Protein AF-A0A7J6P967-F1 (afdb_monomer)

Nearest PDB structures (foldseek):
  3e9k-assembly1_A-2  TM=9.176E-01  e=7.791E-40  Homo sapiens
  2hzp-assembly1_A-2  TM=9.157E-01  e=1.120E-39  Homo sapiens
  7s3v-assembly1_A  TM=9.070E-01  e=6.212E-39  Homo sapiens
  1qz9-assembly1_A-2  TM=9.119E-01  e=2.524E-27  Pseudomonas fluorescens
  2dr1-assembly1_B  TM=7.585E-01  e=6.613E-12  Pyrococcus horikoshii OT3

Secondary structure (DSSP, 8-state):
-HHHHHHHHHHHHHHHHHHHHHHHHHTTGGG-----S---PPPPP-----EEEEEE--STHHHHHHHHHHHHHHHSGGGGGEEEEEEEEETT-HHHHHHHHHHHTT---EEEEEEE--S--TT--HHHHHHHHHHHHHHHSSSS-------------------SS-S------------------------------SS-SHHHHHHHHHHHHHHHHHHHHHS--SEEEE-SHHHHHHHHHHHHHHHHTT-SSS--EEEEEPPTT-SSS--HHHHHHHHTT--SEEE-S-HHHHHHSPPGGGSSSTTS--S------------PPPPEEEEETTEEEEEE-TTT--EE-S-HHHHHHHHHHHHT--SHHHHHHHHHHT-TTGGGGGGB-PPPPSSTT--TT---EE-BTTTSPPPBPPPHHHHHHHHHHHHS-TTTSSSSS--HHHHTHHHHHHHHT-SSGGGEEE-S-HHHHHHHHHHHS--------SS----------BEE----SS--HHHHHHHHHHHHTT--HHHH--EE-PPTT-SS--HHHHHHHHHHHTTT--EEEEESB-TTT-BBP-HHHHHHHHHHTT-EEEEE-TTTTTTS---TTTTT-SEEEE-SSSTT---TTPPPEEEE-GGGGGGGSSTT-------TTSB-TTTTTT--S---BPSGGGGG--S---HHHHHHHHHHHHHHTTS-HHHHHHHHHHHHHHHHHHHHHHHS-SSTT---SEEE-S-SSGGGB-S-EEEEE--PPTT-S-SSHHHHHHHHHHHHHHTTEE-EEETTTEEEEB--TTT--SHHHHHHHHHHHHHHHT-

Foldseek 3Di:
DVVVVVVVVVVVLLVVLLLVLLVVLVVLLVPPDDDDPDDDDDDDDDDLAAFEEEEEADADQSLVVSLVVVLVCCPDPCVVSHAEYEYEYEPPRVVSVVVNCVSCPPPPHWYWYAYFHWLDDPPDDPVVVVVVVVVLCVPVVPPDDPDTDTDDDDDDDDDDDDDDDPDDDDDDDDDDDDDDDDDDPDDDDDDDDPDDDDDPPPPVSVVSLVRRLVSLLVVCLVRPGQEYEDEDDINVPSNLNSQSSCVSVVSDPDHHAYEYEFRPVDAAEGDPVLVCCVVSSSHSHYHYPYPNNVVPDDDPVPPPPPPDDDDDDDDDDDPPPDPQDDWAFDDQPNQGQFIQGSQFRATFGPDLVVSLVVLCVVQVHDDLVSSQVVCLVRQPLNCLQVQFDDDDFPQPDPDPPQDFQEQQLLPFNTFGDQDPLLVVLVCCVPPPDCPPPVLPDDQLQLVCLVLLCQLQANPDSLQKDFAAFQLVLLLQVLQLQDDDDPDDDDDDDPPQQQQEAEEDDDDDPPDDSVLVSVQVSCVVVPHHCVRHYDYDYDDPPAGDHDLVSLLVVLVVCLVRHAAHEYECADSAQQWGDPLLVSQVSCVVSVHAAEYEDQSPRLWGGHNCQSSVHAKYKYGCRRNVNLGDSATIMIGGHLVCQCLCDDPNNGDGDAALQQADSVCSVVPPVDGHGDTHPSNNHHDDHDSSSSSSSVSSSVSCVVDHNSSQLSQLLSLLLLLVVLLVVLQDDPDPPDHRQWDFSHDNGSSTGTQKTKTAGDDQGPPDPDPDLQVLLVQLQVQCSSSSYDWDDDPPNIIMGGQGSSNGGSVSSVVSSVSSSVSSVVD

Mean predicted aligned error: 19.26 Å

Sequence (823 aa):
MLLFVFTFLLLLLVAARLLAASWLRTGHQSSLAKVPINQSGTEKGGGDSAREMMVVLGSGGHTSEMLTILEALLNDNRAKRISTLHLVVAETDQGSVARAKKLLEGRQLEVEWHMIPRSREVGQRIRKIAEEYKRFIVDYLSPHSATTVRQSSGLAWIESTQALSDAHEGFGMSVDTALVELPPVIVGFEAADASKKLLEPYFTTIFTTLASIWACLSIVWRSPPSLLLVNGPGTCVPVVAAVILLEALALIPGRCSIVYVESICRVTTLSLTGSLFYYLGLCDLLVVQWEVLARRMPTESTKVDAKSDSAELGPGSGTGSAIPRPDKEVVYQGVKIGTIRASDGCVEVTDIGAALNRLTEHFGVDDLEGLLGCLDDNDPLRELRDEFLFPQSLCGDAGDNNKVIYFLGNSLGLMPAPRERTREQRADQVGRPCHRGTLQRRPAVDADGPAMSAIVGAASIDEVALMNSVTVNLHLLLVSHRVETSARSEVDASPAITTRVGKASRSSPSGNSLVCLVVSQLELHGFTREEALIELCPREGEYTLRTDDILAEIDRNKESLAVVCLSGVQYYSGQYFNIPLITAATRKAGAFSLWDLAHAAGNVDLALHQWGVDGAVWCTYKYINSGAGGIGGLFLHQRHHHRNSGPDQQPYLKGWWGHLESTRFEMTNEWEPEVGAAAMRLSNVSMLAGAAMMGSLEVFSKTSMTQLRTKSILLTGLLERELRRLARPSDDEATEIFKIITPEDPCQRGAQLSLRFQAVPPGAAEENVTAFTLRVHRQLEARGVITDYRNPNLIRVAPAPLYCRFADVGDFICRLQSALFDL

InterPro domains:
  IPR000192 Aminotransferase class V domain [PF00266] (533-639)
  IPR010111 Kynureninase [MF_01970] (308-820)
  IPR010111 Kynureninase [PF22580] (708-814)
  IPR010111 Kynureninase [PTHR14084] (371-820)
  IPR010111 Kynureninase [TIGR01814] (375-819)
  IPR013969 Oligosaccharide biosynthesis protein Alg14-like [PF08660] (53-126)
  IPR013969 Oligosaccharide biosynthesis protein Alg14-like [PF08660] (195-299)
  IPR015421 Pyridoxal phosphate-dependent transferase, major domain [G3DSA:3.40.640.10] (416-703)
  IPR015422 Pyridoxal phosphate-dependent transferase, small domain [G3DSA:3.90.1150.10] (375-813)
  IPR015424 Pyridoxal phosphate-dependent transferase [SSF53383] (375-820)

Radius of gyration: 34.4 Å; Cα contacts (8 Å, |Δi|>4): 1232; chains: 1; bounding box: 79×101×110 Å

Structure (mmCIF, N/CA/C/O backbone):
data_AF-A0A7J6P967-F1
#
_entry.id   AF-A0A7J6P967-F1
#
loop_
_atom_site.group_PDB
_atom_site.id
_atom_site.type_symbol
_atom_site.label_atom_id
_atom_site.label_alt_id
_atom_site.label_comp_id
_atom_site.label_asym_id
_atom_site.label_entity_id
_atom_site.label_seq_id
_atom_site.pdbx_PDB_ins_code
_atom_site.Cartn_x
_atom_site.Cartn_y
_atom_site.Cartn_z
_atom_site.occupancy
_atom_site.B_iso_or_equiv
_atom_site.auth_seq_id
_atom_site.auth_comp_id
_atom_site.auth_asym_id
_atom_site.auth_atom_id
_atom_site.pdbx_PDB_model_num
ATOM 1 N N . MET A 1 1 ? 16.181 -27.155 -70.554 1.00 47.72 1 MET A N 1
ATOM 2 C CA . MET A 1 1 ? 14.913 -26.386 -70.562 1.00 47.72 1 MET A CA 1
ATOM 3 C C . MET A 1 1 ? 13.740 -27.180 -69.996 1.00 47.72 1 MET A C 1
ATOM 5 O O . MET A 1 1 ? 13.204 -26.736 -68.996 1.00 47.72 1 MET A O 1
ATOM 9 N N . LEU A 1 2 ? 13.384 -28.356 -70.537 1.00 51.22 2 LEU A N 1
ATOM 10 C CA . LEU A 1 2 ? 12.277 -29.178 -70.004 1.00 51.22 2 LEU A CA 1
ATOM 11 C C . LEU A 1 2 ? 12.417 -29.529 -68.512 1.00 51.22 2 LEU A C 1
ATOM 13 O O . LEU A 1 2 ? 11.457 -29.383 -67.770 1.00 51.22 2 LEU A O 1
ATOM 17 N N . LEU A 1 3 ? 13.619 -29.903 -68.057 1.00 46.72 3 LEU A N 1
ATOM 18 C CA . LEU A 1 3 ? 13.879 -30.182 -66.639 1.00 46.72 3 LEU A CA 1
ATOM 19 C C . LEU A 1 3 ? 13.679 -28.939 -65.755 1.00 46.72 3 LEU A C 1
ATOM 21 O O . LEU A 1 3 ? 13.130 -29.037 -64.672 1.00 46.72 3 LEU A O 1
ATOM 25 N N . PHE A 1 4 ? 14.061 -27.755 -66.242 1.00 52.25 4 PHE A N 1
ATOM 26 C CA . PHE A 1 4 ? 13.899 -26.496 -65.510 1.00 52.25 4 PHE A CA 1
ATOM 27 C C . PHE A 1 4 ? 12.426 -26.083 -65.412 1.00 52.25 4 PHE A C 1
ATOM 29 O O . PHE A 1 4 ? 11.966 -25.698 -64.344 1.00 52.25 4 PHE A O 1
ATOM 36 N N . VAL A 1 5 ? 11.671 -26.232 -66.505 1.00 56.81 5 VAL A N 1
ATOM 37 C CA . VAL A 1 5 ? 10.222 -25.978 -66.536 1.00 56.81 5 VAL A CA 1
ATOM 38 C C . VAL A 1 5 ? 9.479 -26.970 -65.640 1.00 56.81 5 VAL A C 1
ATOM 40 O O . VAL A 1 5 ? 8.592 -26.567 -64.896 1.00 56.81 5 VAL A O 1
ATOM 43 N N . PHE A 1 6 ? 9.876 -28.244 -65.645 1.00 57.88 6 PHE A N 1
ATOM 44 C CA . PHE A 1 6 ? 9.296 -29.268 -64.778 1.00 57.88 6 PHE A CA 1
ATOM 45 C C . PHE A 1 6 ? 9.587 -28.999 -63.295 1.00 57.88 6 PHE A C 1
ATOM 47 O O . PHE A 1 6 ? 8.664 -29.005 -62.487 1.00 57.88 6 PHE A O 1
ATOM 54 N N . THR A 1 7 ? 10.835 -28.677 -62.936 1.00 55.53 7 THR A N 1
ATOM 55 C CA . THR A 1 7 ? 11.204 -28.311 -61.559 1.00 55.53 7 THR A CA 1
ATOM 56 C C . THR A 1 7 ? 10.492 -27.037 -61.104 1.00 55.53 7 THR A C 1
ATOM 58 O O . THR A 1 7 ? 10.019 -26.974 -59.975 1.00 55.53 7 THR A O 1
ATOM 61 N N . PHE A 1 8 ? 10.353 -26.035 -61.976 1.00 57.28 8 PHE A N 1
ATOM 62 C CA . PHE A 1 8 ? 9.650 -24.790 -61.664 1.00 57.28 8 PHE A CA 1
ATOM 63 C C . PHE A 1 8 ? 8.141 -25.000 -61.464 1.00 57.28 8 PHE A C 1
ATOM 65 O O . PHE A 1 8 ? 7.574 -24.490 -60.500 1.00 57.28 8 PHE A O 1
ATOM 72 N N . LEU A 1 9 ? 7.496 -25.801 -62.319 1.00 55.97 9 LEU A N 1
ATOM 73 C CA . LEU A 1 9 ? 6.085 -26.173 -62.168 1.00 55.97 9 LEU A CA 1
ATOM 74 C C . LEU A 1 9 ? 5.850 -27.028 -60.918 1.00 55.97 9 LEU A C 1
ATOM 76 O O . LEU A 1 9 ? 4.861 -26.818 -60.221 1.00 55.97 9 LEU A O 1
ATOM 80 N N . LEU A 1 10 ? 6.768 -27.945 -60.597 1.00 61.59 10 LEU A N 1
ATOM 81 C CA . LEU A 1 10 ? 6.718 -28.732 -59.367 1.00 61.59 10 LEU A CA 1
ATOM 82 C C . LEU A 1 10 ? 6.848 -27.830 -58.132 1.00 61.59 10 LEU A C 1
ATOM 84 O O . LEU A 1 10 ? 6.045 -27.950 -57.214 1.00 61.59 10 LEU A O 1
ATOM 88 N N . LEU A 1 11 ? 7.792 -26.883 -58.126 1.00 61.84 11 LEU A N 1
ATOM 89 C CA . LEU A 1 11 ? 7.956 -25.914 -57.038 1.00 61.84 11 LEU A CA 1
ATOM 90 C C . LEU A 1 11 ? 6.724 -25.016 -56.870 1.00 61.84 11 LEU A C 1
ATOM 92 O O . LEU A 1 11 ? 6.302 -24.783 -55.740 1.00 61.84 11 LEU A O 1
ATOM 96 N N . LEU A 1 12 ? 6.108 -24.564 -57.967 1.00 63.41 12 LEU A N 1
ATOM 97 C CA . LEU A 1 12 ? 4.849 -23.812 -57.934 1.00 63.41 12 LEU A CA 1
ATOM 98 C C . LEU A 1 12 ? 3.691 -24.646 -57.379 1.00 63.41 12 LEU A C 1
ATOM 100 O O . LEU A 1 12 ? 2.894 -24.135 -56.599 1.00 63.41 12 LEU A O 1
ATOM 104 N N . LEU A 1 13 ? 3.606 -25.926 -57.744 1.00 61.12 13 LEU A N 1
ATOM 105 C CA . LEU A 1 13 ? 2.558 -26.829 -57.272 1.00 61.12 13 LEU A CA 1
ATOM 106 C C . LEU A 1 13 ? 2.736 -27.173 -55.786 1.00 61.12 13 LEU A C 1
ATOM 108 O O . LEU A 1 13 ? 1.757 -27.201 -55.043 1.00 61.12 13 LEU A O 1
ATOM 112 N N . VAL A 1 14 ? 3.980 -27.348 -55.328 1.00 64.81 14 VAL A N 1
ATOM 113 C CA . VAL A 1 14 ? 4.322 -27.505 -53.905 1.00 64.81 14 VAL A CA 1
ATOM 114 C C . VAL A 1 14 ? 4.013 -26.226 -53.126 1.00 64.81 14 VAL A C 1
ATOM 116 O O . VAL A 1 14 ? 3.357 -26.298 -52.092 1.00 64.81 14 VAL A O 1
ATOM 119 N N . ALA A 1 15 ? 4.395 -25.053 -53.636 1.00 67.56 15 ALA A N 1
ATOM 120 C CA . ALA A 1 15 ? 4.082 -23.770 -53.008 1.00 67.56 15 ALA A CA 1
ATOM 121 C C . ALA A 1 15 ? 2.564 -23.522 -52.928 1.00 67.56 15 ALA A C 1
ATOM 123 O O . ALA A 1 15 ? 2.062 -23.125 -51.878 1.00 67.56 15 ALA A O 1
ATOM 124 N N . ALA A 1 16 ? 1.816 -23.827 -53.993 1.00 63.66 16 ALA A N 1
ATOM 125 C CA . ALA A 1 16 ? 0.359 -23.721 -54.016 1.00 63.66 16 ALA A CA 1
ATOM 126 C C . ALA A 1 16 ? -0.306 -24.675 -53.011 1.00 63.66 16 ALA A C 1
ATOM 128 O O . ALA A 1 16 ? -1.249 -24.281 -52.326 1.00 63.66 16 ALA A O 1
ATOM 129 N N . ARG A 1 17 ? 0.200 -25.908 -52.868 1.00 63.72 17 ARG A N 1
ATOM 130 C CA . ARG A 1 17 ? -0.304 -26.863 -51.870 1.00 63.72 17 ARG A CA 1
ATOM 131 C C . ARG A 1 17 ? 0.069 -26.490 -50.436 1.00 63.72 17 ARG A C 1
ATOM 133 O O . ARG A 1 17 ? -0.759 -26.680 -49.555 1.00 63.72 17 ARG A O 1
ATOM 140 N N . LEU A 1 18 ? 1.248 -25.913 -50.195 1.00 64.56 18 LEU A N 1
ATOM 141 C CA . LEU A 1 18 ? 1.639 -25.381 -48.882 1.00 64.56 18 LEU A CA 1
ATOM 142 C C . LEU A 1 18 ? 0.764 -24.187 -48.473 1.00 64.56 18 LEU A C 1
ATOM 144 O O . LEU A 1 18 ? 0.311 -24.120 -47.331 1.00 64.56 18 LEU A O 1
ATOM 148 N N . LEU A 1 19 ? 0.463 -23.285 -49.413 1.00 65.56 19 LEU A N 1
ATOM 149 C CA . LEU A 1 19 ? -0.460 -22.168 -49.192 1.00 65.56 19 LEU A CA 1
ATOM 150 C C . LEU A 1 19 ? -1.894 -22.658 -48.947 1.00 65.56 19 LEU A C 1
ATOM 152 O O . LEU A 1 19 ? -2.550 -22.176 -48.028 1.00 65.56 19 LEU A O 1
ATOM 156 N N . ALA A 1 20 ? -2.366 -23.652 -49.707 1.00 59.81 20 ALA A N 1
ATOM 157 C CA . ALA A 1 20 ? -3.680 -24.259 -49.498 1.00 59.81 20 ALA A CA 1
ATOM 158 C C . ALA A 1 20 ? -3.775 -25.008 -48.155 1.00 59.81 20 ALA A C 1
ATOM 160 O O . ALA A 1 20 ? -4.786 -24.889 -47.467 1.00 59.81 20 ALA A O 1
ATOM 161 N N . ALA A 1 21 ? -2.727 -25.734 -47.751 1.00 60.34 21 ALA A N 1
ATOM 162 C CA . ALA A 1 21 ? -2.659 -26.425 -46.463 1.00 60.34 21 ALA A CA 1
ATOM 163 C C . ALA A 1 21 ? -2.648 -25.439 -45.281 1.00 60.34 21 ALA A C 1
ATOM 165 O O . ALA A 1 21 ? -3.372 -25.647 -44.309 1.00 60.34 21 ALA A O 1
ATOM 166 N N . SER A 1 22 ? -1.896 -24.337 -45.382 1.00 58.62 22 SER A N 1
ATOM 167 C CA . SER A 1 22 ? -1.913 -23.245 -44.395 1.00 58.62 22 SER A CA 1
ATOM 168 C C . SER A 1 22 ? -3.293 -22.570 -44.322 1.00 58.62 22 SER A C 1
ATOM 170 O O . SER A 1 22 ? -3.843 -22.404 -43.234 1.00 58.62 22 SER A O 1
ATOM 172 N N . TRP A 1 23 ? -3.927 -22.288 -45.466 1.00 57.22 23 TRP A N 1
ATOM 173 C CA . TRP A 1 23 ? -5.262 -21.677 -45.520 1.00 57.22 23 TRP A CA 1
ATOM 174 C C . TRP A 1 23 ? -6.364 -22.587 -44.940 1.00 57.22 23 TRP A C 1
ATOM 176 O O . TRP A 1 23 ? -7.176 -22.151 -44.122 1.00 57.22 23 TRP A O 1
ATOM 186 N N . LEU A 1 24 ? -6.351 -23.883 -45.266 1.00 58.06 24 LEU A N 1
ATOM 187 C CA . LEU A 1 24 ? -7.266 -24.880 -44.689 1.00 58.06 24 LEU A CA 1
ATOM 188 C C . LEU A 1 24 ? -7.073 -25.067 -43.173 1.00 58.06 24 LEU A C 1
ATOM 190 O O . LEU A 1 24 ? -8.032 -25.401 -42.474 1.00 58.06 24 LEU A O 1
ATOM 194 N N . ARG A 1 25 ? -5.859 -24.840 -42.649 1.00 62.16 25 ARG A N 1
ATOM 195 C CA . ARG A 1 25 ? -5.585 -24.835 -41.201 1.00 62.16 25 ARG A CA 1
ATOM 196 C C . ARG A 1 25 ? -6.137 -23.583 -40.517 1.00 62.16 25 ARG A C 1
ATOM 198 O O . ARG A 1 25 ? -6.697 -23.701 -39.430 1.00 62.16 25 ARG A O 1
ATOM 205 N N . THR A 1 26 ? -6.097 -22.419 -41.173 1.00 55.31 26 THR A N 1
ATOM 206 C CA . THR A 1 26 ? -6.709 -21.187 -40.635 1.00 55.31 26 THR A CA 1
ATOM 207 C C . THR A 1 26 ? -8.238 -21.245 -40.559 1.00 55.31 26 THR A C 1
ATOM 209 O O . THR A 1 26 ? -8.803 -20.788 -39.573 1.00 55.31 26 THR A O 1
ATOM 212 N N . GLY A 1 27 ? -8.916 -21.901 -41.511 1.00 45.94 27 GLY A N 1
ATOM 213 C CA . GLY A 1 27 ? -10.387 -21.986 -41.554 1.00 45.94 27 GLY A CA 1
ATOM 214 C C . GLY A 1 27 ? -11.063 -22.800 -40.436 1.00 45.94 27 GLY A C 1
ATOM 215 O O . GLY A 1 27 ? -12.285 -22.896 -40.423 1.00 45.94 27 GLY A O 1
ATOM 216 N N . HIS A 1 28 ? -10.301 -23.408 -39.518 1.00 39.97 28 HIS A N 1
ATOM 217 C CA . HIS A 1 28 ? -10.811 -24.141 -38.347 1.00 39.97 28 HIS A CA 1
ATOM 218 C C . HIS A 1 28 ? -10.582 -23.402 -37.012 1.00 39.97 28 HIS A C 1
ATOM 220 O O . HIS A 1 28 ? -10.993 -23.906 -35.969 1.00 39.97 28 HIS A O 1
ATOM 226 N N . GLN A 1 29 ? -9.970 -22.206 -37.014 1.00 41.88 29 GLN A N 1
ATOM 227 C CA . GLN A 1 29 ? -9.834 -21.378 -35.800 1.00 41.88 29 GLN A CA 1
ATOM 228 C C . GLN A 1 29 ? -11.173 -20.772 -35.330 1.00 41.88 29 GLN A C 1
ATOM 230 O O . GLN A 1 29 ? -11.281 -20.319 -34.189 1.00 41.88 29 GLN A O 1
ATOM 235 N N . SER A 1 30 ? -12.220 -20.867 -36.155 1.00 34.81 30 SER A N 1
ATOM 236 C CA . SER A 1 30 ? -13.559 -20.308 -35.938 1.00 34.81 30 SER A CA 1
ATOM 237 C C . SER A 1 30 ? -14.380 -20.959 -34.811 1.00 34.81 30 SER A C 1
ATOM 239 O O . SER A 1 30 ? -15.498 -20.520 -34.548 1.00 34.81 30 SER A O 1
ATOM 241 N N . SER A 1 31 ? -13.870 -21.993 -34.125 1.00 34.12 31 SER A N 1
ATOM 242 C CA . SER A 1 31 ? -14.531 -22.598 -32.952 1.00 34.12 31 SER A CA 1
ATOM 243 C C . SER A 1 31 ? -13.843 -22.303 -31.613 1.00 34.12 31 SER A C 1
ATOM 245 O O . SER A 1 31 ? -14.221 -22.886 -30.597 1.00 34.12 31 SER A O 1
ATOM 247 N N . LEU A 1 32 ? -12.843 -21.414 -31.572 1.00 35.28 32 LEU A N 1
ATOM 248 C CA . LEU A 1 32 ? -12.132 -21.038 -30.343 1.00 35.28 32 LEU A CA 1
ATOM 249 C C . LEU A 1 32 ? -12.948 -20.042 -29.499 1.00 35.28 32 LEU A C 1
ATOM 251 O O . LEU A 1 32 ? -12.554 -18.901 -29.261 1.00 35.28 32 LEU A O 1
ATOM 255 N N . ALA A 1 33 ? -14.102 -20.496 -29.012 1.00 31.31 33 ALA A N 1
ATOM 256 C CA . ALA A 1 33 ? -14.800 -19.877 -27.898 1.00 31.31 33 ALA A CA 1
ATOM 257 C C . ALA A 1 33 ? -14.293 -20.501 -26.589 1.00 31.31 33 ALA A C 1
ATOM 259 O O . ALA A 1 33 ? -14.363 -21.713 -26.410 1.00 31.31 33 ALA A O 1
ATOM 260 N N . LYS A 1 34 ? -13.761 -19.646 -25.704 1.00 31.28 34 LYS A N 1
ATOM 261 C CA . LYS A 1 34 ? -13.549 -19.833 -24.255 1.00 31.28 34 LYS A CA 1
ATOM 262 C C . LYS A 1 34 ? -13.968 -21.216 -23.724 1.00 31.28 34 LYS A C 1
ATOM 264 O O . LYS A 1 34 ? -15.148 -21.432 -23.465 1.00 31.28 34 LYS A O 1
ATOM 269 N N . VAL A 1 35 ? -13.005 -22.100 -23.464 1.00 26.80 35 VAL A N 1
ATOM 270 C CA . VAL A 1 35 ? -13.235 -23.268 -22.600 1.00 26.80 35 VAL A CA 1
ATOM 271 C C . VAL A 1 35 ? -12.704 -22.929 -21.202 1.00 26.80 35 VAL A C 1
ATOM 273 O O . VAL A 1 35 ? -11.496 -23.011 -20.977 1.00 26.80 35 VAL A O 1
ATOM 276 N N . PRO A 1 36 ? -13.558 -22.478 -20.265 1.00 27.06 36 PRO A N 1
ATOM 277 C CA . PRO A 1 36 ? -13.216 -22.456 -18.848 1.00 27.06 36 PRO A CA 1
ATOM 278 C C . PRO A 1 36 ? -13.057 -23.896 -18.335 1.00 27.06 36 PRO A C 1
ATOM 280 O O . PRO A 1 36 ? -13.772 -24.796 -18.765 1.00 27.06 36 PRO A O 1
ATOM 283 N N . ILE A 1 37 ? -12.145 -24.107 -17.384 1.00 28.22 37 ILE A N 1
ATOM 284 C CA . ILE A 1 37 ? -11.763 -25.428 -16.837 1.00 28.22 37 ILE A CA 1
ATOM 285 C C . ILE A 1 37 ? -12.916 -26.161 -16.111 1.00 28.22 37 ILE A C 1
ATOM 287 O O . ILE A 1 37 ? -12.792 -27.336 -15.792 1.00 28.22 37 ILE A O 1
ATOM 291 N N . ASN A 1 38 ? -14.082 -25.541 -15.930 1.00 27.61 38 ASN A N 1
ATOM 292 C CA . ASN A 1 38 ? -15.232 -26.166 -15.280 1.00 27.61 38 ASN A CA 1
ATOM 293 C C . ASN A 1 38 ? -16.466 -26.159 -16.178 1.00 27.61 38 ASN A C 1
ATOM 295 O O . ASN A 1 38 ? -17.303 -25.292 -15.973 1.00 27.61 38 ASN A O 1
ATOM 299 N N . GLN A 1 39 ? -16.609 -27.114 -17.107 1.00 26.19 39 GLN A N 1
ATOM 300 C CA . GLN A 1 39 ? -17.915 -27.671 -17.511 1.00 26.19 39 GLN A CA 1
ATOM 301 C C . GLN A 1 39 ? -17.746 -29.085 -18.089 1.00 26.19 39 GLN A C 1
ATOM 303 O O . GLN A 1 39 ? -17.047 -29.304 -19.076 1.00 26.19 39 GLN A O 1
ATOM 308 N N . SER A 1 40 ? -18.438 -30.048 -17.482 1.00 31.39 40 SER A N 1
ATOM 309 C CA . SER A 1 40 ? -18.691 -31.376 -18.035 1.00 31.39 40 SER A CA 1
ATOM 310 C C . SER A 1 40 ? -19.683 -31.264 -19.199 1.00 31.39 40 SER A C 1
ATOM 312 O O . SER A 1 40 ? -20.878 -31.071 -18.976 1.00 31.39 40 SER A O 1
ATOM 314 N N . GLY A 1 41 ? -19.195 -31.364 -20.435 1.00 26.12 41 GLY A N 1
ATOM 315 C CA . GLY A 1 41 ? -20.019 -31.400 -21.644 1.00 26.12 41 GLY A CA 1
ATOM 316 C C . GLY A 1 41 ? -20.135 -32.818 -22.206 1.00 26.12 41 GLY A C 1
ATOM 317 O O . GLY A 1 41 ? -19.135 -33.482 -22.454 1.00 26.12 41 GLY A O 1
ATOM 318 N N . THR A 1 42 ? -21.367 -33.271 -22.408 1.00 26.45 42 THR A N 1
ATOM 319 C CA . THR A 1 42 ? -21.765 -34.553 -23.007 1.00 26.45 42 THR A CA 1
ATOM 320 C C . THR A 1 42 ? -21.284 -34.703 -24.460 1.00 26.45 42 THR A C 1
ATOM 322 O O . THR A 1 42 ? -21.606 -33.863 -25.302 1.00 26.45 42 THR A O 1
ATOM 325 N N . GLU A 1 43 ? -20.562 -35.789 -24.770 1.00 31.73 43 GLU A N 1
ATOM 326 C CA . GLU A 1 43 ? -20.096 -36.144 -26.123 1.00 31.73 43 GLU A CA 1
ATOM 327 C C . GLU A 1 43 ? -21.236 -36.691 -27.011 1.00 31.73 43 GLU A C 1
ATOM 329 O O . GLU A 1 43 ? -21.964 -37.607 -26.627 1.00 31.73 43 GLU A O 1
ATOM 334 N N . LYS A 1 44 ? -21.338 -36.179 -28.248 1.00 27.16 44 LYS A N 1
ATOM 335 C CA . LYS A 1 44 ? -21.938 -36.902 -29.384 1.00 27.16 44 LYS A CA 1
ATOM 336 C C . LYS A 1 44 ? -20.834 -37.692 -30.090 1.00 27.16 44 LYS A C 1
ATOM 338 O O . LYS A 1 44 ? -19.792 -37.135 -30.424 1.00 27.16 44 LYS A O 1
ATOM 343 N N . GLY A 1 45 ? -21.079 -38.987 -30.278 1.00 36.31 45 GLY A N 1
ATOM 344 C CA . GLY A 1 45 ? -20.092 -39.977 -30.699 1.00 36.31 45 GLY A CA 1
ATOM 345 C C . GLY A 1 45 ? -19.547 -39.825 -32.122 1.00 36.31 45 GLY A C 1
ATOM 346 O O . GLY A 1 45 ? -20.265 -39.468 -33.055 1.00 36.31 45 GLY A O 1
ATOM 347 N N . GLY A 1 46 ? -18.273 -40.198 -32.267 1.00 28.47 46 GLY A N 1
ATOM 348 C CA . GLY A 1 46 ? -17.596 -40.431 -33.538 1.00 28.47 46 GLY A CA 1
ATOM 349 C C . GLY A 1 46 ? -16.350 -41.310 -33.359 1.00 28.47 46 GLY A C 1
ATOM 350 O O . GLY A 1 46 ? -15.391 -40.876 -32.733 1.00 28.47 46 GLY A O 1
ATOM 351 N N . GLY A 1 47 ? -16.404 -42.529 -33.914 1.00 33.56 47 GLY A N 1
ATOM 352 C CA . GLY A 1 47 ? -15.287 -43.347 -34.427 1.00 33.56 47 GLY A CA 1
ATOM 353 C C . GLY A 1 47 ? -14.119 -43.727 -33.503 1.00 33.56 47 GLY A C 1
ATOM 354 O O . GLY A 1 47 ? -13.237 -42.919 -33.231 1.00 33.56 47 GLY A O 1
ATOM 355 N N . ASP A 1 48 ? -14.053 -45.010 -33.144 1.00 41.84 48 ASP A N 1
ATOM 356 C CA . ASP A 1 48 ? -13.012 -45.671 -32.342 1.00 41.84 48 ASP A CA 1
ATOM 357 C C . ASP A 1 48 ? -11.766 -46.042 -33.185 1.00 41.84 48 ASP A C 1
ATOM 359 O O . ASP A 1 48 ? -11.486 -47.210 -33.443 1.00 41.84 48 ASP A O 1
ATOM 363 N N . SER A 1 49 ? -11.045 -45.044 -33.712 1.00 49.62 49 SER A N 1
ATOM 364 C CA . SER A 1 49 ? -9.775 -45.265 -34.426 1.00 49.62 49 SER A CA 1
ATOM 365 C C . SER A 1 49 ? -8.582 -45.079 -33.485 1.00 49.62 49 SER A C 1
ATOM 367 O O . SER A 1 49 ? -8.448 -44.004 -32.895 1.00 49.62 49 SER A O 1
ATOM 369 N N . ALA A 1 50 ? -7.703 -46.081 -33.398 1.00 53.66 50 ALA A N 1
ATOM 370 C CA . ALA A 1 50 ? -6.394 -45.995 -32.748 1.00 53.66 50 ALA A CA 1
ATOM 371 C C . ALA A 1 50 ? -5.588 -44.780 -33.252 1.00 53.66 50 ALA A C 1
ATOM 373 O O . ALA A 1 50 ? -5.563 -44.510 -34.455 1.00 53.66 50 ALA A O 1
ATOM 374 N N . ARG A 1 51 ? -4.982 -44.017 -32.334 1.00 69.44 51 ARG A N 1
ATOM 375 C CA . ARG A 1 51 ? -4.297 -42.750 -32.634 1.00 69.44 51 ARG A CA 1
ATOM 376 C C . ARG A 1 51 ? -2.804 -42.823 -32.333 1.00 69.44 51 ARG A C 1
ATOM 378 O O . ARG A 1 51 ? -2.413 -43.020 -31.187 1.00 69.44 51 ARG A O 1
ATOM 385 N N . GLU A 1 52 ? -2.000 -42.548 -33.354 1.00 82.12 52 GLU A N 1
ATOM 386 C CA . GLU A 1 52 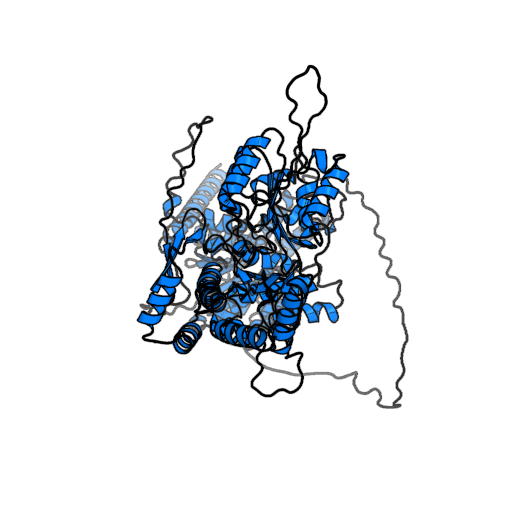? -0.557 -42.318 -33.252 1.00 82.12 52 GLU A CA 1
ATOM 387 C C . GLU A 1 52 ? -0.295 -40.918 -32.683 1.00 82.12 52 GLU A C 1
ATOM 389 O O . GLU A 1 52 ? -0.709 -39.918 -33.290 1.00 82.12 52 GLU A O 1
ATOM 394 N N . MET A 1 53 ? 0.364 -40.826 -31.525 1.00 87.25 53 MET A N 1
ATOM 395 C CA . MET A 1 53 ? 0.710 -39.553 -30.881 1.00 87.25 53 MET A CA 1
ATOM 396 C C . MET A 1 53 ? 2.219 -39.338 -30.918 1.00 87.25 53 MET A C 1
ATOM 398 O O . MET A 1 53 ? 2.977 -40.182 -30.455 1.00 87.25 53 MET A O 1
ATOM 402 N N . MET A 1 54 ? 2.661 -38.182 -31.407 1.00 90.06 54 MET A N 1
ATOM 403 C CA . MET A 1 54 ? 4.066 -37.787 -31.402 1.00 90.06 54 MET A CA 1
ATOM 404 C C . MET A 1 54 ? 4.285 -36.590 -30.482 1.00 90.06 54 MET A C 1
ATOM 406 O O . MET A 1 54 ? 3.588 -35.581 -30.578 1.00 90.06 54 MET A O 1
ATOM 410 N N . VAL A 1 55 ? 5.266 -36.697 -29.589 1.00 90.31 55 VAL A N 1
ATOM 411 C CA . VAL A 1 55 ? 5.619 -35.650 -28.626 1.00 90.31 55 VAL A CA 1
ATOM 412 C C . VAL A 1 55 ? 7.082 -35.287 -28.794 1.00 90.31 55 VAL A C 1
ATOM 414 O O . VAL A 1 55 ? 7.965 -36.142 -28.717 1.00 90.31 55 VAL A O 1
ATOM 417 N N . VAL A 1 56 ? 7.345 -34.000 -29.000 1.00 89.44 56 VAL A N 1
ATOM 418 C CA . VAL A 1 56 ? 8.711 -33.482 -29.089 1.00 89.44 56 VAL A CA 1
ATOM 419 C C . VAL A 1 56 ? 9.154 -33.001 -27.716 1.00 89.44 56 VAL A C 1
ATOM 421 O O . VAL A 1 56 ? 8.584 -32.059 -27.162 1.00 89.44 56 VAL A O 1
ATOM 424 N N . LEU A 1 57 ? 10.198 -33.623 -27.176 1.00 84.06 57 LEU A N 1
ATOM 425 C CA . LEU A 1 57 ? 10.820 -33.187 -25.934 1.00 84.06 57 LEU A CA 1
ATOM 426 C C . LEU A 1 57 ? 11.900 -32.147 -26.256 1.00 84.06 57 LEU A C 1
ATOM 428 O O . LEU A 1 57 ? 12.901 -32.435 -26.915 1.00 84.06 57 LEU A O 1
ATOM 432 N N . GLY A 1 58 ? 11.684 -30.914 -25.792 1.00 75.81 58 GLY A N 1
ATOM 433 C CA . GLY A 1 58 ? 12.751 -29.914 -25.708 1.00 75.81 58 GLY A CA 1
ATOM 434 C C . GLY A 1 58 ? 13.769 -30.280 -24.621 1.00 75.81 58 GLY A C 1
ATOM 435 O O . GLY A 1 58 ? 13.594 -31.279 -23.930 1.00 75.81 58 GLY A O 1
ATOM 436 N N . SER A 1 59 ? 14.798 -29.449 -24.433 1.00 71.81 59 SER A N 1
ATOM 437 C CA . SER A 1 59 ? 15.794 -29.620 -23.365 1.00 71.81 59 SER A CA 1
ATOM 438 C C . SER A 1 59 ? 15.470 -28.796 -22.117 1.00 71.81 59 SER A C 1
ATOM 440 O O . SER A 1 59 ? 15.006 -27.657 -22.221 1.00 71.81 59 SER A O 1
ATOM 442 N N . GLY A 1 60 ? 15.802 -29.317 -20.935 1.00 75.88 60 GLY A N 1
ATOM 443 C CA . GLY A 1 60 ? 15.730 -28.576 -19.673 1.00 75.88 60 GLY A CA 1
ATOM 444 C C . GLY A 1 60 ? 14.297 -28.340 -19.185 1.00 75.88 60 GLY A C 1
ATOM 445 O O . GLY A 1 60 ? 13.607 -29.287 -18.812 1.00 75.88 60 GLY A O 1
ATOM 446 N N . GLY A 1 61 ? 13.875 -27.070 -19.117 1.00 70.25 61 GLY A N 1
ATOM 447 C CA . GLY A 1 61 ? 12.549 -26.673 -18.618 1.00 70.25 61 GLY A CA 1
ATOM 448 C C . GLY A 1 61 ? 11.399 -27.117 -19.528 1.00 70.25 61 GLY A C 1
ATOM 449 O O . GLY A 1 61 ? 10.395 -27.623 -19.035 1.00 70.25 61 GLY A O 1
ATOM 450 N N . HIS A 1 62 ? 11.592 -27.039 -20.849 1.00 78.94 62 HIS A N 1
ATOM 451 C CA . HIS A 1 62 ? 10.603 -27.485 -21.838 1.00 78.94 62 HIS A CA 1
ATOM 452 C C . HIS A 1 62 ? 10.301 -28.983 -21.727 1.00 78.94 62 HIS A C 1
ATOM 454 O O . HIS A 1 62 ? 9.160 -29.397 -21.898 1.00 78.94 62 HIS A O 1
ATOM 460 N N . THR A 1 63 ? 11.302 -29.808 -21.396 1.00 82.31 63 THR A N 1
ATOM 461 C CA . THR A 1 63 ? 11.098 -31.239 -21.141 1.00 82.31 63 THR A CA 1
ATOM 462 C C . THR A 1 63 ? 10.116 -31.453 -20.001 1.00 82.31 63 THR A C 1
ATOM 464 O O . THR A 1 63 ? 9.186 -32.237 -20.132 1.00 82.31 63 THR A O 1
ATOM 467 N N . SER A 1 64 ? 10.323 -30.759 -18.879 1.00 78.38 64 SER A N 1
ATOM 468 C CA . SER A 1 64 ? 9.486 -30.920 -17.695 1.00 78.38 64 SER A CA 1
ATOM 469 C C . SER A 1 64 ? 8.045 -30.495 -17.978 1.00 78.38 64 SER A C 1
ATOM 471 O O . SER A 1 64 ? 7.135 -31.230 -17.625 1.00 78.38 64 SER A O 1
ATOM 473 N N . GLU A 1 65 ? 7.836 -29.375 -18.679 1.00 79.69 65 GLU A N 1
ATOM 474 C CA . GLU A 1 65 ? 6.501 -28.923 -19.107 1.00 79.69 65 GLU A CA 1
ATOM 475 C C . GLU A 1 65 ? 5.785 -29.990 -19.947 1.00 79.69 65 GLU A C 1
ATOM 477 O O . GLU A 1 65 ? 4.642 -30.356 -19.672 1.00 79.69 65 GLU A O 1
ATOM 482 N N . MET A 1 66 ? 6.481 -30.523 -20.954 1.00 82.94 66 MET A N 1
ATOM 483 C CA . MET A 1 66 ? 5.927 -31.521 -21.865 1.00 82.94 66 MET A CA 1
ATOM 484 C C . MET A 1 66 ? 5.643 -32.851 -21.167 1.00 82.94 66 MET A C 1
ATOM 486 O O . MET A 1 66 ? 4.636 -33.484 -21.469 1.00 82.94 66 MET A O 1
ATOM 490 N N . LEU A 1 67 ? 6.485 -33.258 -20.213 1.00 82.25 67 LEU A N 1
ATOM 491 C CA . LEU A 1 67 ? 6.268 -34.468 -19.421 1.00 82.25 67 LEU A CA 1
ATOM 492 C C . LEU A 1 67 ? 5.102 -34.326 -18.444 1.00 82.25 67 LEU A C 1
ATOM 494 O O . LEU A 1 67 ? 4.334 -35.270 -18.320 1.00 82.25 67 LEU A O 1
ATOM 498 N N . THR A 1 68 ? 4.908 -33.161 -17.823 1.00 78.00 68 THR A N 1
ATOM 499 C CA . THR A 1 68 ? 3.735 -32.905 -16.972 1.00 78.00 68 THR A CA 1
ATOM 500 C C . THR A 1 68 ? 2.437 -32.973 -17.778 1.00 78.00 68 THR A C 1
ATOM 502 O O . THR A 1 68 ? 1.462 -33.586 -17.347 1.00 78.00 68 THR A O 1
ATOM 505 N N . ILE A 1 69 ? 2.417 -32.376 -18.975 1.00 78.31 69 ILE A N 1
ATOM 506 C CA . ILE A 1 69 ? 1.247 -32.434 -19.864 1.00 78.31 69 ILE A CA 1
ATOM 507 C C . ILE A 1 69 ? 1.007 -33.869 -20.332 1.00 78.31 69 ILE A C 1
ATOM 509 O O . ILE A 1 69 ? -0.127 -34.341 -20.309 1.00 78.31 69 ILE A O 1
ATOM 513 N N . LEU A 1 70 ? 2.068 -34.579 -20.719 1.00 82.81 70 LEU A N 1
ATOM 514 C CA . LEU A 1 70 ? 1.982 -35.977 -21.119 1.00 82.81 70 LEU A CA 1
ATOM 515 C C . LEU A 1 70 ? 1.462 -36.857 -19.974 1.00 82.81 70 LEU A C 1
ATOM 517 O O . LEU A 1 70 ? 0.584 -37.678 -20.204 1.00 82.81 70 LEU A O 1
ATOM 521 N N . GLU A 1 71 ? 1.936 -36.667 -18.744 1.00 83.00 71 GLU A N 1
ATOM 522 C CA . GLU A 1 71 ? 1.455 -37.391 -17.566 1.00 83.00 71 GLU A CA 1
ATOM 523 C C . GLU A 1 71 ? -0.045 -37.183 -17.340 1.00 83.00 71 GLU A C 1
ATOM 525 O O . GLU A 1 71 ? -0.786 -38.154 -17.176 1.00 83.00 71 GLU A O 1
ATOM 530 N N . ALA A 1 72 ? -0.507 -35.931 -17.394 1.00 76.44 72 ALA A N 1
ATOM 531 C CA . ALA A 1 72 ? -1.922 -35.603 -17.265 1.00 76.44 72 ALA A CA 1
ATOM 532 C C . ALA A 1 72 ? -2.761 -36.257 -18.375 1.00 76.44 72 ALA A C 1
ATOM 534 O O . ALA A 1 72 ? -3.816 -36.824 -18.095 1.00 76.44 72 ALA A O 1
ATOM 535 N N . LEU A 1 73 ? -2.270 -36.235 -19.620 1.00 78.12 73 LEU A N 1
ATOM 536 C CA . LEU A 1 73 ? -2.941 -36.867 -20.756 1.00 78.12 73 LEU A CA 1
ATOM 537 C C . LEU A 1 73 ? -3.000 -38.389 -20.617 1.00 78.12 73 LEU A C 1
ATOM 539 O O . LEU A 1 73 ? -4.045 -38.966 -20.893 1.00 78.12 73 LEU A O 1
ATOM 543 N N . LEU A 1 74 ? -1.922 -39.035 -20.165 1.00 77.56 74 LEU A N 1
ATOM 544 C CA . LEU A 1 74 ? -1.860 -40.490 -19.982 1.00 77.56 74 LEU A CA 1
ATOM 545 C C . LEU A 1 74 ? -2.683 -40.991 -18.786 1.00 77.56 74 LEU A C 1
ATOM 547 O O . LEU A 1 74 ? -3.000 -42.178 -18.724 1.00 77.56 74 LEU A O 1
ATOM 551 N N . ASN A 1 75 ? -3.016 -40.114 -17.837 1.00 75.56 75 ASN A N 1
ATOM 552 C CA . ASN A 1 75 ? -3.878 -40.428 -16.696 1.00 75.56 75 ASN A CA 1
ATOM 553 C C . ASN A 1 75 ? -5.378 -40.229 -17.002 1.00 75.56 75 ASN A C 1
ATOM 555 O O . ASN A 1 75 ? -6.223 -40.646 -16.211 1.00 75.56 75 ASN A O 1
ATOM 559 N N . ASP A 1 76 ? -5.729 -39.622 -18.140 1.00 72.56 76 ASP A N 1
ATOM 560 C CA . ASP A 1 76 ? -7.114 -39.475 -18.597 1.00 72.56 76 ASP A CA 1
ATOM 561 C C . ASP A 1 76 ? -7.629 -40.793 -19.211 1.00 72.56 76 ASP A C 1
ATOM 563 O O . ASP A 1 76 ? -6.931 -41.465 -19.970 1.00 72.56 76 ASP A O 1
ATOM 567 N N . ASN A 1 77 ? -8.888 -41.161 -18.947 1.00 58.78 77 ASN A N 1
ATOM 568 C CA . ASN A 1 77 ? -9.512 -42.369 -19.507 1.00 58.78 77 ASN A CA 1
ATOM 569 C C . ASN A 1 77 ? -9.509 -42.408 -21.049 1.00 58.78 77 ASN A C 1
ATOM 571 O O . ASN A 1 77 ? -9.582 -43.490 -21.638 1.00 58.78 77 ASN A O 1
ATOM 575 N N . ARG A 1 78 ? -9.397 -41.249 -21.709 1.00 59.75 78 ARG A N 1
ATOM 576 C CA . ARG A 1 78 ? -9.275 -41.117 -23.169 1.00 59.75 78 ARG A CA 1
ATOM 577 C C . ARG A 1 78 ? -7.900 -41.533 -23.706 1.00 59.75 78 ARG A C 1
ATOM 579 O O . ARG A 1 78 ? -7.803 -41.809 -24.901 1.00 59.75 78 ARG A O 1
ATOM 586 N N . ALA A 1 79 ? -6.876 -41.663 -22.855 1.00 58.91 79 ALA A N 1
ATOM 587 C CA . ALA A 1 79 ? -5.545 -42.156 -23.226 1.00 58.91 79 ALA A CA 1
ATOM 588 C C . ALA A 1 79 ? -5.566 -43.578 -23.804 1.00 58.91 79 ALA A C 1
ATOM 590 O O . ALA A 1 79 ? -4.700 -43.926 -24.599 1.00 58.91 79 ALA A O 1
ATOM 591 N N . LYS A 1 80 ? -6.600 -44.375 -23.484 1.00 60.19 80 LYS A N 1
ATOM 592 C CA . LYS A 1 80 ? -6.829 -45.719 -24.049 1.00 60.19 80 LYS A CA 1
ATOM 593 C C . LYS A 1 80 ? -6.988 -45.733 -25.577 1.00 60.19 80 LYS A C 1
ATOM 595 O O . LYS A 1 80 ? -6.949 -46.801 -26.173 1.00 60.19 80 LYS A O 1
ATOM 600 N N . ARG A 1 81 ? -7.194 -44.566 -26.203 1.00 68.06 81 ARG A N 1
ATOM 601 C CA . ARG A 1 81 ? -7.290 -44.399 -27.662 1.00 68.06 81 ARG A CA 1
ATOM 602 C C . ARG A 1 81 ? -5.924 -44.208 -28.344 1.00 68.06 81 ARG A C 1
ATOM 604 O O . ARG A 1 81 ? -5.879 -44.184 -29.572 1.00 68.06 81 ARG A O 1
ATOM 611 N N . ILE A 1 82 ? -4.837 -44.039 -27.583 1.00 73.56 82 ILE A N 1
ATOM 612 C CA . ILE A 1 82 ? -3.471 -43.915 -28.114 1.00 73.56 82 ILE A CA 1
ATOM 613 C C . ILE A 1 82 ? -2.910 -45.327 -28.323 1.00 73.56 82 ILE A C 1
ATOM 615 O O . ILE A 1 82 ? -2.777 -46.071 -27.353 1.00 73.56 82 ILE A O 1
ATOM 619 N N . SER A 1 83 ? -2.606 -45.701 -29.570 1.00 73.25 83 SER A N 1
ATOM 620 C CA . SER A 1 83 ? -1.985 -46.998 -29.896 1.00 73.25 83 SER A CA 1
ATOM 621 C C . SER A 1 83 ? -0.502 -46.997 -29.566 1.00 73.25 83 SER A C 1
ATOM 623 O O . SER A 1 83 ? -0.031 -47.839 -28.802 1.00 73.25 83 SER A O 1
ATOM 625 N N . THR A 1 84 ? 0.211 -46.014 -30.110 1.00 82.38 84 THR A N 1
ATOM 626 C CA . THR A 1 84 ? 1.658 -45.892 -29.977 1.00 82.38 84 THR A CA 1
ATOM 627 C C . THR A 1 84 ? 2.033 -44.429 -29.721 1.00 82.38 84 THR A C 1
ATOM 629 O O . THR A 1 84 ? 1.451 -43.486 -30.271 1.00 82.38 84 THR A O 1
ATOM 632 N N . LEU A 1 85 ? 2.990 -44.237 -28.812 1.00 87.12 85 LEU A N 1
ATOM 633 C CA . LEU A 1 85 ? 3.543 -42.943 -28.428 1.00 87.12 85 LEU A CA 1
ATOM 634 C C . LEU A 1 85 ? 4.955 -42.797 -29.004 1.00 87.12 85 LEU A C 1
ATOM 636 O O . LEU A 1 85 ? 5.889 -43.473 -28.576 1.00 87.12 85 LEU A O 1
ATOM 640 N N . HIS A 1 86 ? 5.134 -41.870 -29.936 1.00 88.06 86 HIS A N 1
ATOM 641 C CA . HIS A 1 86 ? 6.431 -41.532 -30.509 1.00 88.06 86 HIS A CA 1
ATOM 642 C C . HIS A 1 86 ? 7.068 -40.360 -29.750 1.00 88.06 86 HIS A C 1
ATOM 644 O O . HIS A 1 86 ? 6.528 -39.252 -29.733 1.00 88.06 86 HIS A O 1
ATOM 650 N N . LEU A 1 87 ? 8.239 -40.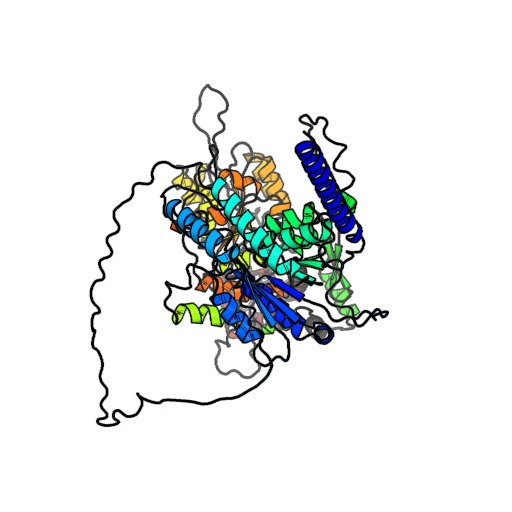570 -29.149 1.00 86.94 87 LEU A N 1
ATOM 651 C CA . LEU A 1 87 ? 9.004 -39.527 -28.462 1.00 86.94 87 LEU A CA 1
ATOM 652 C C . LEU A 1 87 ? 10.174 -39.062 -29.325 1.00 86.94 87 LEU A C 1
ATOM 654 O O . LEU A 1 87 ? 11.085 -39.837 -29.612 1.00 86.94 87 LEU A O 1
ATOM 658 N N . VAL A 1 88 ? 10.164 -37.784 -29.706 1.00 86.19 88 VAL A N 1
ATOM 659 C CA . VAL A 1 88 ? 11.245 -37.156 -30.475 1.00 86.19 88 VAL A CA 1
ATOM 660 C C . VAL A 1 88 ? 12.145 -36.366 -29.533 1.00 86.19 88 VAL A C 1
ATOM 662 O O . VAL A 1 88 ? 11.681 -35.447 -28.853 1.00 86.19 88 VAL A O 1
ATOM 665 N N . VAL A 1 89 ? 13.433 -36.702 -29.501 1.00 83.06 89 VAL A N 1
ATOM 666 C CA . VAL A 1 89 ? 14.428 -36.080 -28.614 1.00 83.06 89 VAL A CA 1
ATOM 667 C C . VAL A 1 89 ? 15.687 -35.742 -29.405 1.00 83.06 89 VAL A C 1
ATOM 669 O O . VAL A 1 89 ? 16.035 -36.416 -30.370 1.00 83.06 89 VAL A O 1
ATOM 672 N N . ALA A 1 90 ? 16.399 -34.688 -29.017 1.00 78.19 90 ALA A N 1
ATOM 673 C CA . ALA A 1 90 ? 17.689 -34.391 -29.629 1.00 78.19 90 ALA A CA 1
ATOM 674 C C . ALA A 1 90 ? 18.762 -35.415 -29.195 1.00 78.19 90 ALA A C 1
ATOM 676 O O . ALA A 1 90 ? 18.829 -35.756 -28.016 1.00 78.19 90 ALA A O 1
ATOM 677 N N . GLU A 1 91 ? 19.645 -35.854 -30.103 1.00 70.38 91 GLU A N 1
ATOM 678 C CA . GLU A 1 91 ? 20.680 -36.891 -29.849 1.00 70.38 91 GLU A CA 1
ATOM 679 C C . GLU A 1 91 ? 21.514 -36.658 -28.577 1.00 70.38 91 GLU A C 1
ATOM 681 O O . GLU A 1 91 ? 21.823 -37.580 -27.819 1.00 70.38 91 GLU A O 1
ATOM 686 N N . THR A 1 92 ? 21.836 -35.399 -28.304 1.00 67.50 92 THR A N 1
ATOM 687 C CA . THR A 1 92 ? 22.663 -34.995 -27.162 1.00 67.50 92 THR A CA 1
ATOM 688 C C . THR A 1 92 ? 21.896 -34.864 -25.836 1.00 67.50 92 THR A C 1
ATOM 690 O O . THR A 1 92 ? 22.504 -34.536 -24.822 1.00 67.50 92 THR A O 1
ATOM 693 N N . ASP A 1 93 ? 20.570 -35.033 -25.823 1.00 73.12 93 ASP A N 1
ATOM 694 C CA . ASP A 1 93 ? 19.714 -34.741 -24.664 1.00 73.12 93 ASP A CA 1
ATOM 695 C C . ASP A 1 93 ? 19.293 -36.006 -23.895 1.00 73.12 93 ASP A C 1
ATOM 697 O O . ASP A 1 93 ? 18.120 -36.368 -23.776 1.00 73.12 93 ASP A O 1
ATOM 701 N N . GLN A 1 94 ? 20.296 -36.689 -23.338 1.00 72.81 94 GLN A N 1
ATOM 702 C CA . GLN A 1 94 ? 20.113 -37.913 -22.545 1.00 72.81 94 GLN A CA 1
ATOM 703 C C . GLN A 1 94 ? 19.332 -37.670 -21.240 1.00 72.81 94 GLN A C 1
ATOM 705 O O . GLN A 1 94 ? 18.676 -38.576 -20.722 1.00 72.81 94 GLN A O 1
ATOM 710 N N . GLY A 1 95 ? 19.357 -36.438 -20.718 1.00 73.31 95 GLY A N 1
ATOM 711 C CA . GLY A 1 95 ? 18.602 -36.054 -19.524 1.00 73.31 95 GLY A CA 1
ATOM 712 C C . GLY A 1 95 ? 17.090 -36.102 -19.751 1.00 73.31 95 GLY A C 1
ATOM 713 O O . GLY A 1 95 ? 16.357 -36.605 -18.895 1.00 73.31 95 GLY A O 1
ATOM 714 N N . SER A 1 96 ? 16.628 -35.641 -20.915 1.00 79.06 96 SER A N 1
ATOM 715 C CA . SER A 1 96 ? 15.217 -35.719 -21.303 1.00 79.06 96 SER A CA 1
ATOM 716 C C . SER A 1 96 ? 14.738 -37.156 -21.482 1.00 79.06 96 SER A C 1
ATOM 718 O O . SER A 1 96 ? 13.661 -37.507 -20.998 1.00 79.06 96 SER A O 1
ATOM 720 N N . VAL A 1 97 ? 15.573 -38.012 -22.083 1.00 77.88 97 VAL A N 1
ATOM 721 C CA . VAL A 1 97 ? 15.292 -39.449 -22.236 1.00 77.88 97 VAL A CA 1
ATOM 722 C C . VAL A 1 97 ? 15.105 -40.123 -20.876 1.00 77.88 97 VAL A C 1
ATOM 724 O O . VAL A 1 97 ? 14.123 -40.835 -20.677 1.00 77.88 97 VAL A O 1
ATOM 727 N N . ALA A 1 98 ? 16.004 -39.880 -19.916 1.00 78.94 98 ALA A N 1
ATOM 728 C CA . ALA A 1 98 ? 15.927 -40.498 -18.591 1.00 78.94 98 ALA A CA 1
ATOM 729 C C . ALA A 1 98 ? 14.640 -40.121 -17.832 1.00 78.94 98 ALA A C 1
ATOM 731 O O . ALA A 1 98 ? 13.992 -40.982 -17.237 1.00 78.94 98 ALA A O 1
ATOM 732 N N . ARG A 1 99 ? 14.232 -38.845 -17.883 1.00 77.94 99 ARG A N 1
ATOM 733 C CA . ARG A 1 99 ? 12.996 -38.374 -17.229 1.00 77.94 99 ARG A CA 1
ATOM 734 C C . ARG A 1 99 ? 11.743 -38.955 -17.877 1.00 77.94 99 ARG A C 1
ATOM 736 O O . ARG A 1 99 ? 10.830 -39.370 -17.171 1.00 77.94 99 ARG A O 1
ATOM 743 N N . ALA A 1 100 ? 11.719 -39.001 -19.205 1.00 83.56 100 ALA A N 1
ATOM 744 C CA . ALA A 1 100 ? 10.607 -39.561 -19.957 1.00 83.56 100 ALA A CA 1
ATOM 745 C C . ALA A 1 100 ? 10.464 -41.075 -19.726 1.00 83.56 100 ALA A C 1
ATOM 747 O O . ALA A 1 100 ? 9.352 -41.549 -19.515 1.00 83.56 100 ALA A O 1
ATOM 748 N N . LYS A 1 101 ? 11.574 -41.827 -19.661 1.00 84.12 101 LYS A N 1
ATOM 749 C CA . LYS A 1 101 ? 11.553 -43.253 -19.289 1.00 84.12 101 LYS A CA 1
ATOM 750 C C . LYS A 1 101 ? 10.937 -43.470 -17.909 1.00 84.12 101 LYS A C 1
ATOM 752 O O . LYS A 1 101 ? 10.020 -44.271 -17.793 1.00 84.12 101 LYS A O 1
ATOM 757 N N . LYS A 1 102 ? 11.355 -42.687 -16.911 1.00 84.81 102 LYS A N 1
ATOM 758 C CA . LYS A 1 102 ? 10.808 -42.764 -15.549 1.00 84.81 102 LYS A CA 1
ATOM 759 C C . LYS A 1 102 ? 9.293 -42.520 -15.491 1.00 84.81 102 LYS A C 1
ATOM 761 O O . LYS A 1 102 ? 8.604 -43.172 -14.720 1.00 84.81 102 LYS A O 1
ATOM 766 N N . LEU A 1 103 ? 8.766 -41.595 -16.297 1.00 82.06 103 LEU A N 1
ATOM 767 C CA . LEU A 1 103 ? 7.320 -41.331 -16.367 1.00 82.06 103 LEU A CA 1
ATOM 768 C C . LEU A 1 103 ? 6.529 -42.510 -16.970 1.00 82.06 103 LEU A C 1
ATOM 770 O O . LEU A 1 103 ? 5.369 -42.743 -16.620 1.00 82.06 103 LEU A O 1
ATOM 774 N N . LEU A 1 104 ? 7.149 -43.213 -17.919 1.00 83.50 104 LEU A N 1
ATOM 775 C CA . LEU A 1 104 ? 6.538 -44.303 -18.676 1.00 83.50 104 LEU A CA 1
ATOM 776 C C . LEU A 1 104 ? 6.715 -45.677 -18.010 1.00 83.50 104 LEU A C 1
ATOM 778 O O . LEU A 1 104 ? 6.033 -46.628 -18.392 1.00 83.50 104 LEU A O 1
ATOM 782 N N . GLU A 1 105 ? 7.593 -45.789 -17.011 1.00 81.81 105 GLU A N 1
ATOM 783 C CA . GLU A 1 105 ? 7.793 -47.011 -16.231 1.00 81.81 105 GLU A CA 1
ATOM 784 C C . GLU A 1 105 ? 6.469 -47.519 -15.638 1.00 81.81 105 GLU A C 1
ATOM 786 O O . GLU A 1 105 ? 5.711 -46.787 -15.003 1.00 81.81 105 GLU A O 1
ATOM 791 N N . GLY A 1 106 ? 6.175 -48.801 -15.868 1.00 72.25 106 GLY A N 1
ATOM 792 C CA . GLY A 1 106 ? 4.968 -49.459 -15.360 1.00 72.25 106 GLY A CA 1
ATOM 793 C C . GLY A 1 106 ? 3.685 -49.213 -16.165 1.00 72.25 106 GLY A C 1
ATOM 794 O O . GLY A 1 106 ? 2.647 -49.769 -15.806 1.00 72.25 106 GLY A O 1
ATOM 795 N N . ARG A 1 107 ? 3.721 -48.438 -17.260 1.00 77.88 107 ARG A N 1
ATOM 796 C CA . ARG A 1 107 ? 2.548 -48.207 -18.124 1.00 77.88 107 ARG A CA 1
ATOM 797 C C . ARG A 1 107 ? 2.488 -49.213 -19.282 1.00 77.88 107 ARG A C 1
ATOM 799 O O . ARG A 1 107 ? 3.494 -49.489 -19.927 1.00 77.88 107 ARG A O 1
ATOM 806 N N . GLN A 1 108 ? 1.297 -49.741 -19.581 1.00 70.94 108 GLN A N 1
ATOM 807 C CA . GLN A 1 108 ? 1.052 -50.613 -20.742 1.00 70.94 108 GLN A CA 1
ATOM 808 C C . GLN A 1 108 ? 0.797 -49.773 -22.009 1.00 70.94 108 GLN A C 1
ATOM 810 O O . GLN A 1 108 ? -0.341 -49.641 -22.448 1.00 70.94 108 GLN A O 1
ATOM 815 N N . LEU A 1 109 ? 1.851 -49.162 -22.558 1.00 76.31 109 LEU A N 1
ATOM 816 C CA . LEU A 1 109 ? 1.818 -48.331 -23.771 1.00 76.31 109 LEU A CA 1
ATOM 817 C C . LEU A 1 109 ? 2.974 -48.723 -24.698 1.00 76.31 109 LEU A C 1
ATOM 819 O O . LEU A 1 109 ? 4.096 -48.909 -24.226 1.00 76.31 109 LEU A O 1
ATOM 823 N N . GLU A 1 110 ? 2.726 -48.820 -26.006 1.00 80.81 110 GLU A N 1
ATOM 824 C CA . GLU A 1 110 ? 3.805 -48.976 -26.986 1.00 80.81 110 GLU A CA 1
ATOM 825 C C . GLU A 1 110 ? 4.496 -47.619 -27.183 1.00 80.81 110 GLU A C 1
ATOM 827 O O . GLU A 1 110 ? 3.842 -46.622 -27.491 1.00 80.81 110 GLU A O 1
ATOM 832 N N . VAL A 1 111 ? 5.814 -47.560 -26.969 1.00 85.19 111 VAL A N 1
ATOM 833 C CA . VAL A 1 111 ? 6.596 -46.318 -27.061 1.00 85.19 111 VAL A CA 1
ATOM 834 C C . VAL A 1 111 ? 7.745 -46.501 -28.044 1.00 85.19 111 VAL A C 1
ATOM 836 O O . VAL A 1 111 ? 8.572 -47.398 -27.875 1.00 85.19 111 VAL A O 1
ATOM 839 N N . GLU A 1 112 ? 7.837 -45.614 -29.032 1.00 81.75 112 GLU A N 1
ATOM 840 C CA . GLU A 1 112 ? 8.946 -45.565 -29.988 1.00 81.75 112 GLU A CA 1
ATOM 841 C C . GLU A 1 112 ? 9.771 -44.287 -29.804 1.00 81.75 112 GLU A C 1
ATOM 843 O O . GLU A 1 112 ? 9.233 -43.188 -29.662 1.00 81.75 112 GLU A O 1
ATOM 848 N N . TRP A 1 113 ? 11.096 -44.423 -29.832 1.00 81.88 113 TRP A N 1
ATOM 849 C CA . TRP A 1 113 ? 12.030 -43.317 -29.622 1.00 81.88 113 TRP A CA 1
ATOM 850 C C . TRP A 1 113 ? 12.686 -42.896 -30.930 1.00 81.88 113 TRP A C 1
ATOM 852 O O . TRP A 1 113 ? 13.262 -43.724 -31.634 1.00 81.88 113 TRP A O 1
ATOM 862 N N . HIS A 1 114 ? 12.662 -41.595 -31.205 1.00 82.75 114 HIS A N 1
ATOM 863 C CA . HIS A 1 114 ? 13.253 -40.997 -32.395 1.00 82.75 114 HIS A CA 1
ATOM 864 C C . HIS A 1 114 ? 14.269 -39.934 -31.989 1.00 82.75 114 HIS A C 1
ATOM 866 O O . HIS A 1 114 ? 13.921 -38.927 -31.370 1.00 82.75 114 HIS A O 1
ATOM 872 N N . MET A 1 115 ? 15.533 -40.149 -32.344 1.00 78.25 115 MET A N 1
ATOM 873 C CA . MET A 1 115 ? 16.600 -39.191 -32.065 1.00 78.25 115 MET A CA 1
ATOM 874 C C . MET A 1 115 ? 16.834 -38.305 -33.291 1.00 78.25 115 MET A C 1
ATOM 876 O O . MET A 1 115 ? 16.942 -38.824 -34.402 1.00 78.25 115 MET A O 1
ATOM 880 N N . ILE A 1 116 ? 16.905 -36.983 -33.099 1.00 77.00 116 ILE A N 1
ATOM 881 C CA . ILE A 1 116 ? 17.202 -36.032 -34.182 1.00 77.00 116 ILE A CA 1
ATOM 882 C C . ILE A 1 116 ? 18.460 -35.192 -33.904 1.00 77.00 116 ILE A C 1
ATOM 884 O O . ILE A 1 116 ? 18.736 -34.864 -32.742 1.00 77.00 116 ILE A O 1
ATOM 888 N N . PRO A 1 117 ? 19.204 -34.776 -34.948 1.00 66.56 117 PRO A N 1
ATOM 889 C CA . PRO A 1 117 ? 20.326 -33.854 -34.798 1.00 66.56 117 PRO A CA 1
ATOM 890 C C . PRO A 1 117 ? 19.864 -32.507 -34.231 1.00 66.56 117 PRO A C 1
ATOM 892 O O . PRO A 1 117 ? 18.805 -31.993 -34.614 1.00 66.56 117 PRO A O 1
ATOM 895 N N . ARG A 1 118 ? 20.665 -31.899 -33.345 1.00 63.78 118 ARG A N 1
ATOM 896 C CA . ARG A 1 118 ? 20.361 -30.563 -32.810 1.00 63.78 118 ARG A CA 1
ATOM 897 C C . ARG A 1 118 ? 20.463 -29.505 -33.908 1.00 63.78 118 ARG A C 1
ATOM 899 O O . ARG A 1 118 ? 21.471 -29.405 -34.597 1.00 63.78 118 ARG A O 1
ATOM 906 N N . SER A 1 119 ? 19.465 -28.628 -33.971 1.00 56.09 119 SER A N 1
ATOM 907 C CA . SER A 1 119 ? 19.458 -27.477 -34.881 1.00 56.09 119 SER A CA 1
ATOM 908 C C . SER A 1 119 ? 20.479 -26.390 -34.491 1.00 56.09 119 SER A C 1
ATOM 910 O O . SER A 1 119 ? 20.857 -25.588 -35.347 1.00 56.09 119 SER A O 1
ATOM 912 N N . ARG A 1 120 ? 20.972 -26.369 -33.233 1.00 53.34 120 ARG A N 1
ATOM 913 C CA . ARG A 1 120 ? 21.993 -25.421 -32.735 1.00 53.34 120 ARG A CA 1
ATOM 914 C C . ARG A 1 120 ? 22.785 -25.940 -31.519 1.00 53.34 120 ARG A C 1
ATOM 916 O O . ARG A 1 120 ? 22.189 -26.374 -30.534 1.00 53.34 120 ARG A O 1
ATOM 923 N N . GLU A 1 121 ? 24.111 -25.769 -31.536 1.00 45.47 121 GLU A N 1
ATOM 924 C CA . GLU A 1 121 ? 24.983 -25.782 -30.346 1.00 45.47 121 GLU A CA 1
ATOM 925 C C . GLU A 1 121 ? 25.562 -24.380 -30.089 1.00 45.47 121 GLU A C 1
ATOM 927 O O . GLU A 1 121 ? 25.905 -23.652 -31.022 1.00 45.47 121 GLU A O 1
ATOM 932 N N . VAL A 1 122 ? 25.667 -23.973 -28.823 1.00 37.78 122 VAL A N 1
ATOM 933 C CA . VAL A 1 122 ? 26.290 -22.695 -28.444 1.00 37.78 122 VAL A CA 1
ATOM 934 C C . VAL A 1 122 ? 27.812 -22.897 -28.406 1.00 37.78 122 VAL A C 1
ATOM 936 O O . VAL A 1 122 ? 28.304 -23.614 -27.542 1.00 37.78 122 VAL A O 1
ATOM 939 N N . GLY A 1 123 ? 28.547 -22.288 -29.350 1.00 40.78 123 GLY A N 1
ATOM 940 C CA . GLY A 1 123 ? 30.018 -22.177 -29.311 1.00 40.78 123 GLY A CA 1
ATOM 941 C C . GLY A 1 123 ? 30.859 -23.067 -30.251 1.00 40.78 123 GLY A C 1
ATOM 942 O O . GLY A 1 123 ? 32.072 -23.143 -30.062 1.00 40.78 123 GLY A O 1
ATOM 943 N N . GLN A 1 124 ? 30.302 -23.737 -31.267 1.00 39.41 124 GLN A N 1
ATOM 944 C CA . GLN A 1 124 ? 31.102 -24.623 -32.140 1.00 39.41 124 GLN A CA 1
ATOM 945 C C . GLN A 1 124 ? 31.898 -23.902 -33.255 1.00 39.41 124 GLN A C 1
ATOM 947 O O . GLN A 1 124 ? 31.398 -23.008 -33.935 1.00 39.41 124 GLN A O 1
ATOM 952 N N . ARG A 1 125 ? 33.140 -24.358 -33.507 1.00 38.97 125 ARG A N 1
ATOM 953 C CA . ARG A 1 125 ? 33.997 -23.930 -34.637 1.00 38.97 125 ARG A CA 1
ATOM 954 C C . ARG A 1 125 ? 33.678 -24.711 -35.927 1.00 38.97 125 ARG A C 1
ATOM 956 O O . ARG A 1 125 ? 33.535 -25.930 -35.901 1.00 38.97 125 ARG A O 1
ATOM 963 N N . ILE A 1 126 ? 33.714 -24.015 -37.071 1.00 38.22 126 ILE A N 1
ATOM 964 C CA . ILE A 1 126 ? 33.375 -24.482 -38.441 1.00 38.22 126 ILE A CA 1
ATOM 965 C C . ILE A 1 126 ? 34.029 -25.819 -38.857 1.00 38.22 126 ILE A C 1
ATOM 967 O O . ILE A 1 126 ? 33.426 -26.592 -39.597 1.00 38.22 126 ILE A O 1
ATOM 971 N N . ARG A 1 127 ? 35.240 -26.139 -38.374 1.00 39.97 127 ARG A N 1
ATOM 972 C CA . ARG A 1 127 ? 35.933 -27.400 -38.716 1.00 39.97 127 ARG A CA 1
ATOM 973 C C . ARG A 1 127 ? 35.230 -28.656 -38.186 1.00 39.97 127 ARG A C 1
ATOM 975 O O . ARG A 1 127 ? 35.279 -29.678 -38.858 1.00 39.97 127 ARG A O 1
ATOM 982 N N . LYS A 1 128 ? 34.535 -28.565 -37.047 1.00 43.34 128 LYS A N 1
ATOM 983 C CA . LYS A 1 128 ? 33.816 -29.698 -36.442 1.00 43.34 128 LYS A CA 1
ATOM 984 C C . LYS A 1 128 ? 32.526 -30.033 -37.206 1.00 43.34 128 LYS A C 1
ATOM 986 O O . LYS A 1 128 ? 32.221 -31.199 -37.419 1.00 43.34 128 LYS A O 1
ATOM 991 N N . ILE A 1 129 ? 31.859 -29.007 -37.745 1.00 44.12 129 ILE A N 1
ATOM 992 C CA . ILE A 1 129 ? 30.663 -29.139 -38.595 1.00 44.12 129 ILE A CA 1
ATOM 993 C C . ILE A 1 129 ? 30.996 -29.870 -39.903 1.00 44.12 129 ILE A C 1
ATOM 995 O O . ILE A 1 129 ? 30.220 -30.704 -40.344 1.00 44.12 129 ILE A O 1
ATOM 999 N N . ALA A 1 130 ? 32.155 -29.614 -40.520 1.00 42.03 130 ALA A N 1
ATOM 1000 C CA . ALA A 1 130 ? 32.560 -30.305 -41.749 1.00 42.03 130 ALA A CA 1
ATOM 1001 C C . ALA A 1 130 ? 32.857 -31.806 -41.533 1.00 42.03 130 ALA A C 1
ATOM 1003 O O . ALA A 1 130 ? 32.624 -32.618 -42.430 1.00 42.03 130 ALA A O 1
ATOM 1004 N N . GLU A 1 131 ? 33.345 -32.183 -40.348 1.00 42.94 131 GLU A N 1
ATOM 1005 C CA . GLU A 1 131 ? 33.556 -33.582 -39.953 1.00 42.94 131 GLU A CA 1
ATOM 1006 C C . GLU A 1 131 ? 32.236 -34.281 -39.588 1.00 42.94 131 GLU A C 1
ATOM 1008 O O . GLU A 1 131 ? 32.017 -35.421 -40.000 1.00 42.94 131 GLU A O 1
ATOM 1013 N N . GLU A 1 132 ? 31.319 -33.583 -38.912 1.00 45.22 132 GLU A N 1
ATOM 1014 C CA . GLU A 1 132 ? 29.963 -34.068 -38.619 1.00 45.22 132 GLU A CA 1
ATOM 1015 C C . GLU A 1 132 ? 29.110 -34.202 -39.893 1.00 45.22 132 GLU A C 1
ATOM 1017 O O . GLU A 1 132 ? 28.414 -35.199 -40.052 1.00 45.22 132 GLU A O 1
ATOM 1022 N N . TYR A 1 133 ? 29.238 -33.290 -40.866 1.00 39.34 133 TYR A N 1
ATOM 1023 C CA . TYR A 1 133 ? 28.572 -33.380 -42.176 1.00 39.34 133 TYR A CA 1
ATOM 1024 C C . TYR A 1 133 ? 29.097 -34.561 -43.009 1.00 39.34 133 TYR A C 1
ATOM 1026 O O . TYR A 1 133 ? 28.338 -35.216 -43.724 1.00 39.34 133 TYR A O 1
ATOM 1034 N N . LYS A 1 134 ? 30.396 -34.880 -42.889 1.00 40.53 134 LYS A N 1
ATOM 1035 C CA . LYS A 1 134 ? 30.989 -36.087 -43.485 1.00 40.53 134 LYS A CA 1
ATOM 1036 C C . LYS A 1 134 ? 30.460 -37.367 -42.835 1.00 40.53 134 LYS A C 1
ATOM 1038 O O . LYS A 1 134 ? 30.184 -38.312 -43.566 1.00 40.53 134 LYS A O 1
ATOM 1043 N N . ARG A 1 135 ? 30.285 -37.399 -41.507 1.00 39.56 135 ARG A N 1
ATOM 1044 C CA . ARG A 1 135 ? 29.630 -38.524 -40.808 1.00 39.56 135 ARG A CA 1
ATOM 1045 C C . ARG A 1 135 ? 28.157 -38.658 -41.190 1.00 39.56 135 ARG A C 1
ATOM 1047 O O . ARG A 1 135 ? 27.728 -39.747 -41.535 1.00 39.56 135 ARG A O 1
ATOM 1054 N N . PHE A 1 136 ? 27.420 -37.550 -41.247 1.00 42.22 136 PHE A N 1
ATOM 1055 C CA . PHE A 1 136 ? 26.001 -37.518 -41.613 1.00 42.22 136 PHE A CA 1
ATOM 1056 C C . PHE A 1 136 ? 25.731 -38.077 -43.021 1.00 42.22 136 PHE A C 1
ATOM 1058 O O . PHE A 1 136 ? 24.812 -38.869 -43.211 1.00 42.22 136 PHE A O 1
ATOM 1065 N N . ILE A 1 137 ? 26.562 -37.723 -44.010 1.00 40.84 137 ILE A N 1
ATOM 1066 C CA . ILE A 1 137 ? 26.465 -38.268 -45.376 1.00 40.84 137 ILE A CA 1
ATOM 1067 C C . ILE A 1 137 ? 26.761 -39.777 -45.402 1.00 40.84 137 ILE A C 1
ATOM 1069 O O . ILE A 1 137 ? 26.143 -40.496 -46.181 1.00 40.84 137 ILE A O 1
ATOM 1073 N N . VAL A 1 138 ? 27.676 -40.269 -44.564 1.00 43.78 138 VAL A N 1
ATOM 1074 C CA . VAL A 1 138 ? 28.072 -41.688 -44.533 1.00 43.78 138 VAL A CA 1
ATOM 1075 C C . VAL A 1 138 ? 27.047 -42.556 -43.788 1.00 43.78 138 VAL A C 1
ATOM 1077 O O . VAL A 1 138 ? 26.718 -43.641 -44.271 1.00 43.78 138 VAL A O 1
ATOM 1080 N N . ASP A 1 139 ? 26.483 -42.063 -42.684 1.00 41.00 139 ASP A N 1
ATOM 1081 C CA . ASP A 1 139 ? 25.592 -42.844 -41.816 1.00 41.00 139 ASP A CA 1
ATOM 1082 C C . ASP A 1 139 ? 24.128 -42.848 -42.297 1.00 41.00 139 ASP A C 1
ATOM 1084 O O . ASP A 1 139 ? 23.430 -43.843 -42.115 1.00 41.00 139 ASP A O 1
ATOM 1088 N N . TYR A 1 140 ? 23.651 -41.781 -42.958 1.00 39.78 140 TYR A N 1
ATOM 1089 C CA . TYR A 1 140 ? 22.234 -41.652 -43.349 1.00 39.78 140 TYR A CA 1
ATOM 1090 C C . TYR A 1 140 ? 21.929 -41.947 -44.829 1.00 39.78 140 TYR A C 1
ATOM 1092 O O . TYR A 1 140 ? 20.770 -42.184 -45.173 1.00 39.78 140 TYR A O 1
ATOM 1100 N N . LEU A 1 141 ? 22.934 -41.951 -45.718 1.00 35.81 141 LEU A N 1
ATOM 1101 C CA . LEU A 1 141 ? 22.768 -42.351 -47.130 1.00 35.81 141 LEU A CA 1
ATOM 1102 C C . LEU A 1 141 ? 23.157 -43.816 -47.393 1.00 35.81 141 LEU A C 1
ATOM 1104 O O . LEU A 1 141 ? 22.968 -44.309 -48.506 1.00 35.81 141 LEU A O 1
ATOM 1108 N N . SER A 1 142 ? 23.649 -44.528 -46.377 1.00 32.81 142 SER A N 1
ATOM 1109 C CA . SER A 1 142 ? 23.853 -45.977 -46.434 1.00 32.81 142 SER A CA 1
ATOM 1110 C C . SER A 1 142 ? 22.529 -46.693 -46.114 1.00 32.81 142 SER A C 1
ATOM 1112 O O . SER A 1 142 ? 21.904 -46.366 -45.106 1.00 32.81 142 SER A O 1
ATOM 1114 N N . PRO A 1 143 ? 22.056 -47.677 -46.908 1.00 30.88 143 PRO A N 1
ATOM 1115 C CA . PRO A 1 143 ? 20.692 -48.204 -46.774 1.00 30.88 143 PRO A CA 1
ATOM 1116 C C . PRO A 1 143 ? 20.351 -48.939 -45.465 1.00 30.88 143 PRO A C 1
ATOM 1118 O O . PRO A 1 143 ? 19.231 -49.434 -45.354 1.00 30.88 143 PRO A O 1
ATOM 1121 N N . HIS A 1 144 ? 21.258 -49.096 -44.497 1.00 32.62 144 HIS A N 1
ATOM 1122 C CA . HIS A 1 144 ? 21.092 -50.010 -43.359 1.00 32.62 144 HIS A CA 1
ATOM 1123 C C . HIS A 1 144 ? 21.620 -49.419 -42.038 1.00 32.62 144 HIS A C 1
ATOM 1125 O O . HIS A 1 144 ? 22.703 -49.800 -41.617 1.00 32.62 144 HIS A O 1
ATOM 1131 N N . SER A 1 145 ? 20.854 -48.547 -41.365 1.00 28.72 145 SER A N 1
ATOM 1132 C CA . SER A 1 145 ? 20.841 -48.428 -39.886 1.00 28.72 145 SER A CA 1
ATOM 1133 C C . SER A 1 145 ? 19.972 -47.256 -39.406 1.00 28.72 145 SER A C 1
ATOM 1135 O O . SER A 1 145 ? 20.470 -46.195 -39.045 1.00 28.72 145 SER A O 1
ATOM 1137 N N . ALA A 1 146 ? 18.656 -47.453 -39.352 1.00 27.95 146 ALA A N 1
ATOM 1138 C CA . ALA A 1 146 ? 17.821 -46.753 -38.379 1.00 27.95 146 ALA A CA 1
ATOM 1139 C C . ALA A 1 146 ? 17.354 -47.820 -37.391 1.00 27.95 146 ALA A C 1
ATOM 1141 O O . ALA A 1 146 ? 16.511 -48.651 -37.724 1.00 27.95 146 ALA A O 1
ATOM 1142 N N . THR A 1 147 ? 17.982 -47.878 -36.220 1.00 27.02 147 THR A N 1
ATOM 1143 C CA . THR A 1 147 ? 17.671 -48.893 -35.212 1.00 27.02 147 THR A CA 1
ATOM 1144 C C . THR A 1 147 ? 16.394 -48.487 -34.480 1.00 27.02 147 THR A C 1
ATOM 1146 O O . THR A 1 147 ? 16.439 -47.767 -33.487 1.00 27.02 147 THR A O 1
ATOM 1149 N N . THR A 1 148 ? 15.241 -48.931 -34.978 1.00 28.41 148 THR A N 1
ATOM 1150 C CA . THR A 1 148 ? 13.970 -48.861 -34.248 1.00 28.41 148 THR A CA 1
ATOM 1151 C C . THR A 1 148 ? 14.028 -49.860 -33.093 1.00 28.41 148 THR A C 1
ATOM 1153 O O . THR A 1 148 ? 13.946 -51.069 -33.303 1.00 28.41 148 THR A O 1
ATOM 1156 N N . VAL A 1 149 ? 14.203 -49.380 -31.862 1.00 26.48 149 VAL A N 1
ATOM 1157 C CA . VAL A 1 149 ? 14.096 -50.230 -30.668 1.00 26.48 149 VAL A CA 1
ATOM 1158 C C . VAL A 1 149 ? 12.617 -50.345 -30.303 1.00 26.48 149 VAL A C 1
ATOM 1160 O O . VAL A 1 149 ? 12.068 -49.462 -29.651 1.00 26.48 149 VAL A O 1
ATOM 1163 N N . ARG A 1 150 ? 11.966 -51.432 -30.735 1.00 25.11 150 ARG A N 1
ATOM 1164 C CA . ARG A 1 150 ? 10.643 -51.838 -30.237 1.00 25.11 150 ARG A CA 1
ATOM 1165 C C . ARG A 1 150 ? 10.809 -52.614 -28.936 1.00 25.11 150 ARG A C 1
ATOM 1167 O O . ARG A 1 150 ? 11.466 -53.652 -28.919 1.00 25.11 150 ARG A O 1
ATOM 1174 N N . GLN A 1 151 ? 10.203 -52.134 -27.854 1.00 28.80 151 GLN A N 1
ATOM 1175 C CA . GLN A 1 151 ? 10.133 -52.870 -26.594 1.00 28.80 151 GLN A CA 1
ATOM 1176 C C . GLN A 1 151 ? 8.826 -53.677 -26.564 1.00 28.80 151 GLN A C 1
ATOM 1178 O O . GLN A 1 151 ? 7.757 -53.132 -26.310 1.00 28.80 151 GLN A O 1
ATOM 1183 N N . SER A 1 152 ? 8.899 -54.979 -26.848 1.00 24.52 152 SER A N 1
ATOM 1184 C CA . SER A 1 152 ? 7.795 -55.912 -26.595 1.00 24.52 152 SER A CA 1
ATOM 1185 C C . SER A 1 152 ? 7.819 -56.355 -25.132 1.00 24.52 152 SER A C 1
ATOM 1187 O O . SER A 1 152 ? 8.860 -56.766 -24.620 1.00 24.52 152 SER A O 1
ATOM 1189 N N . SER A 1 153 ? 6.667 -56.281 -24.470 1.00 29.09 153 SER A N 1
ATOM 1190 C CA . SER A 1 153 ? 6.426 -56.684 -23.083 1.00 29.09 153 SER A CA 1
ATOM 1191 C C . SER A 1 153 ? 6.940 -58.095 -22.764 1.00 29.09 153 SER A C 1
ATOM 1193 O O . SER A 1 153 ? 6.422 -59.080 -23.289 1.00 29.09 153 SER A O 1
ATOM 1195 N N . GLY A 1 154 ? 7.911 -58.190 -21.855 1.00 23.03 154 GLY A N 1
ATOM 1196 C CA . GLY A 1 154 ? 8.393 -59.447 -21.286 1.00 23.03 154 GLY A CA 1
ATOM 1197 C C . GLY A 1 154 ? 9.396 -59.189 -20.163 1.00 23.03 154 GLY A C 1
ATOM 1198 O O . GLY A 1 154 ? 10.534 -58.812 -20.418 1.00 23.03 154 GLY A O 1
ATOM 1199 N N . LEU A 1 155 ? 8.962 -59.359 -18.914 1.00 26.89 155 LEU A N 1
ATOM 1200 C CA . LEU A 1 155 ? 9.836 -59.401 -17.741 1.00 26.89 155 LEU A CA 1
ATOM 1201 C C . LEU A 1 155 ? 10.690 -60.678 -17.779 1.00 26.89 155 LEU A C 1
ATOM 1203 O O . LEU A 1 155 ? 10.134 -61.771 -17.849 1.00 26.89 155 LEU A O 1
ATOM 1207 N N . ALA A 1 156 ? 12.010 -60.537 -17.637 1.00 21.28 156 ALA A N 1
ATOM 1208 C CA . ALA A 1 156 ? 12.885 -61.554 -17.055 1.00 21.28 156 ALA A CA 1
ATOM 1209 C C . ALA A 1 156 ? 14.134 -60.887 -16.445 1.00 21.28 156 ALA A C 1
ATOM 1211 O O . ALA A 1 156 ? 14.880 -60.188 -17.128 1.00 21.28 156 ALA A O 1
ATOM 1212 N N . TRP A 1 157 ? 14.311 -61.092 -15.140 1.00 23.05 157 TRP A N 1
ATOM 1213 C CA . TRP A 1 157 ? 15.506 -60.795 -14.342 1.00 23.05 157 TRP A CA 1
ATOM 1214 C C . TRP A 1 157 ? 16.527 -61.946 -14.441 1.00 23.05 157 TRP A C 1
ATOM 1216 O O . TRP A 1 157 ? 16.094 -63.079 -14.633 1.00 23.05 157 TRP A O 1
ATOM 1226 N N . ILE A 1 158 ? 17.827 -61.640 -14.266 1.00 21.59 158 ILE A N 1
ATOM 1227 C CA . ILE A 1 158 ? 18.963 -62.426 -13.688 1.00 21.59 158 ILE A CA 1
ATOM 1228 C C . ILE A 1 158 ? 20.228 -61.547 -13.899 1.00 21.59 158 ILE A C 1
ATOM 1230 O O . ILE A 1 158 ? 20.546 -61.219 -15.039 1.00 21.59 158 ILE A O 1
ATOM 1234 N N . GLU A 1 159 ? 20.738 -60.844 -12.869 1.00 26.30 159 GLU A N 1
ATOM 1235 C CA . GLU A 1 159 ? 21.794 -61.235 -11.885 1.00 26.30 159 GLU A CA 1
ATOM 1236 C C . GLU A 1 159 ? 23.208 -61.320 -12.502 1.00 26.30 159 GLU A C 1
ATOM 1238 O O . GLU A 1 159 ? 23.365 -61.845 -13.593 1.00 26.30 159 GLU A O 1
ATOM 1243 N N . SER A 1 160 ? 24.324 -60.859 -11.921 1.00 28.09 160 SER A N 1
ATOM 1244 C CA . SER A 1 160 ? 24.817 -60.643 -10.536 1.00 28.09 160 SER A CA 1
ATOM 1245 C C . SER A 1 160 ? 26.183 -59.893 -10.664 1.00 28.09 160 SER A C 1
ATOM 1247 O O . SER A 1 160 ? 26.657 -59.737 -11.786 1.00 28.09 160 SER A O 1
ATOM 1249 N N . THR A 1 161 ? 26.865 -59.270 -9.691 1.00 25.09 161 THR A N 1
ATOM 1250 C CA . THR A 1 161 ? 27.398 -59.656 -8.357 1.00 25.09 161 THR A CA 1
ATOM 1251 C C . THR A 1 161 ? 27.972 -58.365 -7.721 1.00 25.09 161 THR A C 1
ATOM 1253 O O . THR A 1 161 ? 28.617 -57.590 -8.421 1.00 25.09 161 THR A O 1
ATOM 1256 N N . GLN A 1 162 ? 27.720 -57.980 -6.468 1.00 24.97 162 GLN A N 1
ATOM 1257 C CA . GLN A 1 162 ? 28.266 -58.543 -5.223 1.00 24.97 162 GLN A CA 1
ATOM 1258 C C . GLN A 1 162 ? 29.806 -58.522 -5.123 1.00 24.97 162 GLN A C 1
ATOM 1260 O O . GLN A 1 162 ? 30.454 -59.544 -5.307 1.00 24.97 162 GLN A O 1
ATOM 1265 N N . ALA A 1 163 ? 30.374 -57.350 -4.804 1.00 24.53 163 ALA A N 1
ATOM 1266 C CA . ALA A 1 163 ? 31.682 -57.185 -4.154 1.00 24.53 163 ALA A CA 1
ATOM 1267 C C . ALA A 1 163 ? 31.852 -55.722 -3.696 1.00 24.53 163 ALA A C 1
ATOM 1269 O O . ALA A 1 163 ? 32.173 -54.878 -4.524 1.00 24.53 163 ALA A O 1
ATOM 1270 N N . LEU A 1 164 ? 31.574 -55.436 -2.414 1.00 24.97 164 LEU A N 1
ATOM 1271 C CA . LEU A 1 164 ? 32.121 -54.339 -1.570 1.00 24.97 164 LEU A CA 1
ATOM 1272 C C . LEU A 1 164 ? 31.216 -54.075 -0.342 1.00 24.97 164 LEU A C 1
ATOM 1274 O O . LEU A 1 164 ? 30.875 -52.938 -0.037 1.00 24.97 164 LEU A O 1
ATOM 1278 N N . SER A 1 165 ? 30.798 -55.132 0.363 1.00 25.08 165 SER A N 1
ATOM 1279 C CA . SER A 1 165 ? 30.129 -54.996 1.672 1.00 25.08 165 SER A CA 1
ATOM 1280 C C . SER A 1 165 ? 30.654 -55.960 2.743 1.00 25.08 165 SER A C 1
ATOM 1282 O O . SER A 1 165 ? 30.121 -55.954 3.843 1.00 25.08 165 SER A O 1
ATOM 1284 N N . ASP A 1 166 ? 31.727 -56.712 2.478 1.00 26.41 166 ASP A N 1
ATOM 1285 C CA . ASP A 1 166 ? 32.333 -57.625 3.461 1.00 26.41 166 ASP A CA 1
ATOM 1286 C C . ASP A 1 166 ? 33.828 -57.331 3.643 1.00 26.41 166 ASP A C 1
ATOM 1288 O O . ASP A 1 166 ? 34.696 -58.172 3.416 1.00 26.41 166 ASP A O 1
ATOM 1292 N N . ALA A 1 167 ? 34.134 -56.100 4.053 1.00 24.22 167 ALA A N 1
ATOM 1293 C CA . ALA A 1 167 ? 35.428 -55.757 4.632 1.00 24.22 167 ALA A CA 1
ATOM 1294 C C . ALA A 1 167 ? 35.222 -54.925 5.907 1.00 24.22 167 ALA A C 1
ATOM 1296 O O . ALA A 1 167 ? 35.314 -53.702 5.904 1.00 24.22 167 ALA A O 1
ATOM 1297 N N . HIS A 1 168 ? 34.985 -55.673 6.986 1.00 27.86 168 HIS A N 1
ATOM 1298 C CA . HIS A 1 168 ? 35.334 -55.374 8.376 1.00 27.86 168 HIS A CA 1
ATOM 1299 C C . HIS A 1 168 ? 34.517 -54.348 9.179 1.00 27.86 168 HIS A C 1
ATOM 1301 O O . HIS A 1 168 ? 34.888 -53.189 9.333 1.00 27.86 168 HIS A O 1
ATOM 1307 N N . GLU A 1 169 ? 33.532 -54.888 9.910 1.00 27.14 169 GLU A N 1
ATOM 1308 C CA . GLU A 1 169 ? 33.435 -54.642 11.352 1.00 27.14 169 GLU A CA 1
ATOM 1309 C C . GLU A 1 169 ? 34.720 -55.132 12.046 1.00 27.14 169 GLU A C 1
ATOM 1311 O O . GLU A 1 169 ? 35.126 -56.292 11.927 1.00 27.14 169 GLU A O 1
ATOM 1316 N N . GLY A 1 170 ? 35.374 -54.230 12.766 1.00 27.70 170 GLY A N 1
ATOM 1317 C CA . GLY A 1 170 ? 36.553 -54.508 13.573 1.00 27.70 170 GLY A CA 1
ATOM 1318 C C . GLY A 1 170 ? 37.185 -53.192 13.996 1.00 27.70 170 GLY A C 1
ATOM 1319 O O . GLY A 1 170 ? 37.796 -52.529 13.171 1.00 27.70 170 GLY A O 1
ATOM 1320 N N . PHE A 1 171 ? 37.044 -52.852 15.278 1.00 22.91 171 PHE A N 1
ATOM 1321 C CA . PHE A 1 171 ? 37.503 -51.623 15.947 1.00 22.91 171 PHE A CA 1
ATOM 1322 C C . PHE A 1 171 ? 36.562 -50.417 15.856 1.00 22.91 171 PHE A C 1
ATOM 1324 O O . PHE A 1 171 ? 36.740 -49.494 15.070 1.00 22.91 171 PHE A O 1
ATOM 1331 N N . GLY A 1 172 ? 35.592 -50.385 16.774 1.00 32.47 172 GLY A N 1
ATOM 1332 C CA . GLY A 1 172 ? 34.922 -49.144 17.138 1.00 32.47 172 GLY A CA 1
ATOM 1333 C C . GLY A 1 172 ? 35.907 -48.140 17.743 1.00 32.47 172 GLY A C 1
ATOM 1334 O O . GLY A 1 172 ? 36.455 -48.393 18.812 1.00 32.47 172 GLY A O 1
ATOM 1335 N N . MET A 1 173 ? 36.085 -47.002 17.068 1.00 23.52 173 MET A N 1
ATOM 1336 C CA . MET A 1 173 ? 36.548 -45.720 17.610 1.00 23.52 173 MET A CA 1
ATOM 1337 C C . MET A 1 173 ? 36.009 -44.579 16.729 1.00 23.52 173 MET A C 1
ATOM 1339 O O . MET A 1 173 ? 36.071 -44.651 15.505 1.00 23.52 173 MET A O 1
ATOM 1343 N N . SER A 1 174 ? 35.494 -43.517 17.351 1.00 34.66 174 SER A N 1
ATOM 1344 C CA . SER A 1 174 ? 35.346 -42.193 16.729 1.00 34.66 174 SER A CA 1
ATOM 1345 C C . SER A 1 174 ? 36.708 -41.498 16.644 1.00 34.66 174 SER A C 1
ATOM 1347 O O . SER A 1 174 ? 37.494 -41.698 17.567 1.00 34.66 174 SER A O 1
ATOM 1349 N N . VAL A 1 175 ? 36.939 -40.646 15.635 1.00 22.89 175 VAL A N 1
ATOM 1350 C CA . VAL A 1 175 ? 37.576 -39.301 15.702 1.00 22.89 175 VAL A CA 1
ATOM 1351 C C . VAL A 1 175 ? 37.813 -38.759 14.275 1.00 22.89 175 VAL A C 1
ATOM 1353 O O . VAL A 1 175 ? 38.024 -39.509 13.327 1.00 22.89 175 VAL A O 1
ATOM 1356 N N . ASP A 1 176 ? 37.722 -37.433 14.184 1.00 28.41 176 ASP A N 1
ATOM 1357 C CA . ASP A 1 176 ? 37.853 -36.484 13.076 1.00 28.41 176 ASP A CA 1
ATOM 1358 C C . ASP A 1 176 ? 39.030 -36.601 12.080 1.00 28.41 176 ASP A C 1
ATOM 1360 O O . ASP A 1 176 ? 40.109 -37.105 12.378 1.00 28.41 176 ASP A O 1
ATOM 1364 N N . THR A 1 177 ? 38.839 -35.877 10.962 1.00 29.83 177 THR A N 1
ATOM 1365 C CA . THR A 1 177 ? 39.834 -35.209 10.085 1.00 29.83 177 THR A CA 1
ATOM 1366 C C . THR A 1 177 ? 40.891 -36.050 9.362 1.00 29.83 177 THR A C 1
ATOM 1368 O O . THR A 1 177 ? 41.860 -36.490 9.963 1.00 29.83 177 THR A O 1
ATOM 1371 N N . ALA A 1 178 ? 40.828 -36.051 8.022 1.00 23.00 178 ALA A N 1
ATOM 1372 C CA . ALA A 1 178 ? 42.011 -35.889 7.168 1.00 23.00 178 ALA A CA 1
ATOM 1373 C C . ALA A 1 178 ? 41.628 -35.486 5.730 1.00 23.00 178 ALA A C 1
ATOM 1375 O O . ALA A 1 178 ? 40.868 -36.170 5.048 1.00 23.00 178 ALA A O 1
ATOM 1376 N N . LEU A 1 179 ? 42.201 -34.365 5.285 1.00 26.89 179 LEU A N 1
ATOM 1377 C CA . LEU A 1 179 ? 42.421 -34.004 3.887 1.00 26.89 179 LEU A CA 1
ATOM 1378 C C . LEU A 1 179 ? 43.165 -35.132 3.156 1.00 26.89 179 LEU A C 1
ATOM 1380 O O . LEU A 1 179 ? 44.195 -35.585 3.650 1.00 26.89 179 LEU A O 1
ATOM 1384 N N . VAL A 1 180 ? 42.717 -35.497 1.952 1.00 24.61 180 VAL A N 1
ATOM 1385 C CA . VAL A 1 180 ? 43.586 -36.086 0.923 1.00 24.61 180 VAL A CA 1
ATOM 1386 C C . VAL A 1 180 ? 43.274 -35.427 -0.417 1.00 24.61 180 VAL A C 1
ATOM 1388 O O . VAL A 1 180 ? 42.140 -35.412 -0.892 1.00 24.61 180 VAL A O 1
ATOM 1391 N N . GLU A 1 181 ? 44.327 -34.837 -0.966 1.00 25.78 181 GLU A N 1
ATOM 1392 C CA . GLU A 1 181 ? 44.440 -34.164 -2.251 1.00 25.78 181 GLU A CA 1
ATOM 1393 C C . GLU A 1 181 ? 44.203 -35.127 -3.428 1.00 25.78 181 GLU A C 1
ATOM 1395 O O . GLU A 1 181 ? 44.609 -36.288 -3.399 1.00 25.78 181 GLU A O 1
ATOM 1400 N N . LEU A 1 182 ? 43.613 -34.613 -4.510 1.00 24.55 182 LEU A N 1
ATOM 1401 C CA . LEU A 1 182 ? 43.707 -35.198 -5.850 1.00 24.55 182 LEU A CA 1
ATOM 1402 C C . LEU A 1 182 ? 44.492 -34.223 -6.754 1.00 24.55 182 LEU A C 1
ATOM 1404 O O . LEU A 1 182 ? 44.408 -33.010 -6.551 1.00 24.55 182 LEU A O 1
ATOM 1408 N N . PRO A 1 183 ? 45.286 -34.733 -7.715 1.00 22.72 183 PRO A N 1
ATOM 1409 C CA . PRO A 1 183 ? 46.395 -34.016 -8.350 1.00 22.72 183 PRO A CA 1
ATOM 1410 C C . PRO A 1 183 ? 45.942 -32.863 -9.265 1.00 22.72 183 PRO A C 1
ATOM 1412 O O . PRO A 1 183 ? 44.804 -32.860 -9.743 1.00 22.72 183 PRO A O 1
ATOM 1415 N N . PRO A 1 184 ? 46.835 -31.899 -9.574 1.00 23.30 184 PRO A N 1
ATOM 1416 C CA . PRO A 1 184 ? 46.503 -30.773 -10.429 1.00 23.30 184 PRO A CA 1
ATOM 1417 C C . PRO A 1 184 ? 46.344 -31.254 -11.872 1.00 23.30 184 PRO A C 1
ATOM 1419 O O . PRO A 1 184 ? 47.305 -31.668 -12.518 1.00 23.30 184 PRO A O 1
ATOM 1422 N N . VAL A 1 185 ? 45.132 -31.152 -12.411 1.00 22.33 185 VAL A N 1
ATOM 1423 C CA . VAL A 1 185 ? 44.932 -31.186 -13.859 1.00 22.33 185 VAL A CA 1
ATOM 1424 C C . VAL A 1 185 ? 45.117 -29.760 -14.369 1.00 22.33 185 VAL A C 1
ATOM 1426 O O . VAL A 1 185 ? 44.200 -28.942 -14.348 1.00 22.33 185 VAL A O 1
ATOM 1429 N N . ILE A 1 186 ? 46.340 -29.455 -14.799 1.00 24.03 186 ILE A N 1
ATOM 1430 C CA . ILE A 1 186 ? 46.629 -28.273 -15.609 1.00 24.03 186 ILE A CA 1
ATOM 1431 C C . ILE A 1 186 ? 46.032 -28.531 -16.996 1.00 24.03 186 ILE A C 1
ATOM 1433 O O . ILE A 1 186 ? 46.583 -29.297 -17.781 1.00 24.03 186 ILE A O 1
ATOM 1437 N N . VAL A 1 187 ? 44.914 -27.879 -17.311 1.00 23.19 187 VAL A N 1
ATOM 1438 C CA . VAL A 1 187 ? 44.534 -27.601 -18.702 1.00 23.19 187 VAL A CA 1
ATOM 1439 C C . VAL A 1 187 ? 44.781 -26.117 -18.912 1.00 23.19 187 VAL A C 1
ATOM 1441 O O . VAL A 1 187 ? 44.035 -25.273 -18.420 1.00 23.19 187 VAL A O 1
ATOM 1444 N N . GLY A 1 188 ? 45.885 -25.806 -19.588 1.00 21.50 188 GLY A N 1
ATOM 1445 C CA . GLY A 1 188 ? 46.185 -24.449 -20.017 1.00 21.50 188 GLY A CA 1
ATOM 1446 C C . GLY A 1 188 ? 45.113 -23.964 -20.987 1.00 21.50 188 GLY A C 1
ATOM 1447 O O . GLY A 1 188 ? 44.855 -24.604 -22.004 1.00 21.50 188 GLY A O 1
ATOM 1448 N N . PHE A 1 189 ? 44.496 -22.827 -20.679 1.00 22.80 189 PHE A N 1
ATOM 1449 C CA . PHE A 1 189 ? 43.812 -22.035 -21.688 1.00 22.80 189 PHE A CA 1
ATOM 1450 C C . PHE A 1 189 ? 44.854 -21.110 -22.312 1.00 22.80 189 PHE A C 1
ATOM 1452 O O . PHE A 1 189 ? 45.253 -20.114 -21.711 1.00 22.80 189 PHE A O 1
ATOM 1459 N N . GLU A 1 190 ? 45.320 -21.460 -23.511 1.00 22.95 190 GLU A N 1
ATOM 1460 C CA . GLU A 1 190 ? 45.911 -20.465 -24.400 1.00 22.95 190 GLU A CA 1
ATOM 1461 C C . GLU A 1 190 ? 44.850 -19.403 -24.696 1.00 22.95 190 GLU A C 1
ATOM 1463 O O . GLU A 1 190 ? 43.738 -19.705 -25.143 1.00 22.95 190 GLU A O 1
ATOM 1468 N N . ALA A 1 191 ? 45.210 -18.154 -24.412 1.00 27.45 191 ALA A N 1
ATOM 1469 C CA . ALA A 1 191 ? 44.443 -16.983 -24.776 1.00 27.45 191 ALA A CA 1
ATOM 1470 C C . ALA A 1 191 ? 44.260 -16.949 -26.300 1.00 27.45 191 ALA A C 1
ATOM 1472 O O . ALA A 1 191 ? 45.224 -16.827 -27.053 1.00 27.45 191 ALA A O 1
ATOM 1473 N N . ALA A 1 192 ? 43.012 -17.045 -26.752 1.00 23.94 192 ALA A N 1
ATOM 1474 C CA . ALA A 1 192 ? 42.637 -16.638 -28.094 1.00 23.94 192 ALA A CA 1
ATOM 1475 C C . ALA A 1 192 ? 41.896 -15.307 -27.983 1.00 23.94 192 ALA A C 1
ATOM 1477 O O . ALA A 1 192 ? 40.749 -15.259 -27.539 1.00 23.94 192 ALA A O 1
ATOM 1478 N N . ASP A 1 193 ? 42.592 -14.245 -28.381 1.00 26.64 193 ASP A N 1
ATOM 1479 C CA . ASP A 1 193 ? 42.032 -12.946 -28.733 1.00 26.64 193 ASP A CA 1
ATOM 1480 C C . ASP A 1 193 ? 40.750 -13.114 -29.562 1.00 26.64 193 ASP A C 1
ATOM 1482 O O . ASP A 1 193 ? 40.743 -13.786 -30.598 1.00 26.64 193 ASP A O 1
ATOM 1486 N N . ALA A 1 194 ? 39.668 -12.473 -29.128 1.00 28.83 194 ALA A N 1
ATOM 1487 C CA . ALA A 1 194 ? 38.437 -12.361 -29.902 1.00 28.83 194 ALA A CA 1
ATOM 1488 C C . ALA A 1 194 ? 37.926 -10.917 -29.891 1.00 28.83 194 ALA A C 1
ATOM 1490 O O . ALA A 1 194 ? 36.776 -10.640 -29.566 1.00 28.83 194 ALA A O 1
ATOM 1491 N N . SER A 1 195 ? 38.782 -9.984 -30.306 1.00 32.59 195 SER A N 1
ATOM 1492 C CA . SER A 1 195 ? 38.316 -8.765 -30.963 1.00 32.59 195 SER A CA 1
ATOM 1493 C C . SER A 1 195 ? 38.196 -9.049 -32.471 1.00 32.59 195 SER A C 1
ATOM 1495 O O . SER A 1 195 ? 39.137 -9.527 -33.099 1.00 32.59 195 SER A O 1
ATOM 1497 N N . LYS A 1 196 ? 37.013 -8.759 -33.040 1.00 34.34 196 LYS A N 1
ATOM 1498 C CA . LYS A 1 196 ? 36.516 -9.036 -34.416 1.00 34.34 196 LYS A CA 1
ATOM 1499 C C . LYS A 1 196 ? 35.881 -10.416 -34.650 1.00 34.34 196 LYS A C 1
ATOM 1501 O O . LYS A 1 196 ? 36.574 -11.365 -34.999 1.00 34.34 196 LYS A O 1
ATOM 1506 N N . LYS A 1 197 ? 34.536 -10.463 -34.615 1.00 30.09 197 LYS A N 1
ATOM 1507 C CA . LYS A 1 197 ? 33.657 -11.121 -35.621 1.00 30.09 197 LYS A CA 1
ATOM 1508 C C . LYS A 1 197 ? 32.159 -10.953 -35.282 1.00 30.09 197 LYS A C 1
ATOM 1510 O O . LYS A 1 197 ? 31.462 -11.907 -34.955 1.00 30.09 197 LYS A O 1
ATOM 1515 N N . LEU A 1 198 ? 31.633 -9.734 -35.421 1.00 39.31 198 LEU A N 1
ATOM 1516 C CA . LEU A 1 198 ? 30.207 -9.549 -35.720 1.00 39.31 198 LEU A CA 1
ATOM 1517 C C . LEU A 1 198 ? 30.019 -9.784 -37.228 1.00 39.31 198 LEU A C 1
ATOM 1519 O O . LEU A 1 198 ? 30.526 -8.978 -38.002 1.00 39.31 198 LEU A O 1
ATOM 1523 N N . LEU A 1 199 ? 29.364 -10.900 -37.607 1.00 33.25 199 LEU A N 1
ATOM 1524 C CA . LEU A 1 199 ? 28.529 -11.134 -38.820 1.00 33.25 199 LEU A CA 1
ATOM 1525 C C . LEU A 1 199 ? 28.478 -12.601 -39.327 1.00 33.25 199 LEU A C 1
ATOM 1527 O O . LEU A 1 199 ? 27.680 -12.899 -40.209 1.00 33.25 199 LEU A O 1
ATOM 1531 N N . GLU A 1 200 ? 29.229 -13.555 -38.766 1.00 33.47 200 GLU A N 1
ATOM 1532 C CA . GLU A 1 200 ? 29.305 -14.940 -39.296 1.00 33.47 200 GLU A CA 1
ATOM 1533 C C . GLU A 1 200 ? 28.399 -16.069 -38.690 1.00 33.47 200 GLU A C 1
ATOM 1535 O O . GLU A 1 200 ? 28.378 -17.140 -39.298 1.00 33.47 200 GLU A O 1
ATOM 1540 N N . PRO A 1 201 ? 27.594 -15.947 -37.599 1.00 45.59 201 PRO A N 1
ATOM 1541 C CA . PRO A 1 201 ? 26.878 -17.120 -37.039 1.00 45.59 201 PRO A CA 1
ATOM 1542 C C . PRO A 1 201 ? 25.528 -17.496 -37.688 1.00 45.59 201 PRO A C 1
ATOM 1544 O O . PRO A 1 201 ? 24.993 -18.571 -37.410 1.00 45.59 201 PRO A O 1
ATOM 1547 N N . TYR A 1 202 ? 24.924 -16.641 -38.519 1.00 43.06 202 TYR A N 1
ATOM 1548 C CA . TYR A 1 202 ? 23.560 -16.887 -39.022 1.00 43.06 202 TYR A CA 1
ATOM 1549 C C . TYR A 1 202 ? 23.497 -17.903 -40.175 1.00 43.06 202 TYR A C 1
ATOM 1551 O O . TYR A 1 202 ? 22.498 -18.604 -40.321 1.00 43.06 202 TYR A O 1
ATOM 1559 N N . PHE A 1 203 ? 24.566 -18.039 -40.966 1.00 44.38 203 PHE A N 1
ATOM 1560 C CA . PHE A 1 203 ? 24.554 -18.870 -42.177 1.00 44.38 203 PHE A CA 1
ATOM 1561 C C . PHE A 1 203 ? 24.627 -20.379 -41.876 1.00 44.38 203 PHE A C 1
ATOM 1563 O O . PHE A 1 203 ? 23.987 -21.180 -42.552 1.00 44.38 203 PHE A O 1
ATOM 1570 N N . THR A 1 204 ? 25.347 -20.788 -40.826 1.00 51.19 204 THR A N 1
ATOM 1571 C CA . THR A 1 204 ? 25.493 -22.205 -40.429 1.00 51.19 204 THR A CA 1
ATOM 1572 C C . THR A 1 204 ? 24.213 -22.792 -39.831 1.00 51.19 204 THR A C 1
ATOM 1574 O O . THR A 1 204 ? 23.933 -23.972 -40.033 1.00 51.19 204 THR A O 1
ATOM 1577 N N . THR A 1 205 ? 23.398 -21.957 -39.178 1.00 56.56 205 THR A N 1
ATOM 1578 C CA . THR A 1 205 ? 22.101 -22.344 -38.594 1.00 56.56 205 THR A CA 1
ATOM 1579 C C . THR A 1 205 ? 21.102 -22.811 -39.664 1.00 56.56 205 THR A C 1
ATOM 1581 O O . THR A 1 205 ? 20.250 -23.657 -39.397 1.00 56.56 205 THR A O 1
ATOM 1584 N N . ILE A 1 206 ? 21.217 -22.306 -40.898 1.00 60.28 206 ILE A N 1
ATOM 1585 C CA . ILE A 1 206 ? 20.363 -22.713 -42.024 1.00 60.28 206 ILE A CA 1
ATOM 1586 C C . ILE A 1 206 ? 20.628 -24.181 -42.388 1.00 60.28 206 ILE A C 1
ATOM 1588 O O . ILE A 1 206 ? 19.687 -24.959 -42.532 1.00 60.28 206 ILE A O 1
ATOM 1592 N N . PHE A 1 207 ? 21.897 -24.589 -42.479 1.00 61.84 207 PHE A N 1
ATOM 1593 C CA . PHE A 1 207 ? 22.264 -25.956 -42.864 1.00 61.84 207 PHE A CA 1
ATOM 1594 C C . PHE A 1 207 ? 21.938 -26.986 -41.783 1.00 61.84 207 PHE A C 1
ATOM 1596 O O . PHE A 1 207 ? 21.418 -28.051 -42.107 1.00 61.84 207 PHE A O 1
ATOM 1603 N N . THR A 1 208 ? 22.182 -26.672 -40.507 1.00 63.91 208 THR A N 1
ATOM 1604 C CA . THR A 1 208 ? 21.824 -27.571 -39.396 1.00 63.91 208 THR A CA 1
ATOM 1605 C C . THR A 1 208 ? 20.310 -27.732 -39.278 1.00 63.91 208 THR A C 1
ATOM 1607 O O . THR A 1 208 ? 19.826 -28.843 -39.086 1.00 63.91 208 THR A O 1
ATOM 1610 N N . THR A 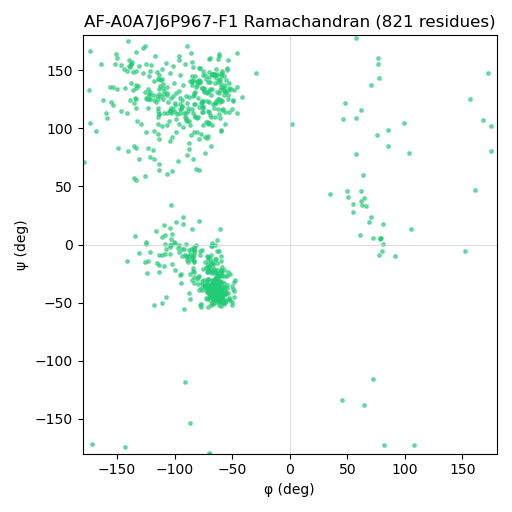1 209 ? 19.543 -26.659 -39.492 1.00 66.94 209 THR A N 1
ATOM 1611 C CA . THR A 1 209 ? 18.073 -26.720 -39.518 1.00 66.94 209 THR A CA 1
ATOM 1612 C C . THR A 1 209 ? 17.559 -27.555 -40.694 1.00 66.94 209 THR A C 1
ATOM 1614 O O . THR A 1 209 ? 16.664 -28.376 -40.504 1.00 66.94 209 THR A O 1
ATOM 1617 N N . LEU A 1 210 ? 18.136 -27.414 -41.895 1.00 69.94 210 LEU A N 1
ATOM 1618 C CA . LEU A 1 210 ? 17.776 -28.234 -43.061 1.00 69.94 210 LEU A CA 1
ATOM 1619 C C . LEU A 1 210 ? 18.104 -29.721 -42.854 1.00 69.94 210 LEU A C 1
ATOM 1621 O O . LEU A 1 210 ? 17.295 -30.575 -43.217 1.00 69.94 210 LEU A O 1
ATOM 1625 N N . ALA A 1 211 ? 19.241 -30.038 -42.230 1.00 69.44 211 ALA A N 1
ATOM 1626 C CA . ALA A 1 211 ? 19.599 -31.411 -41.873 1.00 69.44 211 ALA A CA 1
ATOM 1627 C C . ALA A 1 211 ? 18.615 -32.010 -40.850 1.00 69.44 211 ALA A C 1
ATOM 1629 O O . ALA A 1 211 ? 18.142 -33.132 -41.040 1.00 69.44 211 ALA A O 1
ATOM 1630 N N . SER A 1 212 ? 18.230 -31.247 -39.818 1.00 75.69 212 SER A N 1
ATOM 1631 C CA . SER A 1 212 ? 17.192 -31.667 -38.868 1.00 75.69 212 SER A CA 1
ATOM 1632 C C . SER A 1 212 ? 15.834 -31.865 -39.552 1.00 75.69 212 SER A C 1
ATOM 1634 O O . SER A 1 212 ? 15.150 -32.837 -39.244 1.00 75.69 212 SER A O 1
ATOM 1636 N N . ILE A 1 213 ? 15.446 -31.001 -40.503 1.00 76.44 213 ILE A N 1
ATOM 1637 C CA . ILE A 1 213 ? 14.205 -31.166 -41.285 1.00 76.44 213 ILE A CA 1
ATOM 1638 C C . ILE A 1 213 ? 14.255 -32.470 -42.087 1.00 76.44 213 ILE A C 1
ATOM 1640 O O . ILE A 1 213 ? 13.288 -33.225 -42.066 1.00 76.44 213 ILE A O 1
ATOM 1644 N N . TRP A 1 214 ? 15.375 -32.778 -42.746 1.00 77.25 214 TRP A N 1
ATOM 1645 C CA . TRP A 1 214 ? 15.528 -34.020 -43.511 1.00 77.25 214 TRP A CA 1
ATOM 1646 C C . TRP A 1 214 ? 15.402 -35.274 -42.637 1.00 77.25 214 TRP A C 1
ATOM 1648 O O . TRP A 1 214 ? 14.675 -36.205 -42.988 1.00 77.25 214 TRP A O 1
ATOM 1658 N N . ALA A 1 215 ? 16.044 -35.281 -41.465 1.00 75.00 215 ALA A N 1
ATOM 1659 C CA . ALA A 1 215 ? 15.884 -36.362 -40.494 1.00 75.00 215 ALA A CA 1
ATOM 1660 C C . ALA A 1 215 ? 14.413 -36.505 -40.057 1.00 75.00 215 ALA A C 1
ATOM 1662 O O . ALA A 1 215 ? 13.860 -37.607 -40.084 1.00 75.00 215 ALA A O 1
ATOM 1663 N N . CYS A 1 216 ? 13.743 -35.386 -39.760 1.00 83.44 216 CYS A N 1
ATOM 1664 C CA . CYS A 1 216 ? 12.328 -35.369 -39.387 1.00 83.44 216 CYS A CA 1
ATOM 1665 C C . CYS A 1 216 ? 11.409 -35.872 -40.511 1.00 83.44 216 CYS A C 1
ATOM 1667 O O . CYS A 1 216 ? 10.449 -36.578 -40.217 1.00 83.44 216 CYS A O 1
ATOM 1669 N N . LEU A 1 217 ? 11.703 -35.583 -41.786 1.00 82.25 217 LEU A N 1
ATOM 1670 C CA . LEU A 1 217 ? 10.930 -36.102 -42.925 1.00 82.25 217 LEU A CA 1
ATOM 1671 C C . LEU A 1 217 ? 10.933 -37.631 -42.958 1.00 82.25 217 LEU A C 1
ATOM 1673 O O . LEU A 1 217 ? 9.894 -38.241 -43.192 1.00 82.25 217 LEU A O 1
ATOM 1677 N N . SER A 1 218 ? 12.077 -38.258 -42.680 1.00 79.31 218 SER A N 1
ATOM 1678 C CA . SER A 1 218 ? 12.166 -39.721 -42.640 1.00 79.31 218 SER A CA 1
ATOM 1679 C C . SER A 1 218 ? 11.367 -40.334 -41.482 1.00 79.31 218 SER A C 1
ATOM 1681 O O . SER A 1 218 ? 10.713 -41.360 -41.667 1.00 79.31 218 SER A O 1
ATOM 1683 N N . ILE A 1 219 ? 11.377 -39.683 -40.314 1.00 81.62 219 ILE A N 1
ATOM 1684 C CA . ILE A 1 219 ? 10.654 -40.122 -39.113 1.00 81.62 219 ILE A CA 1
ATOM 1685 C C . ILE A 1 219 ? 9.146 -39.989 -39.327 1.00 81.62 219 ILE A C 1
ATOM 1687 O O . ILE A 1 219 ? 8.416 -40.962 -39.173 1.00 81.62 219 ILE A O 1
ATOM 1691 N N . VAL A 1 220 ? 8.684 -38.809 -39.747 1.00 85.94 220 VAL A N 1
ATOM 1692 C CA . VAL A 1 220 ? 7.257 -38.526 -39.956 1.00 85.94 220 VAL A CA 1
ATOM 1693 C C . VAL A 1 220 ? 6.676 -39.375 -41.090 1.00 85.94 220 VAL A C 1
ATOM 1695 O O . VAL A 1 220 ? 5.528 -39.793 -41.005 1.00 85.94 220 VAL A O 1
ATOM 1698 N N . TRP A 1 221 ? 7.448 -39.677 -42.139 1.00 83.38 221 TRP A N 1
ATOM 1699 C CA . TRP A 1 221 ? 6.978 -40.564 -43.208 1.00 83.38 221 TRP A CA 1
ATOM 1700 C C . TRP A 1 221 ? 6.811 -42.013 -42.720 1.00 83.38 221 TRP A C 1
ATOM 1702 O O . TRP A 1 221 ? 5.832 -42.671 -43.066 1.00 83.38 221 TRP A O 1
ATOM 1712 N N . ARG A 1 222 ? 7.732 -42.522 -41.893 1.00 81.31 222 ARG A N 1
ATOM 1713 C CA . ARG A 1 222 ? 7.647 -43.891 -41.351 1.00 81.31 222 ARG A CA 1
ATOM 1714 C C . ARG A 1 222 ? 6.581 -44.039 -40.267 1.00 81.31 222 ARG A C 1
ATOM 1716 O O . ARG A 1 222 ? 5.936 -45.081 -40.202 1.00 81.31 222 ARG A O 1
ATOM 1723 N N . SER A 1 223 ? 6.401 -42.997 -39.463 1.00 82.44 223 SER A N 1
ATOM 1724 C CA . SER A 1 223 ? 5.522 -42.973 -38.295 1.00 82.44 223 SER A CA 1
ATOM 1725 C C . SER A 1 223 ? 4.635 -41.720 -38.344 1.00 82.44 223 SER A C 1
ATOM 1727 O O . SER A 1 223 ? 4.903 -40.754 -37.623 1.00 82.44 223 SER A O 1
ATOM 1729 N N . PRO A 1 224 ? 3.625 -41.676 -39.235 1.00 83.81 224 PRO A N 1
ATOM 1730 C CA . PRO A 1 224 ? 2.801 -40.487 -39.443 1.00 83.81 224 PRO A CA 1
ATOM 1731 C C . PRO A 1 224 ? 1.895 -40.221 -38.229 1.00 83.81 224 PRO A C 1
ATOM 1733 O O . PRO A 1 224 ? 0.989 -41.014 -37.961 1.00 83.81 224 PRO A O 1
ATOM 1736 N N . PRO A 1 225 ? 2.087 -39.110 -37.492 1.00 85.31 225 PRO A N 1
ATOM 1737 C CA . PRO A 1 225 ? 1.310 -38.855 -36.289 1.00 85.31 225 PRO A CA 1
ATOM 1738 C C . PRO A 1 225 ? -0.084 -38.320 -36.614 1.00 85.31 225 PRO A C 1
ATOM 1740 O O . PRO A 1 225 ? -0.248 -37.416 -37.432 1.00 85.31 225 PRO A O 1
ATOM 1743 N N . SER A 1 226 ? -1.088 -38.797 -35.884 1.00 83.44 226 SER A N 1
ATOM 1744 C CA . SER A 1 226 ? -2.431 -38.200 -35.882 1.00 83.44 226 SER A CA 1
ATOM 1745 C C . SER A 1 226 ? -2.512 -36.957 -34.983 1.00 83.44 226 SER A C 1
ATOM 1747 O O . SER A 1 226 ? -3.285 -36.039 -35.257 1.00 83.44 226 SER A O 1
ATOM 1749 N N . LEU A 1 227 ? -1.670 -36.897 -33.944 1.00 86.06 227 LEU A N 1
ATOM 1750 C CA . LEU A 1 227 ? -1.515 -35.768 -33.026 1.00 86.06 227 LEU A CA 1
ATOM 1751 C C . LEU A 1 227 ? -0.025 -35.487 -32.801 1.00 86.06 227 LEU A C 1
ATOM 1753 O O . LEU A 1 227 ? 0.711 -36.378 -32.384 1.00 86.06 227 LEU A O 1
ATOM 1757 N N . LEU A 1 228 ? 0.400 -34.248 -33.027 1.00 89.31 228 LEU A N 1
ATOM 1758 C CA . LEU A 1 228 ? 1.750 -33.761 -32.767 1.00 89.31 228 LEU A CA 1
ATOM 1759 C C . LEU A 1 228 ? 1.713 -32.703 -31.656 1.00 89.31 228 LEU A C 1
ATOM 1761 O O . LEU A 1 228 ? 1.155 -31.624 -31.844 1.00 89.31 228 LEU A O 1
ATOM 1765 N N . LEU A 1 229 ? 2.332 -32.999 -30.512 1.00 87.31 229 LEU A N 1
ATOM 1766 C CA . LEU A 1 229 ? 2.457 -32.086 -29.373 1.00 87.31 229 LEU A CA 1
ATOM 1767 C C . LEU A 1 229 ? 3.887 -31.540 -29.288 1.00 87.31 229 LEU A C 1
ATOM 1769 O O . LEU A 1 229 ? 4.852 -32.303 -29.187 1.00 87.31 229 LEU A O 1
ATOM 1773 N N . VAL A 1 230 ? 4.030 -30.216 -29.316 1.00 90.31 230 VAL A N 1
ATOM 1774 C CA . VAL A 1 230 ? 5.335 -29.553 -29.436 1.00 90.31 230 VAL A CA 1
ATOM 1775 C C . VAL A 1 230 ? 5.483 -28.316 -28.551 1.00 90.31 230 VAL A C 1
ATOM 1777 O O . VAL A 1 230 ? 4.503 -27.643 -28.255 1.00 90.31 230 VAL A O 1
ATOM 1780 N N . ASN A 1 231 ? 6.723 -27.992 -28.173 1.00 86.88 231 ASN A N 1
ATOM 1781 C CA . ASN A 1 231 ? 7.104 -26.785 -27.425 1.00 86.88 231 ASN A CA 1
ATOM 1782 C C . ASN A 1 231 ? 8.557 -26.389 -27.778 1.00 86.88 231 ASN A C 1
ATOM 1784 O O . ASN A 1 231 ? 9.358 -27.242 -28.172 1.00 86.88 231 ASN A O 1
ATOM 1788 N N . GLY A 1 232 ? 8.899 -25.106 -27.619 1.00 78.88 232 GLY A N 1
ATOM 1789 C CA . GLY A 1 232 ? 10.271 -24.585 -27.623 1.00 78.88 232 GLY A CA 1
ATOM 1790 C C . GLY A 1 232 ? 10.907 -24.473 -29.019 1.00 78.88 232 GLY A C 1
ATOM 1791 O O . GLY A 1 232 ? 10.529 -25.183 -29.936 1.00 78.88 232 GLY A O 1
ATOM 1792 N N . PRO A 1 233 ? 11.901 -23.597 -29.250 1.00 70.31 233 PRO A N 1
ATOM 1793 C CA . PRO A 1 233 ? 12.327 -23.230 -30.610 1.00 70.31 233 PRO A CA 1
ATOM 1794 C C . PRO A 1 233 ? 13.186 -24.267 -31.356 1.00 70.31 233 PRO A C 1
ATOM 1796 O O . PRO A 1 233 ? 13.133 -24.324 -32.580 1.00 70.31 233 PRO A O 1
ATOM 1799 N N . GLY A 1 234 ? 14.002 -25.062 -30.655 1.00 68.06 234 GLY A N 1
ATOM 1800 C CA . GLY A 1 234 ? 15.083 -25.835 -31.287 1.00 68.06 234 GLY A CA 1
ATOM 1801 C C . GLY A 1 234 ? 14.628 -27.104 -32.017 1.00 68.06 234 GLY A C 1
ATOM 1802 O O . GLY A 1 234 ? 14.972 -27.305 -33.180 1.00 68.06 234 GLY A O 1
ATOM 1803 N N . THR A 1 235 ? 13.865 -27.956 -31.332 1.00 74.75 235 THR A N 1
ATOM 1804 C CA . THR A 1 235 ? 13.502 -29.306 -31.802 1.00 74.75 235 THR A CA 1
ATOM 1805 C C . THR A 1 235 ? 12.138 -29.323 -32.500 1.00 74.75 235 THR A C 1
ATOM 1807 O O . THR A 1 235 ? 11.908 -30.161 -33.366 1.00 74.75 235 THR A O 1
ATOM 1810 N N . CYS A 1 236 ? 11.227 -28.392 -32.176 1.00 85.00 236 CYS A N 1
ATOM 1811 C CA . CYS A 1 236 ? 9.866 -28.444 -32.720 1.00 85.00 236 CYS A CA 1
ATOM 1812 C C . CYS A 1 236 ? 9.741 -27.977 -34.173 1.00 85.00 236 CYS A C 1
ATOM 1814 O O . CYS A 1 236 ? 8.959 -28.553 -34.925 1.00 85.00 236 CYS A O 1
ATOM 1816 N N . VAL A 1 237 ? 10.493 -26.945 -34.575 1.00 84.44 237 VAL A N 1
ATOM 1817 C CA . VAL A 1 237 ? 10.334 -26.313 -35.893 1.00 84.44 237 VAL A CA 1
ATOM 1818 C C . VAL A 1 237 ? 10.623 -27.305 -37.026 1.00 84.44 237 VAL A C 1
ATOM 1820 O O . VAL A 1 237 ? 9.795 -27.398 -37.933 1.00 84.44 237 VAL A O 1
ATOM 1823 N N . PRO A 1 238 ? 11.705 -28.112 -36.975 1.00 83.56 238 PRO A N 1
ATOM 1824 C CA . PRO A 1 238 ? 11.958 -29.127 -37.995 1.00 83.56 238 PRO A CA 1
ATOM 1825 C C . PRO A 1 238 ? 10.869 -30.204 -38.101 1.00 83.56 238 PRO A C 1
ATOM 1827 O O . PRO A 1 238 ? 10.518 -30.608 -39.208 1.00 83.56 238 PRO A O 1
ATOM 1830 N N . VAL A 1 239 ? 10.309 -30.639 -36.967 1.00 86.81 239 VAL A N 1
ATOM 1831 C CA . VAL A 1 239 ? 9.275 -31.688 -36.917 1.00 86.81 239 VAL A CA 1
ATOM 1832 C C . VAL A 1 239 ? 7.956 -31.176 -37.497 1.00 86.81 239 VAL A C 1
ATOM 1834 O O . VAL A 1 239 ? 7.355 -31.836 -38.343 1.00 86.81 239 VAL A O 1
ATOM 1837 N N . VAL A 1 240 ? 7.538 -29.965 -37.114 1.00 87.62 240 VAL A N 1
ATOM 1838 C CA . VAL A 1 240 ? 6.329 -29.319 -37.655 1.00 87.62 240 VAL A CA 1
ATOM 1839 C C . VAL A 1 240 ? 6.471 -29.053 -39.154 1.00 87.62 240 VAL A C 1
ATOM 1841 O O . VAL A 1 240 ? 5.549 -29.334 -39.917 1.00 87.62 240 VAL A O 1
ATOM 1844 N N . ALA A 1 241 ? 7.639 -28.582 -39.602 1.00 85.31 241 ALA A N 1
ATOM 1845 C CA . ALA A 1 241 ? 7.908 -28.376 -41.023 1.00 85.31 241 ALA A CA 1
ATOM 1846 C C . ALA A 1 241 ? 7.832 -29.687 -41.826 1.00 85.31 241 ALA A C 1
ATOM 1848 O O . ALA A 1 241 ? 7.266 -29.698 -42.919 1.00 85.31 241 ALA A O 1
ATOM 1849 N N . ALA A 1 242 ? 8.355 -30.793 -41.283 1.00 85.81 242 ALA A N 1
ATOM 1850 C CA . ALA A 1 242 ? 8.292 -32.104 -41.923 1.00 85.81 242 ALA A CA 1
ATOM 1851 C C . ALA A 1 242 ? 6.850 -32.622 -42.070 1.00 85.81 242 ALA A C 1
ATOM 1853 O O . ALA A 1 242 ? 6.486 -33.089 -43.149 1.00 85.81 242 ALA A O 1
ATOM 1854 N N . VAL A 1 243 ? 6.019 -32.483 -41.029 1.00 86.69 243 VAL A N 1
ATOM 1855 C CA . VAL A 1 243 ? 4.588 -32.839 -41.083 1.00 86.69 243 VAL A CA 1
ATOM 1856 C C . VAL A 1 243 ? 3.865 -32.032 -42.155 1.00 86.69 243 VAL A C 1
ATOM 1858 O O . VAL A 1 243 ? 3.261 -32.615 -43.052 1.00 86.69 243 VAL A O 1
ATOM 1861 N N . ILE A 1 244 ? 3.981 -30.702 -42.122 1.00 84.81 244 ILE A N 1
ATOM 1862 C CA . ILE A 1 244 ? 3.288 -29.824 -43.077 1.00 84.81 244 ILE A CA 1
ATOM 1863 C C . ILE A 1 244 ? 3.732 -30.113 -44.518 1.00 84.81 244 ILE A C 1
ATOM 1865 O O . ILE A 1 244 ? 2.902 -30.124 -45.429 1.00 84.81 244 ILE A O 1
ATOM 1869 N N . LEU A 1 245 ? 5.024 -30.382 -44.742 1.00 83.00 245 LEU A N 1
ATOM 1870 C CA . LEU A 1 245 ? 5.538 -30.702 -46.072 1.00 83.00 245 LEU A CA 1
ATOM 1871 C C . LEU A 1 245 ? 4.991 -32.038 -46.595 1.00 83.00 245 LEU A C 1
ATOM 1873 O O . LEU A 1 245 ? 4.537 -32.101 -47.736 1.00 83.00 245 LEU A O 1
ATOM 1877 N N . LEU A 1 246 ? 5.012 -33.098 -45.783 1.00 83.81 246 LEU A N 1
ATOM 1878 C CA . LEU A 1 246 ? 4.531 -34.419 -46.201 1.00 83.81 246 LEU A CA 1
ATOM 1879 C C . LEU A 1 246 ? 3.013 -34.446 -46.406 1.00 83.81 246 LEU A C 1
ATOM 1881 O O . LEU A 1 246 ? 2.544 -35.091 -47.345 1.00 83.81 246 LEU A O 1
ATOM 1885 N N . GLU A 1 247 ? 2.252 -33.703 -45.601 1.00 82.81 247 GLU A N 1
ATOM 1886 C CA . GLU A 1 247 ? 0.816 -33.505 -45.819 1.00 82.81 247 GLU A CA 1
ATOM 1887 C C . GLU A 1 247 ? 0.532 -32.759 -47.123 1.00 82.81 247 GLU A C 1
ATOM 1889 O O . GLU A 1 247 ? -0.299 -33.198 -47.918 1.00 82.81 247 GLU A O 1
ATOM 1894 N N . ALA A 1 248 ? 1.241 -31.655 -47.385 1.00 77.69 248 ALA A N 1
ATOM 1895 C CA . ALA A 1 248 ? 1.074 -30.889 -48.619 1.00 77.69 248 ALA A CA 1
ATOM 1896 C C . ALA A 1 248 ? 1.405 -31.734 -49.862 1.00 77.69 248 ALA A C 1
ATOM 1898 O O . ALA A 1 248 ? 0.791 -31.578 -50.920 1.00 77.69 248 ALA A O 1
ATOM 1899 N N . LEU A 1 249 ? 2.345 -32.672 -49.740 1.00 81.06 249 LEU A N 1
ATOM 1900 C CA . LEU A 1 249 ? 2.692 -33.619 -50.798 1.00 81.06 249 LEU A CA 1
ATOM 1901 C C . LEU A 1 249 ? 1.760 -34.844 -50.864 1.00 81.06 249 LEU A C 1
ATOM 1903 O O . LEU A 1 249 ? 1.877 -35.620 -51.809 1.00 81.06 249 LEU A O 1
ATOM 1907 N N . ALA A 1 250 ? 0.810 -34.989 -49.931 1.00 79.31 250 ALA A N 1
ATOM 1908 C CA . ALA A 1 250 ? -0.054 -36.163 -49.769 1.00 79.31 250 ALA A CA 1
ATOM 1909 C C . ALA A 1 250 ? 0.731 -37.483 -49.606 1.00 79.31 250 ALA A C 1
ATOM 1911 O O . ALA A 1 250 ? 0.315 -38.530 -50.099 1.00 79.31 250 ALA A O 1
ATOM 1912 N N . LEU A 1 251 ? 1.886 -37.420 -48.933 1.00 80.12 251 LEU A N 1
ATOM 1913 C CA . LEU A 1 251 ? 2.787 -38.557 -48.703 1.00 80.12 251 LEU A CA 1
ATOM 1914 C C . LEU A 1 251 ? 2.534 -39.283 -47.374 1.00 80.12 251 LEU A C 1
ATOM 1916 O O . LEU A 1 251 ? 3.080 -40.364 -47.167 1.00 80.12 251 LEU A O 1
ATOM 1920 N N . ILE A 1 252 ? 1.705 -38.717 -46.492 1.00 80.06 252 ILE A N 1
ATOM 1921 C CA . ILE A 1 252 ? 1.252 -39.358 -45.253 1.00 80.06 252 ILE A CA 1
ATOM 1922 C C . ILE A 1 252 ? -0.282 -39.448 -45.213 1.00 80.06 252 ILE A C 1
ATOM 1924 O O . ILE A 1 252 ? -0.960 -38.568 -45.751 1.00 80.06 252 ILE A O 1
ATOM 1928 N N . PRO A 1 253 ? -0.846 -40.525 -44.634 1.00 68.88 253 PRO A N 1
ATOM 1929 C CA . PRO A 1 253 ? -2.286 -40.738 -44.595 1.00 68.88 253 PRO A CA 1
ATOM 1930 C C . PRO A 1 253 ? -2.956 -39.823 -43.562 1.00 68.88 253 PRO A C 1
ATOM 1932 O O . PRO A 1 253 ? -2.651 -39.875 -42.374 1.00 68.88 253 PRO A O 1
ATOM 1935 N N . GLY A 1 254 ? -3.930 -39.031 -44.012 1.00 71.38 254 GLY A N 1
ATOM 1936 C CA . GLY A 1 254 ? -4.737 -38.178 -43.137 1.00 71.38 254 GLY A CA 1
ATOM 1937 C C . GLY A 1 254 ? -4.071 -36.850 -42.760 1.00 71.38 254 GLY A C 1
ATOM 1938 O O . GLY A 1 254 ? -3.048 -36.464 -43.317 1.00 71.38 254 GLY A O 1
ATOM 1939 N N . ARG A 1 255 ? -4.710 -36.117 -41.841 1.00 79.56 255 ARG A N 1
ATOM 1940 C CA . ARG A 1 255 ? -4.245 -34.819 -41.327 1.00 79.56 255 ARG A CA 1
ATOM 1941 C C . ARG A 1 255 ? -3.775 -34.985 -39.886 1.00 79.56 255 ARG A C 1
ATOM 1943 O O . ARG A 1 255 ? -4.511 -35.526 -39.064 1.00 79.56 255 ARG A O 1
ATOM 1950 N N . CYS A 1 256 ? -2.597 -34.461 -39.582 1.00 83.88 256 CYS A N 1
ATOM 1951 C CA . CYS A 1 256 ? -2.049 -34.369 -38.242 1.00 83.88 256 CYS A CA 1
ATOM 1952 C C . CYS A 1 256 ? -2.581 -33.117 -37.531 1.00 83.88 256 CYS A C 1
ATOM 1954 O O . CYS A 1 256 ? -2.473 -31.997 -38.051 1.00 83.88 256 CYS A O 1
ATOM 1956 N N . SER A 1 257 ? -3.135 -33.302 -36.329 1.00 83.44 257 SER A N 1
ATOM 1957 C CA . SER A 1 257 ? -3.447 -32.205 -35.410 1.00 83.44 257 SER A CA 1
ATOM 1958 C C . SER A 1 257 ? -2.179 -31.736 -34.699 1.00 83.44 257 SER A C 1
ATOM 1960 O O . SER A 1 257 ? -1.563 -32.501 -33.968 1.00 83.44 257 SER A O 1
ATOM 1962 N N . ILE A 1 258 ? -1.792 -30.478 -34.882 1.00 83.25 258 ILE A N 1
ATOM 1963 C CA . ILE A 1 258 ? -0.579 -29.883 -34.321 1.00 83.25 258 ILE A CA 1
ATOM 1964 C C . ILE A 1 258 ? -0.965 -28.984 -33.148 1.00 83.25 258 ILE A C 1
ATOM 1966 O O . ILE A 1 258 ? -1.621 -27.955 -33.325 1.00 83.25 258 ILE A O 1
ATOM 1970 N N . VAL A 1 259 ? -0.522 -29.358 -31.950 1.00 83.94 259 VAL A N 1
ATOM 1971 C CA . VAL A 1 259 ? -0.711 -28.597 -30.716 1.00 83.94 259 VAL A CA 1
ATOM 1972 C C . VAL A 1 259 ? 0.630 -28.014 -30.292 1.00 83.94 259 VAL A C 1
ATOM 1974 O O . VAL A 1 259 ? 1.543 -28.748 -29.909 1.00 83.94 259 VAL A O 1
ATOM 1977 N N . TYR A 1 260 ? 0.750 -26.690 -30.347 1.00 85.19 260 TYR A N 1
ATOM 1978 C CA . TYR A 1 260 ? 1.905 -25.989 -29.800 1.00 85.19 260 TYR A CA 1
ATOM 1979 C C . TYR A 1 260 ? 1.597 -25.509 -28.389 1.00 85.19 260 TYR A C 1
ATOM 1981 O O . TYR A 1 260 ? 0.664 -24.738 -28.170 1.00 85.19 260 TYR A O 1
ATOM 1989 N N . VAL A 1 261 ? 2.399 -25.959 -27.435 1.00 82.25 261 VAL A N 1
ATOM 1990 C CA . VAL A 1 261 ? 2.362 -25.502 -26.054 1.00 82.25 261 VAL A CA 1
ATOM 1991 C C . VAL A 1 261 ? 3.409 -24.417 -25.902 1.00 82.25 261 VAL A C 1
ATOM 1993 O O . VAL A 1 261 ? 4.605 -24.657 -26.057 1.00 82.25 261 VAL A O 1
ATOM 1996 N N . GLU A 1 262 ? 2.951 -23.211 -25.595 1.00 85.19 262 GLU A N 1
ATOM 1997 C CA . GLU A 1 262 ? 3.842 -22.125 -25.239 1.00 85.19 262 GLU A CA 1
ATOM 1998 C C . GLU A 1 262 ? 4.421 -22.356 -23.836 1.00 85.19 262 GLU A C 1
ATOM 2000 O O . GLU A 1 262 ? 3.743 -22.851 -22.927 1.00 85.19 262 GLU A O 1
ATOM 2005 N N . SER A 1 263 ? 5.694 -22.004 -23.661 1.00 78.44 263 SER A N 1
ATOM 2006 C CA . SER A 1 263 ? 6.398 -22.241 -22.402 1.00 78.44 263 SER A CA 1
ATOM 2007 C C . SER A 1 263 ? 5.783 -21.450 -21.249 1.00 78.44 263 SER A C 1
ATOM 2009 O O . SER A 1 263 ? 5.369 -20.301 -21.413 1.00 78.44 263 SER A O 1
ATOM 2011 N N . ILE A 1 264 ? 5.807 -22.026 -20.045 1.00 66.06 264 ILE A N 1
ATOM 2012 C CA . ILE A 1 264 ? 5.349 -21.383 -18.810 1.00 66.06 264 ILE A CA 1
ATOM 2013 C C . ILE A 1 264 ? 6.136 -20.100 -18.521 1.00 66.06 264 ILE A C 1
ATOM 2015 O O . ILE A 1 264 ? 5.646 -19.201 -17.847 1.00 66.06 264 ILE A O 1
ATOM 2019 N N . CYS A 1 265 ? 7.341 -19.960 -19.077 1.00 66.25 265 CYS A N 1
ATOM 2020 C CA . CYS A 1 265 ? 8.141 -18.747 -18.961 1.00 66.25 265 CYS A CA 1
ATOM 2021 C C . CYS A 1 265 ? 7.592 -17.566 -19.793 1.00 66.25 265 CYS A C 1
ATOM 2023 O O . CYS A 1 265 ? 8.079 -16.444 -19.649 1.00 66.25 265 CYS A O 1
ATOM 2025 N N . ARG A 1 266 ? 6.600 -17.781 -20.670 1.00 66.44 266 ARG A N 1
ATOM 2026 C CA . ARG A 1 266 ? 6.005 -16.759 -21.547 1.00 66.44 266 ARG A CA 1
ATOM 2027 C C . ARG A 1 266 ? 4.664 -16.280 -20.999 1.00 66.44 266 ARG A C 1
ATOM 2029 O O . ARG A 1 266 ? 3.617 -16.849 -21.279 1.00 66.44 266 ARG A O 1
ATOM 2036 N N . VAL A 1 267 ? 4.721 -15.206 -20.213 1.00 53.09 267 VAL A N 1
ATOM 2037 C CA . VAL A 1 267 ? 3.573 -14.679 -19.449 1.00 53.09 267 VAL A CA 1
ATOM 2038 C C . VAL A 1 267 ? 2.809 -13.572 -20.187 1.00 53.09 267 VAL A C 1
ATOM 2040 O O . VAL A 1 267 ? 1.598 -13.445 -20.029 1.00 53.09 267 VAL A O 1
ATOM 2043 N N . THR A 1 268 ? 3.506 -12.752 -20.980 1.00 50.91 268 THR A N 1
ATOM 2044 C CA . THR A 1 268 ? 2.955 -11.508 -21.560 1.00 50.91 268 THR A CA 1
ATOM 2045 C C . THR A 1 268 ? 3.049 -11.426 -23.079 1.00 50.91 268 THR A C 1
ATOM 2047 O O . THR A 1 268 ? 2.254 -10.711 -23.689 1.00 50.91 268 THR A O 1
ATOM 2050 N N . THR A 1 269 ? 3.995 -12.146 -23.686 1.00 67.81 269 THR A N 1
ATOM 2051 C CA . THR A 1 269 ? 4.213 -12.225 -25.135 1.00 67.81 269 THR A CA 1
ATOM 2052 C 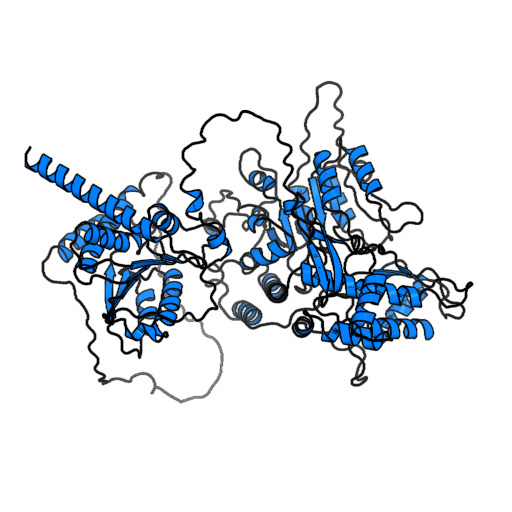C . THR A 1 269 ? 4.471 -13.670 -25.552 1.00 67.81 269 THR A C 1
ATOM 2054 O O . THR A 1 269 ? 5.044 -14.448 -24.784 1.00 67.81 269 THR A O 1
ATOM 2057 N N . LEU A 1 270 ? 4.058 -14.028 -26.771 1.00 71.00 270 LEU A N 1
ATOM 2058 C CA . LEU A 1 270 ? 4.434 -15.304 -27.376 1.00 71.00 270 LEU A CA 1
ATOM 2059 C C . LEU A 1 270 ? 5.945 -15.355 -27.607 1.00 71.00 270 LEU A C 1
ATOM 2061 O O . LEU A 1 270 ? 6.592 -14.344 -27.887 1.00 71.00 270 LEU A O 1
ATOM 2065 N N . SER A 1 271 ? 6.509 -16.557 -27.566 1.00 77.50 271 SER A N 1
ATOM 2066 C CA . SER A 1 271 ? 7.840 -16.796 -28.117 1.00 77.50 271 SER A CA 1
ATOM 2067 C C . SER A 1 271 ? 7.861 -16.497 -29.622 1.00 77.50 271 SER A C 1
ATOM 2069 O O . SER A 1 271 ? 6.818 -16.454 -30.278 1.00 77.50 271 SER A O 1
ATOM 2071 N N . LEU A 1 272 ? 9.050 -16.314 -30.205 1.00 76.19 272 LEU A N 1
ATOM 2072 C CA . LEU A 1 272 ? 9.182 -16.157 -31.659 1.00 76.19 272 LEU A CA 1
ATOM 2073 C C . LEU A 1 272 ? 8.549 -17.346 -32.406 1.00 76.19 272 LEU A C 1
ATOM 2075 O O . LEU A 1 272 ? 7.836 -17.147 -33.382 1.00 76.19 272 LEU A O 1
ATOM 2079 N N . THR A 1 273 ? 8.752 -18.565 -31.903 1.00 80.31 273 THR A N 1
ATOM 2080 C CA . THR A 1 273 ? 8.161 -19.797 -32.446 1.00 80.31 273 THR A CA 1
ATOM 2081 C C . THR A 1 273 ? 6.646 -19.828 -32.296 1.00 80.31 273 THR A C 1
ATOM 2083 O O . THR A 1 273 ? 5.951 -20.100 -33.269 1.00 80.31 273 THR A O 1
ATOM 2086 N N . GLY A 1 274 ? 6.127 -19.494 -31.110 1.00 78.62 274 GLY A N 1
ATOM 2087 C CA . GLY A 1 274 ? 4.688 -19.398 -30.867 1.00 78.62 274 GLY A CA 1
ATOM 2088 C C . GLY A 1 274 ? 4.034 -18.338 -31.753 1.00 78.62 274 GLY A C 1
ATOM 2089 O O . GLY A 1 274 ? 2.990 -18.591 -32.344 1.00 78.62 274 GLY A O 1
ATOM 2090 N N . SER A 1 275 ? 4.692 -17.189 -31.935 1.00 75.06 275 SER A N 1
ATOM 2091 C CA . SER A 1 275 ? 4.256 -16.130 -32.853 1.00 75.06 275 SER A CA 1
ATOM 2092 C C . SER A 1 275 ? 4.236 -16.627 -34.295 1.00 75.06 275 SER A C 1
ATOM 2094 O O . SER A 1 275 ? 3.236 -16.460 -34.986 1.00 75.06 275 SER A O 1
ATOM 2096 N N . LEU A 1 276 ? 5.312 -17.279 -34.744 1.00 78.06 276 LEU A N 1
ATOM 2097 C CA . LEU A 1 276 ? 5.416 -17.846 -36.086 1.00 78.06 276 LEU A CA 1
ATOM 2098 C C . LEU A 1 276 ? 4.288 -18.851 -36.344 1.00 78.06 276 LEU A C 1
ATOM 2100 O O . LEU A 1 276 ? 3.590 -18.750 -37.348 1.00 78.06 276 LEU A O 1
ATOM 2104 N N . PHE A 1 277 ? 4.079 -19.793 -35.424 1.00 81.50 277 PHE A N 1
ATOM 2105 C CA . PHE A 1 277 ? 3.069 -20.836 -35.580 1.00 81.50 277 PHE A CA 1
ATOM 2106 C C . PHE A 1 277 ? 1.646 -20.288 -35.520 1.00 81.50 277 PHE A C 1
ATOM 2108 O O . PHE A 1 277 ? 0.776 -20.775 -36.240 1.00 81.50 277 PHE A O 1
ATOM 2115 N N . TYR A 1 278 ? 1.420 -19.256 -34.712 1.00 76.88 278 TYR A N 1
ATOM 2116 C CA . TYR A 1 278 ? 0.134 -18.587 -34.603 1.00 76.88 278 TYR A CA 1
ATOM 2117 C C . TYR A 1 278 ? -0.212 -17.761 -35.848 1.00 76.88 278 TYR A C 1
ATOM 2119 O O . TYR A 1 278 ? -1.276 -17.942 -36.438 1.00 76.88 278 TYR A O 1
ATOM 2127 N N . TYR A 1 279 ? 0.678 -16.855 -36.264 1.00 70.94 279 TYR A N 1
ATOM 2128 C CA . TYR A 1 279 ? 0.398 -15.918 -37.356 1.00 70.94 279 TYR A CA 1
ATOM 2129 C C . TYR A 1 279 ? 0.438 -16.579 -38.734 1.00 70.94 279 TYR A C 1
ATOM 2131 O O . TYR A 1 279 ? -0.314 -16.168 -39.614 1.00 70.94 279 TYR A O 1
ATOM 2139 N N . LEU A 1 280 ? 1.264 -17.614 -38.920 1.00 72.31 280 LEU A N 1
ATOM 2140 C CA . LEU A 1 280 ? 1.326 -18.379 -40.171 1.00 72.31 280 LEU A CA 1
ATOM 2141 C C . LEU A 1 280 ? 0.366 -19.585 -40.202 1.00 72.31 280 LEU A C 1
ATOM 2143 O O . LEU A 1 280 ? 0.351 -20.323 -41.187 1.00 72.31 280 LEU A O 1
ATOM 2147 N N . GLY A 1 281 ? -0.416 -19.812 -39.137 1.00 72.19 281 GLY A N 1
ATOM 2148 C CA . GLY A 1 281 ? -1.370 -20.925 -39.063 1.00 72.19 281 GLY A CA 1
ATOM 2149 C C . GLY A 1 281 ? -0.713 -22.310 -39.129 1.00 72.19 281 GLY A C 1
ATOM 2150 O O . GLY A 1 281 ? -1.271 -23.230 -39.722 1.00 72.19 281 GLY A O 1
ATOM 2151 N N . LEU A 1 282 ? 0.491 -22.460 -38.563 1.00 78.75 282 LEU A N 1
ATOM 2152 C CA . LEU A 1 282 ? 1.272 -23.710 -38.601 1.00 78.75 282 LEU A CA 1
ATOM 2153 C C . LEU A 1 282 ? 0.925 -24.675 -37.456 1.00 78.75 282 LEU A C 1
ATOM 2155 O O . LEU A 1 282 ? 1.436 -25.791 -37.424 1.00 78.75 282 LEU A O 1
ATOM 2159 N N . CYS A 1 283 ? 0.066 -24.264 -36.521 1.00 77.69 283 CYS A N 1
ATOM 2160 C CA . CYS A 1 283 ? -0.510 -25.128 -35.491 1.00 77.69 283 CYS A CA 1
ATOM 2161 C C . CYS A 1 283 ? -2.041 -25.015 -35.495 1.00 77.69 283 CYS A C 1
ATOM 2163 O O . CYS A 1 283 ? -2.586 -23.955 -35.805 1.00 77.69 283 CYS A O 1
ATOM 2165 N N . ASP A 1 284 ? -2.729 -26.107 -35.157 1.00 72.19 284 ASP A N 1
ATOM 2166 C CA . ASP A 1 284 ? -4.192 -26.135 -35.047 1.00 72.19 284 ASP A CA 1
ATOM 2167 C C . ASP A 1 284 ? -4.658 -25.616 -33.682 1.00 72.19 284 ASP A C 1
ATOM 2169 O O . ASP A 1 284 ? -5.705 -24.979 -33.580 1.00 72.19 284 ASP A O 1
ATOM 2173 N N . LEU A 1 285 ? -3.866 -25.861 -32.633 1.00 75.06 285 LEU A N 1
ATOM 2174 C CA . LEU A 1 285 ? -4.122 -25.370 -31.284 1.00 75.06 285 LEU A CA 1
ATOM 2175 C C . LEU A 1 285 ? -2.846 -24.781 -30.683 1.00 75.06 285 LEU A C 1
ATOM 2177 O O . LEU A 1 285 ? -1.824 -25.456 -30.572 1.00 75.06 285 LEU A O 1
ATOM 2181 N N . LEU A 1 286 ? -2.942 -23.531 -30.244 1.00 77.62 286 LEU A N 1
ATOM 2182 C CA . LEU A 1 286 ? -1.922 -22.865 -29.450 1.00 77.62 286 LEU A CA 1
ATOM 2183 C C . LEU A 1 286 ? -2.374 -22.830 -27.990 1.00 77.62 286 LEU A C 1
ATOM 2185 O O . LEU A 1 286 ? -3.339 -22.148 -27.649 1.00 77.62 286 LEU A O 1
ATOM 2189 N N . VAL A 1 287 ? -1.668 -23.554 -27.128 1.00 74.19 287 VAL A N 1
ATOM 2190 C CA . VAL A 1 287 ? -1.918 -23.570 -25.688 1.00 74.19 287 VAL A CA 1
ATOM 2191 C C . VAL A 1 287 ? -1.006 -22.549 -25.027 1.00 74.19 287 VAL A C 1
ATOM 2193 O O . VAL A 1 287 ? 0.215 -22.686 -25.053 1.00 74.19 287 VAL A O 1
ATOM 2196 N N . VAL A 1 288 ? -1.601 -21.533 -24.410 1.00 73.12 288 VAL A N 1
ATOM 2197 C CA . VAL A 1 288 ? -0.897 -20.584 -23.542 1.00 73.12 288 VAL A CA 1
ATOM 2198 C C . VAL A 1 288 ? -1.270 -20.872 -22.095 1.00 73.12 288 VAL A C 1
ATOM 2200 O O . VAL A 1 288 ? -2.436 -21.086 -21.777 1.00 73.12 288 VAL A O 1
ATOM 2203 N N . GLN A 1 289 ? -0.275 -20.887 -21.212 1.00 71.12 289 GLN A N 1
ATOM 2204 C CA . GLN A 1 289 ? -0.475 -21.255 -19.805 1.00 71.12 289 GLN A CA 1
ATOM 2205 C C . GLN A 1 289 ? -0.962 -20.077 -18.944 1.00 71.12 289 GLN A C 1
ATOM 2207 O O . GLN A 1 289 ? -1.374 -20.270 -17.805 1.00 71.12 289 GLN A O 1
ATOM 2212 N N . TRP A 1 290 ? -0.945 -18.857 -19.495 1.00 64.38 290 TRP A N 1
ATOM 2213 C CA . TRP A 1 290 ? -1.282 -17.626 -18.782 1.00 64.38 290 TRP A CA 1
ATOM 2214 C C . TRP A 1 290 ? -2.482 -16.921 -19.399 1.00 64.38 290 TRP A C 1
ATOM 2216 O O . TRP A 1 290 ? -2.495 -16.597 -20.588 1.00 64.38 290 TRP A O 1
ATOM 2226 N N . GLU A 1 291 ? -3.459 -16.588 -18.557 1.00 52.94 291 GLU A N 1
ATOM 2227 C CA . GLU A 1 291 ? -4.667 -15.877 -18.978 1.00 52.94 291 GLU A CA 1
ATOM 2228 C C . GLU A 1 291 ? -4.357 -14.470 -19.519 1.00 52.94 291 GLU A C 1
ATOM 2230 O O . GLU A 1 291 ? -4.989 -14.007 -20.467 1.00 52.94 291 GLU A O 1
ATOM 2235 N N . VAL A 1 292 ? -3.340 -13.800 -18.966 1.00 49.41 292 VAL A N 1
ATOM 2236 C CA . VAL A 1 292 ? -2.894 -12.473 -19.422 1.00 49.41 292 VAL A CA 1
ATOM 2237 C C . VAL A 1 292 ? -2.409 -12.519 -20.871 1.00 49.41 292 VAL A C 1
ATOM 2239 O O . VAL A 1 292 ? -2.806 -11.672 -21.673 1.00 49.41 292 VAL A O 1
ATOM 2242 N N . LEU A 1 293 ? -1.595 -13.518 -21.221 1.00 51.84 293 LEU A N 1
ATOM 2243 C CA . LEU A 1 293 ? -1.163 -13.749 -22.598 1.00 51.84 293 LEU A CA 1
ATOM 2244 C C . LEU A 1 293 ? -2.360 -14.097 -23.486 1.00 51.84 293 LEU A C 1
ATOM 2246 O O . LEU A 1 293 ? -2.521 -13.488 -24.538 1.00 51.84 293 LEU A O 1
ATOM 2250 N N . ALA A 1 294 ? -3.242 -14.996 -23.038 1.00 59.06 294 ALA A N 1
ATOM 2251 C CA . ALA A 1 294 ? -4.434 -15.395 -23.788 1.00 59.06 294 ALA A CA 1
ATOM 2252 C C . ALA A 1 294 ? -5.336 -14.204 -24.156 1.00 59.06 294 ALA A C 1
ATOM 2254 O O . ALA A 1 294 ? -5.808 -14.113 -25.285 1.00 59.06 294 ALA A O 1
ATOM 2255 N N . ARG A 1 295 ? -5.544 -13.258 -23.230 1.00 57.06 295 ARG A N 1
ATOM 2256 C CA . ARG A 1 295 ? -6.385 -12.066 -23.447 1.00 57.06 295 ARG A CA 1
ATOM 2257 C C . ARG A 1 295 ? -5.773 -11.042 -24.409 1.00 57.06 295 ARG A C 1
ATOM 2259 O O . ARG A 1 295 ? -6.511 -10.243 -24.974 1.00 57.06 295 ARG A O 1
ATOM 2266 N N . ARG A 1 296 ? -4.446 -11.035 -24.574 1.00 60.16 296 ARG A N 1
ATOM 2267 C CA . ARG A 1 296 ? -3.726 -10.128 -25.490 1.00 60.16 296 ARG A CA 1
ATOM 2268 C C . ARG A 1 296 ? -3.648 -10.657 -26.920 1.00 60.16 296 ARG A C 1
ATOM 2270 O O . ARG A 1 296 ? -3.261 -9.918 -27.820 1.00 60.16 296 ARG A O 1
ATOM 2277 N N . MET A 1 297 ? -3.982 -11.927 -27.125 1.00 53.84 297 MET A N 1
ATOM 2278 C CA . MET A 1 297 ? -3.946 -12.551 -28.439 1.00 53.84 297 MET A CA 1
ATOM 2279 C C . MET A 1 297 ? -5.099 -12.018 -29.302 1.00 53.84 297 MET A C 1
ATOM 2281 O O . MET A 1 297 ? -6.240 -12.004 -28.833 1.00 53.84 297 MET A O 1
ATOM 2285 N N . PRO A 1 298 ? -4.834 -11.576 -30.547 1.00 48.97 298 PRO A N 1
ATOM 2286 C CA . PRO A 1 298 ? -5.889 -11.113 -31.438 1.00 48.97 298 PRO A CA 1
ATOM 2287 C C . PRO A 1 298 ? -6.940 -12.215 -31.637 1.00 48.97 298 PRO A C 1
ATOM 2289 O O . PRO A 1 298 ? -6.608 -13.378 -31.851 1.00 48.97 298 PRO A O 1
ATOM 2292 N N . THR A 1 299 ? -8.221 -11.868 -31.563 1.00 51.56 299 THR A N 1
ATOM 2293 C CA . THR A 1 299 ? -9.314 -12.767 -31.972 1.00 51.56 299 THR A CA 1
ATOM 2294 C C . THR A 1 299 ? -9.626 -12.524 -33.450 1.00 51.56 299 THR A C 1
ATOM 2296 O O . THR A 1 299 ? -9.308 -11.461 -33.975 1.00 51.56 299 THR A O 1
ATOM 2299 N N . GLU A 1 300 ? -10.196 -13.500 -34.167 1.00 40.78 300 GLU A N 1
ATOM 2300 C CA . GLU A 1 300 ? -10.408 -13.408 -35.629 1.00 40.78 300 GLU A CA 1
ATOM 2301 C C . GLU A 1 300 ? -11.124 -12.121 -36.087 1.00 40.78 300 GLU A C 1
ATOM 2303 O O . GLU A 1 300 ? -10.869 -11.651 -37.194 1.00 40.78 300 GLU A O 1
ATOM 2308 N N . SER A 1 301 ? -11.927 -11.488 -35.222 1.00 34.09 301 SER A N 1
ATOM 2309 C CA . SER A 1 301 ? -12.616 -10.224 -35.505 1.00 34.09 301 SER A CA 1
ATOM 2310 C C . SER A 1 301 ? -11.696 -9.024 -35.759 1.00 34.09 301 SER A C 1
ATOM 2312 O O . SER A 1 301 ? -12.171 -8.034 -36.295 1.00 34.09 301 SER A O 1
ATOM 2314 N N . THR A 1 302 ? -10.406 -9.075 -35.404 1.00 34.53 302 THR A N 1
ATOM 2315 C CA . THR A 1 302 ? -9.446 -7.976 -35.645 1.00 34.53 302 THR A CA 1
ATOM 2316 C C . THR A 1 302 ? -8.479 -8.221 -36.807 1.00 34.53 302 THR A C 1
ATOM 2318 O O . THR A 1 302 ? -7.690 -7.337 -37.133 1.00 34.53 302 THR A O 1
ATOM 2321 N N . LYS A 1 303 ? -8.521 -9.386 -37.476 1.00 33.38 303 LYS A N 1
ATOM 2322 C CA . LYS A 1 303 ? -7.614 -9.693 -38.605 1.00 33.38 303 LYS A CA 1
ATOM 2323 C C . LYS A 1 303 ? -8.084 -9.134 -39.958 1.00 33.38 303 LYS A C 1
ATOM 2325 O O . LYS A 1 303 ? -7.284 -9.099 -40.890 1.00 33.38 303 LYS A O 1
ATOM 2330 N N . VAL A 1 304 ? -9.340 -8.696 -40.077 1.00 33.19 304 VAL A N 1
ATOM 2331 C CA . VAL A 1 304 ? -9.922 -8.232 -41.354 1.00 33.19 304 VAL A CA 1
ATOM 2332 C C . VAL A 1 304 ? -9.654 -6.742 -41.628 1.00 33.19 304 VAL A C 1
ATOM 2334 O O . VAL A 1 304 ? -9.524 -6.365 -42.789 1.00 33.19 304 VAL A O 1
ATOM 2337 N N . ASP A 1 305 ? -9.429 -5.920 -40.599 1.00 29.44 305 ASP A N 1
ATOM 2338 C CA . ASP A 1 305 ? -9.376 -4.453 -40.757 1.00 29.44 305 ASP A CA 1
ATOM 2339 C C . ASP A 1 305 ? -7.960 -3.861 -40.910 1.00 29.44 305 ASP A C 1
ATOM 2341 O O . ASP A 1 305 ? -7.788 -2.663 -41.114 1.00 29.44 305 ASP A O 1
ATOM 2345 N N . ALA A 1 306 ? -6.905 -4.680 -40.884 1.00 28.00 306 ALA A N 1
ATOM 2346 C CA . ALA A 1 306 ? -5.515 -4.201 -40.879 1.00 28.00 306 ALA A CA 1
ATOM 2347 C C . ALA A 1 306 ? -4.966 -3.750 -42.255 1.00 28.00 306 ALA A C 1
ATOM 2349 O O . ALA A 1 306 ? -3.750 -3.722 -42.451 1.00 28.00 306 ALA A O 1
ATOM 2350 N N . LYS A 1 307 ? -5.826 -3.429 -43.233 1.00 27.73 307 LYS A N 1
ATOM 2351 C CA . LYS A 1 307 ? -5.398 -3.066 -44.599 1.00 27.73 307 LYS A CA 1
ATOM 2352 C C . LYS A 1 307 ? -5.889 -1.721 -45.142 1.00 27.73 307 LYS A C 1
ATOM 2354 O O . LYS A 1 307 ? -5.533 -1.425 -46.279 1.00 27.73 307 LYS A O 1
ATOM 2359 N N . SER A 1 308 ? -6.635 -0.904 -44.392 1.00 28.30 308 SER A N 1
ATOM 2360 C CA . SER A 1 308 ? -7.135 0.375 -44.936 1.00 28.30 308 SER A CA 1
ATOM 2361 C C . SER A 1 308 ? -6.504 1.656 -44.397 1.00 28.30 308 SER A C 1
ATOM 2363 O O . SER A 1 308 ? -6.592 2.656 -45.097 1.00 28.30 308 SER A O 1
ATOM 2365 N N . ASP A 1 309 ? -5.820 1.672 -43.251 1.00 28.27 309 ASP A N 1
ATOM 2366 C CA . ASP A 1 309 ? -5.485 2.963 -42.626 1.00 28.27 309 ASP A CA 1
ATOM 2367 C C . ASP A 1 309 ? -3.970 3.185 -42.526 1.00 28.27 309 ASP A C 1
ATOM 2369 O O . ASP A 1 309 ? -3.354 3.124 -41.464 1.00 28.27 309 ASP A O 1
ATOM 2373 N N . SER A 1 310 ? -3.358 3.468 -43.677 1.00 28.56 310 SER A N 1
ATOM 2374 C CA . SER A 1 310 ? -2.059 4.140 -43.762 1.00 28.56 310 SER A CA 1
ATOM 2375 C C . SER A 1 310 ? -2.208 5.423 -44.578 1.00 28.56 310 SER A C 1
ATOM 2377 O O . SER A 1 310 ? -1.819 5.481 -45.744 1.00 28.56 310 SER A O 1
ATOM 2379 N N . ALA A 1 311 ? -2.801 6.448 -43.969 1.00 26.70 311 ALA A N 1
ATOM 2380 C CA . ALA A 1 311 ? -2.741 7.815 -44.466 1.00 26.70 311 ALA A CA 1
ATOM 2381 C C . ALA A 1 311 ? -2.743 8.799 -43.286 1.00 26.70 311 ALA A C 1
ATOM 2383 O O . ALA A 1 311 ? -3.699 8.869 -42.525 1.00 26.70 311 ALA A O 1
ATOM 2384 N N . GLU A 1 312 ? -1.615 9.502 -43.162 1.00 30.47 312 GLU A N 1
ATOM 2385 C CA . GLU A 1 312 ? -1.436 10.847 -42.601 1.00 30.47 312 GLU A CA 1
ATOM 2386 C C . GLU A 1 312 ? -2.115 11.201 -41.267 1.00 30.47 312 GLU A C 1
ATOM 2388 O O . GLU A 1 312 ? -3.288 11.551 -41.213 1.00 30.47 312 GLU A O 1
ATOM 2393 N N . LEU A 1 313 ? -1.309 11.312 -40.204 1.00 27.31 313 LEU A N 1
ATOM 2394 C CA . LEU A 1 313 ? -1.641 12.150 -39.050 1.00 27.31 313 LEU A CA 1
ATOM 2395 C C . LEU A 1 313 ? -0.436 13.019 -38.665 1.00 27.31 313 LEU A C 1
ATOM 2397 O O . LEU A 1 313 ? 0.557 12.543 -38.116 1.00 27.31 313 LEU A O 1
ATOM 2401 N N . GLY A 1 314 ? -0.546 14.312 -38.984 1.00 26.03 314 GLY A N 1
ATOM 2402 C CA . GLY A 1 314 ? 0.250 15.387 -38.392 1.00 26.03 314 GLY A CA 1
ATOM 2403 C C . GLY A 1 314 ? -0.121 15.642 -36.919 1.00 26.03 314 GLY A C 1
ATOM 2404 O O . GLY A 1 314 ? -0.993 14.964 -36.368 1.00 26.03 314 GLY A O 1
ATOM 2405 N N . PRO A 1 315 ? 0.530 16.610 -36.248 1.00 31.94 315 PRO A N 1
ATOM 2406 C CA . PRO A 1 315 ? 0.443 16.770 -34.801 1.00 31.94 315 PRO A CA 1
ATOM 2407 C C . PRO A 1 315 ? -0.886 17.431 -34.411 1.00 31.94 315 PRO A C 1
ATOM 2409 O O . PRO A 1 315 ? -1.028 18.651 -34.435 1.00 31.94 315 PRO A O 1
ATOM 2412 N N . GLY A 1 316 ? -1.874 16.607 -34.066 1.00 26.42 316 GLY A N 1
ATOM 2413 C CA . GLY A 1 316 ? -3.172 17.032 -33.553 1.00 26.42 316 GLY A CA 1
ATOM 2414 C C . GLY A 1 316 ? -3.259 16.872 -32.038 1.00 26.42 316 GLY A C 1
ATOM 2415 O O . GLY A 1 316 ? -3.217 15.764 -31.511 1.00 26.42 316 GLY A O 1
ATOM 2416 N N . SER A 1 317 ? -3.419 17.997 -31.347 1.00 35.41 317 SER A N 1
ATOM 2417 C CA . SER A 1 317 ? -3.890 18.107 -29.968 1.00 35.41 317 SER A CA 1
ATOM 2418 C C . SER A 1 317 ? -5.124 17.226 -29.725 1.00 35.41 317 SER A C 1
ATOM 2420 O O . SER A 1 317 ? -6.196 17.499 -30.262 1.00 35.41 317 SER A O 1
ATOM 2422 N N . GLY A 1 318 ? -4.976 16.188 -28.905 1.00 27.12 318 GLY A N 1
ATOM 2423 C CA . GLY A 1 318 ? -6.056 15.286 -28.516 1.00 27.12 318 GLY A CA 1
ATOM 2424 C C . GLY A 1 318 ? -6.177 15.221 -27.002 1.00 27.12 318 GLY A C 1
ATOM 2425 O O . GLY A 1 318 ? -5.465 14.465 -26.347 1.00 27.12 318 GLY A O 1
ATOM 2426 N N . THR A 1 319 ? -7.086 16.011 -26.440 1.00 35.59 319 THR A N 1
ATOM 2427 C CA . THR A 1 319 ? -7.649 15.788 -25.108 1.00 35.59 319 THR A CA 1
ATOM 2428 C C . THR A 1 319 ? -8.331 14.421 -25.102 1.00 35.59 319 THR A C 1
ATOM 2430 O O . THR A 1 319 ? -9.458 14.261 -25.564 1.00 35.59 319 THR A O 1
ATOM 2433 N N . GLY A 1 320 ? -7.626 13.404 -24.608 1.00 30.28 320 GLY A N 1
ATOM 2434 C CA . GLY A 1 320 ? -8.174 12.067 -24.413 1.00 30.28 320 GLY A CA 1
ATOM 2435 C C . GLY A 1 320 ? -9.223 12.072 -23.306 1.00 30.28 320 GLY A C 1
ATOM 2436 O O . GLY A 1 320 ? -8.913 11.779 -22.155 1.00 30.28 320 GLY A O 1
ATOM 2437 N N . SER A 1 321 ? -10.469 12.401 -23.642 1.00 34.75 321 SER A N 1
ATOM 2438 C CA . SER A 1 321 ? -11.614 12.005 -22.828 1.00 34.75 321 SER A CA 1
ATOM 2439 C C . SER A 1 321 ? -11.777 10.497 -23.001 1.00 34.75 321 SER A C 1
ATOM 2441 O O . SER A 1 321 ? -12.366 10.016 -23.967 1.00 34.75 321 SER A O 1
ATOM 2443 N N . ALA A 1 322 ? -11.165 9.737 -22.092 1.00 36.56 322 ALA A N 1
ATOM 2444 C CA . ALA A 1 322 ? -11.511 8.339 -21.906 1.00 36.56 322 ALA A CA 1
ATOM 2445 C C . ALA A 1 322 ? -13.010 8.277 -21.591 1.00 36.56 322 ALA A C 1
ATOM 2447 O O . ALA A 1 322 ? -13.469 8.987 -20.697 1.00 36.56 322 ALA A O 1
ATOM 2448 N N . ILE A 1 323 ? -13.765 7.448 -22.318 1.00 32.97 323 ILE A N 1
ATOM 2449 C CA . ILE A 1 323 ? -15.151 7.129 -21.960 1.00 32.97 323 ILE A CA 1
ATOM 2450 C C . ILE A 1 323 ? -15.116 6.650 -20.498 1.00 32.97 323 ILE A C 1
ATOM 2452 O O . ILE A 1 323 ? -14.468 5.630 -20.230 1.00 32.97 323 ILE A O 1
ATOM 2456 N N . PRO A 1 324 ? -15.715 7.383 -19.539 1.00 44.25 324 PRO A N 1
ATOM 2457 C CA . PRO A 1 324 ? -15.633 7.002 -18.140 1.00 44.25 324 PRO A CA 1
ATOM 2458 C C . PRO A 1 324 ? -16.313 5.645 -17.976 1.00 44.25 324 PRO A C 1
ATOM 2460 O O . PRO A 1 324 ? -17.418 5.421 -18.476 1.00 44.25 324 PRO A O 1
ATOM 2463 N N . ARG A 1 325 ? -15.638 4.710 -17.297 1.00 48.56 325 ARG A N 1
ATOM 2464 C CA . ARG A 1 325 ? -16.318 3.496 -16.834 1.00 48.56 325 ARG A CA 1
ATOM 2465 C C . ARG A 1 325 ? -17.462 3.943 -15.907 1.00 48.56 325 ARG A C 1
ATOM 2467 O O . ARG A 1 325 ? -17.323 4.970 -15.250 1.00 48.56 325 ARG A O 1
ATOM 2474 N N . PRO A 1 326 ? -18.599 3.243 -15.868 1.00 63.91 326 PRO A N 1
ATOM 2475 C CA . PRO A 1 326 ? -19.631 3.567 -14.897 1.00 63.91 326 PRO A CA 1
ATOM 2476 C C . PRO A 1 326 ? -19.120 3.274 -13.484 1.00 63.91 326 PRO A C 1
ATOM 2478 O O . PRO A 1 326 ? -18.355 2.325 -13.276 1.00 63.91 326 PRO A O 1
ATOM 2481 N N . ASP A 1 327 ? -19.560 4.083 -12.527 1.00 80.62 327 ASP A N 1
ATOM 2482 C CA . ASP A 1 327 ? -19.337 3.828 -11.110 1.00 80.62 327 ASP A CA 1
ATOM 2483 C C . ASP A 1 327 ? -19.907 2.457 -10.719 1.00 80.62 327 ASP A C 1
ATOM 2485 O O . ASP A 1 327 ? -20.923 2.001 -11.253 1.00 80.62 327 ASP A O 1
ATOM 2489 N N . LYS A 1 328 ? -19.234 1.773 -9.792 1.00 79.62 328 LYS A N 1
ATOM 2490 C CA . LYS A 1 328 ? -19.602 0.421 -9.362 1.00 79.62 328 LYS A CA 1
ATOM 2491 C C . LYS A 1 328 ? -20.051 0.439 -7.912 1.00 79.62 328 LYS A C 1
ATOM 2493 O O . LYS A 1 328 ? -19.296 0.842 -7.041 1.00 79.62 328 LYS A O 1
ATOM 2498 N N . GLU A 1 329 ? -21.243 -0.063 -7.619 1.00 86.00 329 GLU A N 1
ATOM 2499 C CA . GLU A 1 329 ? -21.705 -0.158 -6.232 1.00 86.00 329 GLU A CA 1
ATOM 2500 C C . GLU A 1 329 ? -20.846 -1.126 -5.407 1.00 86.00 329 GLU A C 1
ATOM 2502 O O . GLU A 1 329 ? -20.462 -2.207 -5.865 1.00 86.00 329 GLU A O 1
ATOM 2507 N N . VAL A 1 330 ? -20.562 -0.728 -4.168 1.00 82.62 330 VAL A N 1
ATOM 2508 C CA . VAL A 1 330 ? -19.931 -1.574 -3.158 1.00 82.62 330 VAL A CA 1
ATOM 2509 C C . VAL A 1 330 ? -21.008 -2.094 -2.238 1.00 82.62 330 VAL A C 1
ATOM 2511 O O . VAL A 1 330 ? -21.718 -1.333 -1.574 1.00 82.62 330 VAL A O 1
ATOM 2514 N N . VAL A 1 331 ? -21.103 -3.414 -2.207 1.00 84.50 331 VAL A N 1
ATOM 2515 C CA . VAL A 1 331 ? -22.126 -4.146 -1.483 1.00 84.50 331 VAL A CA 1
ATOM 2516 C C . VAL A 1 331 ? -21.439 -5.071 -0.488 1.00 84.50 331 VAL A C 1
ATOM 2518 O O . VAL A 1 331 ? -20.516 -5.798 -0.853 1.00 84.50 331 VAL A O 1
ATOM 2521 N N . TYR A 1 332 ? -21.899 -5.048 0.759 1.00 86.38 332 TYR A N 1
ATOM 2522 C CA . TYR A 1 332 ? -21.536 -6.010 1.792 1.00 86.38 332 TYR A CA 1
ATOM 2523 C C . TYR A 1 332 ? -22.782 -6.808 2.153 1.00 86.38 332 TYR A C 1
ATOM 2525 O O . TYR A 1 332 ? -23.771 -6.223 2.583 1.00 86.38 332 TYR A O 1
ATOM 2533 N N . GLN A 1 333 ? -22.751 -8.123 1.929 1.00 85.06 333 GLN A N 1
ATOM 2534 C CA . GLN A 1 333 ? -23.877 -9.020 2.224 1.00 85.06 333 GLN A CA 1
ATOM 2535 C C . GLN A 1 333 ? -25.223 -8.527 1.658 1.00 85.06 333 GLN A C 1
ATOM 2537 O O . GLN A 1 333 ? -26.235 -8.469 2.339 1.00 85.06 333 GLN A O 1
ATOM 2542 N N . GLY A 1 334 ? -25.233 -8.094 0.394 1.00 82.69 334 GLY A N 1
ATOM 2543 C CA . GLY A 1 334 ? -26.441 -7.567 -0.258 1.00 82.69 334 GLY A CA 1
ATOM 2544 C C . GLY A 1 334 ? -26.821 -6.130 0.129 1.00 82.69 334 GLY A C 1
ATOM 2545 O O . GLY A 1 334 ? -27.653 -5.527 -0.545 1.00 82.69 334 GLY A O 1
ATOM 2546 N N . VAL A 1 335 ? -26.174 -5.531 1.133 1.00 84.81 335 VAL A N 1
ATOM 2547 C CA . VAL A 1 335 ? -26.399 -4.141 1.547 1.00 84.81 335 VAL A CA 1
ATOM 2548 C C . VAL A 1 335 ? -25.409 -3.212 0.853 1.00 84.81 335 VAL A C 1
ATOM 2550 O O . VAL A 1 335 ? -24.194 -3.377 0.962 1.00 84.81 335 VAL A O 1
ATOM 2553 N N . LYS A 1 336 ? -25.909 -2.191 0.151 1.00 88.19 336 LYS A N 1
ATOM 2554 C CA . LYS A 1 336 ? -25.060 -1.137 -0.417 1.00 88.19 336 LYS A CA 1
ATOM 2555 C C . LYS A 1 336 ? -24.420 -0.320 0.705 1.00 88.19 336 LYS A C 1
ATOM 2557 O O . LYS A 1 336 ? -25.118 0.318 1.500 1.00 88.19 336 LYS A O 1
ATOM 2562 N N . ILE A 1 337 ? -23.094 -0.301 0.729 1.00 86.75 337 ILE A N 1
ATOM 2563 C CA . ILE A 1 337 ? -22.295 0.428 1.722 1.00 86.75 337 ILE A CA 1
ATOM 2564 C C . ILE A 1 337 ? -21.467 1.553 1.101 1.00 86.75 337 ILE A C 1
ATOM 2566 O O . ILE A 1 337 ? -21.039 2.444 1.822 1.00 86.75 337 ILE A O 1
ATOM 2570 N N . GLY A 1 338 ? -21.283 1.558 -0.221 1.00 83.88 338 GLY A N 1
ATOM 2571 C CA . GLY A 1 338 ? -20.560 2.614 -0.922 1.00 83.88 338 GLY A CA 1
ATOM 2572 C C . GLY A 1 338 ? -20.651 2.493 -2.438 1.00 83.88 338 GLY A C 1
ATOM 2573 O O . GLY A 1 338 ? -21.394 1.664 -2.966 1.00 83.88 338 GLY A O 1
ATOM 2574 N N . THR A 1 339 ? -19.880 3.316 -3.136 1.00 83.25 339 THR A N 1
ATOM 2575 C CA . THR A 1 339 ? -19.753 3.318 -4.595 1.00 83.25 339 THR A CA 1
ATOM 2576 C C . THR A 1 339 ? -18.284 3.515 -4.965 1.00 83.25 339 THR A C 1
ATOM 2578 O O . THR A 1 339 ? -17.665 4.474 -4.531 1.00 83.25 339 THR A O 1
ATOM 2581 N N . ILE A 1 340 ? -17.707 2.613 -5.754 1.00 74.19 340 ILE A N 1
ATOM 2582 C CA . ILE A 1 340 ? -16.391 2.792 -6.368 1.00 74.19 340 ILE A CA 1
ATOM 2583 C C . ILE A 1 340 ? -16.537 3.759 -7.529 1.00 74.19 340 ILE A C 1
ATOM 2585 O O . ILE A 1 340 ? -17.231 3.448 -8.504 1.00 74.19 340 ILE A O 1
ATOM 2589 N N . ARG A 1 341 ? -15.836 4.887 -7.450 1.00 70.81 341 ARG A N 1
ATOM 2590 C CA . ARG A 1 341 ? -15.750 5.811 -8.575 1.00 70.81 341 ARG A CA 1
ATOM 2591 C C . ARG A 1 341 ? -14.826 5.269 -9.649 1.00 70.81 341 ARG A C 1
ATOM 2593 O O . ARG A 1 341 ? -13.716 4.810 -9.382 1.00 70.81 341 ARG A O 1
ATOM 2600 N N . ALA A 1 342 ? -15.260 5.354 -10.897 1.00 56.41 342 ALA A N 1
ATOM 2601 C CA . ALA A 1 342 ? -14.467 4.876 -12.024 1.00 56.41 342 ALA A CA 1
ATOM 2602 C C . ALA A 1 342 ? -13.181 5.678 -12.285 1.00 56.41 342 ALA A C 1
ATOM 2604 O O . ALA A 1 342 ? -12.247 5.161 -12.905 1.00 56.41 342 ALA A O 1
ATOM 2605 N N . SER A 1 343 ? -13.139 6.940 -11.853 1.00 53.91 343 SER A N 1
ATOM 2606 C CA . SER A 1 343 ? -12.021 7.858 -12.089 1.00 53.91 343 SER A CA 1
ATOM 2607 C C . SER A 1 343 ? -10.779 7.524 -11.268 1.00 53.91 343 SER A C 1
ATOM 2609 O O . SER A 1 343 ? -9.663 7.689 -11.759 1.00 53.91 343 SER A O 1
ATOM 2611 N N . ASP A 1 344 ? -10.967 7.065 -10.032 1.00 57.38 344 ASP A N 1
ATOM 2612 C CA . ASP A 1 344 ? -9.887 6.852 -9.068 1.00 57.38 344 ASP A CA 1
ATOM 2613 C C . ASP A 1 344 ? -9.927 5.480 -8.384 1.00 57.38 344 ASP A C 1
ATOM 2615 O O . ASP A 1 344 ? -8.957 5.119 -7.728 1.00 57.38 344 ASP A O 1
ATOM 2619 N N . GLY A 1 345 ? -10.978 4.679 -8.581 1.00 60.12 345 GLY A N 1
ATOM 2620 C CA . GLY A 1 345 ? -11.108 3.365 -7.957 1.00 60.12 345 GLY A CA 1
ATOM 2621 C C . GLY A 1 345 ? -11.397 3.425 -6.456 1.00 60.12 345 GLY A C 1
ATOM 2622 O O . GLY A 1 345 ? -11.440 2.374 -5.822 1.00 60.12 345 GLY A O 1
ATOM 2623 N N . CYS A 1 346 ? -11.619 4.617 -5.894 1.00 65.81 346 CYS A N 1
ATOM 2624 C CA . CYS A 1 346 ? -11.881 4.807 -4.475 1.00 65.81 346 CYS A CA 1
ATOM 2625 C C . CYS A 1 346 ? -13.315 4.405 -4.129 1.00 65.81 346 CYS A C 1
ATOM 2627 O O . CYS A 1 346 ? -14.266 4.811 -4.800 1.00 65.81 346 CYS A O 1
ATOM 2629 N N . VAL A 1 347 ? -13.474 3.652 -3.038 1.00 75.06 347 VAL A N 1
ATOM 2630 C CA . VAL A 1 347 ? -14.785 3.401 -2.429 1.00 75.06 347 VAL A CA 1
ATOM 2631 C C . VAL A 1 347 ? -15.272 4.667 -1.724 1.00 75.06 347 VAL A C 1
ATOM 2633 O O . VAL A 1 347 ? -14.810 4.994 -0.630 1.00 75.06 347 VAL A O 1
ATOM 2636 N N . GLU A 1 348 ? -16.233 5.348 -2.337 1.00 79.69 348 GLU A N 1
ATOM 2637 C CA . GLU A 1 348 ? -16.960 6.454 -1.733 1.00 79.69 348 GLU A CA 1
ATOM 2638 C C . GLU A 1 348 ? -18.091 5.938 -0.849 1.00 79.69 348 GLU A C 1
ATOM 2640 O O . GLU A 1 348 ? -19.002 5.244 -1.308 1.00 79.69 348 GLU A O 1
ATOM 2645 N N . VAL A 1 349 ? -18.047 6.296 0.432 1.00 76.94 349 VAL A N 1
ATOM 2646 C CA . VAL A 1 349 ? -19.120 6.016 1.386 1.00 76.94 349 VAL A CA 1
ATOM 2647 C C . VAL A 1 349 ? -19.732 7.336 1.810 1.00 76.94 349 VAL A C 1
ATOM 2649 O O . VAL A 1 349 ? -19.090 8.127 2.491 1.00 76.94 349 VAL A O 1
ATOM 2652 N N . THR A 1 350 ? -20.982 7.563 1.413 1.00 69.69 350 THR A N 1
ATOM 2653 C CA . THR A 1 350 ? -21.698 8.811 1.707 1.00 69.69 350 THR A CA 1
ATOM 2654 C C . THR A 1 350 ? -22.037 8.956 3.187 1.00 69.69 350 THR A C 1
ATOM 2656 O O . THR A 1 350 ? -22.028 10.064 3.705 1.00 69.69 350 THR A O 1
ATOM 2659 N N . ASP A 1 351 ? -22.349 7.847 3.864 1.00 82.75 351 ASP A N 1
ATOM 2660 C CA . ASP A 1 351 ? -22.639 7.825 5.299 1.00 82.75 351 ASP A CA 1
ATOM 2661 C C . ASP A 1 351 ? -22.430 6.411 5.860 1.00 82.75 351 ASP A C 1
ATOM 2663 O O . ASP A 1 351 ? -23.197 5.480 5.583 1.00 82.75 351 ASP A O 1
ATOM 2667 N N . ILE A 1 352 ? -21.365 6.251 6.649 1.00 85.31 352 ILE A N 1
ATOM 2668 C CA . ILE A 1 352 ? -21.014 4.979 7.282 1.00 85.31 352 ILE A CA 1
ATOM 2669 C C . ILE A 1 352 ? -21.972 4.614 8.421 1.00 85.31 352 ILE A C 1
ATOM 2671 O O . ILE A 1 352 ? -22.251 3.436 8.625 1.00 85.31 352 ILE A O 1
ATOM 2675 N N . GLY A 1 353 ? -22.530 5.602 9.126 1.00 85.75 353 GLY A N 1
ATOM 2676 C CA . GLY A 1 353 ? -23.523 5.385 10.174 1.00 85.75 353 GLY A CA 1
ATOM 2677 C C . GLY A 1 353 ? -24.817 4.832 9.590 1.00 85.75 353 GLY A C 1
ATOM 2678 O O . GLY A 1 353 ? -25.316 3.809 10.055 1.00 85.75 353 GLY A O 1
ATOM 2679 N N . ALA A 1 354 ? -25.304 5.427 8.500 1.00 87.44 354 ALA A N 1
ATOM 2680 C CA . ALA A 1 354 ? -26.461 4.911 7.776 1.00 87.44 354 ALA A CA 1
ATOM 2681 C C . ALA A 1 354 ? -26.203 3.516 7.182 1.00 87.44 354 ALA A C 1
ATOM 2683 O O . ALA A 1 354 ? -27.106 2.681 7.167 1.00 87.44 354 ALA A O 1
ATOM 2684 N N . ALA A 1 355 ? -24.986 3.243 6.695 1.00 88.56 355 ALA A N 1
ATOM 2685 C CA . ALA A 1 355 ? -24.611 1.909 6.224 1.00 88.56 355 ALA A CA 1
ATOM 2686 C C . ALA A 1 355 ? -24.658 0.865 7.350 1.00 88.56 355 ALA A C 1
ATOM 2688 O O . ALA A 1 355 ? -25.224 -0.209 7.152 1.00 88.56 355 ALA A O 1
ATOM 2689 N N . LEU A 1 356 ? -24.131 1.195 8.533 1.00 89.62 356 LEU A N 1
ATOM 2690 C CA . LEU A 1 356 ? -24.204 0.327 9.709 1.00 89.62 356 LEU A CA 1
ATOM 2691 C C . LEU A 1 356 ? -25.650 0.116 10.174 1.00 89.62 356 LEU A C 1
ATOM 2693 O O . LEU A 1 356 ? -26.007 -1.016 10.463 1.00 89.62 356 LEU A O 1
ATOM 2697 N N . ASN A 1 357 ? -26.497 1.150 10.171 1.00 89.81 357 ASN A N 1
ATOM 2698 C CA . ASN A 1 357 ? -27.914 1.012 10.535 1.00 89.81 357 ASN A CA 1
ATOM 2699 C C . ASN A 1 357 ? -28.666 0.081 9.573 1.00 89.81 357 ASN A C 1
ATOM 2701 O O . ASN A 1 357 ? -29.406 -0.790 10.016 1.00 89.81 357 ASN A O 1
ATOM 2705 N N . ARG A 1 358 ? -28.421 0.194 8.260 1.00 91.31 358 ARG A N 1
ATOM 2706 C CA . ARG A 1 358 ? -28.991 -0.744 7.278 1.00 91.31 358 ARG A CA 1
ATOM 2707 C C . ARG A 1 358 ? -28.512 -2.177 7.497 1.00 91.31 358 ARG A C 1
ATOM 2709 O O . ARG A 1 358 ? -29.275 -3.102 7.259 1.00 91.31 358 ARG A O 1
ATOM 2716 N N . LEU A 1 359 ? -27.262 -2.373 7.922 1.00 91.56 359 LEU A N 1
ATOM 2717 C CA . LEU A 1 359 ? -26.740 -3.700 8.264 1.00 91.56 359 LEU A CA 1
ATOM 2718 C C . LEU A 1 359 ? -27.404 -4.247 9.535 1.00 91.56 359 LEU A C 1
ATOM 2720 O O . LEU A 1 359 ? -27.792 -5.409 9.553 1.00 91.56 359 LEU A O 1
ATOM 2724 N N . THR A 1 360 ? -27.597 -3.411 10.556 1.00 92.19 360 THR A N 1
ATOM 2725 C CA . THR A 1 360 ? -28.359 -3.743 11.771 1.00 92.19 360 THR A CA 1
ATOM 2726 C C . THR A 1 360 ? -29.780 -4.204 11.430 1.00 92.19 360 THR A C 1
ATOM 2728 O O . THR A 1 360 ? -30.183 -5.291 11.835 1.00 92.19 360 THR A O 1
ATOM 2731 N N . GLU A 1 361 ? -30.499 -3.443 10.598 1.00 92.44 361 GLU A N 1
ATOM 2732 C CA . GLU A 1 361 ? -31.835 -3.810 10.107 1.00 92.44 361 GLU A CA 1
ATOM 2733 C C . GLU A 1 361 ? -31.816 -5.095 9.265 1.00 92.44 361 GLU A C 1
ATOM 2735 O O . GLU A 1 361 ? -32.675 -5.957 9.430 1.00 92.44 361 GLU A O 1
ATOM 2740 N N . HIS A 1 362 ? -30.828 -5.244 8.376 1.00 93.12 362 HIS A N 1
ATOM 2741 C CA . HIS A 1 362 ? -30.685 -6.413 7.505 1.00 93.12 362 HIS A CA 1
ATOM 2742 C C . HIS A 1 362 ? -30.479 -7.712 8.292 1.00 93.12 362 HIS A C 1
ATOM 2744 O O . HIS A 1 362 ? -31.056 -8.737 7.934 1.00 93.12 362 HIS A O 1
ATOM 2750 N N . PHE A 1 363 ? -29.674 -7.673 9.356 1.00 94.38 363 PHE A N 1
ATOM 2751 C CA . PHE A 1 363 ? -29.425 -8.833 10.211 1.00 94.38 363 PHE A CA 1
ATOM 2752 C C . PHE A 1 363 ? -30.493 -9.036 11.295 1.00 94.38 363 PHE A C 1
ATOM 2754 O O . PHE A 1 363 ? -30.507 -10.091 11.924 1.00 94.38 363 PHE A O 1
ATOM 2761 N N . GLY A 1 364 ? -31.398 -8.071 11.502 1.00 93.81 364 GLY A N 1
ATOM 2762 C CA . GLY A 1 364 ? -32.452 -8.162 12.515 1.00 93.81 364 GLY A CA 1
ATOM 2763 C C . GLY A 1 364 ? -31.904 -8.215 13.943 1.00 93.81 364 GLY A C 1
ATOM 2764 O O . GLY A 1 364 ? -32.391 -8.999 14.755 1.00 93.81 364 GLY A O 1
ATOM 2765 N N . VAL A 1 365 ? -30.863 -7.428 14.223 1.00 93.44 365 VAL A N 1
ATOM 2766 C CA . VAL A 1 365 ? -30.198 -7.347 15.533 1.00 93.44 365 VAL A CA 1
ATOM 2767 C C . VAL A 1 365 ? -30.417 -5.974 16.155 1.00 93.44 365 VAL A C 1
ATOM 2769 O O . VAL A 1 365 ? -30.383 -4.974 15.447 1.00 93.44 365 VAL A O 1
ATOM 2772 N N . ASP A 1 366 ? -30.595 -5.916 17.474 1.00 88.44 366 ASP A N 1
ATOM 2773 C CA . ASP A 1 366 ? -30.958 -4.672 18.175 1.00 88.44 366 ASP A CA 1
ATOM 2774 C C . ASP A 1 366 ? -29.814 -4.087 19.023 1.00 88.44 366 ASP A C 1
ATOM 2776 O O . ASP A 1 366 ? -29.915 -2.968 19.532 1.00 88.44 366 ASP A O 1
ATOM 2780 N N . ASP A 1 367 ? -28.708 -4.818 19.172 1.00 88.62 367 ASP A N 1
ATOM 2781 C CA . ASP A 1 367 ? -27.558 -4.421 19.979 1.00 88.62 367 ASP A CA 1
ATOM 2782 C C . ASP A 1 367 ? -26.233 -4.478 19.201 1.00 88.62 367 ASP A C 1
ATOM 2784 O O . ASP A 1 367 ? -26.135 -4.942 18.059 1.00 88.62 367 ASP A O 1
ATOM 2788 N N . LEU A 1 368 ? -25.188 -3.916 19.817 1.00 88.94 368 LEU A N 1
ATOM 2789 C CA . LEU A 1 368 ? -23.855 -3.903 19.228 1.00 88.94 368 LEU A CA 1
ATOM 2790 C C . LEU A 1 368 ? -23.291 -5.323 19.132 1.00 88.94 368 LEU A C 1
ATOM 2792 O O . LEU A 1 368 ? -22.750 -5.670 18.092 1.00 88.94 368 LEU A O 1
ATOM 2796 N N . GLU A 1 369 ? -23.420 -6.137 20.178 1.00 92.25 369 GLU A N 1
ATOM 2797 C CA . GLU A 1 369 ? -22.834 -7.481 20.237 1.00 92.25 369 GLU A CA 1
ATOM 2798 C C . GLU A 1 369 ? -23.365 -8.393 19.119 1.00 92.25 369 GLU A C 1
ATOM 2800 O O . GLU A 1 369 ? -22.575 -8.987 18.381 1.00 92.25 369 GLU A O 1
ATOM 2805 N N . GLY A 1 370 ? -24.683 -8.416 18.915 1.00 93.00 370 GLY A N 1
ATOM 2806 C CA . GLY A 1 370 ? -25.343 -9.131 17.830 1.00 93.00 370 GLY A CA 1
ATOM 2807 C C . GLY A 1 370 ? -24.916 -8.630 16.453 1.00 93.00 370 GLY A C 1
ATOM 2808 O O . GLY A 1 370 ? -24.647 -9.441 15.564 1.00 93.00 370 GLY A O 1
ATOM 2809 N N . LEU A 1 371 ? -24.763 -7.310 16.272 1.00 94.06 371 LEU A N 1
ATOM 2810 C CA . LEU A 1 371 ? -24.225 -6.746 15.029 1.00 94.06 371 LEU A CA 1
ATOM 2811 C C . LEU A 1 371 ? -22.786 -7.203 14.769 1.00 94.06 371 LEU A C 1
ATOM 2813 O O . LEU A 1 371 ? -22.478 -7.607 13.649 1.00 94.06 371 LEU A O 1
ATOM 2817 N N . LEU A 1 372 ? -21.905 -7.148 15.772 1.00 95.31 372 LEU A N 1
ATOM 2818 C CA . LEU A 1 372 ? -20.508 -7.577 15.635 1.00 95.31 372 LEU A CA 1
ATOM 2819 C C . LEU A 1 372 ? -20.416 -9.061 15.266 1.00 95.31 372 LEU A C 1
ATOM 2821 O O . LEU A 1 372 ? -19.687 -9.403 14.335 1.00 95.31 372 LEU A O 1
ATOM 2825 N N . GLY A 1 373 ? -21.189 -9.912 15.949 1.00 93.94 373 GLY A N 1
ATOM 2826 C CA . GLY A 1 373 ? -21.270 -11.343 15.662 1.00 93.94 373 GLY A CA 1
ATOM 2827 C C . GLY A 1 373 ? -21.736 -11.616 14.233 1.00 93.94 373 GLY A C 1
ATOM 2828 O O . GLY A 1 373 ? -21.053 -12.313 13.489 1.00 93.94 373 GLY A O 1
ATOM 2829 N N . CYS A 1 374 ? -22.828 -10.978 13.798 1.00 95.44 374 CYS A N 1
ATOM 2830 C CA . CYS A 1 374 ? -23.333 -11.135 12.431 1.00 95.44 374 CYS A CA 1
ATOM 2831 C C . CYS A 1 374 ? -22.331 -10.651 11.374 1.00 95.44 374 CYS A C 1
ATOM 2833 O O . CYS A 1 374 ? -22.188 -11.287 10.327 1.00 95.44 374 CYS A O 1
ATOM 2835 N N . LEU A 1 375 ? -21.629 -9.541 11.626 1.00 95.44 375 LEU A N 1
ATOM 2836 C CA . LEU A 1 375 ? -20.614 -9.028 10.707 1.00 95.44 375 LEU A CA 1
ATOM 2837 C C . LEU A 1 375 ? -19.421 -9.980 10.579 1.00 95.44 375 LEU A C 1
ATOM 2839 O O . LEU A 1 375 ? -18.954 -10.172 9.458 1.00 95.44 375 LEU A O 1
ATOM 2843 N N . ASP A 1 376 ? -18.957 -10.579 11.679 1.00 96.06 376 ASP A N 1
ATOM 2844 C CA . ASP A 1 376 ? -17.875 -11.571 11.672 1.00 96.06 376 ASP A CA 1
ATOM 2845 C C . ASP A 1 376 ? -18.301 -12.902 11.041 1.00 96.06 376 ASP A C 1
ATOM 2847 O O . ASP A 1 376 ? -17.557 -13.470 10.241 1.00 96.06 376 ASP A O 1
ATOM 2851 N N . ASP A 1 377 ? -19.501 -13.396 11.351 1.00 95.12 377 ASP A N 1
ATOM 2852 C CA . ASP A 1 377 ? -20.024 -14.652 10.800 1.00 95.12 377 ASP A CA 1
ATOM 2853 C C . ASP A 1 377 ? -20.206 -14.590 9.285 1.00 95.12 377 ASP A C 1
ATOM 2855 O O . ASP A 1 377 ? -20.029 -15.594 8.592 1.00 95.12 377 ASP A O 1
ATOM 2859 N N . ASN A 1 378 ? -20.502 -13.395 8.775 1.00 93.81 378 ASN A N 1
ATOM 2860 C CA . ASN A 1 378 ? -20.684 -13.126 7.358 1.00 93.81 378 ASN A CA 1
ATOM 2861 C C . ASN A 1 378 ? -19.482 -12.401 6.724 1.00 93.81 378 ASN A C 1
ATOM 2863 O O . ASN A 1 378 ? -19.605 -11.873 5.617 1.00 93.81 378 ASN A O 1
ATOM 2867 N N . ASP A 1 379 ? -18.320 -12.349 7.379 1.00 94.94 379 ASP A N 1
ATOM 2868 C CA . ASP A 1 379 ? -17.116 -11.766 6.784 1.00 94.94 379 ASP A CA 1
ATOM 2869 C C . ASP A 1 379 ? -16.506 -12.725 5.744 1.00 94.94 379 ASP A C 1
ATOM 2871 O O . ASP A 1 379 ? -15.973 -13.776 6.113 1.00 94.94 379 ASP A O 1
ATOM 2875 N N . PRO A 1 380 ? -16.491 -12.375 4.439 1.00 93.06 380 PRO A N 1
ATOM 2876 C CA . PRO A 1 380 ? -15.894 -13.229 3.411 1.00 93.06 380 PRO A CA 1
ATOM 2877 C C . PRO A 1 380 ? -14.375 -13.394 3.567 1.00 93.06 380 PRO A C 1
ATOM 2879 O O . PRO A 1 380 ? -13.782 -14.234 2.897 1.00 93.06 380 PRO A O 1
ATOM 2882 N N . LEU A 1 381 ? -13.729 -12.580 4.407 1.00 95.88 381 LEU A N 1
ATOM 2883 C CA . LEU A 1 381 ? -12.293 -12.620 4.672 1.00 95.88 381 LEU A CA 1
ATOM 2884 C C . LEU A 1 381 ? -11.948 -13.282 6.012 1.00 95.88 381 LEU A C 1
ATOM 2886 O O . LEU A 1 381 ? -10.773 -13.301 6.379 1.00 95.88 381 LEU A O 1
ATOM 2890 N N . ARG A 1 382 ? -12.935 -13.832 6.735 1.00 94.94 382 ARG A N 1
ATOM 2891 C CA . ARG A 1 382 ? -12.768 -14.365 8.097 1.00 94.94 382 ARG A CA 1
ATOM 2892 C C . ARG A 1 382 ? -11.630 -15.379 8.207 1.00 94.94 382 ARG A C 1
ATOM 2894 O O . ARG A 1 382 ? -10.807 -15.279 9.112 1.00 94.94 382 ARG A O 1
ATOM 2901 N N . GLU A 1 383 ? -11.566 -16.321 7.267 1.00 94.69 383 GLU A N 1
ATOM 2902 C CA . GLU A 1 383 ? -10.583 -17.416 7.260 1.00 94.69 383 GLU A CA 1
ATOM 2903 C C . GLU A 1 383 ? -9.140 -16.926 7.077 1.00 94.69 383 GLU A C 1
ATOM 2905 O O . GLU A 1 383 ? -8.198 -17.607 7.473 1.00 94.69 383 GLU A O 1
ATOM 2910 N N . LEU A 1 384 ? -8.934 -15.722 6.525 1.00 95.31 384 LEU A N 1
ATOM 2911 C CA . LEU A 1 384 ? -7.586 -15.178 6.345 1.00 95.31 384 LEU A CA 1
ATOM 2912 C C . LEU A 1 384 ? -6.900 -14.885 7.675 1.00 95.31 384 LEU A C 1
ATOM 2914 O O . LEU A 1 384 ? -5.674 -14.867 7.718 1.00 95.31 384 LEU A O 1
ATOM 2918 N N . ARG A 1 385 ? -7.656 -14.697 8.762 1.00 94.56 385 ARG A N 1
ATOM 2919 C CA . ARG A 1 385 ? -7.085 -14.508 10.097 1.00 94.56 385 ARG A CA 1
ATOM 2920 C C . ARG A 1 385 ? -6.223 -15.697 10.523 1.00 94.56 385 ARG A C 1
ATOM 2922 O O . ARG A 1 385 ? -5.178 -15.479 11.135 1.00 94.56 385 ARG A O 1
ATOM 2929 N N . ASP A 1 386 ? -6.627 -16.915 10.170 1.00 91.38 386 ASP A N 1
ATOM 2930 C CA . ASP A 1 386 ? -5.940 -18.153 10.563 1.00 91.38 386 ASP A CA 1
ATOM 2931 C C . ASP A 1 386 ? -4.593 -18.327 9.842 1.00 91.38 386 ASP A C 1
ATOM 2933 O O . ASP A 1 386 ? -3.761 -19.148 10.227 1.00 91.38 386 ASP A O 1
ATOM 2937 N N . GLU A 1 387 ? -4.333 -17.500 8.828 1.00 92.31 387 GLU A N 1
ATOM 2938 C CA . GLU A 1 387 ? -3.045 -17.426 8.147 1.00 92.31 387 GLU A CA 1
ATOM 2939 C C . GLU A 1 387 ? -1.996 -16.644 8.942 1.00 92.31 387 GLU A C 1
ATOM 2941 O O . GLU A 1 387 ? -0.837 -16.644 8.537 1.00 92.31 387 GLU A O 1
ATOM 2946 N N . PHE A 1 388 ? -2.355 -15.965 10.038 1.00 93.12 388 PHE A N 1
ATOM 2947 C CA . PHE A 1 388 ? -1.456 -15.073 10.772 1.00 93.12 388 PHE A CA 1
ATOM 2948 C C . PHE A 1 388 ? -1.061 -15.606 12.145 1.00 93.12 388 PHE A C 1
ATOM 2950 O O . PHE A 1 388 ? -1.860 -16.156 12.900 1.00 93.12 388 PHE A O 1
ATOM 2957 N N . LEU A 1 389 ? 0.198 -15.364 12.503 1.00 90.06 389 LEU A N 1
ATOM 2958 C CA . LEU A 1 389 ? 0.719 -15.649 13.831 1.00 90.06 389 LEU A CA 1
ATOM 2959 C C . LEU A 1 389 ? 0.401 -14.481 14.765 1.00 90.06 389 LEU A C 1
ATOM 2961 O O . LEU A 1 389 ? 0.950 -13.388 14.615 1.00 90.06 389 LEU A O 1
ATOM 2965 N N . PHE A 1 390 ? -0.459 -14.723 15.750 1.00 88.88 390 PHE A N 1
ATOM 2966 C CA . PHE A 1 390 ? -0.737 -13.759 16.810 1.00 88.88 390 PHE A CA 1
ATOM 2967 C C . PHE A 1 390 ? 0.302 -13.876 17.933 1.00 88.88 390 PHE A C 1
ATOM 2969 O O . PHE A 1 390 ? 0.702 -14.989 18.286 1.00 88.88 390 PHE A O 1
ATOM 2976 N N . PRO A 1 391 ? 0.749 -12.749 18.516 1.00 84.44 391 PRO A N 1
ATOM 2977 C CA . PRO A 1 391 ? 1.617 -12.790 19.683 1.00 84.44 391 PRO A CA 1
ATOM 2978 C C . PRO A 1 391 ? 0.877 -13.420 20.868 1.00 84.44 391 PRO A C 1
ATOM 2980 O O . PRO A 1 391 ? -0.319 -13.196 21.064 1.00 84.44 391 PRO A O 1
ATOM 2983 N N . GLN A 1 392 ? 1.605 -14.192 21.674 1.00 72.81 392 GLN A N 1
ATOM 2984 C CA . GLN A 1 392 ? 1.113 -14.628 22.978 1.00 72.81 392 GLN A CA 1
ATOM 2985 C C . GLN A 1 392 ? 1.007 -13.409 23.906 1.00 72.81 392 GLN A C 1
ATOM 2987 O O . GLN A 1 392 ? 1.799 -12.470 23.790 1.00 72.81 392 GLN A O 1
ATOM 2992 N N . SER A 1 393 ? 0.019 -13.407 24.805 1.00 61.97 393 SER A N 1
ATOM 2993 C CA . SER A 1 393 ? -0.129 -12.351 25.812 1.00 61.97 393 SER A CA 1
ATOM 2994 C C . SER A 1 393 ? 1.182 -12.192 26.592 1.00 61.97 393 SER A C 1
ATOM 2996 O O . SER A 1 393 ? 1.686 -13.157 27.159 1.00 61.97 393 SER A O 1
ATOM 2998 N N . LEU A 1 394 ? 1.732 -10.973 26.632 1.00 52.53 394 LEU A N 1
ATOM 2999 C CA . LEU A 1 394 ? 2.905 -10.637 27.455 1.00 52.53 394 LEU A CA 1
ATOM 3000 C C . LEU A 1 394 ? 2.584 -10.684 28.960 1.00 52.53 394 LEU A C 1
ATOM 3002 O O . LEU A 1 394 ? 3.486 -10.708 29.795 1.00 52.53 394 LEU A O 1
ATOM 3006 N N . CYS A 1 395 ? 1.297 -10.694 29.305 1.00 46.75 395 CYS A N 1
ATOM 3007 C CA . CYS A 1 395 ? 0.793 -10.836 30.660 1.00 46.75 395 CYS A CA 1
ATOM 3008 C C . CYS A 1 395 ? 0.591 -12.333 30.924 1.00 46.75 395 CYS A C 1
ATOM 3010 O O . CYS A 1 395 ? -0.305 -12.937 30.329 1.00 46.75 395 CYS A O 1
ATOM 3012 N N . GLY A 1 396 ? 1.465 -12.922 31.747 1.00 44.16 396 GLY A N 1
ATOM 3013 C CA . GLY A 1 396 ? 1.479 -14.354 32.054 1.00 44.16 396 GLY A CA 1
ATOM 3014 C C . GLY A 1 396 ? 0.145 -14.903 32.573 1.00 44.16 396 GLY A C 1
ATOM 3015 O O . GLY A 1 396 ? -0.628 -14.182 33.197 1.00 44.16 396 GLY A O 1
ATOM 3016 N N . ASP A 1 397 ? -0.094 -16.184 32.280 1.00 42.16 397 ASP A N 1
ATOM 3017 C CA . ASP A 1 397 ? -1.027 -17.132 32.912 1.00 42.16 397 ASP A CA 1
ATOM 3018 C C . ASP A 1 397 ? -2.370 -16.593 33.447 1.00 42.16 397 ASP A C 1
ATOM 3020 O O . ASP A 1 397 ? -2.842 -16.999 34.507 1.00 42.16 397 ASP A O 1
ATOM 3024 N N . ALA A 1 398 ? -3.044 -15.723 32.694 1.00 42.25 398 ALA A N 1
ATOM 3025 C CA . ALA A 1 398 ? -4.382 -15.234 33.027 1.00 42.25 398 ALA A CA 1
ATOM 3026 C C . ALA A 1 398 ? -5.468 -15.852 32.128 1.00 42.25 398 ALA A C 1
ATOM 3028 O O . ALA A 1 398 ? -6.175 -15.130 31.434 1.00 42.25 398 ALA A O 1
ATOM 3029 N N . GLY A 1 399 ? -5.607 -17.184 32.161 1.00 43.59 399 GLY A N 1
ATOM 3030 C CA . GLY A 1 399 ? -6.776 -17.928 31.660 1.00 43.59 399 GLY A CA 1
ATOM 3031 C C . GLY A 1 399 ? -7.164 -17.739 30.181 1.00 43.59 399 GLY A C 1
ATOM 3032 O O . GLY A 1 399 ? -6.592 -16.954 29.433 1.00 43.59 399 GLY A O 1
ATOM 3033 N N . ASP A 1 400 ? -8.199 -18.465 29.759 1.00 43.28 400 ASP A N 1
ATOM 3034 C CA . ASP A 1 400 ? -8.745 -18.494 28.386 1.00 43.28 400 ASP A CA 1
ATOM 3035 C C . ASP A 1 400 ? -9.283 -17.129 27.877 1.00 43.28 400 ASP A C 1
ATOM 3037 O O . ASP A 1 400 ? -9.669 -16.982 26.716 1.00 43.28 400 ASP A O 1
ATOM 3041 N N . ASN A 1 401 ? -9.313 -16.107 28.742 1.00 41.38 401 ASN A N 1
ATOM 3042 C CA . ASN A 1 401 ? -10.058 -14.863 28.543 1.00 41.38 401 ASN A CA 1
ATOM 3043 C C . ASN A 1 401 ? -9.231 -13.660 28.062 1.00 41.38 401 ASN A C 1
ATOM 3045 O O . ASN A 1 401 ? -9.801 -12.586 27.878 1.00 41.38 401 ASN A O 1
ATOM 3049 N N . ASN A 1 402 ? -7.923 -13.798 27.809 1.00 51.12 402 ASN A N 1
ATOM 3050 C CA . ASN A 1 402 ? -7.099 -12.675 27.338 1.00 51.12 402 ASN A CA 1
ATOM 3051 C C . ASN A 1 402 ? -6.586 -12.872 25.899 1.00 51.12 402 ASN A C 1
ATOM 3053 O O . ASN A 1 402 ? -5.386 -12.955 25.633 1.00 51.12 402 ASN A O 1
ATOM 3057 N N . LYS A 1 403 ? -7.519 -12.929 24.935 1.00 74.31 403 LYS A N 1
ATOM 3058 C CA . LYS A 1 403 ? -7.198 -12.831 23.498 1.00 74.31 403 LYS A CA 1
ATOM 3059 C C . LYS A 1 403 ? -6.546 -11.473 23.212 1.00 74.31 403 LYS A C 1
ATOM 3061 O O . LYS A 1 403 ? -7.076 -10.433 23.618 1.00 74.31 403 LYS A O 1
ATOM 3066 N N . VAL A 1 404 ? -5.407 -11.482 22.517 1.00 88.12 404 VAL A N 1
ATOM 3067 C CA . VAL A 1 404 ? -4.684 -10.261 22.131 1.00 88.12 404 VAL A CA 1
ATOM 3068 C C . VAL A 1 404 ? -5.436 -9.519 21.026 1.00 88.12 404 VAL A C 1
ATOM 3070 O O . VAL A 1 404 ? -5.785 -10.108 20.001 1.00 88.12 404 VAL A O 1
ATOM 3073 N N . ILE A 1 405 ? -5.625 -8.211 21.209 1.00 94.25 405 ILE A N 1
ATOM 3074 C CA . ILE A 1 405 ? -6.144 -7.301 20.184 1.00 94.25 405 ILE A CA 1
ATOM 3075 C C . ILE A 1 405 ? -4.960 -6.591 19.535 1.00 94.25 405 ILE A C 1
ATOM 3077 O O . ILE A 1 405 ? -4.274 -5.795 20.175 1.00 94.25 405 ILE A O 1
ATOM 3081 N N . TYR A 1 406 ? -4.706 -6.881 18.258 1.00 96.12 406 TYR A N 1
ATOM 3082 C CA . TYR A 1 406 ? -3.549 -6.352 17.536 1.00 96.12 406 TYR A CA 1
ATOM 3083 C C . TYR A 1 406 ? -3.940 -5.226 16.573 1.00 96.12 406 TYR A C 1
ATOM 3085 O O . TYR A 1 406 ? -4.203 -5.460 15.394 1.00 96.12 406 TYR A O 1
ATOM 3093 N N . PHE A 1 407 ? -3.944 -3.984 17.058 1.00 97.75 407 PHE A N 1
ATOM 3094 C CA . PHE A 1 407 ? -4.261 -2.776 16.279 1.00 97.75 407 PHE A CA 1
ATOM 3095 C C . PHE A 1 407 ? -2.998 -1.985 15.896 1.00 97.75 407 PHE A C 1
ATOM 3097 O O . PHE A 1 407 ? -3.023 -0.756 15.804 1.00 97.75 407 PHE A O 1
ATOM 3104 N N . LEU A 1 408 ? -1.894 -2.702 15.649 1.00 96.94 408 LEU A N 1
ATOM 3105 C CA . LEU A 1 408 ? -0.569 -2.155 15.325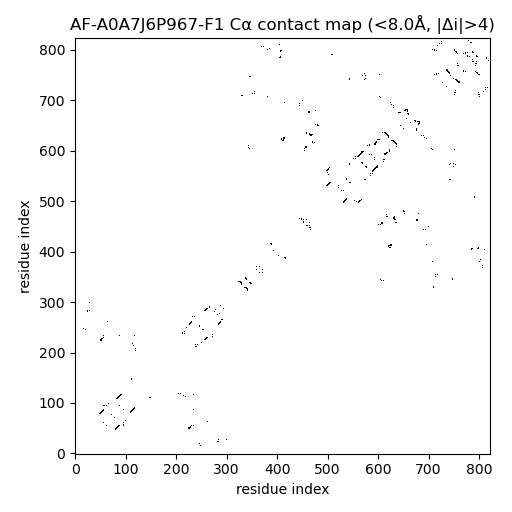 1.00 96.94 408 LEU A CA 1
ATOM 3106 C C . LEU A 1 408 ? -0.071 -2.530 13.909 1.00 96.94 408 LEU A C 1
ATOM 3108 O O . LEU A 1 408 ? 1.082 -2.280 13.556 1.00 96.94 408 LEU A O 1
ATOM 3112 N N . GLY A 1 409 ? -0.943 -3.079 13.053 1.00 96.38 409 GLY A N 1
ATOM 3113 C CA . GLY A 1 409 ? -0.584 -3.513 11.688 1.00 96.38 409 GLY A CA 1
ATOM 3114 C C . GLY A 1 409 ? -0.035 -2.411 10.776 1.00 96.38 409 GLY A C 1
ATOM 3115 O O . GLY A 1 409 ? 0.724 -2.661 9.843 1.00 96.38 409 GLY A O 1
ATOM 3116 N N . ASN A 1 410 ? -0.373 -1.159 11.082 1.00 96.06 410 ASN A N 1
ATOM 3117 C CA . ASN A 1 410 ? 0.150 0.034 10.422 1.00 96.06 410 ASN A CA 1
ATOM 3118 C C . ASN A 1 410 ? 1.625 0.331 10.750 1.00 96.06 410 ASN A C 1
ATOM 3120 O O . ASN A 1 410 ? 2.226 1.189 10.105 1.00 96.06 410 ASN A O 1
ATOM 3124 N N . SER A 1 411 ? 2.202 -0.311 11.764 1.00 94.75 411 SER A N 1
ATOM 3125 C CA . SER A 1 411 ? 3.597 -0.136 12.178 1.00 94.75 411 SER A CA 1
ATOM 3126 C C . SER A 1 411 ? 4.411 -1.392 11.885 1.00 94.75 411 SER A C 1
ATOM 3128 O O . SER A 1 411 ? 5.443 -1.315 11.215 1.00 94.75 411 SER A O 1
ATOM 3130 N N . LEU A 1 412 ? 3.898 -2.544 12.317 1.00 96.12 412 LEU A N 1
ATOM 3131 C CA . LEU A 1 412 ? 4.441 -3.860 12.022 1.00 96.12 412 LEU A CA 1
ATOM 3132 C C . LEU A 1 412 ? 3.267 -4.813 11.796 1.00 96.12 412 LEU A C 1
ATOM 3134 O O . LEU A 1 412 ? 2.485 -5.063 12.704 1.00 96.12 412 LEU A O 1
ATOM 3138 N N . GLY A 1 413 ? 3.114 -5.303 10.573 1.00 96.62 413 GLY A N 1
ATOM 3139 C CA . GLY A 1 413 ? 2.088 -6.279 10.235 1.00 96.62 413 GLY A CA 1
ATOM 3140 C C . GLY A 1 413 ? 2.324 -7.616 10.928 1.00 96.62 413 GLY A C 1
ATOM 3141 O O . GLY A 1 413 ? 3.478 -8.023 11.105 1.00 96.62 413 GLY A O 1
ATOM 3142 N N . LEU A 1 414 ? 1.246 -8.318 11.295 1.00 94.69 414 LEU A N 1
ATOM 3143 C CA . LEU A 1 414 ? 1.375 -9.696 11.773 1.00 94.69 414 LEU A CA 1
ATOM 3144 C C . LEU A 1 414 ? 2.009 -10.552 10.681 1.00 94.69 414 LEU A C 1
ATOM 3146 O O . LEU A 1 414 ? 1.661 -10.431 9.510 1.00 94.69 414 LEU A O 1
ATOM 3150 N N . MET A 1 415 ? 2.937 -11.426 11.059 1.00 90.31 415 MET A N 1
ATOM 3151 C CA . MET A 1 415 ? 3.560 -12.317 10.089 1.00 90.31 415 MET A CA 1
ATOM 3152 C C . MET A 1 415 ? 2.607 -13.457 9.716 1.00 90.31 415 MET A C 1
ATOM 3154 O O . MET A 1 415 ? 2.052 -14.097 10.616 1.00 90.31 415 MET A O 1
ATOM 3158 N N . PRO A 1 416 ? 2.468 -13.771 8.419 1.00 90.00 416 PRO A N 1
ATOM 3159 C CA . PRO A 1 416 ? 1.831 -14.999 7.984 1.00 90.00 416 PRO A CA 1
ATOM 3160 C C . PRO A 1 416 ? 2.559 -16.231 8.535 1.00 90.00 416 PRO A C 1
ATOM 3162 O O . PRO A 1 416 ? 3.789 -16.241 8.677 1.00 90.00 416 PRO A O 1
ATOM 3165 N N . ALA A 1 417 ? 1.812 -17.295 8.808 1.00 83.00 417 ALA A N 1
ATOM 3166 C CA . ALA A 1 417 ? 2.357 -18.581 9.192 1.00 83.00 417 ALA A CA 1
ATOM 3167 C C . ALA A 1 417 ? 3.267 -19.122 8.069 1.00 83.00 417 ALA A C 1
ATOM 3169 O O . ALA A 1 417 ? 2.896 -19.100 6.893 1.00 83.00 417 ALA A O 1
ATOM 3170 N N . PRO A 1 418 ? 4.479 -19.616 8.388 1.00 67.75 418 PRO A N 1
ATOM 3171 C CA . PRO A 1 418 ? 5.404 -20.098 7.371 1.00 67.75 418 PRO A CA 1
ATOM 3172 C C . PRO A 1 418 ? 4.846 -21.350 6.681 1.00 67.75 418 PRO A C 1
ATOM 3174 O O . PRO A 1 418 ? 4.689 -22.394 7.324 1.00 67.75 418 PRO A O 1
ATOM 3177 N N . ARG A 1 419 ? 4.610 -21.252 5.369 1.00 68.19 419 ARG A N 1
ATOM 3178 C CA . ARG A 1 419 ? 4.123 -22.334 4.494 1.00 68.19 419 ARG A CA 1
ATOM 3179 C C . ARG A 1 419 ? 5.254 -23.166 3.895 1.00 68.19 419 ARG A C 1
ATOM 3181 O O . ARG A 1 419 ? 6.418 -22.785 4.002 1.00 68.19 419 ARG A O 1
ATOM 3188 N N . GLU A 1 420 ? 4.913 -24.278 3.241 1.00 56.34 420 GLU A N 1
ATOM 3189 C CA . GLU A 1 420 ? 5.871 -25.177 2.574 1.00 56.34 420 GLU A CA 1
ATOM 3190 C C . GLU A 1 420 ? 6.836 -24.422 1.658 1.00 56.34 420 GLU A C 1
ATOM 3192 O O . GLU A 1 420 ? 8.039 -24.519 1.859 1.00 56.34 420 GLU A O 1
ATOM 3197 N N . ARG A 1 421 ? 6.348 -23.549 0.768 1.00 57.19 421 ARG A N 1
ATOM 3198 C CA . ARG A 1 421 ? 7.204 -22.766 -0.143 1.00 57.19 421 ARG A CA 1
ATOM 3199 C C . ARG A 1 421 ? 8.192 -21.844 0.586 1.00 57.19 421 ARG A C 1
ATOM 3201 O O . ARG A 1 421 ? 9.357 -21.734 0.201 1.00 57.19 421 ARG A O 1
ATOM 3208 N N . THR A 1 422 ? 7.752 -21.194 1.665 1.00 59.91 422 THR A N 1
ATOM 3209 C CA . THR A 1 422 ? 8.619 -20.371 2.528 1.00 59.91 422 THR A CA 1
ATOM 3210 C C . THR A 1 422 ? 9.625 -21.236 3.296 1.00 59.91 422 THR A C 1
ATOM 3212 O O . THR A 1 422 ? 10.771 -20.828 3.480 1.00 59.91 422 THR A O 1
ATOM 3215 N N . ARG A 1 423 ? 9.222 -22.434 3.741 1.00 60.03 423 ARG A N 1
ATOM 3216 C CA . ARG A 1 423 ? 10.081 -23.400 4.448 1.00 60.03 423 ARG A CA 1
ATOM 3217 C C . ARG A 1 423 ? 11.134 -23.998 3.518 1.00 60.03 423 ARG A C 1
ATOM 3219 O O . ARG A 1 423 ? 12.298 -24.030 3.898 1.00 60.03 423 ARG A O 1
ATOM 3226 N N . GLU A 1 424 ? 10.757 -24.387 2.305 1.00 59.84 424 GLU A N 1
ATOM 3227 C CA . GLU A 1 424 ? 11.650 -24.909 1.268 1.00 59.84 424 GLU A CA 1
ATOM 3228 C C . GLU A 1 424 ? 12.703 -23.877 0.866 1.00 59.84 424 GLU A C 1
ATOM 3230 O O . GLU A 1 424 ? 13.889 -24.191 0.866 1.00 59.84 424 GLU A O 1
ATOM 3235 N N . GLN A 1 425 ? 12.314 -22.620 0.617 1.00 60.69 425 GLN A N 1
ATOM 3236 C CA . GLN A 1 425 ? 13.292 -21.569 0.309 1.00 60.69 425 GLN A CA 1
ATOM 3237 C C . GLN A 1 425 ? 14.243 -21.263 1.467 1.00 60.69 425 GLN A C 1
ATOM 3239 O O . GLN A 1 425 ? 15.417 -20.975 1.230 1.00 60.69 425 GLN A O 1
ATOM 3244 N N . ARG A 1 426 ? 13.756 -21.303 2.715 1.00 59.12 426 ARG A N 1
ATOM 3245 C CA . ARG A 1 426 ? 14.616 -21.160 3.899 1.00 59.12 426 ARG A CA 1
ATOM 3246 C C . ARG A 1 426 ? 15.567 -22.353 4.035 1.00 59.12 426 ARG A C 1
ATOM 3248 O O . ARG A 1 426 ? 16.743 -22.150 4.313 1.00 59.12 426 ARG A O 1
ATOM 3255 N N . ALA A 1 427 ? 15.091 -23.574 3.801 1.00 55.25 427 ALA A N 1
ATOM 3256 C CA . ALA A 1 427 ? 15.895 -24.792 3.880 1.00 55.25 427 ALA A CA 1
ATOM 3257 C C . ALA A 1 427 ? 16.972 -24.860 2.782 1.00 55.25 427 ALA A C 1
ATOM 3259 O O . ALA A 1 427 ? 18.127 -25.174 3.072 1.00 55.25 427 ALA A O 1
ATOM 3260 N N . ASP A 1 428 ? 16.633 -24.490 1.544 1.00 55.56 428 ASP A N 1
ATOM 3261 C CA . ASP A 1 428 ? 17.577 -24.437 0.421 1.00 55.56 428 ASP A CA 1
ATOM 3262 C C . ASP A 1 428 ? 18.712 -23.417 0.649 1.00 55.56 428 ASP A C 1
ATOM 3264 O O . ASP A 1 428 ? 19.810 -23.613 0.131 1.00 55.56 428 ASP A O 1
ATOM 3268 N N . GLN A 1 429 ? 18.485 -22.367 1.451 1.00 54.66 429 GLN A N 1
ATOM 3269 C CA . GLN A 1 429 ? 19.508 -21.373 1.816 1.00 54.66 429 GLN A CA 1
ATOM 3270 C C . GLN A 1 429 ? 20.444 -21.819 2.946 1.00 54.66 429 GLN A C 1
ATOM 3272 O O . GLN A 1 429 ? 21.585 -21.369 2.997 1.00 54.66 429 GLN A O 1
ATOM 3277 N N . VAL A 1 430 ? 19.970 -22.664 3.866 1.00 51.47 430 VAL A N 1
ATOM 3278 C CA . VAL A 1 430 ? 20.742 -23.083 5.050 1.00 51.47 430 VAL A CA 1
ATOM 3279 C C . VAL A 1 430 ? 21.491 -24.402 4.806 1.00 51.47 430 VAL A C 1
ATOM 3281 O O . VAL A 1 430 ? 22.515 -24.639 5.439 1.00 51.47 430 VAL A O 1
ATOM 3284 N N . GLY A 1 431 ? 21.017 -25.256 3.886 1.00 44.78 431 GLY A N 1
ATOM 3285 C CA . GLY A 1 431 ? 21.484 -26.647 3.772 1.00 44.78 431 GLY A CA 1
ATOM 3286 C C . GLY A 1 431 ? 22.102 -27.093 2.441 1.00 44.78 431 GLY A C 1
ATOM 3287 O O . GLY A 1 431 ? 22.598 -28.217 2.373 1.00 44.78 431 GLY A O 1
ATOM 3288 N N . ARG A 1 432 ? 22.091 -26.285 1.370 1.00 44.53 432 ARG A N 1
ATOM 3289 C CA . ARG A 1 432 ? 22.693 -26.662 0.070 1.00 44.53 432 ARG A CA 1
ATOM 3290 C C . ARG A 1 432 ? 23.874 -25.749 -0.268 1.00 44.53 432 ARG A C 1
ATOM 3292 O O . ARG A 1 432 ? 23.829 -24.577 0.086 1.00 44.53 432 ARG A O 1
ATOM 3299 N N . PRO A 1 433 ? 24.918 -26.224 -0.981 1.00 39.00 433 PRO A N 1
ATOM 3300 C CA . PRO A 1 433 ? 26.022 -25.368 -1.409 1.00 39.00 433 PRO A CA 1
ATOM 3301 C C . PRO A 1 433 ? 25.489 -24.184 -2.232 1.00 39.00 433 PRO A C 1
ATOM 3303 O O . PRO A 1 433 ? 25.135 -24.339 -3.405 1.00 39.00 433 PRO A O 1
ATOM 3306 N N . CYS A 1 434 ? 25.444 -23.004 -1.606 1.00 41.81 434 CYS A N 1
ATOM 3307 C CA . CYS A 1 434 ? 24.860 -21.741 -2.081 1.00 41.81 434 CYS A CA 1
ATOM 3308 C C . CYS A 1 434 ? 25.474 -21.163 -3.372 1.00 41.81 434 CYS A C 1
ATOM 3310 O O . CYS A 1 434 ? 25.231 -20.004 -3.703 1.00 41.81 434 CYS A O 1
ATOM 3312 N N . HIS A 1 435 ? 26.277 -21.933 -4.106 1.00 44.56 435 HIS A N 1
ATOM 3313 C CA . HIS A 1 435 ? 26.963 -21.501 -5.322 1.00 44.56 435 HIS A CA 1
ATOM 3314 C C . HIS A 1 435 ? 26.497 -22.199 -6.601 1.00 44.56 435 HIS A C 1
ATOM 3316 O O . HIS A 1 435 ? 26.651 -21.626 -7.672 1.00 44.56 435 HIS A O 1
ATOM 3322 N N . ARG A 1 436 ? 25.908 -23.404 -6.541 1.00 35.16 436 ARG A N 1
ATOM 3323 C CA . ARG A 1 436 ? 25.570 -24.158 -7.770 1.00 35.16 436 ARG A CA 1
ATOM 3324 C C . ARG A 1 436 ? 24.105 -24.069 -8.212 1.00 35.16 436 ARG A C 1
ATOM 3326 O O . ARG A 1 436 ? 23.839 -24.289 -9.386 1.00 35.16 436 ARG A O 1
ATOM 3333 N N . GLY A 1 437 ? 23.169 -23.749 -7.311 1.00 36.84 437 GLY A N 1
ATOM 3334 C CA . GLY A 1 437 ? 21.719 -23.744 -7.602 1.00 36.84 437 GLY A CA 1
ATOM 3335 C C . GLY A 1 437 ? 21.032 -22.371 -7.571 1.00 36.84 437 GLY A C 1
ATOM 3336 O O . GLY A 1 437 ? 19.948 -22.210 -8.123 1.00 36.84 437 GLY A O 1
ATOM 3337 N N . THR A 1 438 ? 21.664 -21.377 -6.954 1.00 39.00 438 THR A N 1
ATOM 3338 C CA . THR A 1 438 ? 21.163 -20.003 -6.753 1.00 39.00 438 THR A CA 1
ATOM 3339 C C . THR A 1 438 ? 21.406 -19.083 -7.949 1.00 39.00 438 THR A C 1
ATOM 3341 O O . THR A 1 438 ? 20.704 -18.092 -8.092 1.00 39.00 438 THR A O 1
ATOM 3344 N N . LEU A 1 439 ? 22.354 -19.420 -8.830 1.00 37.91 439 LEU A N 1
ATOM 3345 C CA . LEU A 1 439 ? 22.675 -18.643 -10.038 1.00 37.91 439 LEU A CA 1
ATOM 3346 C C . LEU A 1 439 ? 21.748 -18.939 -11.234 1.00 37.91 439 LEU A C 1
ATOM 3348 O O . LEU A 1 439 ? 21.741 -18.176 -12.190 1.00 37.91 439 LEU A O 1
ATOM 3352 N N . GLN A 1 440 ? 20.977 -20.034 -11.203 1.00 33.78 440 GLN A N 1
ATOM 3353 C CA . GLN A 1 440 ? 20.107 -20.461 -12.318 1.00 33.78 440 GLN A CA 1
ATOM 3354 C C . GLN A 1 440 ? 18.605 -20.251 -12.072 1.00 33.78 440 GLN A C 1
ATOM 3356 O O . GLN A 1 440 ? 17.796 -20.529 -12.957 1.00 33.78 440 GLN A O 1
ATOM 3361 N N . ARG A 1 441 ? 18.201 -19.792 -10.883 1.00 40.31 441 ARG A N 1
ATOM 3362 C CA . ARG A 1 441 ? 16.795 -19.509 -10.566 1.00 40.31 441 ARG A CA 1
ATOM 3363 C C . ARG A 1 441 ? 16.607 -18.002 -10.471 1.00 40.31 441 ARG A C 1
ATOM 3365 O O . ARG A 1 441 ? 17.349 -17.360 -9.731 1.00 40.31 441 ARG A O 1
ATOM 3372 N N . ARG A 1 442 ? 15.601 -17.465 -11.180 1.00 45.00 442 ARG A N 1
ATOM 3373 C CA . ARG A 1 442 ? 15.158 -16.073 -11.005 1.00 45.00 442 ARG A CA 1
ATOM 3374 C C . ARG A 1 442 ? 15.044 -15.776 -9.506 1.00 45.00 442 ARG A C 1
ATOM 3376 O O . ARG A 1 442 ? 14.493 -16.617 -8.782 1.00 45.00 442 ARG A O 1
ATOM 3383 N N . PRO A 1 443 ? 15.537 -14.624 -9.033 1.00 48.69 443 PRO A N 1
ATOM 3384 C CA . PRO A 1 443 ? 15.336 -14.199 -7.657 1.00 48.69 443 PRO A CA 1
ATOM 3385 C C . PRO A 1 443 ? 13.852 -14.337 -7.306 1.00 48.69 443 PRO A C 1
ATOM 3387 O O . PRO A 1 443 ? 12.997 -13.903 -8.074 1.00 48.69 443 PRO A O 1
ATOM 3390 N N . ALA A 1 444 ? 13.532 -14.935 -6.155 1.00 47.75 444 ALA A N 1
ATOM 3391 C CA . ALA A 1 444 ? 12.150 -15.119 -5.685 1.00 47.75 444 ALA A CA 1
ATOM 3392 C C . ALA A 1 444 ? 11.303 -13.831 -5.785 1.00 47.75 444 ALA A C 1
ATOM 3394 O O . ALA A 1 444 ? 10.116 -13.861 -6.076 1.00 47.75 444 ALA A O 1
ATOM 3395 N N . VAL A 1 445 ? 11.987 -12.701 -5.640 1.00 53.91 445 VAL A N 1
ATOM 3396 C CA . VAL A 1 445 ? 11.505 -11.323 -5.683 1.00 53.91 445 VAL A CA 1
ATOM 3397 C C . VAL A 1 445 ? 10.937 -10.915 -7.055 1.00 53.91 445 VAL A C 1
ATOM 3399 O O . VAL A 1 445 ? 10.039 -10.083 -7.114 1.00 53.91 445 VAL A O 1
ATOM 3402 N N . ASP A 1 446 ? 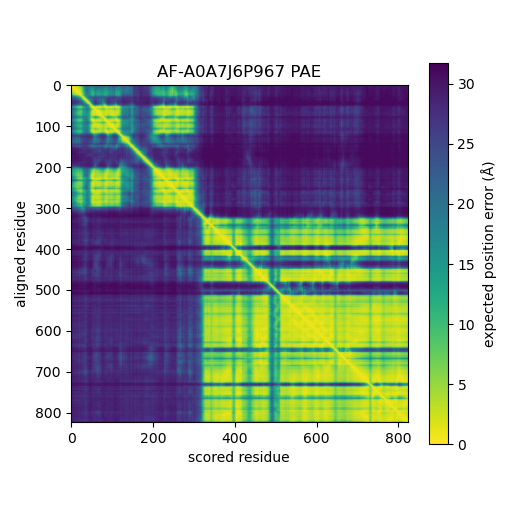11.396 -11.519 -8.155 1.00 59.03 446 ASP A N 1
ATOM 3403 C CA . ASP A 1 446 ? 10.872 -11.251 -9.504 1.00 59.03 446 ASP A CA 1
ATOM 3404 C C . ASP A 1 446 ? 9.603 -12.054 -9.815 1.00 59.03 446 ASP A C 1
ATOM 3406 O O . ASP A 1 446 ? 8.785 -11.638 -10.635 1.00 59.03 446 ASP A O 1
ATOM 3410 N N . ALA A 1 447 ? 9.395 -13.185 -9.130 1.00 56.56 447 ALA A N 1
ATOM 3411 C CA . ALA A 1 447 ? 8.161 -13.965 -9.240 1.00 56.56 447 ALA A CA 1
ATOM 3412 C C . ALA A 1 447 ? 6.961 -13.263 -8.576 1.00 56.56 447 ALA A C 1
ATOM 3414 O O . ALA A 1 447 ? 5.817 -13.518 -8.946 1.00 56.56 447 ALA A O 1
ATOM 3415 N N . ASP A 1 448 ? 7.234 -12.357 -7.637 1.00 63.34 448 ASP A N 1
ATOM 3416 C CA . ASP A 1 448 ? 6.246 -11.614 -6.851 1.00 63.34 448 ASP A CA 1
ATOM 3417 C C . ASP A 1 448 ? 5.820 -10.282 -7.492 1.00 63.34 448 ASP A C 1
ATOM 3419 O O . ASP A 1 448 ? 4.846 -9.652 -7.062 1.00 63.34 448 ASP A O 1
ATOM 3423 N N . GLY A 1 449 ? 6.519 -9.867 -8.554 1.00 71.62 449 GLY A N 1
ATOM 3424 C CA . GLY A 1 449 ? 6.234 -8.654 -9.320 1.00 71.62 449 GLY A CA 1
ATOM 3425 C C . GLY A 1 449 ? 4.760 -8.502 -9.725 1.00 71.62 449 GLY A C 1
ATOM 3426 O O . GLY A 1 449 ? 4.217 -7.417 -9.519 1.00 71.62 449 GLY A O 1
ATOM 3427 N N . PRO A 1 450 ? 4.063 -9.544 -10.231 1.00 82.38 450 PRO A N 1
ATOM 3428 C CA . PRO A 1 450 ? 2.652 -9.442 -10.608 1.00 82.38 450 PRO A CA 1
ATOM 3429 C C . PRO A 1 450 ? 1.715 -9.114 -9.438 1.00 82.38 450 PRO A C 1
ATOM 3431 O O . PRO A 1 450 ? 0.869 -8.230 -9.568 1.00 82.38 450 PRO A O 1
ATOM 3434 N N . ALA A 1 451 ? 1.876 -9.788 -8.294 1.00 87.38 451 ALA A N 1
ATOM 3435 C CA . ALA A 1 451 ? 1.036 -9.560 -7.117 1.00 87.38 451 ALA A CA 1
ATOM 3436 C C . ALA A 1 451 ? 1.262 -8.152 -6.558 1.00 87.38 451 ALA A C 1
ATOM 3438 O O . ALA A 1 451 ? 0.308 -7.421 -6.290 1.00 87.38 451 ALA A O 1
ATOM 3439 N N . MET A 1 452 ? 2.529 -7.738 -6.459 1.00 91.88 452 MET A N 1
ATOM 3440 C CA . MET A 1 452 ? 2.854 -6.398 -5.991 1.00 91.88 452 MET A CA 1
ATOM 3441 C C . MET A 1 452 ? 2.343 -5.316 -6.951 1.00 91.88 452 MET A C 1
ATOM 3443 O O . MET A 1 452 ? 1.756 -4.335 -6.503 1.00 91.88 452 MET A O 1
ATOM 3447 N N . SER A 1 453 ? 2.490 -5.524 -8.263 1.00 91.88 453 SER A N 1
ATOM 3448 C CA . SER A 1 453 ? 1.979 -4.614 -9.299 1.00 91.88 453 SER A CA 1
ATOM 3449 C C . SER A 1 453 ? 0.466 -4.447 -9.224 1.00 91.88 453 SER A C 1
ATOM 3451 O O . SER A 1 453 ? -0.024 -3.330 -9.368 1.00 91.88 453 SER A O 1
ATOM 3453 N N . ALA A 1 454 ? -0.274 -5.524 -8.944 1.00 90.88 454 ALA A N 1
ATOM 3454 C CA . ALA A 1 454 ? -1.720 -5.463 -8.754 1.00 90.88 454 ALA A CA 1
ATOM 3455 C C . ALA A 1 454 ? -2.111 -4.664 -7.500 1.00 90.88 454 ALA A C 1
ATOM 3457 O O . ALA A 1 454 ? -3.038 -3.863 -7.558 1.00 90.88 454 ALA A O 1
ATOM 3458 N N . ILE A 1 455 ? -1.389 -4.840 -6.387 1.00 94.62 455 ILE A N 1
ATOM 3459 C CA . ILE A 1 455 ? -1.657 -4.127 -5.125 1.00 94.62 455 ILE A CA 1
ATOM 3460 C C . ILE A 1 455 ? -1.437 -2.615 -5.264 1.00 94.62 455 ILE A C 1
ATOM 3462 O O . ILE A 1 455 ? -2.188 -1.841 -4.676 1.00 94.62 455 ILE A O 1
ATOM 3466 N N . VAL A 1 456 ? -0.420 -2.183 -6.019 1.00 96.25 456 VAL A N 1
ATOM 3467 C CA . VAL A 1 456 ? -0.142 -0.748 -6.230 1.00 96.25 456 VAL A CA 1
ATOM 3468 C C . VAL A 1 456 ? -0.791 -0.176 -7.498 1.00 96.25 456 VAL A C 1
ATOM 3470 O O . VAL A 1 456 ? -0.683 1.019 -7.763 1.00 96.25 456 VAL A O 1
ATOM 3473 N N . GLY A 1 457 ? -1.450 -1.006 -8.305 1.00 94.62 457 GLY A N 1
ATOM 3474 C CA . GLY A 1 457 ? -2.070 -0.592 -9.564 1.00 94.62 457 GLY A CA 1
ATOM 3475 C C . GLY A 1 457 ? -1.072 -0.055 -10.599 1.00 94.62 457 GLY A C 1
ATOM 3476 O O . GLY A 1 457 ? -1.294 0.995 -11.211 1.00 94.62 457 GLY A O 1
ATOM 3477 N N . ALA A 1 458 ? 0.036 -0.774 -10.781 1.00 94.19 458 ALA A N 1
ATOM 3478 C CA . ALA A 1 458 ? 0.949 -0.600 -11.909 1.00 94.19 458 ALA A CA 1
ATOM 3479 C C . ALA A 1 458 ? 0.384 -1.266 -13.181 1.00 94.19 458 ALA A C 1
ATOM 3481 O O . ALA A 1 458 ? -0.353 -2.250 -13.095 1.00 94.19 458 ALA A O 1
ATOM 3482 N N . ALA A 1 459 ? 0.727 -0.764 -14.372 1.00 90.69 459 ALA A N 1
ATOM 3483 C CA . ALA A 1 459 ? 0.269 -1.359 -15.635 1.00 90.69 459 ALA A CA 1
ATOM 3484 C C . ALA A 1 459 ? 1.122 -2.550 -16.089 1.00 90.69 459 ALA A C 1
ATOM 3486 O O . ALA A 1 459 ? 0.630 -3.438 -16.791 1.00 90.69 459 ALA A O 1
ATOM 3487 N N . SER A 1 460 ? 2.398 -2.565 -15.701 1.00 88.69 460 SER A N 1
ATOM 3488 C CA . SER A 1 460 ? 3.332 -3.662 -15.956 1.00 88.69 460 SER A CA 1
ATOM 3489 C C . SER A 1 460 ? 4.176 -3.939 -14.719 1.00 88.69 460 SER A C 1
ATOM 3491 O O . SER A 1 460 ? 4.438 -3.044 -13.917 1.00 88.69 460 SER A O 1
ATOM 3493 N N . ILE A 1 461 ? 4.675 -5.171 -14.629 1.00 89.25 461 ILE A N 1
ATOM 3494 C CA . ILE A 1 461 ? 5.700 -5.553 -13.654 1.00 89.25 461 ILE A CA 1
ATOM 3495 C C . ILE A 1 461 ? 6.982 -4.732 -13.813 1.00 89.25 461 ILE A C 1
ATOM 3497 O O . ILE A 1 461 ? 7.682 -4.512 -12.834 1.00 89.25 461 ILE A O 1
ATOM 3501 N N . ASP A 1 462 ? 7.251 -4.220 -15.017 1.00 90.19 462 ASP A N 1
ATOM 3502 C CA . ASP A 1 462 ? 8.436 -3.405 -15.302 1.00 90.19 462 ASP A CA 1
ATOM 3503 C C . ASP A 1 462 ? 8.380 -2.038 -14.607 1.00 90.19 462 ASP A C 1
ATOM 3505 O O . ASP A 1 462 ? 9.393 -1.358 -14.480 1.00 90.19 462 ASP A O 1
ATOM 3509 N N . GLU A 1 463 ? 7.205 -1.601 -14.148 1.00 94.19 463 GLU A N 1
ATOM 3510 C CA . GLU A 1 463 ? 7.079 -0.378 -13.356 1.00 94.19 463 GLU A CA 1
ATOM 3511 C C . GLU A 1 463 ? 7.386 -0.602 -11.875 1.00 94.19 463 GLU A C 1
ATOM 3513 O O . GLU A 1 463 ? 7.449 0.376 -11.139 1.00 94.19 463 GLU A O 1
ATOM 3518 N N . VAL A 1 464 ? 7.586 -1.846 -11.422 1.00 94.62 464 VAL A N 1
ATOM 3519 C CA . VAL A 1 464 ? 7.789 -2.182 -10.009 1.00 94.62 464 VAL A CA 1
ATOM 3520 C C . VAL A 1 464 ? 9.118 -2.898 -9.792 1.00 94.62 464 VAL A C 1
ATOM 3522 O O . VAL A 1 464 ? 9.414 -3.923 -10.399 1.00 94.62 464 VAL A O 1
ATOM 3525 N N . ALA A 1 465 ? 9.903 -2.406 -8.839 1.00 92.00 465 ALA A N 1
ATOM 3526 C CA . ALA A 1 465 ? 11.094 -3.075 -8.342 1.00 92.00 465 ALA A CA 1
ATOM 3527 C C . ALA A 1 465 ? 10.994 -3.298 -6.836 1.00 92.00 465 ALA A C 1
ATOM 3529 O O . ALA A 1 465 ? 10.821 -2.374 -6.046 1.00 92.00 465 ALA A O 1
ATOM 3530 N N . LEU A 1 466 ? 11.153 -4.549 -6.428 1.00 92.12 466 LEU A N 1
ATOM 3531 C CA . LEU A 1 466 ? 11.277 -4.936 -5.033 1.00 92.12 466 LEU A CA 1
ATOM 3532 C C . LEU A 1 466 ? 12.768 -4.956 -4.677 1.00 92.12 466 LEU A C 1
ATOM 3534 O O . LEU A 1 466 ? 13.542 -5.727 -5.246 1.00 92.12 466 LEU A O 1
ATOM 3538 N N . MET A 1 467 ? 13.189 -4.037 -3.810 1.00 91.56 467 MET A N 1
ATOM 3539 C CA . MET A 1 467 ? 14.597 -3.771 -3.518 1.00 91.56 467 MET A CA 1
ATOM 3540 C C . MET A 1 467 ? 14.787 -2.961 -2.233 1.00 91.56 467 MET A C 1
ATOM 3542 O O . MET A 1 467 ? 13.918 -2.187 -1.832 1.00 91.56 467 MET A O 1
ATOM 3546 N N . ASN A 1 468 ? 15.967 -3.112 -1.627 1.00 92.75 468 ASN A N 1
ATOM 3547 C CA . ASN A 1 468 ? 16.452 -2.329 -0.487 1.00 92.75 468 ASN A CA 1
ATOM 3548 C C . ASN A 1 468 ? 15.390 -2.141 0.620 1.00 92.75 468 ASN A C 1
ATOM 3550 O O . ASN A 1 468 ? 14.727 -3.095 1.020 1.00 92.75 468 ASN A O 1
ATOM 3554 N N . SER A 1 469 ? 15.238 -0.911 1.114 1.00 92.50 469 SER A N 1
ATOM 3555 C CA . SER A 1 469 ? 14.208 -0.463 2.049 1.00 92.50 469 SER A CA 1
ATOM 3556 C C . SER A 1 469 ? 13.601 0.859 1.561 1.00 92.50 469 SER A C 1
ATOM 3558 O O . SER A 1 469 ? 14.169 1.531 0.698 1.00 92.50 469 SER A O 1
ATOM 3560 N N . VAL A 1 470 ? 12.452 1.251 2.124 1.00 92.19 470 VAL A N 1
ATOM 3561 C CA . VAL A 1 470 ? 11.672 2.424 1.674 1.00 92.19 470 VAL A CA 1
ATOM 3562 C C . VAL A 1 470 ? 12.497 3.716 1.585 1.00 92.19 470 VAL A C 1
ATOM 3564 O O . VAL A 1 470 ? 12.464 4.394 0.564 1.00 92.19 470 VAL A O 1
ATOM 3567 N N . THR A 1 471 ? 13.299 4.026 2.607 1.00 90.81 471 THR A N 1
ATOM 3568 C CA . THR A 1 471 ? 14.112 5.252 2.663 1.00 90.81 471 THR A CA 1
ATOM 3569 C C . THR A 1 471 ? 15.237 5.237 1.629 1.00 90.81 471 THR A C 1
ATOM 3571 O O . THR A 1 471 ? 15.492 6.249 0.984 1.00 90.81 471 THR A O 1
ATOM 3574 N N . VAL A 1 472 ? 15.883 4.082 1.426 1.00 93.00 472 VAL A N 1
ATOM 3575 C CA . VAL A 1 472 ? 16.922 3.922 0.394 1.00 93.00 472 VAL A CA 1
ATOM 3576 C C . VAL A 1 472 ? 16.317 4.131 -0.991 1.00 93.00 472 VAL A C 1
ATOM 3578 O O . VAL A 1 472 ? 16.862 4.878 -1.794 1.00 93.00 472 VAL A O 1
ATOM 3581 N N . ASN A 1 473 ? 15.158 3.532 -1.258 1.00 93.62 473 ASN A N 1
ATOM 3582 C CA . ASN A 1 473 ? 14.479 3.684 -2.543 1.00 93.62 473 ASN A CA 1
ATOM 3583 C C . ASN A 1 473 ? 14.048 5.135 -2.796 1.00 93.62 473 ASN A C 1
ATOM 3585 O O . ASN A 1 473 ? 14.129 5.599 -3.932 1.00 93.62 473 ASN A O 1
ATOM 3589 N N . LEU A 1 474 ? 13.649 5.867 -1.749 1.00 90.44 474 LEU A N 1
ATOM 3590 C CA . LEU A 1 474 ? 13.285 7.278 -1.868 1.00 90.44 474 LEU A CA 1
ATOM 3591 C C . LEU A 1 474 ? 14.494 8.137 -2.265 1.00 90.44 474 LEU A C 1
ATOM 3593 O O . LEU A 1 474 ? 14.382 8.959 -3.171 1.00 90.44 474 LEU A O 1
ATOM 3597 N N . HIS A 1 475 ? 15.666 7.892 -1.666 1.00 90.38 475 HIS A N 1
ATOM 3598 C CA . HIS A 1 475 ? 16.918 8.516 -2.108 1.00 90.38 475 HIS A CA 1
ATOM 3599 C C . HIS A 1 475 ? 17.226 8.215 -3.576 1.00 90.38 475 HIS A C 1
ATOM 3601 O O . HIS A 1 475 ? 17.618 9.112 -4.311 1.00 90.38 475 HIS A O 1
ATOM 3607 N N . LEU A 1 476 ? 17.031 6.972 -4.023 1.00 89.81 476 LEU A N 1
ATOM 3608 C CA . LEU A 1 476 ? 17.333 6.592 -5.404 1.00 89.81 476 LEU A CA 1
ATOM 3609 C C . LEU A 1 476 ? 16.435 7.305 -6.422 1.00 89.81 476 LEU A C 1
ATOM 3611 O O . LEU A 1 476 ? 16.926 7.718 -7.473 1.00 89.81 476 LEU A O 1
ATOM 3615 N N . LEU A 1 477 ? 15.150 7.503 -6.115 1.00 88.12 477 LEU A N 1
ATOM 3616 C CA . LEU A 1 477 ? 14.252 8.285 -6.973 1.00 88.12 477 LEU A CA 1
ATOM 3617 C C . LEU A 1 477 ? 14.605 9.777 -6.983 1.00 88.12 477 LEU A C 1
ATOM 3619 O O . LEU A 1 477 ? 14.561 10.391 -8.045 1.00 88.12 477 LEU A O 1
ATOM 3623 N N . LEU A 1 478 ? 14.998 10.341 -5.839 1.00 84.56 478 LEU A N 1
ATOM 3624 C CA . LEU A 1 478 ? 15.381 11.754 -5.742 1.00 84.56 478 LEU A CA 1
ATOM 3625 C C . LEU A 1 478 ? 16.716 12.058 -6.435 1.00 84.56 478 LEU A C 1
ATOM 3627 O O . LEU A 1 478 ? 16.806 13.052 -7.145 1.00 84.56 478 LEU A O 1
ATOM 3631 N N . VAL A 1 479 ? 17.721 11.185 -6.305 1.00 80.06 479 VAL A N 1
ATOM 3632 C CA . VAL A 1 479 ? 19.017 11.350 -6.990 1.00 80.06 479 VAL A CA 1
ATOM 3633 C C . VAL A 1 479 ? 18.871 11.201 -8.506 1.00 80.06 479 VAL A C 1
ATOM 3635 O O . VAL A 1 479 ? 19.511 11.935 -9.259 1.00 80.06 479 VAL A O 1
ATOM 3638 N N . SER A 1 480 ? 18.051 10.241 -8.954 1.00 66.75 480 SER A N 1
ATOM 3639 C CA . SER A 1 480 ? 17.858 9.965 -10.385 1.00 66.75 480 SER A CA 1
ATOM 3640 C C . SER A 1 480 ? 17.132 11.090 -11.106 1.00 66.75 480 SER A C 1
ATOM 3642 O O . SER A 1 480 ? 17.491 11.418 -12.232 1.00 66.75 480 SER A O 1
ATOM 3644 N N . HIS A 1 481 ? 16.182 11.743 -10.446 1.00 66.56 481 HIS A N 1
ATOM 3645 C CA . HIS A 1 481 ? 15.455 12.861 -11.024 1.00 66.56 481 HIS A CA 1
ATOM 3646 C C . HIS A 1 481 ? 16.190 14.164 -10.732 1.00 66.56 481 HIS A C 1
ATOM 3648 O O . HIS A 1 481 ? 15.812 14.945 -9.860 1.00 66.56 481 HIS A O 1
ATOM 3654 N N . ARG A 1 482 ? 17.267 14.395 -11.496 1.00 54.28 482 ARG A N 1
ATOM 3655 C CA . ARG A 1 482 ? 17.932 15.699 -11.517 1.00 54.28 482 ARG A CA 1
ATOM 3656 C C . ARG A 1 482 ? 16.954 16.779 -11.965 1.00 54.28 482 ARG A C 1
ATOM 3658 O O . ARG A 1 482 ? 16.249 16.639 -12.963 1.00 54.28 482 ARG A O 1
ATOM 3665 N N . VAL A 1 483 ? 17.004 17.880 -11.228 1.00 45.44 483 VAL A N 1
ATOM 3666 C CA . VAL A 1 483 ? 16.482 19.188 -11.608 1.00 45.44 483 VAL A CA 1
ATOM 3667 C C . VAL A 1 483 ? 17.208 19.625 -12.885 1.00 45.44 483 VAL A C 1
ATOM 3669 O O . VAL A 1 483 ? 18.354 20.066 -12.827 1.00 45.44 483 VAL A O 1
ATOM 3672 N N . GLU A 1 484 ? 16.592 19.439 -14.051 1.00 37.38 484 GLU A N 1
ATOM 3673 C CA . GLU A 1 484 ? 17.097 20.028 -15.291 1.00 37.38 484 GLU A CA 1
ATOM 3674 C C . GLU A 1 484 ? 16.770 21.523 -15.300 1.00 37.38 484 GLU A C 1
ATOM 3676 O O . GLU A 1 484 ? 15.612 21.939 -15.275 1.00 37.38 484 GLU A O 1
ATOM 3681 N N . THR A 1 485 ? 17.817 22.343 -15.322 1.00 35.75 485 THR A N 1
ATOM 3682 C CA . THR A 1 485 ? 17.744 23.787 -15.517 1.00 35.75 485 THR A CA 1
ATOM 3683 C C . THR A 1 485 ? 17.425 24.079 -16.977 1.00 35.75 485 THR A C 1
ATOM 3685 O O . THR A 1 485 ? 18.322 24.211 -17.810 1.00 35.75 485 THR A O 1
ATOM 3688 N N . SER A 1 486 ? 16.146 24.218 -17.326 1.00 31.47 486 SER A N 1
ATOM 3689 C CA . SER A 1 486 ? 15.816 24.849 -18.602 1.00 31.47 486 SER A CA 1
ATOM 3690 C C . SER A 1 486 ? 16.210 26.324 -18.520 1.00 31.47 486 SER A C 1
ATOM 3692 O O . SER A 1 486 ? 15.524 27.131 -17.890 1.00 31.47 486 SER A O 1
ATOM 3694 N N . ALA A 1 487 ? 17.341 26.659 -19.138 1.00 31.62 487 ALA A N 1
ATOM 3695 C CA . ALA A 1 487 ? 17.762 28.023 -19.391 1.00 31.62 487 ALA A CA 1
ATOM 3696 C C . ALA A 1 487 ? 16.611 28.816 -20.030 1.00 31.62 487 ALA A C 1
ATOM 3698 O O . ALA A 1 487 ? 16.103 28.447 -21.091 1.00 31.62 487 ALA A O 1
ATOM 3699 N N . ARG A 1 488 ? 16.221 29.931 -19.410 1.00 34.84 488 ARG A N 1
ATOM 3700 C CA . ARG A 1 488 ? 15.531 31.011 -20.113 1.00 34.84 488 ARG A CA 1
ATOM 3701 C C . ARG A 1 488 ? 16.427 32.237 -20.103 1.00 34.84 488 ARG A C 1
ATOM 3703 O O . ARG A 1 488 ? 16.641 32.824 -19.055 1.00 34.84 488 ARG A O 1
ATOM 3710 N N . SER A 1 489 ? 16.925 32.522 -21.308 1.00 29.95 489 SER A N 1
ATOM 3711 C CA . SER A 1 489 ? 17.447 33.784 -21.845 1.00 29.95 489 SER A CA 1
ATOM 3712 C C . SER A 1 489 ? 18.453 34.576 -21.008 1.00 29.95 489 SER A C 1
ATOM 3714 O O . SER A 1 489 ? 18.170 35.039 -19.912 1.00 29.95 489 SER A O 1
ATOM 3716 N N . GLU A 1 490 ? 19.604 34.779 -21.646 1.00 36.47 490 GLU A N 1
ATOM 3717 C CA . GLU A 1 490 ? 20.643 35.772 -21.392 1.00 36.47 490 GLU A CA 1
ATOM 3718 C C . GLU A 1 490 ? 20.153 37.092 -20.766 1.00 36.47 490 GLU A C 1
ATOM 3720 O O . GLU A 1 490 ? 19.099 37.612 -21.129 1.00 36.47 490 GLU A O 1
ATOM 3725 N N . VAL A 1 491 ? 21.043 37.661 -19.939 1.00 33.12 491 VAL A N 1
ATOM 3726 C CA . VAL A 1 491 ? 20.996 38.943 -19.206 1.00 33.12 491 VAL A CA 1
ATOM 3727 C C . VAL A 1 491 ? 20.580 38.783 -17.729 1.00 33.12 491 VAL A C 1
ATOM 3729 O O . VAL A 1 491 ? 19.423 38.563 -17.402 1.00 33.12 491 VAL A O 1
ATOM 3732 N N . ASP A 1 492 ? 21.585 38.897 -16.847 1.00 26.03 492 ASP A N 1
ATOM 3733 C CA . ASP A 1 492 ? 21.542 38.824 -15.371 1.00 26.03 492 ASP A CA 1
ATOM 3734 C C . ASP A 1 492 ? 21.111 37.485 -14.740 1.00 26.03 492 ASP A C 1
ATOM 3736 O O . ASP A 1 492 ? 20.177 37.388 -13.946 1.00 26.03 492 ASP A O 1
ATOM 3740 N N . ALA A 1 493 ? 21.859 36.418 -15.035 1.00 24.30 493 ALA A N 1
ATOM 3741 C CA . ALA A 1 493 ? 21.631 35.094 -14.458 1.00 24.30 493 ALA A CA 1
ATOM 3742 C C . ALA A 1 493 ? 22.371 34.890 -13.120 1.00 24.30 493 ALA A C 1
ATOM 3744 O O . ALA A 1 493 ? 23.420 34.246 -13.063 1.00 24.30 493 ALA A O 1
ATOM 3745 N N . SER A 1 494 ? 21.780 35.368 -12.023 1.00 23.91 494 SER A N 1
ATOM 3746 C CA . SER A 1 494 ? 21.887 34.633 -10.754 1.00 23.91 494 SER A CA 1
ATOM 3747 C C . SER A 1 494 ? 21.047 33.354 -10.890 1.00 23.91 494 SER A C 1
ATOM 3749 O O . SER A 1 494 ? 19.856 33.459 -11.191 1.00 23.91 494 SER A O 1
ATOM 3751 N N . PRO A 1 495 ? 21.613 32.145 -10.714 1.00 26.09 495 PRO A N 1
ATOM 3752 C CA . PRO A 1 495 ? 20.876 30.895 -10.881 1.00 26.09 495 PRO A CA 1
ATOM 3753 C C . PRO A 1 495 ? 19.883 30.705 -9.725 1.00 26.09 495 PRO A C 1
ATOM 3755 O O . PRO A 1 495 ? 20.215 30.149 -8.684 1.00 26.09 495 PRO A O 1
ATOM 3758 N N . ALA A 1 496 ? 18.651 31.179 -9.897 1.00 25.89 496 ALA A N 1
ATOM 3759 C CA . ALA A 1 496 ? 17.561 30.946 -8.957 1.00 25.89 496 ALA A CA 1
ATOM 3760 C C . ALA A 1 496 ? 16.844 29.630 -9.303 1.00 25.89 496 ALA A C 1
ATOM 3762 O O . ALA A 1 496 ? 15.861 29.610 -10.037 1.00 25.89 496 ALA A O 1
ATOM 3763 N N . ILE A 1 497 ? 17.342 28.517 -8.767 1.00 33.50 497 ILE A N 1
ATOM 3764 C CA . ILE A 1 497 ? 16.568 27.279 -8.628 1.00 33.50 497 ILE A CA 1
ATOM 3765 C C . ILE A 1 497 ? 15.898 27.355 -7.255 1.00 33.50 497 ILE A C 1
ATOM 3767 O O . ILE A 1 497 ? 16.580 27.317 -6.237 1.00 33.50 497 ILE A O 1
ATOM 3771 N N . THR A 1 498 ? 14.573 27.460 -7.198 1.00 30.70 498 THR A N 1
ATOM 3772 C CA . THR A 1 498 ? 13.823 27.249 -5.948 1.00 30.70 498 THR A CA 1
ATOM 3773 C C . THR A 1 498 ? 13.314 25.812 -5.939 1.00 30.70 498 THR A C 1
ATOM 3775 O O . THR A 1 498 ? 12.130 25.568 -6.121 1.00 30.70 498 THR A O 1
ATOM 3778 N N . THR A 1 499 ? 14.201 24.829 -5.746 1.00 38.03 499 THR A N 1
ATOM 3779 C CA . THR A 1 499 ? 13.747 23.469 -5.394 1.00 38.03 499 THR A CA 1
ATOM 3780 C C . THR A 1 499 ? 12.838 23.626 -4.183 1.00 38.03 499 THR A C 1
ATOM 3782 O O . THR A 1 499 ? 13.159 24.420 -3.328 1.00 38.03 499 THR A O 1
ATOM 3785 N N . ARG A 1 500 ? 11.657 23.024 -4.117 1.00 34.72 500 ARG A N 1
ATOM 3786 C CA . ARG A 1 500 ? 10.682 23.388 -3.081 1.00 34.72 500 ARG A CA 1
ATOM 3787 C C . ARG A 1 500 ? 9.852 22.156 -2.736 1.00 34.72 500 ARG A C 1
ATOM 3789 O O . ARG A 1 500 ? 8.802 21.923 -3.309 1.00 34.72 500 ARG A O 1
ATOM 3796 N N . VAL A 1 501 ? 10.358 21.283 -1.866 1.00 37.25 501 VAL A N 1
ATOM 3797 C CA . VAL A 1 501 ? 9.716 19.970 -1.644 1.00 37.25 501 VAL A CA 1
ATOM 3798 C C . VAL A 1 501 ? 8.519 20.095 -0.701 1.00 37.25 501 VAL A C 1
ATOM 3800 O O . VAL A 1 501 ? 8.697 20.073 0.505 1.00 37.25 501 VAL A O 1
ATOM 3803 N N . GLY A 1 502 ? 7.299 20.195 -1.235 1.00 35.25 502 GLY A N 1
ATOM 3804 C CA . GLY A 1 502 ? 6.059 20.226 -0.445 1.00 35.25 502 GLY A CA 1
ATOM 3805 C C . GLY A 1 502 ? 5.905 19.002 0.466 1.00 35.25 502 GLY A C 1
ATOM 3806 O O . GLY A 1 502 ? 5.728 17.899 -0.045 1.00 35.25 502 GLY A O 1
ATOM 3807 N N . LYS A 1 503 ? 5.931 19.179 1.796 1.00 36.91 503 LYS A N 1
ATOM 3808 C CA . LYS A 1 503 ? 5.704 18.101 2.782 1.00 36.91 503 LYS A CA 1
ATOM 3809 C C . LYS A 1 503 ? 4.564 18.399 3.749 1.00 36.91 503 LYS A C 1
ATOM 3811 O O . LYS A 1 503 ? 4.607 19.413 4.421 1.00 36.91 503 LYS A O 1
ATOM 3816 N N . ALA A 1 504 ? 3.671 17.438 3.983 1.00 37.62 504 ALA A N 1
ATOM 3817 C CA . ALA A 1 504 ? 2.723 17.463 5.099 1.00 37.62 504 ALA A CA 1
ATOM 3818 C C . ALA A 1 504 ? 3.336 17.005 6.443 1.00 37.62 504 ALA A C 1
ATOM 3820 O O . ALA A 1 504 ? 3.588 15.809 6.609 1.00 37.62 504 ALA A O 1
ATOM 3821 N N . SER A 1 505 ? 3.561 17.914 7.406 1.00 40.66 505 SER A N 1
ATOM 3822 C CA . SER A 1 505 ? 3.410 17.684 8.869 1.00 40.66 505 SER A CA 1
ATOM 3823 C C . SER A 1 505 ? 4.244 18.643 9.724 1.00 40.66 505 SER A C 1
ATOM 3825 O O . SER A 1 505 ? 5.477 18.617 9.676 1.00 40.66 505 SER A O 1
ATOM 3827 N N . ARG A 1 506 ? 3.561 19.327 10.651 1.00 38.41 506 ARG A N 1
ATOM 3828 C CA . ARG A 1 506 ? 4.135 19.805 11.912 1.00 38.41 506 ARG A CA 1
ATOM 3829 C C . ARG A 1 506 ? 3.389 19.162 13.086 1.00 38.41 506 ARG A C 1
ATOM 3831 O O . ARG A 1 506 ? 2.523 19.773 13.698 1.00 38.41 506 ARG A O 1
ATOM 3838 N N . SER A 1 507 ? 3.742 17.924 13.424 1.00 34.03 507 SER A N 1
ATOM 3839 C CA . SER A 1 507 ? 3.374 17.315 14.707 1.00 34.03 507 SER A CA 1
ATOM 3840 C C . SER A 1 507 ? 4.611 16.729 15.398 1.00 34.03 507 SER A C 1
ATOM 3842 O O . SER A 1 507 ? 5.066 15.645 15.045 1.00 34.03 507 SER A O 1
ATOM 3844 N N . SER A 1 508 ? 5.093 17.448 16.420 1.00 34.09 508 SER A N 1
ATOM 3845 C CA . SER A 1 508 ? 6.112 17.062 17.418 1.00 34.09 508 SER A CA 1
ATOM 3846 C C . SER A 1 508 ? 7.602 17.081 17.001 1.00 34.09 508 SER A C 1
ATOM 3848 O O . SER A 1 508 ? 7.930 16.678 15.888 1.00 34.09 508 SER A O 1
ATOM 3850 N N . PRO A 1 509 ? 8.544 17.469 17.897 1.00 31.95 509 PRO A N 1
ATOM 3851 C CA . PRO A 1 509 ? 9.995 17.536 17.629 1.00 31.95 509 PRO A CA 1
ATOM 3852 C C . PRO A 1 509 ? 10.699 16.184 17.408 1.00 31.95 509 PRO A C 1
ATOM 3854 O O . PRO A 1 509 ? 11.913 16.148 17.233 1.00 31.95 509 PRO A O 1
ATOM 3857 N N . SER A 1 510 ? 9.976 15.060 17.440 1.00 32.47 510 SER A N 1
ATOM 3858 C CA . SER A 1 510 ? 10.553 13.713 17.358 1.00 32.47 510 SER A CA 1
ATOM 3859 C C . SER A 1 510 ? 10.119 12.999 16.076 1.00 32.47 510 SER A C 1
ATOM 3861 O O . SER A 1 510 ? 9.079 12.351 16.017 1.00 32.47 510 SER A O 1
ATOM 3863 N N . GLY A 1 511 ? 10.960 13.091 15.044 1.00 44.09 511 GLY A N 1
ATOM 3864 C CA . GLY A 1 511 ? 10.970 12.130 13.940 1.00 44.09 511 GLY A CA 1
ATOM 3865 C C . GLY A 1 511 ? 10.319 12.608 12.648 1.00 44.09 511 GLY A C 1
ATOM 3866 O O . GLY A 1 511 ? 9.236 12.166 12.288 1.00 44.09 511 GLY A O 1
ATOM 3867 N N . ASN A 1 512 ? 11.036 13.417 11.873 1.00 55.00 512 ASN A N 1
ATOM 3868 C CA . ASN A 1 512 ? 10.706 13.625 10.469 1.00 55.00 512 ASN A CA 1
ATOM 3869 C C . ASN A 1 512 ? 11.826 13.041 9.596 1.00 55.00 512 ASN A C 1
ATOM 3871 O O . ASN A 1 512 ? 12.545 13.777 8.929 1.00 55.00 512 ASN A O 1
ATOM 3875 N N . SER A 1 513 ? 11.950 11.708 9.575 1.00 57.72 513 SER A N 1
ATOM 3876 C CA . SER A 1 513 ? 12.900 10.988 8.706 1.00 57.72 513 SER A CA 1
ATOM 3877 C C . SER A 1 513 ? 12.805 11.435 7.243 1.00 57.72 513 SER A C 1
ATOM 3879 O O . SER A 1 513 ? 13.827 11.578 6.586 1.00 57.72 513 SER A O 1
ATOM 3881 N N . LEU A 1 514 ? 11.596 11.754 6.761 1.00 67.06 514 LEU A N 1
ATOM 3882 C CA . LEU A 1 514 ? 11.378 12.283 5.413 1.00 67.06 514 LEU A CA 1
ATOM 3883 C C . LEU A 1 514 ? 11.876 13.734 5.234 1.00 67.06 514 LEU A C 1
ATOM 3885 O O . LEU A 1 514 ? 12.315 14.072 4.146 1.00 67.06 514 LEU A O 1
ATOM 3889 N N . VAL A 1 515 ? 11.874 14.582 6.282 1.00 70.75 515 VAL A N 1
ATOM 3890 C CA . VAL A 1 515 ? 12.539 15.910 6.198 1.00 70.75 515 VAL A CA 1
ATOM 3891 C C . VAL A 1 515 ? 14.041 15.727 6.189 1.00 70.75 515 VAL A C 1
ATOM 3893 O O . VAL A 1 515 ? 14.688 16.310 5.340 1.00 70.75 515 VAL A O 1
ATOM 3896 N N . CYS A 1 516 ? 14.594 14.908 7.087 1.00 78.00 516 CYS A N 1
ATOM 3897 C CA . CYS A 1 516 ? 16.033 14.644 7.108 1.00 78.00 516 CYS A CA 1
ATOM 3898 C C . CYS A 1 516 ? 16.517 14.103 5.757 1.00 78.00 516 CYS A C 1
ATOM 3900 O O . CYS A 1 516 ? 17.534 14.555 5.244 1.00 78.00 516 CYS A O 1
ATOM 3902 N N . LEU A 1 517 ? 15.750 13.193 5.151 1.00 85.06 517 LEU A N 1
ATOM 3903 C CA . LEU A 1 517 ? 16.029 12.667 3.822 1.00 85.06 517 LEU A CA 1
ATOM 3904 C C . LEU A 1 517 ? 16.014 13.767 2.759 1.00 85.06 517 LEU A C 1
ATOM 3906 O O . LEU A 1 517 ? 16.986 13.903 2.023 1.00 85.06 517 LEU A O 1
ATOM 3910 N N . VAL A 1 518 ? 14.952 14.570 2.691 1.00 80.31 518 VAL A N 1
ATOM 3911 C CA . VAL A 1 518 ? 14.852 15.643 1.694 1.00 80.31 518 VAL A CA 1
ATOM 3912 C C . VAL A 1 518 ? 15.942 16.692 1.902 1.00 80.31 518 VAL A C 1
ATOM 3914 O O . VAL A 1 518 ? 16.606 17.055 0.943 1.00 80.31 518 VAL A O 1
ATOM 3917 N N . VAL A 1 519 ? 16.187 17.121 3.139 1.00 83.94 519 VAL A N 1
ATOM 3918 C CA . VAL A 1 519 ? 17.256 18.070 3.476 1.00 83.94 519 VAL A CA 1
ATOM 3919 C C . VAL A 1 519 ? 18.617 17.519 3.059 1.00 83.94 519 VAL A C 1
ATOM 3921 O O . VAL A 1 519 ? 19.353 18.223 2.388 1.00 83.94 519 VAL A O 1
ATOM 3924 N N . SER A 1 520 ? 18.916 16.244 3.321 1.00 86.75 520 SER A N 1
ATOM 3925 C CA . SER A 1 520 ? 20.184 15.651 2.870 1.00 86.75 520 SER A CA 1
ATOM 3926 C C . SER A 1 520 ? 20.319 15.596 1.341 1.00 86.75 520 SER A C 1
ATOM 3928 O O . SER A 1 520 ? 21.424 15.676 0.814 1.00 86.75 520 SER A O 1
ATOM 3930 N N . GLN A 1 521 ? 19.205 15.474 0.608 1.00 85.25 521 GLN A N 1
ATOM 3931 C CA . GLN A 1 521 ? 19.202 15.586 -0.853 1.00 85.25 521 GLN A CA 1
ATOM 3932 C C . GLN A 1 521 ? 19.423 17.035 -1.295 1.00 85.25 521 GLN A C 1
ATOM 3934 O O . GLN A 1 521 ? 20.201 17.271 -2.207 1.00 85.25 521 GLN A O 1
ATOM 3939 N N . LEU A 1 522 ? 18.808 18.013 -0.631 1.00 83.12 522 LEU A N 1
ATOM 3940 C CA . LEU A 1 522 ? 19.061 19.430 -0.897 1.00 83.12 522 LEU A CA 1
ATOM 3941 C C . LEU A 1 522 ? 20.538 19.785 -0.666 1.00 83.12 522 LEU A C 1
ATOM 3943 O O . LEU A 1 522 ? 21.174 20.347 -1.555 1.00 83.12 522 LEU A O 1
ATOM 3947 N N . GLU A 1 523 ? 21.103 19.360 0.465 1.00 85.81 523 GLU A N 1
ATOM 3948 C CA . GLU A 1 523 ? 22.509 19.571 0.827 1.00 85.81 523 GLU A CA 1
ATOM 3949 C C . GLU A 1 523 ? 23.464 18.907 -0.175 1.00 85.81 523 GLU A C 1
ATOM 3951 O O . GLU A 1 523 ? 24.442 19.525 -0.595 1.00 85.81 523 GLU A O 1
ATOM 3956 N N . LEU A 1 524 ? 23.156 17.683 -0.631 1.00 84.44 524 LEU A N 1
ATOM 3957 C CA . LEU A 1 524 ? 23.922 16.986 -1.676 1.00 84.44 524 LEU A CA 1
ATOM 3958 C C . LEU A 1 524 ? 23.974 17.780 -2.993 1.00 84.44 524 LEU A C 1
ATOM 3960 O O . LEU A 1 524 ? 24.925 17.645 -3.762 1.00 84.44 524 LEU A O 1
ATOM 3964 N N . HIS A 1 525 ? 22.961 18.609 -3.240 1.00 80.31 525 HIS A N 1
ATOM 3965 C CA . HIS A 1 525 ? 22.836 19.461 -4.418 1.00 80.31 525 HIS A CA 1
ATOM 3966 C C . HIS A 1 525 ? 23.198 20.935 -4.152 1.00 80.31 525 HIS A C 1
ATOM 3968 O O . HIS A 1 525 ? 23.017 21.767 -5.039 1.00 80.31 525 HIS A O 1
ATOM 3974 N N . GLY A 1 526 ? 23.752 21.256 -2.976 1.00 82.94 526 GLY A N 1
ATOM 3975 C CA . GLY A 1 526 ? 24.244 22.594 -2.638 1.00 82.94 526 GLY A CA 1
ATOM 3976 C C . GLY A 1 526 ? 23.173 23.598 -2.200 1.00 82.94 526 GLY A C 1
ATOM 3977 O O . GLY A 1 526 ? 23.450 24.793 -2.213 1.00 82.94 526 GLY A O 1
ATOM 3978 N N . PHE A 1 527 ? 21.980 23.139 -1.814 1.00 80.75 527 PHE A N 1
ATOM 3979 C CA . PHE A 1 527 ? 20.901 23.980 -1.286 1.00 80.75 527 PHE A CA 1
ATOM 3980 C C . PHE A 1 527 ? 20.760 23.841 0.230 1.00 80.75 527 PHE A C 1
ATOM 3982 O O . PHE A 1 527 ? 20.933 22.753 0.785 1.00 80.75 527 PHE A O 1
ATOM 3989 N N . THR A 1 528 ? 20.355 24.921 0.895 1.00 82.12 528 THR A N 1
ATOM 3990 C CA . THR A 1 528 ? 19.904 24.881 2.293 1.00 82.12 528 THR A CA 1
ATOM 3991 C C . THR A 1 528 ? 18.415 24.539 2.396 1.00 82.12 528 THR A C 1
ATOM 3993 O O . THR A 1 528 ? 17.651 24.621 1.428 1.00 82.12 528 THR A O 1
ATOM 3996 N N . ARG A 1 529 ? 17.970 24.163 3.601 1.00 81.56 529 ARG A N 1
ATOM 3997 C CA . ARG A 1 529 ? 16.552 23.907 3.887 1.00 81.56 529 ARG A CA 1
ATOM 3998 C C . ARG A 1 529 ? 15.697 25.149 3.646 1.00 81.56 529 ARG A C 1
ATOM 4000 O O . ARG A 1 529 ? 14.592 25.025 3.139 1.00 81.56 529 ARG A O 1
ATOM 4007 N N . GLU A 1 530 ? 16.170 26.323 4.032 1.00 81.25 530 GLU A N 1
ATOM 4008 C CA . GLU A 1 530 ? 15.402 27.569 3.995 1.00 81.25 530 GLU A CA 1
ATOM 4009 C C . GLU A 1 530 ? 15.208 28.071 2.562 1.00 81.25 530 GLU A C 1
ATOM 4011 O O . GLU A 1 530 ? 14.162 28.628 2.230 1.00 81.25 530 GLU A O 1
ATOM 4016 N N . GLU A 1 531 ? 16.196 27.834 1.701 1.00 78.62 531 GLU A N 1
ATOM 4017 C CA . GLU A 1 531 ? 16.132 28.186 0.283 1.00 78.62 531 GLU A CA 1
ATOM 4018 C C . GLU A 1 531 ? 15.180 27.269 -0.481 1.00 78.62 531 GLU A C 1
ATOM 4020 O O . GLU A 1 531 ? 14.459 27.736 -1.369 1.00 78.62 531 GLU A O 1
ATOM 4025 N N . ALA A 1 532 ? 15.188 25.972 -0.136 1.00 78.81 532 ALA A N 1
ATOM 4026 C CA . ALA A 1 532 ? 14.624 24.938 -0.990 1.00 78.81 532 ALA A CA 1
ATOM 4027 C C . ALA A 1 532 ? 13.540 24.013 -0.369 1.00 78.81 532 ALA A C 1
ATOM 4029 O O . ALA A 1 532 ? 13.038 23.061 -0.978 1.00 78.81 532 ALA A O 1
ATOM 4030 N N . LEU A 1 533 ? 13.203 24.254 0.893 1.00 80.69 533 LEU A N 1
ATOM 4031 C CA . LEU A 1 533 ? 12.160 23.631 1.712 1.00 80.69 533 LEU A CA 1
ATOM 4032 C C . LEU A 1 533 ? 10.736 24.201 1.509 1.00 80.69 533 LEU A C 1
ATOM 4034 O O . LEU A 1 533 ? 10.524 25.294 2.023 1.00 80.69 533 LEU A O 1
ATOM 4038 N N . ILE A 1 534 ? 9.729 23.533 0.908 1.00 81.62 534 ILE A N 1
ATOM 4039 C CA . ILE A 1 534 ? 8.311 23.910 1.196 1.00 81.62 534 ILE A CA 1
ATOM 4040 C C . ILE A 1 534 ? 7.727 22.966 2.233 1.00 81.62 534 ILE A C 1
ATOM 4042 O O . ILE A 1 534 ? 7.333 21.842 1.937 1.00 81.62 534 ILE A O 1
ATOM 4046 N N . GLU A 1 535 ? 7.519 23.445 3.447 1.00 80.38 535 GLU A N 1
ATOM 4047 C CA . GLU A 1 535 ? 6.796 22.663 4.446 1.00 80.38 535 GLU A CA 1
ATOM 4048 C C . GLU A 1 535 ? 5.317 23.051 4.473 1.00 80.38 535 GLU A C 1
ATOM 4050 O O . GLU A 1 535 ? 4.948 24.154 4.869 1.00 80.38 535 GLU A O 1
ATOM 4055 N N . LEU A 1 536 ? 4.454 22.115 4.075 1.00 82.12 536 LEU A N 1
ATOM 4056 C CA . LEU A 1 536 ? 3.008 22.235 4.200 1.00 82.12 536 LEU A CA 1
ATOM 4057 C C . LEU A 1 536 ? 2.612 21.982 5.656 1.00 82.12 536 LEU A C 1
ATOM 4059 O O . LEU A 1 536 ? 2.857 20.915 6.237 1.00 82.12 536 LEU A O 1
ATOM 4063 N N . CYS A 1 537 ? 1.946 22.971 6.235 1.00 79.75 537 CYS A N 1
ATOM 4064 C CA . CYS A 1 537 ? 1.427 22.902 7.589 1.00 79.75 537 CYS A CA 1
ATOM 4065 C C . CYS A 1 537 ? -0.101 22.942 7.563 1.00 79.75 537 CYS A C 1
ATOM 4067 O O . CYS A 1 537 ? -0.671 23.673 6.750 1.00 79.75 537 CYS A O 1
ATOM 4069 N N . PRO A 1 538 ? -0.773 22.183 8.448 1.00 83.50 538 PRO A N 1
ATOM 4070 C CA . PRO A 1 538 ? -2.187 22.398 8.709 1.00 83.50 538 PRO A CA 1
ATOM 4071 C C . PRO A 1 538 ? -2.444 23.853 9.098 1.00 83.50 538 PRO A C 1
ATOM 4073 O O . PRO A 1 538 ? -1.574 24.515 9.675 1.00 83.50 538 PRO A O 1
ATOM 4076 N N . ARG A 1 539 ? -3.653 24.334 8.810 1.00 87.62 539 ARG A N 1
ATOM 4077 C CA . ARG A 1 539 ? -4.117 25.631 9.309 1.00 87.62 539 ARG A CA 1
ATOM 4078 C C . ARG A 1 539 ? -4.161 25.612 10.839 1.00 87.62 539 ARG A C 1
ATOM 4080 O O . ARG A 1 539 ? -4.194 24.552 11.465 1.00 87.62 539 ARG A O 1
ATOM 4087 N N . GLU A 1 540 ? -4.157 26.791 11.450 1.00 88.88 540 GLU A N 1
ATOM 4088 C CA . GLU A 1 540 ? -4.265 26.908 12.903 1.00 88.88 540 GLU A CA 1
ATOM 4089 C C . GLU A 1 540 ? -5.525 26.190 13.422 1.00 88.88 540 GLU A C 1
ATOM 4091 O O . GLU A 1 540 ? -6.611 26.338 12.866 1.00 88.88 540 GLU A O 1
ATOM 4096 N N . GLY A 1 541 ? -5.361 25.365 14.461 1.00 86.12 541 GLY A N 1
ATOM 4097 C CA . GLY A 1 541 ? -6.433 24.535 15.025 1.00 86.12 541 GLY A CA 1
ATOM 4098 C C . GLY A 1 541 ? -6.740 23.237 14.262 1.00 86.12 541 GLY A C 1
ATOM 4099 O O . GLY A 1 541 ? -7.522 22.420 14.752 1.00 86.12 541 GLY A O 1
ATOM 4100 N N . GLU A 1 542 ? -6.116 23.000 13.106 1.00 88.81 542 GLU A N 1
ATOM 4101 C CA . GLU A 1 542 ? -6.283 21.776 12.318 1.00 88.81 542 GLU A CA 1
ATOM 4102 C C . GLU A 1 542 ? -5.107 20.804 12.505 1.00 88.81 542 GLU A C 1
ATOM 4104 O O . GLU A 1 542 ? -3.977 21.189 12.803 1.00 88.81 542 GLU A O 1
ATOM 4109 N N . TYR A 1 543 ? -5.372 19.510 12.306 1.00 87.50 543 TYR A N 1
ATOM 4110 C CA . TYR A 1 543 ? -4.364 18.440 12.397 1.00 87.50 543 TYR A CA 1
ATOM 4111 C C . TYR A 1 543 ? -4.038 17.797 11.043 1.00 87.50 543 TYR A C 1
ATOM 4113 O O . TYR A 1 543 ? -3.111 16.993 10.933 1.00 87.50 543 TYR A O 1
ATOM 4121 N N . THR A 1 544 ? -4.809 18.138 10.015 1.00 89.75 544 THR A N 1
ATOM 4122 C CA . THR A 1 544 ? -4.766 17.573 8.664 1.00 89.75 544 THR A CA 1
ATOM 4123 C C . THR A 1 544 ? -4.581 18.696 7.655 1.00 89.75 544 THR A C 1
ATOM 4125 O O . THR A 1 544 ? -4.939 19.838 7.930 1.00 89.75 544 THR A O 1
ATOM 4128 N N . LEU A 1 545 ? -4.023 18.396 6.483 1.00 86.50 545 LEU A N 1
ATOM 4129 C CA . LEU A 1 545 ? -3.954 19.390 5.411 1.00 86.50 545 LEU A CA 1
ATOM 4130 C C . LEU A 1 545 ? -5.245 19.394 4.609 1.00 86.50 545 LEU A C 1
ATOM 4132 O O . LEU A 1 545 ? -5.806 18.337 4.330 1.00 86.50 545 LEU A O 1
ATOM 4136 N N . ARG A 1 546 ? -5.669 20.558 4.136 1.00 90.06 546 ARG A N 1
ATOM 4137 C CA . ARG A 1 546 ? -6.730 20.631 3.135 1.00 90.06 546 ARG A CA 1
ATOM 4138 C C . ARG A 1 546 ? -6.124 20.453 1.751 1.00 90.06 546 ARG A C 1
ATOM 4140 O O . ARG A 1 546 ? -5.094 21.053 1.453 1.00 90.06 546 ARG A O 1
ATOM 4147 N N . THR A 1 547 ? -6.768 19.664 0.894 1.00 89.88 547 THR A N 1
ATOM 4148 C CA . THR A 1 547 ? -6.290 19.440 -0.481 1.00 89.88 547 THR A CA 1
ATOM 4149 C C . THR A 1 547 ? -6.129 20.756 -1.241 1.00 89.88 547 THR A C 1
ATOM 4151 O O . THR A 1 547 ? -5.116 20.942 -1.905 1.00 89.88 547 THR A O 1
ATOM 4154 N N . ASP A 1 548 ? -7.050 21.705 -1.065 1.00 93.69 548 ASP A N 1
ATOM 4155 C CA . ASP A 1 548 ? -6.983 23.025 -1.706 1.00 93.69 548 ASP A CA 1
ATOM 4156 C C . ASP A 1 548 ? -5.718 23.810 -1.335 1.00 93.69 548 ASP A C 1
ATOM 4158 O O . ASP A 1 548 ? -5.143 24.476 -2.193 1.00 93.69 548 ASP A O 1
ATOM 4162 N N . ASP A 1 549 ? -5.235 23.688 -0.094 1.00 90.56 549 ASP A N 1
ATOM 4163 C CA . ASP A 1 549 ? -4.002 24.354 0.343 1.00 90.56 549 ASP A CA 1
ATOM 4164 C C . ASP A 1 549 ? -2.772 23.737 -0.336 1.00 90.56 549 ASP A C 1
ATOM 4166 O O . ASP A 1 549 ? -1.858 24.452 -0.742 1.00 90.56 549 ASP A O 1
ATOM 4170 N N . ILE A 1 550 ? -2.775 22.413 -0.529 1.00 88.75 550 ILE A N 1
ATOM 4171 C CA . ILE A 1 550 ? -1.722 21.702 -1.268 1.00 88.75 550 ILE A CA 1
ATOM 4172 C C . ILE A 1 550 ? -1.704 22.169 -2.729 1.00 88.75 550 ILE A C 1
ATOM 4174 O O . ILE A 1 550 ? -0.645 22.481 -3.270 1.00 88.75 550 ILE A O 1
ATOM 4178 N N . LEU A 1 551 ? -2.876 22.239 -3.367 1.00 94.56 551 LEU A N 1
ATOM 4179 C CA . LEU A 1 551 ? -3.010 22.672 -4.759 1.00 94.56 551 LEU A CA 1
ATOM 4180 C C . LEU A 1 551 ? -2.592 24.135 -4.945 1.00 94.56 551 LEU A C 1
ATOM 4182 O O . LEU A 1 551 ? -1.886 24.450 -5.904 1.00 94.56 551 LEU A O 1
ATOM 4186 N N . ALA A 1 552 ? -2.987 25.013 -4.021 1.00 93.81 552 ALA A N 1
ATOM 4187 C CA . ALA A 1 552 ? -2.601 26.418 -4.031 1.00 93.81 552 ALA A CA 1
ATOM 4188 C C . ALA A 1 552 ? -1.084 26.596 -3.879 1.00 93.81 552 ALA A C 1
ATOM 4190 O O . ALA A 1 552 ? -0.501 27.458 -4.536 1.00 93.81 552 ALA A O 1
ATOM 4191 N N . GLU A 1 553 ? -0.432 25.781 -3.047 1.00 89.56 553 GLU A N 1
ATOM 4192 C CA . GLU A 1 553 ? 1.020 25.839 -2.881 1.00 89.56 553 GLU A CA 1
ATOM 4193 C C . GLU A 1 553 ? 1.759 25.315 -4.120 1.00 89.56 553 GLU A C 1
ATOM 4195 O O . GLU A 1 553 ? 2.756 25.905 -4.532 1.00 89.56 553 GLU A O 1
ATOM 4200 N N . ILE A 1 554 ? 1.249 24.268 -4.777 1.00 88.25 554 ILE A N 1
ATOM 4201 C CA . ILE A 1 554 ? 1.797 23.804 -6.060 1.00 88.25 554 ILE A CA 1
ATOM 4202 C C . ILE A 1 554 ? 1.694 24.907 -7.121 1.00 88.25 554 ILE A C 1
ATOM 4204 O O . ILE A 1 554 ? 2.687 25.211 -7.777 1.00 88.25 554 ILE A O 1
ATOM 4208 N N . ASP A 1 555 ? 0.525 25.535 -7.281 1.00 92.69 555 ASP A N 1
ATOM 4209 C CA . ASP A 1 555 ? 0.334 26.577 -8.299 1.00 92.69 555 ASP A CA 1
ATOM 4210 C C . ASP A 1 555 ? 1.192 27.822 -8.030 1.00 92.69 555 ASP A C 1
ATOM 4212 O O . ASP A 1 555 ? 1.793 28.365 -8.958 1.00 92.69 555 ASP A O 1
ATOM 4216 N N . ARG A 1 556 ? 1.320 28.230 -6.760 1.00 90.69 556 ARG A N 1
ATOM 4217 C CA . ARG A 1 556 ? 2.149 29.372 -6.342 1.00 90.69 556 ARG A CA 1
ATOM 4218 C C . ARG A 1 556 ? 3.629 29.189 -6.677 1.00 90.69 556 ARG A C 1
ATOM 4220 O O . ARG A 1 556 ? 4.316 30.173 -6.928 1.00 90.69 556 ARG A O 1
ATOM 4227 N N . ASN A 1 557 ? 4.113 27.948 -6.674 1.00 84.62 557 ASN A N 1
ATOM 4228 C CA . ASN A 1 557 ? 5.531 27.619 -6.840 1.00 84.62 557 ASN A CA 1
ATOM 4229 C C . ASN A 1 557 ? 5.853 26.927 -8.164 1.00 84.62 557 ASN A C 1
ATOM 4231 O O . ASN A 1 557 ? 6.984 26.498 -8.364 1.00 84.62 557 ASN A O 1
ATOM 4235 N N . LYS A 1 558 ? 4.886 26.804 -9.074 1.00 85.62 558 LYS A N 1
ATOM 4236 C CA . LYS A 1 558 ? 5.013 25.995 -10.295 1.00 85.62 558 LYS A CA 1
ATOM 4237 C C . LYS A 1 558 ? 6.219 26.325 -11.177 1.00 85.62 558 LYS A C 1
ATOM 4239 O O . LYS A 1 558 ? 6.683 25.454 -11.893 1.00 85.62 558 LYS A O 1
ATOM 4244 N N . GLU A 1 559 ? 6.719 27.560 -11.144 1.00 83.75 559 GLU A N 1
ATOM 4245 C CA . GLU A 1 559 ? 7.866 27.975 -11.964 1.00 83.75 559 GLU A CA 1
ATOM 4246 C C . GLU A 1 559 ? 9.206 27.440 -11.443 1.00 83.75 559 GLU A C 1
ATOM 4248 O O . GLU A 1 559 ? 10.165 27.352 -12.205 1.00 83.75 559 GLU A O 1
ATOM 4253 N N . SER A 1 560 ? 9.277 27.070 -10.164 1.00 80.25 560 SER A N 1
ATOM 4254 C CA . SER A 1 560 ? 10.502 26.597 -9.516 1.00 80.25 560 SER A CA 1
ATOM 4255 C C . SER A 1 560 ? 10.392 25.207 -8.888 1.00 80.25 560 SER A C 1
ATOM 4257 O O . SER A 1 560 ? 11.403 24.571 -8.588 1.00 80.25 560 SER A O 1
ATOM 4259 N N . LEU A 1 561 ? 9.173 24.693 -8.733 1.00 80.44 561 LEU A N 1
ATOM 4260 C CA . LEU A 1 561 ? 8.881 23.406 -8.121 1.00 80.44 561 LEU A CA 1
ATOM 4261 C C . LEU A 1 561 ? 9.442 22.236 -8.946 1.00 80.44 561 LEU A C 1
ATOM 4263 O O . LEU A 1 561 ? 8.917 21.897 -10.000 1.00 80.44 561 LEU A O 1
ATOM 4267 N N . ALA A 1 562 ? 10.473 21.567 -8.426 1.00 83.62 562 ALA A N 1
ATOM 4268 C CA . ALA A 1 562 ? 11.069 20.403 -9.089 1.00 83.62 562 ALA A CA 1
ATOM 4269 C C . ALA A 1 562 ? 10.385 19.071 -8.737 1.00 83.62 562 ALA A C 1
ATOM 4271 O O . ALA A 1 562 ? 10.180 18.221 -9.603 1.00 83.62 562 ALA A O 1
ATOM 4272 N N . VAL A 1 563 ? 10.039 18.867 -7.461 1.00 85.88 563 VAL A N 1
ATOM 4273 C CA . VAL A 1 563 ? 9.490 17.604 -6.942 1.00 85.88 563 VAL A CA 1
ATOM 4274 C C . VAL A 1 563 ? 8.430 17.899 -5.886 1.00 85.88 563 VAL A C 1
ATOM 4276 O O . VAL A 1 563 ? 8.666 18.683 -4.968 1.00 85.88 563 VAL A O 1
ATOM 4279 N N . VAL A 1 564 ? 7.291 17.212 -5.965 1.00 88.12 564 VAL A N 1
ATOM 4280 C CA . VAL A 1 564 ? 6.334 17.109 -4.854 1.00 88.12 564 VAL A CA 1
ATOM 4281 C C . VAL A 1 564 ? 6.491 15.727 -4.239 1.00 88.12 564 VAL A C 1
ATOM 4283 O O . VAL A 1 564 ? 6.227 14.730 -4.907 1.00 88.12 564 VAL A O 1
ATOM 4286 N N . CYS A 1 565 ? 6.943 15.675 -2.983 1.00 88.19 565 CYS A N 1
ATOM 4287 C CA . CYS A 1 565 ? 7.198 14.432 -2.256 1.00 88.19 565 CYS A CA 1
ATOM 4288 C C . CYS A 1 565 ? 6.289 14.327 -1.027 1.00 88.19 565 CYS A C 1
ATOM 4290 O O . CYS A 1 565 ? 6.599 14.867 0.038 1.00 88.19 565 CYS A O 1
ATOM 4292 N N . LEU A 1 566 ? 5.181 13.596 -1.156 1.00 88.19 566 LEU A N 1
ATOM 4293 C CA . LEU A 1 566 ? 4.183 13.438 -0.094 1.00 88.19 566 LEU A CA 1
ATOM 4294 C C . LEU A 1 566 ? 3.999 11.974 0.301 1.00 88.19 566 LEU A C 1
ATOM 4296 O O . LEU A 1 566 ? 4.218 11.059 -0.484 1.00 88.19 566 LEU A O 1
ATOM 4300 N N . SER A 1 567 ? 3.561 11.735 1.536 1.00 90.12 567 SER A N 1
ATOM 4301 C CA . SER A 1 567 ? 3.046 10.418 1.913 1.00 90.12 567 SER A CA 1
ATOM 4302 C C . SER A 1 567 ? 1.700 10.172 1.234 1.00 90.12 567 SER A C 1
ATOM 4304 O O . SER A 1 567 ? 0.909 11.103 1.165 1.00 90.12 567 SER A O 1
ATOM 4306 N N . GLY A 1 568 ? 1.381 8.944 0.825 1.00 90.25 568 GLY A N 1
ATOM 4307 C CA . GLY A 1 568 ? 0.027 8.590 0.384 1.00 90.25 568 GLY A CA 1
ATOM 4308 C C . GLY A 1 568 ? -0.967 8.642 1.546 1.00 90.25 568 GLY A C 1
ATOM 4309 O O . GLY A 1 568 ? -1.978 9.331 1.475 1.00 90.25 568 GLY A O 1
ATOM 4310 N N . VAL A 1 569 ? -0.629 7.981 2.658 1.00 95.50 569 VAL A N 1
ATOM 4311 C CA . VAL A 1 569 ? -1.346 8.088 3.939 1.00 95.50 569 VAL A CA 1
ATOM 4312 C C . VAL A 1 569 ? -0.391 8.649 4.990 1.00 95.50 569 VAL A C 1
ATOM 4314 O O . VAL A 1 569 ? 0.689 8.101 5.215 1.00 95.50 569 VAL A O 1
ATOM 4317 N N . GLN A 1 570 ? -0.776 9.743 5.637 1.00 92.00 570 GLN A N 1
ATOM 4318 C CA . GLN A 1 570 ? 0.028 10.415 6.650 1.00 92.00 570 GLN A CA 1
ATOM 4319 C C . GLN A 1 570 ? 0.068 9.566 7.929 1.00 92.00 570 GLN A C 1
ATOM 4321 O O . GLN A 1 570 ? -0.968 9.231 8.499 1.00 92.00 570 GLN A O 1
ATOM 4326 N N . TYR A 1 571 ? 1.268 9.205 8.394 1.00 88.12 571 TYR A N 1
ATOM 4327 C CA . TYR A 1 571 ? 1.418 8.237 9.487 1.00 88.12 571 TYR A CA 1
ATOM 4328 C C . TYR A 1 571 ? 0.772 8.692 10.809 1.00 88.12 571 TYR A C 1
ATOM 4330 O O . TYR A 1 571 ? 0.144 7.897 11.499 1.00 88.12 571 TYR A O 1
ATOM 4338 N N . TYR A 1 572 ? 0.921 9.955 11.188 1.00 89.00 572 TYR A N 1
ATOM 4339 C CA . TYR A 1 572 ? 0.464 10.503 12.460 1.00 89.00 572 TYR A CA 1
ATOM 4340 C C . TYR A 1 572 ? -1.046 10.758 12.478 1.00 89.00 572 TYR A C 1
ATOM 4342 O O . TYR A 1 572 ? -1.713 10.274 13.384 1.00 89.00 572 TYR A O 1
ATOM 4350 N N . SER A 1 573 ? -1.601 11.467 11.491 1.00 92.50 573 SER A N 1
ATOM 4351 C CA . SER A 1 573 ? -3.031 11.792 11.433 1.00 92.50 573 SER A CA 1
ATOM 4352 C C . SER A 1 573 ? -3.878 10.673 10.830 1.00 92.50 573 SER A C 1
ATOM 4354 O O . SER A 1 573 ? -5.067 10.609 11.110 1.00 92.50 573 SER A O 1
ATOM 4356 N N . GLY A 1 574 ? -3.303 9.780 10.022 1.00 94.94 574 GLY A N 1
ATOM 4357 C CA . GLY A 1 574 ? -4.052 8.769 9.267 1.00 94.94 574 GLY A CA 1
ATOM 4358 C C . GLY A 1 574 ? -4.728 9.313 8.002 1.00 94.94 574 GLY A C 1
ATOM 4359 O O . GLY A 1 574 ? -5.460 8.573 7.346 1.00 94.94 574 GLY A O 1
ATOM 4360 N N . GLN A 1 575 ? -4.480 10.581 7.649 1.00 95.38 575 GLN A N 1
ATOM 4361 C CA . GLN A 1 575 ? -5.046 11.221 6.463 1.00 95.38 575 GLN A CA 1
ATOM 4362 C C . GLN A 1 575 ? -4.552 10.546 5.181 1.00 95.38 575 GLN A C 1
ATOM 4364 O O . GLN A 1 575 ? -3.351 10.515 4.919 1.00 95.38 575 GLN A O 1
ATOM 4369 N N . TYR A 1 576 ? -5.479 10.053 4.369 1.00 95.31 576 TYR A N 1
ATOM 4370 C CA . TYR A 1 576 ? -5.236 9.599 3.006 1.00 95.31 576 TYR A CA 1
ATOM 4371 C C . TYR A 1 576 ? -5.399 10.783 2.049 1.00 95.31 576 TYR A C 1
ATOM 4373 O O . TYR A 1 576 ? -6.464 11.394 1.975 1.00 95.31 576 TYR A O 1
ATOM 4381 N N . PHE A 1 577 ? -4.321 11.148 1.359 1.00 91.94 577 PHE A N 1
ATOM 4382 C CA . PHE A 1 577 ? -4.333 12.267 0.423 1.00 91.94 577 PHE A CA 1
ATOM 4383 C C . PHE A 1 577 ? -4.975 11.878 -0.907 1.00 91.94 577 PHE A C 1
ATOM 4385 O O . PHE A 1 577 ? -4.868 10.736 -1.351 1.00 91.94 577 PHE A O 1
ATOM 4392 N N . ASN A 1 578 ? -5.565 12.858 -1.594 1.00 93.00 578 ASN A N 1
ATOM 4393 C CA . ASN A 1 578 ? -6.059 12.679 -2.956 1.00 93.00 578 ASN A CA 1
ATOM 4394 C C . ASN A 1 578 ? -4.878 12.625 -3.948 1.00 93.00 578 ASN A C 1
ATOM 4396 O O . ASN A 1 578 ? -4.542 13.613 -4.604 1.00 93.00 578 ASN A O 1
ATOM 4400 N N . ILE A 1 579 ? -4.224 11.460 -4.007 1.00 93.75 579 ILE A N 1
ATOM 4401 C CA . ILE A 1 579 ? -3.073 11.172 -4.870 1.00 93.75 579 ILE A CA 1
ATOM 4402 C C . ILE A 1 579 ? -3.332 11.576 -6.329 1.00 93.75 579 ILE A C 1
ATOM 4404 O O . ILE A 1 579 ? -2.494 12.311 -6.859 1.00 93.75 579 ILE A O 1
ATOM 4408 N N . PRO A 1 580 ? -4.435 11.170 -6.998 1.00 94.62 580 PRO A N 1
ATOM 4409 C CA . PRO A 1 580 ? -4.645 11.527 -8.401 1.00 94.62 580 PRO A CA 1
ATOM 4410 C C . PRO A 1 580 ? -4.763 13.036 -8.624 1.00 94.62 580 PRO A C 1
ATOM 4412 O O . PRO A 1 580 ? -4.134 13.564 -9.542 1.00 94.62 580 PRO A O 1
ATOM 4415 N N . LEU A 1 581 ? -5.514 13.748 -7.778 1.00 93.62 581 LEU A N 1
ATOM 4416 C CA . LEU A 1 581 ? -5.705 15.192 -7.925 1.00 93.62 581 LEU A CA 1
ATOM 4417 C C . LEU A 1 581 ? -4.399 15.966 -7.709 1.00 93.62 581 LEU A C 1
ATOM 4419 O O . LEU A 1 581 ? -4.052 16.837 -8.508 1.00 93.62 581 LEU A O 1
ATOM 4423 N N . ILE A 1 582 ? -3.651 15.619 -6.659 1.00 91.69 582 ILE A N 1
ATOM 4424 C CA . ILE A 1 582 ? -2.368 16.260 -6.354 1.00 91.69 582 ILE A CA 1
ATOM 4425 C C . ILE A 1 582 ? -1.345 15.934 -7.447 1.00 91.69 582 ILE A C 1
ATOM 4427 O O . ILE A 1 582 ? -0.688 16.841 -7.945 1.00 91.69 582 ILE A O 1
ATOM 4431 N N . THR A 1 583 ? -1.269 14.678 -7.899 1.00 95.31 583 THR A N 1
ATOM 4432 C CA . THR A 1 583 ? -0.385 14.253 -9.000 1.00 95.31 583 THR A CA 1
ATOM 4433 C C . THR A 1 583 ? -0.679 15.016 -10.291 1.00 95.31 583 THR A C 1
ATOM 4435 O O . THR A 1 583 ? 0.246 15.484 -10.956 1.00 95.31 583 THR A O 1
ATOM 4438 N N . ALA A 1 584 ? -1.956 15.194 -10.643 1.00 94.81 584 ALA A N 1
ATOM 4439 C CA . ALA A 1 584 ? -2.348 15.964 -11.819 1.00 94.81 584 ALA A CA 1
ATOM 4440 C C . ALA A 1 584 ? -1.893 17.432 -11.722 1.00 94.81 584 ALA A C 1
ATOM 4442 O O . ALA A 1 584 ? -1.369 17.976 -12.696 1.00 94.81 584 ALA A O 1
ATOM 4443 N N . ALA A 1 585 ? -2.034 18.058 -10.550 1.00 93.06 585 ALA A N 1
ATOM 4444 C CA . ALA A 1 585 ? -1.563 19.421 -10.312 1.00 93.06 585 ALA A CA 1
ATOM 4445 C C . ALA A 1 585 ? -0.030 19.527 -10.350 1.00 93.06 585 ALA A C 1
ATOM 4447 O O . ALA A 1 585 ? 0.500 20.409 -11.023 1.00 93.06 585 ALA A O 1
ATOM 4448 N N . THR A 1 586 ? 0.681 18.596 -9.705 1.00 89.06 586 THR A N 1
ATOM 4449 C CA . THR A 1 586 ? 2.148 18.495 -9.737 1.00 89.06 586 THR A CA 1
ATOM 4450 C C . THR A 1 586 ? 2.663 18.410 -11.171 1.00 89.06 586 THR A C 1
ATOM 4452 O O . THR A 1 586 ? 3.534 19.179 -11.570 1.00 89.06 586 THR A O 1
ATOM 4455 N N . ARG A 1 587 ? 2.073 17.533 -11.986 1.00 90.50 587 ARG A N 1
ATOM 4456 C CA . ARG A 1 587 ? 2.479 17.359 -13.384 1.00 90.50 587 ARG A CA 1
ATOM 4457 C C . ARG A 1 587 ? 2.129 18.554 -14.257 1.00 90.50 587 ARG A C 1
ATOM 4459 O O . ARG A 1 587 ? 2.910 18.904 -15.135 1.00 90.50 587 ARG A O 1
ATOM 4466 N N . LYS A 1 588 ? 0.988 19.207 -14.014 1.00 92.31 588 LYS A N 1
ATOM 4467 C CA . LYS A 1 588 ? 0.629 20.465 -14.688 1.00 92.31 588 LYS A CA 1
ATOM 4468 C C . LYS A 1 588 ? 1.644 21.576 -14.391 1.00 92.31 588 LYS A C 1
ATOM 4470 O O . LYS A 1 588 ? 1.873 22.417 -15.254 1.00 92.31 588 LYS A O 1
ATOM 4475 N N . ALA A 1 589 ? 2.259 21.558 -13.208 1.00 87.19 589 ALA A N 1
ATOM 4476 C CA . ALA A 1 589 ? 3.354 22.450 -12.836 1.00 87.19 589 ALA A CA 1
ATOM 4477 C C . ALA A 1 589 ? 4.720 22.043 -13.428 1.00 87.19 589 ALA A C 1
ATOM 4479 O O . ALA A 1 589 ? 5.680 22.781 -13.271 1.00 87.19 589 ALA A O 1
ATOM 4480 N N . GLY A 1 590 ? 4.830 20.897 -14.112 1.00 86.25 590 GLY A N 1
ATOM 4481 C CA . GLY A 1 590 ? 6.102 20.391 -14.647 1.00 86.25 590 GLY A CA 1
ATOM 4482 C C . GLY A 1 590 ? 6.999 19.697 -13.614 1.00 86.25 590 GLY A C 1
ATOM 4483 O O . GLY A 1 590 ? 8.108 19.294 -13.952 1.00 86.25 590 GLY A O 1
ATOM 4484 N N . ALA A 1 591 ? 6.517 19.518 -12.382 1.00 86.50 591 ALA A N 1
ATOM 4485 C CA . ALA A 1 591 ? 7.247 18.879 -11.294 1.00 86.50 591 ALA A CA 1
ATOM 4486 C C . ALA A 1 591 ? 7.105 17.345 -11.319 1.00 86.50 591 ALA A C 1
ATOM 4488 O O . ALA A 1 591 ? 6.119 16.801 -11.823 1.00 86.50 591 ALA A O 1
ATOM 4489 N N . PHE A 1 592 ? 8.064 16.644 -10.710 1.00 89.44 592 PHE A N 1
ATOM 4490 C CA . PHE A 1 592 ? 8.022 15.194 -10.520 1.00 89.44 592 PHE A CA 1
ATOM 4491 C C . PHE A 1 592 ? 7.121 14.817 -9.335 1.00 89.44 592 PHE A C 1
ATOM 4493 O O . PHE A 1 592 ? 7.311 15.303 -8.215 1.00 89.44 592 PHE A O 1
ATOM 4500 N N . SER A 1 593 ? 6.144 13.939 -9.562 1.00 92.50 593 SER A N 1
ATOM 4501 C CA . SER A 1 593 ? 5.242 13.449 -8.516 1.00 92.50 593 SER A CA 1
ATOM 4502 C C . SER A 1 593 ? 5.798 12.198 -7.833 1.00 92.50 593 SER A C 1
ATOM 4504 O O . SER A 1 593 ? 5.781 11.107 -8.410 1.00 92.50 593 SER A O 1
ATOM 4506 N N . LEU A 1 594 ? 6.273 12.363 -6.593 1.00 93.25 594 LEU A N 1
ATOM 4507 C CA . LEU A 1 594 ? 6.889 11.316 -5.780 1.00 93.25 594 LEU A CA 1
ATOM 4508 C C . LEU A 1 594 ? 6.052 11.002 -4.534 1.00 93.25 594 LEU A C 1
ATOM 4510 O O . LEU A 1 594 ? 5.738 11.893 -3.745 1.00 93.25 594 LEU A O 1
ATOM 4514 N N . TRP A 1 595 ? 5.735 9.724 -4.317 1.00 95.19 595 TRP A N 1
ATOM 4515 C CA . TRP A 1 595 ? 4.896 9.306 -3.188 1.00 95.19 595 TRP A CA 1
ATOM 4516 C C . TRP A 1 595 ? 5.559 8.284 -2.258 1.00 95.19 595 TRP A C 1
ATOM 4518 O O . TRP A 1 595 ? 6.014 7.227 -2.694 1.00 95.19 595 TRP A O 1
ATOM 4528 N N . ASP A 1 596 ? 5.535 8.556 -0.951 1.00 94.38 596 ASP A N 1
ATOM 4529 C CA . ASP A 1 596 ? 5.812 7.563 0.096 1.00 94.38 596 ASP A CA 1
ATOM 4530 C C . ASP A 1 596 ? 4.515 6.833 0.474 1.00 94.38 596 ASP A C 1
ATOM 4532 O O . ASP A 1 596 ? 3.628 7.357 1.151 1.00 94.38 596 ASP A O 1
ATOM 4536 N N . LEU A 1 597 ? 4.400 5.587 0.038 1.00 97.75 597 LEU A N 1
ATOM 4537 C CA . LEU A 1 597 ? 3.236 4.729 0.214 1.00 97.75 597 LEU A CA 1
ATOM 4538 C C . LEU A 1 597 ? 3.395 3.752 1.386 1.00 97.75 597 LEU A C 1
ATOM 4540 O O . LEU A 1 597 ? 2.646 2.780 1.463 1.00 97.75 597 LEU A O 1
ATOM 4544 N N . ALA A 1 598 ? 4.309 3.995 2.335 1.00 95.44 598 ALA A N 1
ATOM 4545 C CA . ALA A 1 598 ? 4.538 3.101 3.474 1.00 95.44 598 ALA A CA 1
ATOM 4546 C C . ALA A 1 598 ? 3.268 2.790 4.291 1.00 95.44 598 ALA A C 1
ATOM 4548 O O . ALA A 1 598 ? 3.125 1.687 4.808 1.00 95.44 598 ALA A O 1
ATOM 4549 N N . HIS A 1 599 ? 2.346 3.748 4.424 1.00 96.88 599 HIS A N 1
ATOM 4550 C CA . HIS A 1 599 ? 1.048 3.544 5.085 1.00 96.88 599 HIS A CA 1
ATOM 4551 C C . HIS A 1 599 ? -0.117 3.318 4.106 1.00 96.88 599 HIS A C 1
ATOM 4553 O O . HIS A 1 599 ? -1.251 3.178 4.557 1.00 96.88 599 HIS A O 1
ATOM 4559 N N . ALA A 1 600 ? 0.137 3.294 2.795 1.00 97.12 600 ALA A N 1
ATOM 4560 C CA . ALA A 1 600 ? -0.894 3.190 1.763 1.00 97.12 600 ALA A CA 1
ATOM 4561 C C . ALA A 1 600 ? -0.914 1.812 1.080 1.00 97.12 600 ALA A C 1
ATOM 4563 O O . ALA A 1 600 ? -1.985 1.227 0.928 1.00 97.12 600 ALA A O 1
ATOM 4564 N N . ALA A 1 601 ? 0.253 1.270 0.713 1.00 97.69 601 ALA A N 1
ATOM 4565 C CA . ALA A 1 601 ? 0.357 -0.029 0.050 1.00 97.69 601 ALA A CA 1
ATOM 4566 C C . ALA A 1 601 ? -0.211 -1.148 0.942 1.00 97.69 601 ALA A C 1
ATOM 4568 O O . ALA A 1 601 ? 0.222 -1.321 2.082 1.00 97.69 601 ALA A O 1
ATOM 4569 N N . GLY A 1 602 ? -1.198 -1.889 0.427 1.00 96.88 602 GLY A N 1
ATOM 4570 C CA . GLY A 1 602 ? -1.915 -2.930 1.176 1.00 96.88 602 GLY A CA 1
ATOM 4571 C C . GLY A 1 602 ? -2.984 -2.418 2.152 1.00 96.88 602 GLY A C 1
ATOM 4572 O O . GLY A 1 602 ? -3.564 -3.222 2.875 1.00 96.88 602 GLY A O 1
ATOM 4573 N N . ASN A 1 603 ? -3.254 -1.108 2.188 1.00 98.25 603 ASN A N 1
ATOM 4574 C CA . ASN A 1 603 ? -4.221 -0.472 3.096 1.00 98.25 603 ASN A CA 1
ATOM 4575 C C . ASN A 1 603 ? -5.375 0.209 2.346 1.00 98.25 603 ASN A C 1
ATOM 4577 O O . ASN A 1 603 ? -6.544 -0.027 2.645 1.00 98.25 603 ASN A O 1
ATOM 4581 N N . VAL A 1 604 ? -5.041 1.059 1.375 1.00 95.31 604 VAL A N 1
ATOM 4582 C CA . VAL A 1 604 ? -6.001 1.815 0.555 1.00 95.31 604 VAL A CA 1
ATOM 4583 C C . VAL A 1 604 ? -5.874 1.406 -0.907 1.00 95.31 604 VAL A C 1
ATOM 4585 O O . VAL A 1 604 ? -4.866 0.814 -1.297 1.00 95.31 604 VAL A O 1
ATOM 4588 N N . ASP A 1 605 ? -6.894 1.711 -1.706 1.00 90.94 605 ASP A N 1
ATOM 4589 C CA . ASP A 1 605 ? -6.835 1.489 -3.149 1.00 90.94 605 ASP A CA 1
ATOM 4590 C C . ASP A 1 605 ? -5.713 2.337 -3.765 1.00 90.94 605 ASP A C 1
ATOM 4592 O O . ASP A 1 605 ? -5.477 3.477 -3.360 1.00 90.94 605 ASP A O 1
ATOM 4596 N N . LEU A 1 606 ? -4.992 1.759 -4.725 1.00 94.25 606 LEU A N 1
ATOM 4597 C CA . LEU A 1 606 ? -3.905 2.411 -5.449 1.00 94.25 606 LEU A CA 1
ATOM 4598 C C . LEU A 1 606 ? -4.018 2.097 -6.941 1.00 94.25 606 LEU A C 1
ATOM 4600 O O . LEU A 1 606 ? -4.178 0.941 -7.328 1.00 94.25 606 LEU A O 1
ATOM 4604 N N . ALA A 1 607 ? -3.894 3.127 -7.776 1.00 94.50 607 ALA A N 1
ATOM 4605 C CA . ALA A 1 607 ? -3.843 2.999 -9.231 1.00 94.50 607 ALA A CA 1
ATOM 4606 C C . ALA A 1 607 ? -2.723 3.876 -9.807 1.00 94.50 607 ALA A C 1
ATOM 4608 O O . ALA A 1 607 ? -2.968 4.766 -10.622 1.00 94.50 607 ALA A O 1
ATOM 4609 N N . LEU A 1 608 ? -1.483 3.652 -9.349 1.00 97.00 608 LEU A N 1
ATOM 4610 C CA . LEU A 1 608 ? -0.345 4.550 -9.594 1.00 97.00 608 LEU A CA 1
ATOM 4611 C C . LEU A 1 608 ? -0.119 4.861 -11.075 1.00 97.00 608 LEU A C 1
ATOM 4613 O O . LEU A 1 608 ? 0.117 6.019 -11.428 1.00 97.00 608 LEU A O 1
ATOM 4617 N N . HIS A 1 609 ? -0.243 3.856 -11.944 1.00 96.56 609 HIS A N 1
ATOM 4618 C CA . HIS A 1 609 ? -0.108 4.063 -13.381 1.00 96.56 609 HIS A CA 1
ATOM 4619 C C . HIS A 1 609 ? -1.228 4.950 -13.938 1.00 96.56 609 HIS A C 1
ATOM 4621 O O . HIS A 1 609 ? -0.963 5.936 -14.623 1.00 96.56 609 HIS A O 1
ATOM 4627 N N . GLN A 1 610 ? -2.487 4.631 -13.622 1.00 93.50 610 GLN A N 1
ATOM 4628 C CA . GLN A 1 610 ? -3.653 5.360 -14.130 1.00 93.50 610 GLN A CA 1
ATOM 4629 C C . GLN A 1 610 ? -3.683 6.808 -13.630 1.00 93.50 610 GLN A C 1
ATOM 4631 O O . GLN A 1 610 ? -3.986 7.722 -14.393 1.00 93.50 610 GLN A O 1
ATOM 4636 N N . TRP A 1 611 ? -3.329 7.029 -12.365 1.00 95.19 611 TRP A N 1
ATOM 4637 C CA . TRP A 1 611 ? -3.196 8.364 -11.777 1.00 95.19 611 TRP A CA 1
ATOM 4638 C C . TRP A 1 611 ? -2.001 9.134 -12.333 1.00 95.19 611 TRP A C 1
ATOM 4640 O O . TRP A 1 611 ? -1.872 10.342 -12.137 1.00 95.19 611 TRP A O 1
ATOM 4650 N N . GLY A 1 612 ? -1.122 8.437 -13.046 1.00 95.12 612 GLY A N 1
ATOM 4651 C CA . GLY A 1 612 ? 0.038 9.007 -13.677 1.00 95.12 612 GLY A CA 1
ATOM 4652 C C . GLY A 1 612 ? 1.060 9.523 -12.678 1.00 95.12 612 GLY A C 1
ATOM 4653 O O . GLY A 1 612 ? 1.724 10.503 -13.006 1.00 95.12 612 GLY A O 1
ATOM 4654 N N . VAL A 1 613 ? 1.180 8.874 -11.517 1.00 96.62 613 VAL A N 1
ATOM 4655 C CA . VAL A 1 613 ? 2.272 9.083 -10.555 1.00 96.62 613 VAL A CA 1
ATOM 4656 C C . VAL A 1 613 ? 3.599 8.861 -11.268 1.00 96.62 613 VAL A C 1
ATOM 4658 O O . VAL A 1 613 ? 3.683 7.978 -12.115 1.00 96.62 613 VAL A O 1
ATOM 4661 N N . ASP A 1 614 ? 4.626 9.654 -10.976 1.00 94.94 614 ASP A N 1
ATOM 4662 C CA . ASP A 1 614 ? 5.913 9.504 -11.654 1.00 94.94 614 ASP A CA 1
ATOM 4663 C C . ASP A 1 614 ? 6.808 8.472 -10.958 1.00 94.94 614 ASP A C 1
ATOM 4665 O O . ASP A 1 614 ? 7.332 7.566 -11.611 1.00 94.94 614 ASP A O 1
ATOM 4669 N N . GLY A 1 615 ? 6.911 8.557 -9.630 1.00 95.56 615 GLY A N 1
ATOM 4670 C CA . GLY A 1 615 ? 7.610 7.582 -8.801 1.00 95.56 615 GLY A CA 1
ATOM 4671 C C . GLY A 1 615 ? 6.926 7.369 -7.454 1.00 95.56 615 GLY A C 1
ATOM 4672 O O . GLY A 1 615 ? 6.273 8.262 -6.914 1.00 95.56 615 GLY A O 1
ATOM 4673 N N . ALA A 1 616 ? 7.072 6.179 -6.882 1.00 97.38 616 ALA A N 1
ATOM 4674 C CA . ALA A 1 616 ? 6.611 5.909 -5.525 1.00 97.38 616 ALA A CA 1
ATOM 4675 C C . ALA A 1 616 ? 7.468 4.853 -4.831 1.00 97.38 616 ALA A C 1
ATOM 4677 O O . ALA A 1 616 ? 8.155 4.069 -5.478 1.00 97.38 616 ALA A O 1
ATOM 4678 N N . VAL A 1 617 ? 7.418 4.811 -3.505 1.00 97.25 617 VAL A N 1
ATOM 4679 C CA . VAL A 1 617 ? 8.118 3.807 -2.693 1.00 97.25 617 VAL A CA 1
ATOM 4680 C C . VAL A 1 617 ? 7.231 3.322 -1.565 1.00 97.25 617 VAL A C 1
ATOM 4682 O O . VAL A 1 617 ? 6.337 4.034 -1.126 1.00 97.25 617 VAL A O 1
ATOM 4685 N N . TRP A 1 618 ? 7.476 2.119 -1.062 1.00 97.56 618 TRP A N 1
ATOM 4686 C CA . TRP A 1 618 ? 6.803 1.615 0.133 1.00 97.56 618 TRP A CA 1
ATOM 4687 C C . TRP A 1 618 ? 7.691 0.639 0.889 1.00 97.56 618 TRP A C 1
ATOM 4689 O O . TRP A 1 618 ? 8.683 0.119 0.374 1.00 97.56 618 TRP A O 1
ATOM 4699 N N . CYS A 1 619 ? 7.327 0.383 2.140 1.00 96.19 619 CYS A N 1
ATOM 4700 C CA . CYS A 1 619 ? 7.824 -0.769 2.870 1.00 96.19 619 CYS A CA 1
ATOM 4701 C C . CYS A 1 619 ? 6.822 -1.922 2.790 1.00 96.19 619 CYS A C 1
ATOM 4703 O O . CYS A 1 619 ? 5.630 -1.714 2.571 1.00 96.19 619 CYS A O 1
ATOM 4705 N N . THR A 1 620 ? 7.306 -3.140 3.012 1.00 95.62 620 THR A N 1
ATOM 4706 C CA . THR A 1 620 ? 6.468 -4.346 3.003 1.00 95.62 620 THR A CA 1
ATOM 4707 C C . THR A 1 620 ? 6.160 -4.880 4.409 1.00 95.62 620 THR A C 1
ATOM 4709 O O . THR A 1 620 ? 5.290 -5.725 4.581 1.00 95.62 620 THR A O 1
ATOM 4712 N N . TYR A 1 621 ? 6.796 -4.335 5.449 1.00 95.94 621 TYR A N 1
ATOM 4713 C CA . TYR A 1 621 ? 6.658 -4.815 6.830 1.00 95.94 621 TYR A CA 1
ATOM 4714 C C . TYR A 1 621 ? 5.428 -4.282 7.587 1.00 95.94 621 TYR A C 1
ATOM 4716 O O . TYR A 1 621 ? 5.210 -4.677 8.728 1.00 95.94 621 TYR A O 1
ATOM 4724 N N . LYS A 1 622 ? 4.655 -3.360 6.996 1.00 97.50 622 LYS A N 1
ATOM 4725 C CA . LYS A 1 622 ? 3.409 -2.811 7.571 1.00 97.50 622 LYS A CA 1
ATOM 4726 C C . LYS A 1 622 ? 2.215 -3.643 7.108 1.00 97.50 622 LYS A C 1
ATOM 4728 O O . LYS A 1 622 ? 2.211 -4.844 7.324 1.00 97.50 622 LYS A O 1
ATOM 4733 N N . TYR A 1 623 ? 1.265 -3.053 6.385 1.00 98.00 623 TYR A N 1
ATOM 4734 C CA . TYR A 1 623 ? 0.066 -3.742 5.898 1.00 98.00 623 TYR A CA 1
ATOM 4735 C C . TYR A 1 623 ? 0.351 -4.899 4.929 1.00 98.00 623 TYR A C 1
ATOM 4737 O O . TYR A 1 623 ? -0.466 -5.804 4.812 1.00 98.00 623 TYR A O 1
ATOM 4745 N N . ILE A 1 624 ? 1.515 -4.903 4.269 1.00 96.38 624 ILE A N 1
ATOM 4746 C CA . ILE A 1 624 ? 1.981 -6.015 3.424 1.00 96.38 624 ILE A CA 1
ATOM 4747 C C . ILE A 1 624 ? 2.612 -7.146 4.259 1.00 96.38 624 ILE A C 1
ATOM 4749 O O . ILE A 1 624 ? 2.986 -8.159 3.696 1.00 96.38 624 ILE A O 1
ATOM 4753 N N . ASN A 1 625 ? 2.704 -7.049 5.588 1.00 96.12 625 ASN A N 1
ATOM 4754 C CA . ASN A 1 625 ? 2.954 -8.178 6.495 1.00 96.12 625 ASN A CA 1
ATOM 4755 C C . ASN A 1 625 ? 4.218 -9.031 6.222 1.00 96.12 625 ASN A C 1
ATOM 4757 O O . ASN A 1 625 ? 4.264 -10.211 6.559 1.00 96.12 625 ASN A O 1
ATOM 4761 N N . SER A 1 626 ? 5.276 -8.471 5.632 1.00 91.44 626 SER A N 1
ATOM 4762 C CA . SER A 1 626 ? 6.478 -9.238 5.254 1.00 91.44 626 SER A CA 1
ATOM 4763 C C . SER A 1 626 ? 7.510 -9.419 6.382 1.00 91.44 626 SER A C 1
ATOM 4765 O O . SER A 1 626 ? 8.669 -9.735 6.107 1.00 91.44 626 SER A O 1
ATOM 4767 N N . GLY A 1 627 ? 7.147 -9.127 7.632 1.00 90.19 627 GLY A N 1
ATOM 4768 C CA . GLY A 1 627 ? 8.068 -9.137 8.771 1.00 90.19 627 GLY A CA 1
ATOM 4769 C C . GLY A 1 627 ? 9.000 -7.923 8.859 1.00 90.19 627 GLY A C 1
ATOM 4770 O O . GLY A 1 627 ? 9.208 -7.189 7.893 1.00 90.19 627 GLY A O 1
ATOM 4771 N N . ALA A 1 628 ? 9.552 -7.698 10.054 1.00 90.06 628 ALA A N 1
ATOM 4772 C CA . ALA A 1 628 ? 10.351 -6.517 10.382 1.00 90.06 628 ALA A CA 1
ATOM 4773 C C . ALA A 1 628 ? 11.560 -6.345 9.446 1.00 90.06 628 ALA A C 1
ATOM 4775 O O . ALA A 1 628 ? 12.313 -7.285 9.206 1.00 90.06 628 ALA A O 1
ATOM 4776 N N . GLY A 1 629 ? 11.751 -5.126 8.929 1.00 84.12 629 GLY A N 1
ATOM 4777 C CA . GLY A 1 629 ? 12.853 -4.829 8.005 1.00 84.12 629 GLY A CA 1
ATOM 4778 C C . GLY A 1 629 ? 12.713 -5.489 6.629 1.00 84.12 629 GLY A C 1
ATOM 4779 O O . GLY A 1 629 ? 13.709 -5.621 5.922 1.00 84.12 629 GLY A O 1
ATOM 4780 N N . GLY A 1 630 ? 11.498 -5.906 6.256 1.00 87.75 630 GLY A N 1
ATOM 4781 C CA . GLY A 1 630 ? 11.202 -6.484 4.949 1.00 87.75 630 GLY A CA 1
ATOM 4782 C C . GLY A 1 630 ? 11.635 -5.612 3.767 1.00 87.75 630 GLY A C 1
ATOM 4783 O O . GLY A 1 630 ? 11.815 -4.395 3.885 1.00 87.75 630 GLY A O 1
ATOM 4784 N N . ILE A 1 631 ? 11.788 -6.262 2.614 1.00 91.88 631 ILE A N 1
ATOM 4785 C CA . ILE A 1 631 ? 12.254 -5.644 1.371 1.00 91.88 631 ILE A CA 1
ATOM 4786 C C . ILE A 1 631 ? 11.361 -4.472 0.936 1.00 91.88 631 ILE A C 1
ATOM 4788 O O . ILE A 1 631 ? 10.139 -4.561 0.955 1.00 91.88 631 ILE A O 1
ATOM 4792 N N . GLY A 1 632 ? 11.951 -3.349 0.544 1.00 94.44 632 GLY A N 1
ATOM 4793 C CA . GLY A 1 632 ? 11.207 -2.201 0.032 1.00 94.44 632 GLY A CA 1
ATOM 4794 C C . GLY A 1 632 ? 10.604 -2.455 -1.349 1.00 94.44 632 GLY A C 1
ATOM 4795 O O . GLY A 1 632 ? 11.062 -3.311 -2.102 1.00 94.44 632 GLY A O 1
ATOM 4796 N N . GLY A 1 633 ? 9.599 -1.663 -1.702 1.00 95.25 633 GLY A N 1
ATOM 4797 C CA . GLY A 1 633 ? 9.122 -1.535 -3.072 1.00 95.25 633 GLY A CA 1
ATOM 4798 C C . GLY A 1 633 ? 9.443 -0.160 -3.644 1.00 95.25 633 GLY A C 1
ATOM 4799 O O . GLY A 1 633 ? 9.565 0.824 -2.907 1.00 95.25 633 GLY A O 1
ATOM 4800 N N . LEU A 1 634 ? 9.612 -0.118 -4.956 1.00 95.88 634 LEU A N 1
ATOM 4801 C CA . LEU A 1 634 ? 9.792 1.071 -5.769 1.00 95.88 634 LEU A CA 1
ATOM 4802 C C . LEU A 1 634 ? 8.879 0.944 -6.985 1.00 95.88 634 LEU A C 1
ATOM 4804 O O . LEU A 1 634 ? 8.834 -0.105 -7.621 1.00 95.88 634 LEU A O 1
ATOM 4808 N N . PHE A 1 635 ? 8.174 2.019 -7.303 1.00 97.19 635 PHE A N 1
ATOM 4809 C CA . PHE A 1 635 ? 7.435 2.200 -8.538 1.00 97.19 635 PHE A CA 1
ATOM 4810 C C . PHE A 1 635 ? 8.089 3.314 -9.352 1.00 97.19 635 PHE A C 1
ATOM 4812 O O . PHE A 1 635 ? 8.381 4.384 -8.813 1.00 97.19 635 PHE A O 1
ATOM 4819 N N . LEU A 1 636 ? 8.280 3.069 -10.644 1.00 94.12 636 LEU A N 1
ATOM 4820 C CA . LEU A 1 636 ? 8.692 4.062 -11.626 1.00 94.12 636 LEU A CA 1
ATOM 4821 C C . LEU A 1 636 ? 7.802 3.915 -12.854 1.00 94.12 636 LEU A C 1
ATOM 4823 O O . LEU A 1 636 ? 7.818 2.878 -13.524 1.00 94.12 636 LEU A O 1
ATOM 4827 N N . HIS A 1 637 ? 7.046 4.963 -13.165 1.00 94.88 637 HIS A N 1
ATOM 4828 C CA . HIS A 1 637 ? 6.120 4.930 -14.288 1.00 94.88 637 HIS A CA 1
ATOM 4829 C C . HIS A 1 637 ? 6.864 4.676 -15.604 1.00 94.88 637 HIS A C 1
ATOM 4831 O O . HIS A 1 637 ? 7.916 5.261 -15.856 1.00 94.88 637 HIS A O 1
ATOM 4837 N N . GLN A 1 638 ? 6.268 3.891 -16.505 1.00 92.06 638 GLN A N 1
ATOM 4838 C CA . GLN A 1 638 ? 6.848 3.510 -17.798 1.00 92.06 638 GLN A CA 1
ATOM 4839 C C . GLN A 1 638 ? 7.307 4.675 -18.680 1.00 92.06 638 GLN A C 1
ATOM 4841 O O . GLN A 1 638 ? 8.206 4.527 -19.504 1.00 92.06 638 GLN A O 1
ATOM 4846 N N . ARG A 1 639 ? 6.741 5.871 -18.477 1.00 89.62 639 ARG A N 1
ATOM 4847 C CA . ARG A 1 639 ? 7.166 7.082 -19.180 1.00 89.62 639 ARG A CA 1
ATOM 4848 C C . ARG A 1 639 ? 8.579 7.519 -18.801 1.00 89.62 639 ARG A C 1
ATOM 4850 O O . ARG A 1 639 ? 9.130 8.343 -19.499 1.00 89.62 639 ARG A O 1
ATOM 4857 N N . HIS A 1 640 ? 9.141 7.008 -17.711 1.00 86.88 640 HIS A N 1
ATOM 4858 C CA . HIS A 1 640 ? 10.494 7.324 -17.256 1.00 86.88 640 HIS A CA 1
ATOM 4859 C C . HIS A 1 640 ? 11.482 6.193 -17.566 1.00 86.88 640 HIS A C 1
ATOM 4861 O O . HIS A 1 640 ? 12.667 6.330 -17.294 1.00 86.88 640 HIS A O 1
ATOM 4867 N N . HIS A 1 641 ? 11.041 5.085 -18.181 1.00 84.81 641 HIS A N 1
ATOM 4868 C CA . HIS A 1 641 ? 11.911 3.932 -18.463 1.00 84.81 641 HIS A CA 1
ATOM 4869 C C . HIS A 1 641 ? 12.988 4.237 -19.508 1.00 84.81 641 HIS A C 1
ATOM 4871 O O . HIS A 1 641 ? 14.103 3.743 -19.390 1.00 84.81 641 HIS A O 1
ATOM 4877 N N . HIS A 1 642 ? 12.700 5.086 -20.499 1.00 67.25 642 HIS A N 1
ATOM 4878 C CA . HIS A 1 642 ? 13.683 5.472 -21.520 1.00 67.25 642 HIS A CA 1
ATOM 4879 C C . HIS A 1 642 ? 14.803 6.359 -20.962 1.00 67.25 642 HIS A C 1
ATOM 4881 O O . HIS A 1 642 ? 15.899 6.357 -21.504 1.00 67.25 642 HIS A O 1
ATOM 4887 N N . ARG A 1 643 ? 14.587 7.044 -19.830 1.00 61.53 643 ARG A N 1
ATOM 4888 C CA . ARG A 1 643 ? 15.654 7.777 -19.126 1.00 61.53 643 ARG A CA 1
ATOM 4889 C C . ARG A 1 643 ? 16.698 6.846 -18.511 1.00 61.53 643 ARG A C 1
ATOM 4891 O O . ARG A 1 643 ? 17.741 7.318 -18.065 1.00 61.53 643 ARG A O 1
ATOM 4898 N N . ASN A 1 644 ? 16.455 5.533 -18.508 1.00 56.72 644 ASN A N 1
ATOM 4899 C CA . ASN A 1 644 ? 17.420 4.555 -18.025 1.00 56.72 644 ASN A CA 1
ATOM 4900 C C . ASN A 1 644 ? 18.454 4.145 -19.089 1.00 56.72 644 ASN A C 1
ATOM 4902 O O . ASN A 1 644 ? 19.457 3.529 -18.719 1.00 56.72 644 ASN A O 1
ATOM 4906 N N . SER A 1 645 ? 18.262 4.517 -20.363 1.00 54.31 645 SER A N 1
ATOM 4907 C CA . SER A 1 645 ? 19.083 4.091 -21.507 1.00 54.31 645 SER A CA 1
ATOM 4908 C C . SER A 1 645 ? 19.147 5.146 -22.625 1.00 54.31 645 SER A C 1
ATOM 4910 O O . SER A 1 645 ? 18.108 5.618 -23.071 1.00 54.31 645 SER A O 1
ATOM 4912 N N . GLY A 1 646 ? 20.333 5.441 -23.168 1.00 57.00 646 GLY A N 1
ATOM 4913 C CA . GLY A 1 646 ? 20.501 6.339 -24.326 1.00 57.00 646 GLY A CA 1
ATOM 4914 C C . GLY A 1 646 ? 21.110 7.713 -23.988 1.00 57.00 646 GLY A C 1
ATOM 4915 O O . GLY A 1 646 ? 21.585 7.907 -22.872 1.00 57.00 646 GLY A O 1
ATOM 4916 N N . PRO A 1 647 ? 21.159 8.658 -24.949 1.00 44.50 647 PRO A N 1
ATOM 4917 C CA . PRO A 1 647 ? 21.827 9.957 -24.781 1.00 44.50 647 PRO A CA 1
ATOM 4918 C C . PRO A 1 647 ? 21.135 10.890 -23.771 1.00 44.50 647 PRO A C 1
ATOM 4920 O O . PRO A 1 647 ? 21.812 11.713 -23.163 1.00 44.50 647 PRO A O 1
ATOM 4923 N N . ASP A 1 648 ? 19.835 10.699 -23.529 1.00 53.09 648 ASP A N 1
ATOM 4924 C CA . ASP A 1 648 ? 19.033 11.439 -22.539 1.00 53.09 648 ASP A CA 1
ATOM 4925 C C . ASP A 1 648 ? 18.987 10.723 -21.166 1.00 53.09 648 ASP A C 1
ATOM 4927 O O . ASP A 1 648 ? 18.035 10.871 -20.394 1.00 53.09 648 ASP A O 1
ATOM 4931 N N . GLN A 1 649 ? 19.982 9.873 -20.869 1.00 60.69 649 GLN A N 1
ATOM 4932 C CA . GLN A 1 649 ? 20.028 9.088 -19.633 1.00 60.69 649 GLN A CA 1
ATOM 4933 C C . GLN A 1 649 ? 20.163 9.998 -18.405 1.00 60.69 649 GLN A C 1
ATOM 4935 O O . GLN A 1 649 ? 21.157 10.712 -18.247 1.00 60.69 649 GLN A O 1
ATOM 4940 N N . GLN A 1 650 ? 19.208 9.907 -17.477 1.00 59.34 650 GLN A N 1
ATOM 4941 C CA . GLN A 1 650 ? 19.330 10.585 -16.191 1.00 59.34 650 GLN A CA 1
ATOM 4942 C C . GLN A 1 650 ? 20.355 9.870 -15.291 1.00 59.34 650 GLN A C 1
ATOM 4944 O O . GLN A 1 650 ? 20.495 8.644 -15.347 1.00 59.34 650 GLN A O 1
ATOM 4949 N N . PRO A 1 651 ? 21.107 10.599 -14.452 1.00 59.19 651 PRO A N 1
ATOM 4950 C CA . PRO A 1 651 ? 22.122 9.994 -13.603 1.00 59.19 651 PRO A CA 1
ATOM 4951 C C . PRO A 1 651 ? 21.472 9.266 -12.426 1.00 59.19 651 PRO A C 1
ATOM 4953 O O . PRO A 1 651 ? 21.086 9.885 -11.445 1.00 59.19 651 PRO A O 1
ATOM 4956 N N . TYR A 1 652 ? 21.399 7.939 -12.488 1.00 72.56 652 TYR A N 1
ATOM 4957 C CA . TYR A 1 652 ? 21.051 7.090 -11.347 1.00 72.56 652 TYR A CA 1
ATOM 4958 C C . TYR A 1 652 ? 22.276 6.326 -10.836 1.00 72.56 652 TYR A C 1
ATOM 4960 O O . TYR A 1 652 ? 23.248 6.096 -11.562 1.00 72.56 652 TYR A O 1
ATOM 4968 N N . LEU A 1 653 ? 22.235 5.930 -9.562 1.00 85.75 653 LEU A N 1
ATOM 4969 C CA . LEU A 1 653 ? 23.271 5.094 -8.964 1.00 85.75 653 LEU A CA 1
ATOM 4970 C C . LEU A 1 653 ? 23.186 3.692 -9.577 1.00 85.75 653 LEU A C 1
ATOM 4972 O O . LEU A 1 653 ? 22.205 2.979 -9.376 1.00 85.75 653 LEU A O 1
ATOM 4976 N N . LYS A 1 654 ? 24.200 3.320 -10.361 1.00 87.38 654 LYS A N 1
ATOM 4977 C CA . LYS A 1 654 ? 24.269 2.027 -11.048 1.00 87.38 654 LYS A CA 1
ATOM 4978 C C . LYS A 1 654 ? 24.775 0.960 -10.088 1.00 87.38 654 LYS A C 1
ATOM 4980 O O . LYS A 1 654 ? 25.769 1.166 -9.394 1.00 87.38 654 LYS A O 1
ATOM 4985 N N . GLY A 1 655 ? 24.135 -0.200 -10.100 1.00 88.31 655 GLY A N 1
ATOM 4986 C CA . GLY A 1 655 ? 24.653 -1.391 -9.444 1.00 88.31 655 GLY A CA 1
ATOM 4987 C C . GLY A 1 655 ? 24.473 -2.620 -10.321 1.00 88.31 655 GLY A C 1
ATOM 4988 O O . GLY A 1 655 ? 23.634 -2.643 -11.219 1.00 88.31 655 GLY A O 1
ATOM 4989 N N . TRP A 1 656 ? 25.289 -3.645 -10.077 1.00 88.56 656 TRP A N 1
ATOM 4990 C CA . TRP A 1 656 ? 25.356 -4.843 -10.919 1.00 88.56 656 TRP A CA 1
ATOM 4991 C C . TRP A 1 656 ? 24.025 -5.602 -11.040 1.00 88.56 656 TRP A C 1
ATOM 4993 O O . TRP A 1 656 ? 23.843 -6.347 -11.993 1.00 88.56 656 TRP A O 1
ATOM 5003 N N . TRP A 1 657 ? 23.070 -5.403 -10.125 1.00 88.81 657 TRP A N 1
ATOM 5004 C CA . TRP A 1 657 ? 21.732 -6.008 -10.213 1.00 88.81 657 TRP A CA 1
ATOM 5005 C C . TRP A 1 657 ? 20.694 -5.189 -10.972 1.00 88.81 657 TRP A C 1
ATOM 5007 O O . TRP A 1 657 ? 19.628 -5.717 -11.277 1.00 88.81 657 TRP A O 1
ATOM 5017 N N . GLY A 1 658 ? 21.009 -3.939 -11.295 1.00 88.06 658 GLY A N 1
ATOM 5018 C CA . GLY A 1 658 ? 20.277 -3.140 -12.271 1.00 88.06 658 GLY A CA 1
ATOM 5019 C C . GLY A 1 658 ? 20.773 -3.375 -13.697 1.00 88.06 658 GLY A C 1
ATOM 5020 O O . GLY A 1 658 ? 20.214 -2.803 -14.624 1.00 88.06 658 GLY A O 1
ATOM 5021 N N . HIS A 1 659 ? 21.821 -4.190 -13.872 1.00 86.88 659 HIS A N 1
ATOM 5022 C CA . HIS A 1 659 ? 22.306 -4.639 -15.172 1.00 86.88 659 HIS A CA 1
ATOM 5023 C C . HIS A 1 659 ? 21.483 -5.836 -15.669 1.00 86.88 659 HIS A C 1
ATOM 5025 O O . HIS A 1 659 ? 21.086 -6.691 -14.864 1.00 86.88 659 HIS A O 1
ATOM 5031 N N . LEU A 1 660 ? 21.274 -5.911 -16.982 1.00 86.62 660 LEU A N 1
ATOM 5032 C CA . LEU A 1 660 ? 20.468 -6.911 -17.674 1.00 86.62 660 LEU A CA 1
ATOM 5033 C C . LEU A 1 660 ? 20.818 -8.350 -17.252 1.00 86.62 660 LEU A C 1
ATOM 5035 O O . LEU A 1 660 ? 21.963 -8.786 -17.343 1.00 86.62 660 LEU A O 1
ATOM 5039 N N . GLU A 1 661 ? 19.823 -9.113 -16.797 1.00 83.75 661 GLU A N 1
ATOM 5040 C CA . GLU A 1 661 ? 19.989 -10.453 -16.221 1.00 83.75 661 GLU A CA 1
ATOM 5041 C C . GLU A 1 661 ? 20.754 -11.401 -17.155 1.00 83.75 661 GLU A C 1
ATOM 5043 O O . GLU A 1 661 ? 21.581 -12.182 -16.684 1.00 83.75 661 GLU A O 1
ATOM 5048 N N . SER A 1 662 ? 20.525 -11.310 -18.471 1.00 82.50 662 SER A N 1
ATOM 5049 C CA . SER A 1 662 ? 21.147 -12.201 -19.458 1.00 82.50 662 SER A CA 1
ATOM 5050 C C . SER A 1 662 ? 22.657 -12.023 -19.604 1.00 82.50 662 SER A C 1
ATOM 5052 O O . SER A 1 662 ? 23.330 -13.002 -19.910 1.00 82.50 662 SER A O 1
ATOM 5054 N N . THR A 1 663 ? 23.177 -10.814 -19.389 1.00 84.00 663 THR A N 1
ATOM 5055 C CA . THR A 1 663 ? 24.590 -10.447 -19.609 1.00 84.00 663 THR A CA 1
ATOM 5056 C C . THR A 1 663 ? 25.319 -10.101 -18.303 1.00 84.00 663 THR A C 1
ATOM 5058 O O . THR A 1 663 ? 26.547 -10.048 -18.263 1.00 84.00 663 THR A O 1
ATOM 5061 N N . ARG A 1 664 ? 24.600 -9.992 -17.174 1.00 85.44 664 ARG A N 1
ATOM 5062 C CA . ARG A 1 664 ? 25.124 -9.615 -15.844 1.00 85.44 664 ARG A CA 1
ATOM 5063 C C . ARG A 1 664 ? 26.377 -10.372 -15.401 1.00 85.44 664 ARG A C 1
ATOM 5065 O O . ARG A 1 664 ? 27.263 -9.784 -14.785 1.00 85.44 664 ARG A O 1
ATOM 5072 N N . PHE A 1 665 ? 26.443 -11.675 -15.673 1.00 84.69 665 PHE A N 1
ATOM 5073 C CA . PHE A 1 665 ? 27.565 -12.529 -15.263 1.00 84.69 665 PHE A CA 1
ATOM 5074 C C . PHE A 1 665 ? 28.678 -12.635 -16.308 1.00 84.69 665 PHE A C 1
ATOM 5076 O O . PHE A 1 665 ? 29.708 -13.239 -16.020 1.00 84.69 665 PHE A O 1
ATOM 5083 N N . GLU A 1 666 ? 28.510 -12.032 -17.485 1.00 89.19 666 GLU A N 1
ATOM 5084 C CA . GLU A 1 666 ? 29.592 -11.895 -18.464 1.00 89.19 666 GLU A CA 1
ATOM 5085 C C . GLU A 1 666 ? 30.632 -10.869 -17.996 1.00 89.19 666 GLU A C 1
ATOM 5087 O O . GLU A 1 666 ? 31.794 -10.956 -18.383 1.00 89.19 666 GLU A O 1
ATOM 5092 N N . MET A 1 667 ? 30.230 -9.940 -17.114 1.00 82.44 667 MET A N 1
ATOM 5093 C CA . MET A 1 667 ? 31.105 -8.938 -16.494 1.00 82.44 667 MET A CA 1
ATOM 5094 C C . MET A 1 667 ? 31.944 -8.166 -17.524 1.00 82.44 667 MET A C 1
ATOM 5096 O O . MET A 1 667 ? 33.116 -7.868 -17.299 1.00 82.44 667 MET A O 1
ATOM 5100 N N . THR A 1 668 ? 31.330 -7.811 -18.656 1.00 85.50 668 THR A N 1
ATOM 5101 C CA . THR A 1 668 ? 31.968 -7.077 -19.765 1.00 85.50 668 THR A CA 1
ATOM 5102 C C . THR A 1 668 ? 32.427 -5.668 -19.375 1.00 85.50 668 THR A C 1
ATOM 5104 O O . THR A 1 668 ? 33.176 -5.039 -20.117 1.00 85.50 668 THR A O 1
ATOM 5107 N N . ASN A 1 669 ? 31.999 -5.169 -18.207 1.00 82.31 669 ASN A N 1
ATOM 5108 C CA . ASN A 1 669 ? 32.132 -3.785 -17.738 1.00 82.31 669 ASN A CA 1
ATOM 5109 C C . ASN A 1 669 ? 31.433 -2.746 -18.630 1.00 82.31 669 ASN A C 1
ATOM 5111 O O . ASN A 1 669 ? 31.561 -1.544 -18.393 1.00 82.31 669 ASN A O 1
ATOM 5115 N N . GLU A 1 670 ? 30.649 -3.194 -19.609 1.00 84.88 670 GLU A N 1
ATOM 5116 C CA . GLU A 1 670 ? 29.737 -2.349 -20.368 1.00 84.88 670 GLU A CA 1
ATOM 5117 C C . GLU A 1 670 ? 28.402 -2.271 -19.620 1.00 84.88 670 GLU A C 1
ATOM 5119 O O . GLU A 1 670 ? 27.964 -3.234 -18.997 1.00 84.88 670 GLU A O 1
ATOM 5124 N N . TRP A 1 671 ? 27.768 -1.098 -19.585 1.00 85.69 671 TRP A N 1
ATOM 5125 C CA . TRP A 1 671 ? 26.513 -0.923 -18.852 1.00 85.69 671 TRP A CA 1
ATOM 5126 C C . TRP A 1 671 ? 25.309 -1.197 -19.755 1.00 85.69 671 TRP A C 1
ATOM 5128 O O . TRP A 1 671 ? 24.978 -0.374 -20.606 1.00 85.69 671 TRP A O 1
ATOM 5138 N N . GLU A 1 672 ? 24.612 -2.301 -19.496 1.00 86.50 672 GLU A N 1
ATOM 5139 C CA . GLU A 1 672 ? 23.330 -2.652 -20.108 1.00 86.50 672 GLU A CA 1
ATOM 5140 C C . GLU A 1 672 ? 22.248 -2.642 -19.019 1.00 86.50 672 GLU A C 1
ATOM 5142 O O . GLU A 1 672 ? 22.219 -3.551 -18.191 1.00 86.50 672 GLU A O 1
ATOM 5147 N N . PRO A 1 673 ? 21.391 -1.613 -18.940 1.00 86.50 673 PRO A N 1
ATOM 5148 C CA . PRO A 1 673 ? 20.380 -1.530 -17.892 1.00 86.50 673 PRO A CA 1
ATOM 5149 C C . PRO A 1 673 ? 19.269 -2.569 -18.084 1.00 86.50 673 PRO A C 1
ATOM 5151 O O . PRO A 1 673 ? 18.880 -2.888 -19.206 1.00 86.50 673 PRO A O 1
ATOM 5154 N N . GLU A 1 674 ? 18.707 -3.032 -16.972 1.00 86.62 674 GLU A N 1
ATOM 5155 C CA . GLU A 1 674 ? 17.436 -3.752 -16.948 1.00 86.62 674 GLU A CA 1
ATOM 5156 C C . GLU A 1 674 ? 16.275 -2.905 -17.479 1.00 86.62 674 GLU A C 1
ATOM 5158 O O . GLU A 1 674 ? 16.336 -1.674 -17.558 1.00 86.62 674 GLU A O 1
ATOM 5163 N N . VAL A 1 675 ? 15.167 -3.570 -17.800 1.00 83.19 675 VAL A N 1
ATOM 5164 C CA . VAL A 1 675 ? 13.951 -2.873 -18.226 1.00 83.19 675 VAL A CA 1
ATOM 5165 C C . VAL A 1 675 ? 13.270 -2.208 -17.025 1.00 83.19 675 VAL A C 1
ATOM 5167 O O . VAL A 1 675 ? 13.030 -2.817 -15.982 1.00 83.19 675 VAL A O 1
ATOM 5170 N N . GLY A 1 676 ? 12.928 -0.931 -17.191 1.00 87.81 676 GLY A N 1
ATOM 5171 C CA . GLY A 1 676 ? 12.078 -0.188 -16.267 1.00 87.81 676 GLY A CA 1
ATOM 5172 C C . GLY A 1 676 ? 12.658 0.017 -14.869 1.00 87.81 676 GLY A C 1
ATOM 5173 O O . GLY A 1 676 ? 13.830 0.357 -14.711 1.00 87.81 676 GLY A O 1
ATOM 5174 N N . ALA A 1 677 ? 11.818 -0.136 -13.844 1.00 90.50 677 ALA A N 1
ATOM 5175 C CA . ALA A 1 677 ? 12.167 0.082 -12.441 1.00 90.50 677 ALA A CA 1
ATOM 5176 C C . ALA A 1 677 ? 13.288 -0.852 -11.956 1.00 90.50 677 ALA A C 1
ATOM 5178 O O . ALA A 1 677 ? 14.043 -0.490 -11.052 1.00 90.50 677 ALA A O 1
ATOM 5179 N N . ALA A 1 678 ? 13.435 -2.038 -12.561 1.00 89.12 678 ALA A N 1
ATOM 5180 C CA . ALA A 1 678 ? 14.479 -2.994 -12.201 1.00 89.12 678 ALA A CA 1
ATOM 5181 C C . ALA A 1 678 ? 15.898 -2.448 -12.448 1.00 89.12 678 ALA A C 1
ATOM 5183 O O . ALA A 1 678 ? 16.812 -2.816 -11.710 1.00 89.12 678 ALA A O 1
ATOM 5184 N N . ALA A 1 679 ? 16.074 -1.497 -13.377 1.00 87.88 679 ALA A N 1
ATOM 5185 C CA . ALA A 1 679 ? 17.349 -0.806 -13.609 1.00 87.88 679 ALA A CA 1
ATOM 5186 C C . ALA A 1 679 ? 17.874 -0.054 -12.374 1.00 87.88 679 ALA A C 1
ATOM 5188 O O . ALA A 1 679 ? 19.073 0.192 -12.258 1.00 87.88 679 ALA A O 1
ATOM 5189 N N . MET A 1 680 ? 16.986 0.305 -11.439 1.00 89.19 680 MET A N 1
ATOM 5190 C CA . MET A 1 680 ? 17.341 1.021 -10.211 1.00 89.19 680 MET A CA 1
ATOM 5191 C C . MET A 1 680 ? 17.854 0.100 -9.093 1.00 89.19 680 MET A C 1
ATOM 5193 O O . MET A 1 680 ? 18.214 0.576 -8.013 1.00 89.19 680 MET A O 1
ATOM 5197 N N . ARG A 1 681 ? 17.888 -1.222 -9.313 1.00 90.06 681 ARG A N 1
ATOM 5198 C CA . ARG A 1 681 ? 18.436 -2.170 -8.339 1.00 90.06 681 ARG A CA 1
ATOM 5199 C C . ARG A 1 681 ? 19.947 -2.005 -8.229 1.00 90.06 681 ARG A C 1
ATOM 5201 O O . ARG A 1 681 ? 20.667 -1.971 -9.220 1.00 90.06 681 ARG A O 1
ATOM 5208 N N . LEU A 1 682 ? 20.440 -1.961 -6.994 1.00 90.56 682 LEU A N 1
ATOM 5209 C CA . LEU A 1 682 ? 21.873 -1.827 -6.737 1.00 90.56 682 LEU A CA 1
ATOM 5210 C C . LEU A 1 682 ? 22.551 -3.194 -6.592 1.00 90.56 682 LEU A C 1
ATOM 5212 O O . LEU A 1 682 ? 23.491 -3.524 -7.316 1.00 90.56 682 LEU A O 1
ATOM 5216 N N . SER A 1 683 ? 22.041 -4.003 -5.668 1.00 90.00 683 SER A N 1
ATOM 5217 C CA . SER A 1 683 ? 22.694 -5.222 -5.189 1.00 90.00 683 SER A CA 1
ATOM 5218 C C . SER A 1 683 ? 21.794 -6.443 -5.314 1.00 90.00 683 SER A C 1
ATOM 5220 O O . SER A 1 683 ? 20.593 -6.332 -5.574 1.00 90.00 683 SER A O 1
ATOM 5222 N N . ASN A 1 684 ? 22.384 -7.616 -5.077 1.00 84.44 684 ASN A N 1
ATOM 5223 C CA . ASN A 1 684 ? 21.615 -8.834 -4.894 1.00 84.44 684 ASN A CA 1
ATOM 5224 C C . ASN A 1 684 ? 20.599 -8.675 -3.768 1.00 84.44 684 ASN A C 1
ATOM 5226 O O . ASN A 1 684 ? 20.867 -8.101 -2.713 1.00 84.44 684 ASN A O 1
ATOM 5230 N N . VAL A 1 685 ? 19.399 -9.178 -4.022 1.00 79.88 685 VAL A N 1
ATOM 5231 C CA . VAL A 1 685 ? 18.296 -9.028 -3.086 1.00 79.88 685 VAL A CA 1
ATOM 5232 C C . VAL A 1 685 ? 18.443 -10.022 -1.933 1.00 79.88 685 VAL A C 1
ATOM 5234 O O . VAL A 1 685 ? 18.806 -11.179 -2.144 1.00 79.88 685 VAL A O 1
ATOM 5237 N N . SER A 1 686 ? 18.116 -9.589 -0.710 1.00 81.44 686 SER A N 1
ATOM 5238 C CA . SER A 1 686 ? 18.036 -10.482 0.450 1.00 81.44 686 SER A CA 1
ATOM 5239 C C . SER A 1 686 ? 16.975 -11.556 0.217 1.00 81.44 686 SER A C 1
ATOM 5241 O O . SER A 1 686 ? 15.772 -11.285 0.247 1.00 81.44 686 SER A O 1
ATOM 5243 N N . MET A 1 687 ? 17.424 -12.792 0.005 1.00 74.00 687 MET A N 1
ATOM 5244 C CA . MET A 1 687 ? 16.525 -13.914 -0.252 1.00 74.00 687 MET A CA 1
ATOM 5245 C C . MET A 1 687 ? 15.640 -14.237 0.960 1.00 74.00 687 MET A C 1
ATOM 5247 O O . MET A 1 687 ? 14.506 -14.667 0.780 1.00 74.00 687 MET A O 1
ATOM 5251 N N . LEU A 1 688 ? 16.111 -13.995 2.191 1.00 77.56 688 LEU A N 1
ATOM 5252 C CA . LEU A 1 688 ? 15.302 -14.162 3.406 1.00 77.56 688 LEU A CA 1
ATOM 5253 C C . LEU A 1 688 ? 14.160 -13.142 3.480 1.00 77.56 688 LEU A C 1
ATOM 5255 O O . LEU A 1 688 ? 13.028 -13.513 3.792 1.00 77.56 688 LEU A O 1
ATOM 5259 N N . ALA A 1 689 ? 14.444 -11.875 3.159 1.00 82.19 689 ALA A N 1
ATOM 5260 C CA . ALA A 1 689 ? 13.423 -10.831 3.116 1.00 82.19 689 ALA A CA 1
ATOM 5261 C C . ALA A 1 689 ? 12.422 -11.079 1.975 1.00 82.19 689 ALA A C 1
ATOM 5263 O O . ALA A 1 689 ? 11.216 -10.941 2.176 1.00 82.19 689 ALA A O 1
ATOM 5264 N N . GLY A 1 690 ? 12.911 -11.522 0.811 1.00 78.94 690 GLY A N 1
ATOM 5265 C CA . GLY A 1 690 ? 12.065 -11.967 -0.297 1.00 78.94 690 GLY A CA 1
ATOM 5266 C C . GLY A 1 690 ? 11.152 -13.129 0.102 1.00 78.94 690 GLY A C 1
ATOM 5267 O O . GLY A 1 690 ? 9.954 -13.078 -0.150 1.00 78.94 690 GLY A O 1
ATOM 5268 N N . ALA A 1 691 ? 11.674 -14.132 0.814 1.00 77.69 691 ALA A N 1
ATOM 5269 C CA . ALA A 1 691 ? 10.882 -15.286 1.235 1.00 77.69 691 ALA A CA 1
ATOM 5270 C C . ALA A 1 691 ? 9.768 -14.936 2.236 1.00 77.69 691 ALA A C 1
ATOM 5272 O O . ALA A 1 691 ? 8.686 -15.526 2.190 1.00 77.69 691 ALA A O 1
ATOM 5273 N N . ALA A 1 692 ? 10.018 -13.985 3.141 1.00 82.88 692 ALA A N 1
ATOM 5274 C CA . ALA A 1 692 ? 8.998 -13.491 4.064 1.00 82.88 692 ALA A CA 1
ATOM 5275 C C . ALA A 1 692 ? 7.891 -12.718 3.326 1.00 82.88 692 ALA A C 1
ATOM 5277 O O . ALA A 1 692 ? 6.709 -12.904 3.609 1.00 82.88 692 ALA A O 1
ATOM 5278 N N . MET A 1 693 ? 8.267 -11.907 2.336 1.00 86.06 693 MET A N 1
ATOM 5279 C CA . MET A 1 693 ? 7.316 -11.194 1.486 1.00 86.06 693 MET A CA 1
ATOM 5280 C C . MET A 1 693 ? 6.467 -12.148 0.637 1.00 86.06 693 MET A C 1
ATOM 5282 O O . MET A 1 693 ? 5.252 -11.972 0.613 1.00 86.06 693 MET A O 1
ATOM 5286 N N . MET A 1 694 ? 7.053 -13.186 0.029 1.00 81.50 694 MET A N 1
ATOM 5287 C CA . MET A 1 694 ? 6.293 -14.212 -0.703 1.00 81.50 694 MET A CA 1
ATOM 5288 C C . MET A 1 694 ? 5.162 -14.798 0.148 1.00 81.50 694 MET A C 1
ATOM 5290 O O . MET A 1 694 ? 4.027 -14.883 -0.308 1.00 81.50 694 MET A O 1
ATOM 5294 N N . GLY A 1 695 ? 5.463 -15.179 1.398 1.00 83.56 695 GLY A N 1
ATOM 5295 C CA . GLY A 1 695 ? 4.467 -15.761 2.301 1.00 83.56 695 GLY A CA 1
ATOM 5296 C C . GLY A 1 695 ? 3.274 -14.830 2.528 1.00 83.56 695 GLY A C 1
ATOM 5297 O O . GLY A 1 695 ? 2.135 -15.284 2.570 1.00 83.56 695 GLY A O 1
ATOM 5298 N N . SER A 1 696 ? 3.520 -13.521 2.589 1.00 90.75 696 SER A N 1
ATOM 5299 C CA . SER A 1 696 ? 2.446 -12.532 2.660 1.00 90.75 696 SER A CA 1
ATOM 5300 C C . SER A 1 696 ? 1.696 -12.361 1.344 1.00 90.75 696 SER A C 1
ATOM 5302 O O . SER A 1 696 ? 0.466 -12.375 1.334 1.00 90.75 696 SER A O 1
ATOM 5304 N N . LEU A 1 697 ? 2.402 -12.251 0.217 1.00 89.44 697 LEU A N 1
ATOM 5305 C CA . LEU A 1 697 ? 1.762 -12.078 -1.086 1.00 89.44 697 LEU A CA 1
ATOM 5306 C C . LEU A 1 697 ? 0.890 -13.281 -1.472 1.00 89.44 697 LEU A C 1
ATOM 5308 O O . LEU A 1 697 ? -0.127 -13.106 -2.140 1.00 89.44 697 LEU A O 1
ATOM 5312 N N . GLU A 1 698 ? 1.199 -14.482 -0.979 1.00 87.25 698 GLU A N 1
ATOM 5313 C CA . GLU A 1 698 ? 0.297 -15.627 -1.095 1.00 87.25 698 GLU A CA 1
ATOM 5314 C C . GLU A 1 698 ? -1.011 -15.447 -0.306 1.00 87.25 698 GLU A C 1
ATOM 5316 O O . GLU A 1 698 ? -2.054 -15.908 -0.763 1.00 87.25 698 GLU A O 1
ATOM 5321 N N . VAL A 1 699 ? -1.001 -14.780 0.852 1.00 91.56 699 VAL A N 1
ATOM 5322 C CA . VAL A 1 699 ? -2.238 -14.416 1.569 1.00 91.56 699 VAL A CA 1
ATOM 5323 C C . VAL A 1 699 ? -3.005 -13.353 0.784 1.00 91.56 699 VAL A C 1
ATOM 5325 O O . VAL A 1 699 ? -4.203 -13.508 0.564 1.00 91.56 699 VAL A O 1
ATOM 5328 N N . PHE A 1 700 ? -2.319 -12.324 0.275 1.00 92.69 700 PHE A N 1
ATOM 5329 C CA . PHE A 1 700 ? -2.942 -11.313 -0.587 1.00 92.69 700 PHE A CA 1
ATOM 5330 C C . PHE A 1 700 ? -3.562 -11.916 -1.854 1.00 92.69 700 PHE A C 1
ATOM 5332 O O . PHE A 1 700 ? -4.596 -11.434 -2.298 1.00 92.69 700 PHE A O 1
ATOM 5339 N N . SER A 1 701 ? -2.994 -12.995 -2.403 1.00 89.69 701 SER A N 1
ATOM 5340 C CA . SER A 1 701 ? -3.546 -13.681 -3.581 1.00 89.69 701 SER A CA 1
ATOM 5341 C C . SER A 1 701 ? -4.900 -14.362 -3.335 1.00 89.69 701 SER A C 1
ATOM 5343 O O . SER A 1 701 ? -5.622 -14.648 -4.288 1.00 89.69 701 SER A O 1
ATOM 5345 N N . LYS A 1 702 ? -5.266 -14.593 -2.065 1.00 92.38 702 LYS A N 1
ATOM 5346 C CA . LYS A 1 702 ? -6.569 -15.146 -1.657 1.00 92.38 702 LYS A CA 1
ATOM 5347 C C . LYS A 1 702 ? -7.670 -14.083 -1.556 1.00 92.38 702 LYS A C 1
ATOM 5349 O O . LYS A 1 702 ? -8.809 -14.410 -1.241 1.00 92.38 702 LYS A O 1
ATOM 5354 N N . THR A 1 703 ? -7.340 -12.814 -1.777 1.00 93.81 703 THR A N 1
ATOM 5355 C CA . THR A 1 703 ? -8.266 -11.684 -1.657 1.00 93.81 703 THR A CA 1
ATOM 5356 C C . THR A 1 703 ? -7.976 -10.636 -2.731 1.00 93.81 703 THR A C 1
ATOM 5358 O O . THR A 1 703 ? -7.163 -10.829 -3.633 1.00 93.81 703 THR A O 1
ATOM 5361 N N . SER A 1 704 ? -8.672 -9.510 -2.663 1.00 90.94 704 SER A N 1
ATOM 5362 C CA . SER A 1 704 ? -8.442 -8.342 -3.502 1.00 90.94 704 SER A CA 1
ATOM 5363 C C . SER A 1 704 ? -8.366 -7.088 -2.642 1.00 90.94 704 SER A C 1
ATOM 5365 O O . SER A 1 704 ? -8.992 -7.009 -1.582 1.00 90.94 704 SER A O 1
ATOM 5367 N N . MET A 1 705 ? -7.653 -6.066 -3.127 1.00 91.25 705 MET A N 1
ATOM 5368 C CA . MET A 1 705 ? -7.622 -4.763 -2.455 1.00 91.25 705 MET A CA 1
ATOM 5369 C C . MET A 1 705 ? -9.026 -4.185 -2.271 1.00 91.25 705 MET A C 1
ATOM 5371 O O . MET A 1 705 ? -9.323 -3.670 -1.201 1.00 91.25 705 MET A O 1
ATOM 5375 N N . THR A 1 706 ? -9.930 -4.393 -3.232 1.00 87.12 706 THR A N 1
ATOM 5376 C CA . THR A 1 706 ? -11.331 -3.977 -3.109 1.00 87.12 706 THR A CA 1
ATOM 5377 C C . THR A 1 706 ? -12.037 -4.639 -1.923 1.00 87.12 706 THR A C 1
ATOM 5379 O O . THR A 1 706 ? -12.698 -3.948 -1.151 1.00 87.12 706 THR A O 1
ATOM 5382 N N . GLN A 1 707 ? -11.903 -5.958 -1.734 1.00 90.38 707 GLN A N 1
ATOM 5383 C CA . GLN A 1 707 ? -12.515 -6.652 -0.591 1.00 90.38 707 GLN A CA 1
ATOM 5384 C C . GLN A 1 707 ? -11.897 -6.198 0.736 1.00 90.38 707 GLN A C 1
ATOM 5386 O O . GLN A 1 707 ? -12.625 -5.898 1.684 1.00 90.38 707 GLN A O 1
ATOM 5391 N N . LEU A 1 708 ? -10.565 -6.081 0.788 1.00 94.69 708 LEU A N 1
ATOM 5392 C CA . LEU A 1 708 ? -9.848 -5.591 1.968 1.00 94.69 708 LEU A CA 1
ATOM 5393 C C . LEU A 1 708 ? -10.280 -4.177 2.344 1.00 94.69 708 LEU A C 1
ATOM 5395 O O . LEU A 1 708 ? -10.586 -3.908 3.506 1.00 94.69 708 LEU A O 1
ATOM 5399 N N . ARG A 1 709 ? -10.351 -3.281 1.359 1.00 92.38 709 ARG A N 1
ATOM 5400 C CA . ARG A 1 709 ? -10.756 -1.895 1.557 1.00 92.38 709 ARG A CA 1
ATOM 5401 C C . ARG A 1 709 ? -12.207 -1.792 2.007 1.00 92.38 709 ARG A C 1
ATOM 5403 O O . ARG A 1 709 ? -12.499 -1.036 2.929 1.00 92.38 709 ARG A O 1
ATOM 5410 N N . THR A 1 710 ? -13.089 -2.598 1.421 1.00 90.19 710 THR A N 1
ATOM 5411 C CA . THR A 1 710 ? -14.501 -2.688 1.812 1.00 90.19 710 THR A CA 1
ATOM 5412 C C . THR A 1 710 ? -14.642 -3.056 3.291 1.00 90.19 710 THR A C 1
ATOM 5414 O O . THR A 1 710 ? -15.289 -2.330 4.048 1.00 90.19 710 THR A O 1
ATOM 5417 N N . LYS A 1 711 ? -13.966 -4.128 3.733 1.00 94.69 711 LYS A N 1
ATOM 5418 C CA . LYS A 1 711 ? -13.945 -4.527 5.147 1.00 94.69 711 LYS A CA 1
ATOM 5419 C C . LYS A 1 711 ? -13.317 -3.447 6.029 1.00 94.69 711 LYS A C 1
ATOM 5421 O O . LYS A 1 711 ? -13.872 -3.125 7.074 1.00 94.69 711 LYS A O 1
ATOM 5426 N N . SER A 1 712 ? -12.197 -2.851 5.611 1.00 96.06 712 SER A N 1
ATOM 5427 C CA . SER A 1 712 ? -11.527 -1.783 6.365 1.00 96.06 712 SER A CA 1
ATOM 5428 C C . SER A 1 712 ? -12.436 -0.578 6.599 1.00 96.06 712 SER A C 1
ATOM 5430 O O . SER A 1 712 ? -12.433 -0.041 7.701 1.00 96.06 712 SER A O 1
ATOM 5432 N N . ILE A 1 713 ? -13.226 -0.154 5.609 1.00 93.88 713 ILE A N 1
ATOM 5433 C CA . ILE A 1 713 ? -14.137 0.985 5.771 1.00 93.88 713 ILE A CA 1
ATOM 5434 C C . ILE A 1 713 ? -15.207 0.689 6.824 1.00 93.88 713 ILE A C 1
ATOM 5436 O O . ILE A 1 713 ? -15.427 1.526 7.701 1.00 93.88 713 ILE A O 1
ATOM 5440 N N . LEU A 1 714 ? -15.819 -0.500 6.781 1.00 94.12 714 LEU A N 1
ATOM 5441 C CA . LEU A 1 714 ? -16.799 -0.925 7.785 1.00 94.12 714 LEU A CA 1
ATOM 5442 C C . LEU A 1 714 ? -16.176 -1.035 9.175 1.00 94.12 714 LEU A C 1
ATOM 5444 O O . LEU A 1 714 ? -16.705 -0.478 10.132 1.00 94.12 714 LEU A O 1
ATOM 5448 N N . LEU A 1 715 ? -15.037 -1.714 9.283 1.00 96.06 715 LEU A N 1
ATOM 5449 C CA . LEU A 1 715 ? -14.385 -1.993 10.555 1.00 96.06 715 LEU A CA 1
ATOM 5450 C C . LEU A 1 715 ? -13.894 -0.691 11.214 1.00 96.06 715 LEU A C 1
ATOM 5452 O O . LEU A 1 715 ? -14.205 -0.418 12.373 1.00 96.06 715 LEU A O 1
ATOM 5456 N N . THR A 1 716 ? -13.205 0.174 10.466 1.00 97.06 716 THR A N 1
ATOM 5457 C CA . THR A 1 716 ? -12.750 1.475 10.976 1.00 97.06 716 THR A CA 1
ATOM 5458 C C . THR A 1 716 ? -13.918 2.434 11.232 1.00 97.06 716 THR A C 1
ATOM 5460 O O . THR A 1 716 ? -13.866 3.203 12.185 1.00 97.06 716 THR A O 1
ATOM 5463 N N . GLY A 1 717 ? -14.984 2.393 10.426 1.00 94.69 717 GLY A N 1
ATOM 5464 C CA . GLY A 1 717 ? -16.188 3.202 10.640 1.00 94.69 717 GLY A CA 1
ATOM 5465 C C . GLY A 1 717 ? -16.980 2.814 11.887 1.00 94.69 717 GLY A C 1
ATOM 5466 O O . GLY A 1 717 ? -17.428 3.677 12.637 1.00 94.69 717 GLY A O 1
ATOM 5467 N N . LEU A 1 718 ? -17.099 1.514 12.146 1.00 95.19 718 LEU A N 1
ATOM 5468 C CA . LEU A 1 718 ? -17.651 0.980 13.385 1.00 95.19 718 LEU A CA 1
ATOM 5469 C C . LEU A 1 718 ? -16.818 1.431 14.594 1.00 95.19 718 LEU A C 1
ATOM 5471 O O . LEU A 1 718 ? -17.372 1.944 15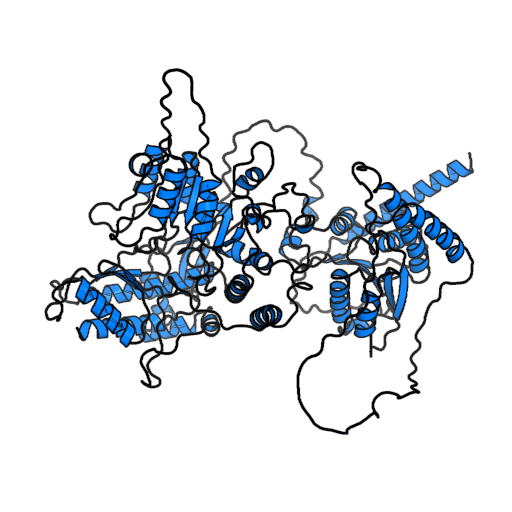.563 1.00 95.19 718 LEU A O 1
ATOM 5475 N N . LEU A 1 719 ? -15.490 1.298 14.514 1.00 97.38 719 LEU A N 1
ATOM 5476 C CA . LEU A 1 719 ? -14.577 1.755 15.563 1.00 97.38 719 LEU A CA 1
ATOM 5477 C C . LEU A 1 719 ? -14.720 3.261 15.825 1.00 97.38 719 LEU A C 1
ATOM 5479 O O . LEU A 1 719 ? -14.799 3.679 16.976 1.00 97.38 719 LEU A O 1
ATOM 5483 N N . GLU A 1 720 ? -14.792 4.073 14.770 1.00 96.25 720 GLU A N 1
ATOM 5484 C CA . GLU A 1 720 ? -15.036 5.513 14.866 1.00 96.25 720 GLU A CA 1
ATOM 5485 C C . GLU A 1 720 ? -16.363 5.826 15.572 1.00 96.25 720 GLU A C 1
ATOM 5487 O O . GLU A 1 720 ? -16.388 6.670 16.469 1.00 96.25 720 GLU A O 1
ATOM 5492 N N . ARG A 1 721 ? -17.454 5.135 15.210 1.00 92.88 721 ARG A N 1
ATOM 5493 C CA . ARG A 1 721 ? -18.777 5.317 15.826 1.00 92.88 721 ARG A CA 1
ATOM 5494 C C . ARG A 1 721 ? -18.733 5.075 17.335 1.00 92.88 721 ARG A C 1
ATOM 5496 O O . ARG A 1 721 ? -19.215 5.912 18.097 1.00 92.88 721 ARG A O 1
ATOM 5503 N N . GLU A 1 722 ? -18.150 3.958 17.765 1.00 93.44 722 GLU A N 1
ATOM 5504 C CA . GLU A 1 722 ? -18.096 3.609 19.189 1.00 93.44 722 GLU A CA 1
ATOM 5505 C C . GLU A 1 722 ? -17.112 4.493 19.970 1.00 93.44 722 GLU A C 1
ATOM 5507 O O . GLU A 1 722 ? -17.413 4.916 21.085 1.00 93.44 722 GLU A O 1
ATOM 5512 N N . LEU A 1 723 ? -15.977 4.872 19.375 1.00 94.69 723 LEU A N 1
ATOM 5513 C CA . LEU A 1 723 ? -15.051 5.828 19.987 1.00 94.69 723 LEU A CA 1
ATOM 5514 C C . LEU A 1 723 ? -15.695 7.198 20.217 1.00 94.69 723 LEU A C 1
ATOM 5516 O O . LEU A 1 723 ? -15.467 7.804 21.259 1.00 94.69 723 LEU A O 1
ATOM 5520 N N . ARG A 1 724 ? -16.510 7.690 19.275 1.00 91.44 724 ARG A N 1
ATOM 5521 C CA . ARG A 1 724 ? -17.230 8.966 19.432 1.00 91.44 724 ARG A CA 1
ATOM 5522 C C . ARG A 1 724 ? -18.272 8.915 20.542 1.00 91.44 724 ARG A C 1
ATOM 5524 O O . ARG A 1 724 ? -18.4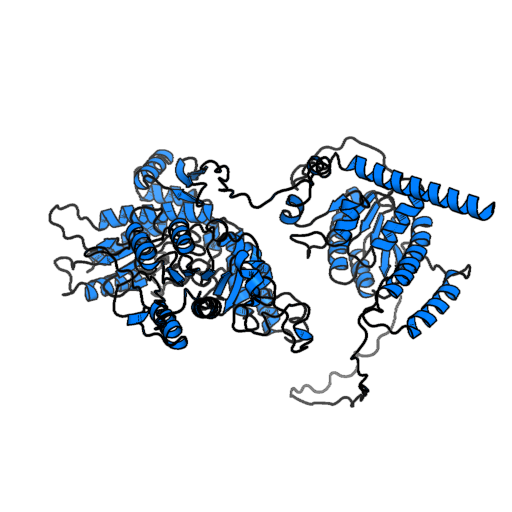47 9.912 21.237 1.00 91.44 724 ARG A O 1
ATOM 5531 N N . ARG A 1 725 ? -18.939 7.770 20.722 1.00 88.38 725 ARG A N 1
ATOM 5532 C CA . ARG A 1 725 ? -19.837 7.539 21.865 1.00 88.38 725 ARG A CA 1
ATOM 5533 C C . ARG A 1 725 ? -19.070 7.557 23.182 1.00 88.38 725 ARG A C 1
ATOM 5535 O O . ARG A 1 725 ? -19.517 8.192 24.124 1.00 88.38 725 ARG A O 1
ATOM 5542 N N . LEU A 1 726 ? -17.898 6.923 23.229 1.00 88.12 726 LEU A N 1
ATOM 5543 C CA . LEU A 1 726 ? -17.053 6.912 24.423 1.00 88.12 726 LEU A CA 1
ATOM 5544 C C . LEU A 1 726 ? -16.460 8.297 24.746 1.00 88.12 726 LEU A C 1
ATOM 5546 O O . LEU A 1 726 ? -16.306 8.643 25.912 1.00 88.12 726 LEU A O 1
ATOM 5550 N N . ALA A 1 727 ? -16.132 9.093 23.725 1.00 83.62 727 ALA A N 1
ATOM 5551 C CA . ALA A 1 727 ? -15.538 10.421 23.885 1.00 83.62 727 ALA A CA 1
ATOM 5552 C C . ALA A 1 727 ? -16.522 11.494 24.393 1.00 83.62 727 ALA A C 1
ATOM 5554 O O . ALA A 1 727 ? -16.072 12.515 24.913 1.00 83.62 727 ALA A O 1
ATOM 5555 N N . ARG A 1 728 ? -17.841 11.276 24.251 1.00 71.56 728 ARG A N 1
ATOM 5556 C CA . ARG A 1 728 ? -18.912 12.183 24.702 1.00 71.56 728 ARG A CA 1
ATOM 5557 C C . ARG A 1 728 ? -19.723 11.546 25.840 1.00 71.56 728 ARG A C 1
ATOM 5559 O O . ARG A 1 728 ? -20.704 10.858 25.556 1.00 71.56 728 ARG A O 1
ATOM 5566 N N . PRO A 1 729 ? -19.358 11.758 27.116 1.00 59.19 729 PRO A N 1
ATOM 5567 C CA . PRO A 1 729 ? -20.224 11.386 28.228 1.00 59.19 729 PRO A CA 1
ATOM 5568 C C . PRO A 1 729 ? -21.566 12.121 28.115 1.00 59.19 729 PRO A C 1
ATOM 5570 O O . PRO A 1 729 ? -21.628 13.231 27.599 1.00 59.19 729 PRO A O 1
ATOM 5573 N N . SER A 1 730 ? -22.639 11.499 28.589 1.00 55.59 730 SER A N 1
ATOM 5574 C CA . SER A 1 730 ? -24.039 11.937 28.459 1.00 55.59 730 SER A CA 1
ATOM 5575 C C . SER A 1 730 ? -24.410 13.273 29.133 1.00 55.59 730 SER A C 1
ATOM 5577 O O . SER A 1 730 ? -25.576 13.655 29.071 1.00 55.59 730 SER A O 1
ATOM 5579 N N . ASP A 1 731 ? -23.448 13.987 29.724 1.00 61.34 731 ASP A N 1
ATOM 5580 C CA . ASP A 1 731 ? -23.647 15.276 30.393 1.00 61.34 731 ASP A CA 1
ATOM 5581 C C . ASP A 1 731 ? -23.080 16.424 29.538 1.00 61.34 731 ASP A C 1
ATOM 5583 O O . ASP A 1 731 ? -21.911 16.398 29.152 1.00 61.34 731 ASP A O 1
ATOM 5587 N N . ASP A 1 732 ? -23.890 17.461 29.286 1.00 56.03 732 ASP A N 1
ATOM 5588 C CA . ASP A 1 732 ? -23.558 18.633 28.445 1.00 56.03 732 ASP A CA 1
ATOM 5589 C C . ASP A 1 732 ? -22.330 19.448 28.928 1.00 56.03 732 ASP A C 1
ATOM 5591 O O . ASP A 1 732 ? -21.829 20.305 28.199 1.00 56.03 732 ASP A O 1
ATOM 5595 N N . GLU A 1 733 ? -21.809 19.178 30.132 1.00 55.28 733 GLU A N 1
ATOM 5596 C CA . GLU A 1 733 ? -20.612 19.821 30.705 1.00 55.28 733 GLU A CA 1
ATOM 5597 C C . GLU A 1 733 ? -19.340 18.944 30.667 1.00 55.28 733 GLU A C 1
ATOM 5599 O O . GLU A 1 733 ? -18.274 19.376 31.114 1.00 55.28 733 GLU A O 1
ATOM 5604 N N . ALA A 1 734 ? -19.405 17.713 30.148 1.00 62.38 734 ALA A N 1
ATOM 5605 C CA . ALA A 1 734 ? -18.270 16.794 30.183 1.00 62.38 734 ALA A CA 1
ATOM 5606 C C . ALA A 1 734 ? -17.196 17.129 29.129 1.00 62.38 734 ALA A C 1
ATOM 5608 O O . ALA A 1 734 ? -17.437 17.123 27.921 1.00 62.38 734 ALA A O 1
ATOM 5609 N N . THR A 1 735 ? -15.964 17.372 29.588 1.00 69.69 735 THR A N 1
ATOM 5610 C CA . THR A 1 735 ? -14.802 17.608 28.718 1.00 69.69 735 THR A CA 1
ATOM 5611 C C . THR A 1 735 ? -14.474 16.365 27.882 1.00 69.69 735 THR A C 1
ATOM 5613 O O . THR A 1 735 ? -14.185 15.301 28.429 1.00 69.69 735 THR A O 1
ATOM 5616 N N . GLU A 1 736 ? -14.440 16.508 26.554 1.00 84.56 736 GLU A N 1
ATOM 5617 C CA . GLU A 1 736 ? -14.035 15.442 25.626 1.00 84.56 736 GLU A CA 1
ATOM 5618 C C . GLU A 1 736 ? -12.574 15.021 25.895 1.00 84.56 736 GLU A C 1
ATOM 5620 O O . GLU A 1 736 ? -11.635 15.786 25.657 1.00 84.56 736 GLU A O 1
ATOM 5625 N N . ILE A 1 737 ? -12.376 13.791 26.383 1.00 88.06 737 ILE A N 1
ATOM 5626 C CA . ILE A 1 737 ? -11.070 13.272 26.838 1.00 88.06 737 ILE A CA 1
ATOM 5627 C C . ILE A 1 737 ? -10.067 13.188 25.677 1.00 88.06 737 ILE A C 1
ATOM 5629 O O . ILE A 1 737 ? -8.896 13.569 25.807 1.00 88.06 737 ILE A O 1
ATOM 5633 N N . PHE A 1 738 ? -10.526 12.710 24.520 1.00 93.31 738 PHE A N 1
ATOM 5634 C CA . PHE A 1 738 ? -9.733 12.597 23.303 1.00 93.31 738 PHE A CA 1
ATOM 5635 C C . PHE A 1 738 ? -10.556 12.956 22.069 1.00 93.31 738 PHE A C 1
ATOM 5637 O O . PHE A 1 738 ? -11.746 12.676 21.996 1.00 93.31 738 PHE A O 1
ATOM 5644 N N . LYS A 1 739 ? -9.874 13.497 21.061 1.00 93.00 739 LYS A N 1
ATOM 5645 C CA . LYS A 1 739 ? -10.417 13.792 19.738 1.00 93.00 739 LYS A CA 1
ATOM 5646 C C . LYS A 1 739 ? -9.827 12.839 18.703 1.00 93.00 739 LYS A C 1
ATOM 5648 O O . LYS A 1 739 ? -8.617 12.604 18.689 1.00 93.00 739 LYS A O 1
ATOM 5653 N N . ILE A 1 740 ? -10.650 12.332 17.789 1.00 96.19 740 ILE A N 1
ATOM 5654 C CA . ILE A 1 740 ? -10.153 11.638 16.594 1.00 96.19 740 ILE A CA 1
ATOM 5655 C C . ILE A 1 740 ? -9.652 12.704 15.614 1.00 96.19 740 ILE A C 1
ATOM 5657 O O . ILE A 1 740 ? -10.432 13.518 15.128 1.00 96.19 740 ILE A O 1
ATOM 5661 N N . ILE A 1 741 ? -8.344 12.731 15.344 1.00 95.31 741 ILE A N 1
ATOM 5662 C CA . ILE A 1 741 ? -7.745 13.706 14.407 1.00 95.31 741 ILE A CA 1
ATOM 5663 C C . ILE A 1 741 ? -7.682 13.194 12.965 1.00 95.31 741 ILE A C 1
ATOM 5665 O O . ILE A 1 741 ? -7.310 13.934 12.057 1.00 95.31 741 ILE A O 1
ATOM 5669 N N . THR A 1 742 ? -7.985 11.915 12.764 1.00 96.88 742 THR A N 1
ATOM 5670 C CA . THR A 1 742 ? -8.119 11.321 11.435 1.00 96.88 742 THR A CA 1
ATOM 5671 C C . THR A 1 742 ? -9.372 11.869 10.749 1.00 96.88 742 THR A C 1
ATOM 5673 O O . THR A 1 742 ? -10.385 12.009 11.431 1.00 96.88 742 THR A O 1
ATOM 5676 N N . PRO A 1 743 ? -9.336 12.177 9.435 1.00 94.94 743 PRO A N 1
ATOM 5677 C CA . PRO A 1 743 ? -10.517 12.645 8.713 1.00 94.94 743 PRO A CA 1
ATOM 5678 C C . PRO A 1 743 ? -11.722 11.711 8.870 1.00 94.94 743 PRO A C 1
ATOM 5680 O O . PRO A 1 743 ? -11.571 10.492 8.801 1.00 94.94 743 PRO A O 1
ATOM 5683 N N . GLU A 1 744 ? -12.909 12.294 9.050 1.00 92.50 744 GLU A N 1
ATOM 5684 C CA . GLU A 1 744 ? -14.163 11.541 9.228 1.00 92.50 744 GLU A CA 1
ATOM 5685 C C . GLU A 1 744 ? -14.596 10.859 7.923 1.00 92.50 744 GLU A C 1
ATOM 5687 O O . GLU A 1 744 ? -15.055 9.719 7.931 1.00 92.50 744 GLU A O 1
ATOM 5692 N N . ASP A 1 745 ? -14.393 11.545 6.790 1.00 90.69 745 ASP A N 1
ATOM 5693 C CA . ASP A 1 745 ? -14.671 11.024 5.452 1.00 90.69 745 ASP A CA 1
ATOM 5694 C C . ASP A 1 745 ? -13.855 9.741 5.199 1.00 90.69 745 ASP A C 1
ATOM 5696 O O . ASP A 1 745 ? -12.619 9.804 5.128 1.00 90.69 745 ASP A O 1
ATOM 5700 N N . PRO A 1 746 ? -14.510 8.578 5.010 1.00 90.75 746 PRO A N 1
ATOM 5701 C CA . PRO A 1 746 ? -13.826 7.318 4.747 1.00 90.75 746 PRO A CA 1
ATOM 5702 C C . PRO A 1 746 ? -12.904 7.371 3.524 1.00 90.75 746 PRO A C 1
ATOM 5704 O O . PRO A 1 746 ? -11.900 6.659 3.505 1.00 90.75 746 PRO A O 1
ATOM 5707 N N . CYS A 1 747 ? -13.177 8.233 2.539 1.00 88.62 747 CYS A N 1
ATOM 5708 C CA . CYS A 1 747 ? -12.340 8.429 1.349 1.00 88.62 747 CYS A CA 1
ATOM 5709 C C . CYS A 1 747 ? -11.016 9.134 1.657 1.00 88.62 747 CYS A C 1
ATOM 5711 O O . CYS A 1 747 ? -10.091 9.074 0.854 1.00 88.62 747 CYS A O 1
ATOM 5713 N N . GLN A 1 748 ? -10.911 9.784 2.817 1.00 92.44 748 GLN A N 1
ATOM 5714 C CA . GLN A 1 748 ? -9.746 10.551 3.257 1.00 92.44 748 GLN A CA 1
ATOM 5715 C C . GLN A 1 748 ? -8.991 9.869 4.405 1.00 92.44 748 GLN A C 1
ATOM 5717 O O . GLN A 1 748 ? -8.153 10.495 5.059 1.00 92.44 748 GLN A O 1
ATOM 5722 N N . ARG A 1 749 ? -9.229 8.571 4.647 1.00 95.38 749 ARG A N 1
ATOM 5723 C CA . ARG A 1 749 ? -8.480 7.776 5.633 1.00 95.38 749 ARG A CA 1
ATOM 5724 C C . ARG A 1 749 ? -8.292 6.309 5.249 1.00 95.38 749 ARG A C 1
ATOM 5726 O O . ARG A 1 749 ? -9.089 5.711 4.527 1.00 95.38 749 ARG A O 1
ATOM 5733 N N . GLY A 1 750 ? -7.232 5.710 5.789 1.00 95.62 750 GLY A N 1
ATOM 5734 C CA . GLY A 1 750 ? -7.000 4.262 5.759 1.00 95.62 750 GLY A CA 1
ATOM 5735 C C . GLY A 1 750 ? -7.674 3.528 6.925 1.00 95.62 750 GLY A C 1
ATOM 5736 O O . GLY A 1 750 ? -8.650 4.009 7.497 1.00 95.62 750 GLY A O 1
ATOM 5737 N N . ALA A 1 751 ? -7.109 2.381 7.307 1.00 97.69 751 ALA A N 1
ATOM 5738 C CA . ALA A 1 751 ? -7.571 1.601 8.457 1.00 97.69 751 ALA A CA 1
ATOM 5739 C C . ALA A 1 751 ? -7.296 2.250 9.832 1.00 97.69 751 ALA A C 1
ATOM 5741 O O . ALA A 1 751 ? -7.883 1.849 10.833 1.00 97.69 751 ALA A O 1
ATOM 5742 N N . GLN A 1 752 ? -6.371 3.212 9.900 1.00 98.19 752 GLN A N 1
ATOM 5743 C CA . GLN A 1 752 ? -5.930 3.852 11.142 1.00 98.19 752 GLN A CA 1
ATOM 5744 C C . GLN A 1 752 ? -6.905 4.940 11.610 1.00 98.19 752 GLN A C 1
ATOM 5746 O O . GLN A 1 752 ? -7.322 5.761 10.801 1.00 98.19 752 GLN A O 1
ATOM 5751 N N . LEU A 1 753 ? -7.136 5.016 12.922 1.00 98.56 753 LEU A N 1
ATOM 5752 C CA . LEU A 1 753 ? -7.624 6.202 13.626 1.00 98.56 753 LEU A CA 1
ATOM 5753 C C . LEU A 1 753 ? -6.583 6.676 14.644 1.00 98.56 753 LEU A C 1
ATOM 5755 O O . LEU A 1 753 ? -5.934 5.877 15.324 1.00 98.56 753 LEU A O 1
ATOM 5759 N N . SER A 1 754 ? -6.433 7.989 14.747 1.00 97.62 754 SER A N 1
ATOM 5760 C CA . SER A 1 754 ? -5.485 8.650 15.637 1.00 97.62 754 SER A CA 1
ATOM 5761 C C . SER A 1 754 ? -6.232 9.424 16.718 1.00 97.62 754 SER A C 1
ATOM 5763 O O . SER A 1 754 ? -6.902 10.416 16.428 1.00 97.62 754 SER A O 1
ATOM 5765 N N . LEU A 1 755 ? -6.108 8.966 17.963 1.00 97.38 755 LEU A N 1
ATOM 5766 C CA . LEU A 1 755 ? -6.801 9.498 19.135 1.00 97.38 755 LEU A CA 1
ATOM 5767 C C . LEU A 1 755 ? -5.879 10.482 19.852 1.00 97.38 755 LEU A C 1
ATOM 5769 O O . LEU A 1 755 ? -4.926 10.074 20.518 1.00 97.38 755 LEU A O 1
ATOM 5773 N N . ARG A 1 756 ? -6.128 11.782 19.689 1.00 95.06 756 ARG A N 1
ATOM 5774 C CA . ARG A 1 756 ? -5.380 12.841 20.369 1.00 95.06 756 ARG A CA 1
ATOM 5775 C C . ARG A 1 756 ? -6.067 13.166 21.686 1.00 95.06 756 ARG A C 1
ATOM 5777 O O . ARG A 1 756 ? -7.120 13.792 21.701 1.00 95.06 756 ARG A O 1
ATOM 5784 N N . PHE A 1 757 ? -5.444 12.783 22.787 1.00 93.50 757 PHE A N 1
ATOM 5785 C CA . PHE A 1 757 ? -5.908 13.126 24.127 1.00 93.50 757 PHE A CA 1
ATOM 5786 C C . PHE A 1 757 ? -5.701 14.613 24.362 1.00 93.50 757 PHE A C 1
ATOM 5788 O O . PHE A 1 757 ? -4.625 15.131 24.065 1.00 93.50 757 PHE A O 1
ATOM 5795 N N . GLN A 1 758 ? -6.714 15.309 24.860 1.00 90.62 758 GLN A N 1
ATOM 5796 C CA . GLN A 1 758 ? -6.701 16.771 24.994 1.00 90.62 758 GLN A CA 1
ATOM 5797 C C . GLN A 1 758 ? -7.005 17.248 26.413 1.00 90.62 758 GLN A C 1
ATOM 5799 O O . GLN A 1 758 ? -6.683 18.387 26.742 1.00 90.62 758 GLN A O 1
ATOM 5804 N N . ALA A 1 759 ? -7.531 16.368 27.262 1.00 87.81 759 ALA A N 1
ATOM 5805 C CA . ALA A 1 759 ? -7.845 16.667 28.647 1.00 87.81 759 ALA A CA 1
ATOM 5806 C C . ALA A 1 759 ? -7.475 15.500 29.564 1.00 87.81 759 ALA A C 1
ATOM 5808 O O . ALA A 1 759 ? -7.336 14.357 29.125 1.00 87.81 759 ALA A O 1
ATOM 5809 N N . VAL A 1 760 ? -7.314 15.823 30.844 1.00 88.12 760 VAL A N 1
ATOM 5810 C CA . VAL A 1 760 ? -7.272 14.844 31.926 1.00 88.12 760 VAL A CA 1
ATOM 5811 C C . VAL A 1 760 ? -8.644 14.867 32.608 1.00 88.12 760 VAL A C 1
ATOM 5813 O O . VAL A 1 760 ? -9.102 15.960 32.955 1.00 88.12 760 VAL A O 1
ATOM 5816 N N . PRO A 1 761 ? -9.320 13.719 32.780 1.00 84.31 761 PRO A N 1
ATOM 5817 C CA . PRO A 1 761 ? -10.588 13.660 33.497 1.00 84.31 761 PRO A CA 1
ATOM 5818 C C . PRO A 1 761 ? -10.448 14.141 34.953 1.00 84.31 761 PRO A C 1
ATOM 5820 O O . PRO A 1 761 ? -9.422 13.877 35.587 1.00 84.31 761 PRO A O 1
ATOM 5823 N N . PRO A 1 762 ? -11.467 14.811 35.523 1.00 79.50 762 PRO A N 1
ATOM 5824 C CA . PRO A 1 762 ? -11.485 15.120 36.949 1.00 79.50 762 PRO A CA 1
ATOM 5825 C C . PRO A 1 762 ? -11.345 13.849 37.793 1.00 79.50 762 PRO A C 1
ATOM 5827 O O . PRO A 1 762 ? -12.053 12.874 37.564 1.00 79.50 762 PRO A O 1
ATOM 5830 N N . GLY A 1 763 ? -10.452 13.875 38.783 1.00 78.31 763 GLY A N 1
ATOM 5831 C CA . GLY A 1 763 ? -10.200 12.734 39.669 1.00 78.31 763 GLY A CA 1
ATOM 5832 C C . GLY A 1 763 ? -9.088 11.793 39.204 1.00 78.31 763 GLY A C 1
ATOM 5833 O O . GLY A 1 763 ? -8.648 10.980 40.015 1.00 78.31 763 GLY A O 1
ATOM 5834 N N . ALA A 1 764 ? -8.582 11.948 37.975 1.00 83.38 764 ALA A N 1
ATOM 5835 C CA . ALA A 1 764 ? -7.451 11.155 37.518 1.00 83.38 764 ALA A CA 1
ATOM 5836 C C . ALA A 1 764 ? -6.165 11.494 38.289 1.00 83.38 764 ALA A C 1
ATOM 5838 O O . ALA A 1 764 ? -5.924 12.646 38.661 1.00 83.38 764 ALA A O 1
ATOM 5839 N N . ALA A 1 765 ? -5.314 10.489 38.508 1.00 82.50 765 ALA A N 1
ATOM 5840 C CA . ALA A 1 765 ? -4.074 10.643 39.278 1.00 82.50 765 ALA A CA 1
ATOM 5841 C C . ALA A 1 765 ? -3.009 11.524 38.589 1.00 82.50 765 ALA A C 1
ATOM 5843 O O . ALA A 1 765 ? -2.088 12.018 39.242 1.00 82.50 765 ALA A O 1
ATOM 5844 N N . GLU A 1 766 ? -3.088 11.692 37.269 1.00 86.50 766 GLU A N 1
ATOM 5845 C CA . GLU A 1 766 ? -2.121 12.463 36.488 1.00 86.50 766 GLU A CA 1
ATOM 5846 C C . GLU A 1 766 ? -2.432 13.952 36.460 1.00 86.50 766 GLU A C 1
ATOM 5848 O O . GLU A 1 766 ? -3.554 14.369 36.221 1.00 86.50 766 GLU A O 1
ATOM 5853 N N . GLU A 1 767 ? -1.394 14.776 36.551 1.00 81.06 767 GLU A N 1
ATOM 5854 C CA . GLU A 1 767 ? -1.557 16.233 36.492 1.00 81.06 767 GLU A CA 1
ATOM 5855 C C . GLU A 1 767 ? -1.509 16.796 35.061 1.00 81.06 767 GLU A C 1
ATOM 5857 O O . GLU A 1 767 ? -1.878 17.945 34.827 1.00 81.06 767 GLU A O 1
ATOM 5862 N N . ASN A 1 768 ? -1.034 16.020 34.076 1.00 90.88 768 ASN A N 1
ATOM 5863 C CA . ASN A 1 768 ? -0.932 16.479 32.689 1.00 90.88 768 ASN A CA 1
ATOM 5864 C C . ASN A 1 768 ? -1.339 15.416 31.663 1.00 90.88 768 ASN A C 1
ATOM 5866 O O . ASN A 1 768 ? -1.177 14.211 31.864 1.00 90.88 768 ASN A O 1
ATOM 5870 N N . VAL A 1 769 ? -1.805 15.900 30.509 1.00 91.88 769 VAL A N 1
ATOM 5871 C CA . VAL A 1 769 ? -2.365 15.079 29.425 1.00 91.88 769 VAL A CA 1
ATOM 5872 C C . VAL A 1 769 ? -1.355 14.065 28.876 1.00 91.88 769 VAL A C 1
ATOM 5874 O O . VAL A 1 769 ? -1.741 12.966 28.488 1.00 91.88 769 VAL A O 1
ATOM 5877 N N . THR A 1 770 ? -0.059 14.389 28.855 1.00 93.12 770 THR A N 1
ATOM 5878 C CA . THR A 1 770 ? 0.987 13.478 28.361 1.00 93.12 770 THR A CA 1
ATOM 5879 C C . THR A 1 770 ? 1.133 12.259 29.257 1.00 93.12 770 THR A C 1
ATOM 5881 O O . THR A 1 770 ? 1.094 11.127 28.775 1.00 93.12 770 THR A O 1
ATOM 5884 N N . ALA A 1 771 ? 1.274 12.488 30.564 1.00 92.56 771 ALA A N 1
ATOM 5885 C CA . ALA A 1 771 ? 1.363 11.424 31.551 1.00 92.56 771 ALA A CA 1
ATOM 5886 C C . ALA A 1 771 ? 0.091 10.567 31.539 1.00 92.56 771 ALA A C 1
ATOM 5888 O O . ALA A 1 771 ? 0.190 9.340 31.522 1.00 92.56 771 ALA A O 1
ATOM 5889 N N . PHE A 1 772 ? -1.078 11.212 31.450 1.00 93.88 772 PHE A N 1
ATOM 5890 C CA . PHE A 1 772 ? -2.366 10.524 31.386 1.00 93.88 772 PHE A CA 1
ATOM 5891 C C . PHE A 1 772 ? -2.454 9.621 30.152 1.00 93.88 772 PHE A C 1
ATOM 5893 O O . PHE A 1 772 ? -2.719 8.428 30.268 1.00 93.88 772 PHE A O 1
ATOM 5900 N N . THR A 1 773 ? -2.111 10.142 28.969 1.00 95.12 773 THR A N 1
ATOM 5901 C CA . THR A 1 773 ? -2.140 9.360 27.721 1.00 95.12 773 THR A CA 1
ATOM 5902 C C . THR A 1 773 ? -1.205 8.153 27.774 1.00 95.12 773 THR A C 1
ATOM 5904 O O . THR A 1 773 ? -1.576 7.059 27.352 1.00 95.12 773 THR A O 1
ATOM 5907 N N . LEU A 1 774 ? 0.014 8.335 28.295 1.00 94.31 774 LEU A N 1
ATOM 5908 C CA . LEU A 1 774 ? 0.970 7.240 28.468 1.00 94.31 774 LEU A CA 1
ATOM 5909 C C . LEU A 1 774 ? 0.440 6.180 29.435 1.00 94.31 774 LEU A C 1
ATOM 5911 O O . LEU A 1 774 ? 0.667 4.989 29.221 1.00 94.31 774 LEU A O 1
ATOM 5915 N N . ARG A 1 775 ? -0.268 6.590 30.492 1.00 94.50 775 ARG A N 1
ATOM 5916 C CA . ARG A 1 775 ? -0.879 5.648 31.425 1.00 94.50 775 ARG A CA 1
ATOM 5917 C C . ARG A 1 775 ? -2.036 4.889 30.781 1.00 94.50 775 ARG A C 1
ATOM 5919 O O . ARG A 1 775 ? -2.054 3.669 30.903 1.00 94.50 775 ARG A O 1
ATOM 5926 N N . VAL A 1 776 ? -2.915 5.559 30.034 1.00 95.00 776 VAL A N 1
ATOM 5927 C CA . VAL A 1 776 ? -3.973 4.900 29.245 1.00 95.00 776 VAL A CA 1
ATOM 5928 C C . VAL A 1 776 ? -3.368 3.873 28.284 1.00 95.00 776 VAL A C 1
ATOM 5930 O O . VAL A 1 776 ? -3.805 2.725 28.255 1.00 95.00 776 VAL A O 1
ATOM 5933 N N . HIS A 1 777 ? -2.315 4.241 27.545 1.00 95.44 777 HIS A N 1
ATOM 5934 C CA . HIS A 1 777 ? -1.620 3.328 26.628 1.00 95.44 777 HIS A CA 1
ATOM 5935 C C . HIS A 1 777 ? -1.051 2.094 27.349 1.00 95.44 777 HIS A C 1
ATOM 5937 O O . H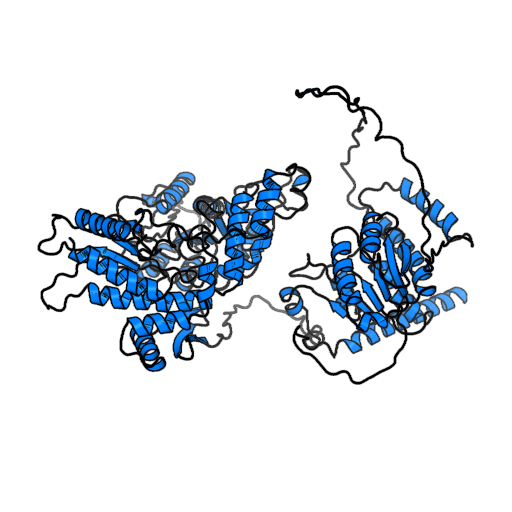IS A 1 777 ? -1.297 0.971 26.917 1.00 95.44 777 HIS A O 1
ATOM 5943 N N . ARG A 1 778 ? -0.405 2.268 28.508 1.00 93.81 778 ARG A N 1
ATOM 5944 C CA . ARG A 1 778 ? 0.076 1.145 29.338 1.00 93.81 778 ARG A CA 1
ATOM 5945 C C . ARG A 1 778 ? -1.053 0.268 29.880 1.00 93.81 778 ARG A C 1
ATOM 5947 O O . ARG A 1 778 ? -0.898 -0.946 29.964 1.00 93.81 778 ARG A O 1
ATOM 5954 N N . GLN A 1 779 ? -2.184 0.861 30.263 1.00 93.25 779 GLN A N 1
ATOM 5955 C CA . GLN A 1 779 ? -3.357 0.118 30.735 1.00 93.25 779 GLN A CA 1
ATOM 5956 C C . GLN A 1 779 ? -3.987 -0.717 29.608 1.00 93.25 779 GLN A C 1
ATOM 5958 O O . GLN A 1 779 ? -4.423 -1.844 29.853 1.00 93.25 779 GLN A O 1
ATOM 5963 N N . LEU A 1 780 ? -3.990 -0.211 28.373 1.00 93.56 780 LEU A N 1
ATOM 5964 C CA . LEU A 1 780 ? -4.371 -0.984 27.189 1.00 93.56 780 LEU A CA 1
ATOM 5965 C C . LEU A 1 780 ? -3.416 -2.167 26.963 1.00 93.56 780 LEU A C 1
ATOM 5967 O O . LEU A 1 780 ? -3.881 -3.298 26.817 1.00 93.56 780 LEU A O 1
ATOM 5971 N N . GLU A 1 781 ? -2.100 -1.940 27.009 1.00 91.62 781 GLU A N 1
ATOM 5972 C CA . GLU A 1 781 ? -1.098 -3.010 26.868 1.00 91.62 781 GLU A CA 1
ATOM 5973 C C . GLU A 1 781 ? -1.262 -4.097 27.942 1.00 91.62 781 GLU A C 1
ATOM 5975 O O . GLU A 1 781 ? -1.276 -5.284 27.618 1.00 91.62 781 GLU A O 1
ATOM 5980 N N . ALA A 1 782 ? -1.478 -3.706 29.204 1.00 90.00 782 ALA A N 1
ATOM 5981 C CA . ALA A 1 782 ? -1.737 -4.629 30.314 1.00 90.00 782 ALA A CA 1
ATOM 5982 C C . ALA A 1 782 ? -3.035 -5.442 30.141 1.00 90.00 782 ALA A C 1
ATOM 5984 O O . ALA A 1 782 ? -3.164 -6.541 30.676 1.00 90.00 782 ALA A O 1
ATOM 5985 N N . ARG A 1 783 ? -3.991 -4.922 29.364 1.00 90.19 783 ARG A N 1
ATOM 5986 C CA . ARG A 1 783 ? -5.226 -5.614 28.962 1.00 90.19 783 ARG A CA 1
ATOM 5987 C C . ARG A 1 783 ? -5.073 -6.329 27.618 1.00 90.19 783 ARG A C 1
ATOM 5989 O O . ARG A 1 783 ? -6.074 -6.632 26.983 1.00 90.19 783 ARG A O 1
ATOM 5996 N N . GLY A 1 784 ? -3.854 -6.582 27.139 1.00 90.38 784 GLY A N 1
ATOM 5997 C CA . GLY A 1 784 ? -3.611 -7.331 25.902 1.00 90.38 784 GLY A CA 1
ATOM 5998 C C . GLY A 1 784 ? -3.995 -6.587 24.618 1.00 90.38 784 GLY A C 1
ATOM 5999 O O . GLY A 1 784 ? -4.277 -7.228 23.605 1.00 90.38 784 GLY A O 1
ATOM 6000 N N . VAL A 1 785 ? -4.039 -5.253 24.644 1.00 94.38 785 VAL A N 1
ATOM 6001 C CA . VAL A 1 785 ? -4.301 -4.407 23.472 1.00 94.38 785 VAL A CA 1
ATOM 6002 C C . VAL A 1 785 ? -2.993 -3.797 22.980 1.00 94.38 785 VAL A C 1
ATOM 6004 O O . VAL A 1 785 ? -2.378 -2.977 23.657 1.00 94.38 785 VAL A O 1
ATOM 6007 N N . ILE A 1 786 ? -2.578 -4.167 21.771 1.00 95.31 786 ILE A N 1
ATOM 6008 C CA . ILE A 1 786 ? -1.328 -3.705 21.165 1.00 95.31 786 ILE A CA 1
ATOM 6009 C C . ILE A 1 786 ? -1.636 -2.578 20.177 1.00 95.31 786 ILE A C 1
ATOM 6011 O O . ILE A 1 786 ? -2.280 -2.787 19.146 1.00 95.31 786 ILE A O 1
ATOM 6015 N N . THR A 1 787 ? -1.165 -1.377 20.508 1.00 95.88 787 THR A N 1
ATOM 6016 C CA . THR A 1 787 ? -1.370 -0.122 19.759 1.00 95.88 787 THR A CA 1
ATOM 6017 C C . THR A 1 787 ? -0.088 0.712 19.756 1.00 95.88 787 THR A C 1
ATOM 6019 O O . THR A 1 787 ? 0.900 0.342 20.387 1.00 95.88 787 THR A O 1
ATOM 6022 N N . ASP A 1 788 ? -0.074 1.835 19.036 1.00 91.38 788 ASP A N 1
ATOM 6023 C CA . ASP A 1 788 ? 1.097 2.714 18.941 1.00 91.38 788 ASP A CA 1
ATOM 6024 C C . ASP A 1 788 ? 0.863 4.038 19.672 1.00 91.38 788 ASP A C 1
ATOM 6026 O O . ASP A 1 788 ? -0.159 4.687 19.457 1.00 91.38 788 ASP A O 1
ATOM 6030 N N . TYR A 1 789 ? 1.842 4.492 20.453 1.00 93.44 789 TYR A N 1
ATOM 6031 C CA . TYR A 1 789 ? 1.842 5.826 21.056 1.00 93.44 789 TYR A CA 1
ATOM 6032 C C . TYR A 1 789 ? 2.732 6.795 20.260 1.00 93.44 789 TYR A C 1
ATOM 6034 O O . TYR A 1 789 ? 3.839 6.455 19.832 1.00 93.44 789 TYR A O 1
ATOM 6042 N N . ARG A 1 790 ? 2.272 8.036 20.077 1.00 87.75 790 ARG A N 1
ATOM 6043 C CA . ARG A 1 790 ? 3.016 9.119 19.426 1.00 87.75 790 ARG A CA 1
ATOM 6044 C C . ARG A 1 790 ? 2.974 10.391 20.248 1.00 87.75 790 ARG A C 1
ATOM 6046 O O . ARG A 1 790 ? 1.935 10.829 20.731 1.00 87.75 790 ARG A O 1
ATOM 6053 N N . ASN A 1 791 ? 4.135 11.027 20.340 1.00 79.38 791 ASN A N 1
ATOM 6054 C CA . ASN A 1 791 ? 4.243 12.314 20.995 1.00 79.38 791 ASN A CA 1
ATOM 6055 C C . ASN A 1 791 ? 3.688 13.446 20.114 1.00 79.38 791 ASN A C 1
ATOM 6057 O O . ASN A 1 791 ? 3.954 13.444 18.911 1.00 79.38 791 ASN A O 1
ATOM 6061 N N . PRO A 1 792 ? 3.083 14.481 20.721 1.00 84.38 792 PRO A N 1
ATOM 6062 C CA . PRO A 1 792 ? 2.519 14.469 22.072 1.00 84.38 792 PRO A CA 1
ATOM 6063 C C . PRO A 1 792 ? 1.118 13.824 22.090 1.00 84.38 792 PRO A C 1
ATOM 6065 O O . PRO A 1 792 ? 0.273 14.172 21.265 1.00 84.38 792 PRO A O 1
ATOM 6068 N N . ASN A 1 793 ? 0.859 12.981 23.094 1.00 92.25 793 ASN A N 1
ATOM 6069 C CA . ASN A 1 793 ? -0.478 12.623 23.599 1.00 92.25 793 ASN A CA 1
ATOM 6070 C C . ASN A 1 793 ? -1.399 11.935 22.584 1.00 92.25 793 ASN A C 1
ATOM 6072 O O . ASN A 1 793 ? -2.601 12.206 22.548 1.00 92.25 793 ASN A O 1
ATOM 6076 N N . LEU A 1 794 ? -0.849 11.074 21.731 1.00 93.75 794 LEU A N 1
ATOM 6077 C CA . LEU A 1 794 ? -1.615 10.430 20.676 1.00 93.75 794 LEU A CA 1
ATOM 6078 C C . LEU A 1 794 ? -1.489 8.910 20.728 1.00 93.75 794 LEU A C 1
ATOM 6080 O O . LEU A 1 794 ? -0.381 8.385 20.769 1.00 93.75 794 LEU A O 1
ATOM 6084 N N . ILE A 1 795 ? -2.618 8.206 20.664 1.00 97.88 795 ILE A N 1
ATOM 6085 C CA . ILE A 1 795 ? -2.667 6.750 20.484 1.00 97.88 795 ILE A CA 1
ATOM 6086 C C . ILE A 1 795 ? -3.209 6.465 19.081 1.00 97.88 795 ILE A C 1
ATOM 6088 O O . ILE A 1 795 ? -4.272 6.962 18.712 1.00 97.88 795 ILE A O 1
ATOM 6092 N N . ARG A 1 796 ? -2.479 5.686 18.278 1.00 97.62 796 ARG A N 1
ATOM 6093 C CA . ARG A 1 796 ? -2.935 5.208 16.965 1.00 97.62 796 ARG A CA 1
ATOM 6094 C C . ARG A 1 796 ? -3.466 3.792 17.098 1.00 97.62 796 ARG A C 1
ATOM 6096 O O . ARG A 1 796 ? -2.771 2.910 17.605 1.00 97.62 796 ARG A O 1
ATOM 6103 N N . VAL A 1 797 ? -4.656 3.580 16.558 1.00 98.25 797 VAL A N 1
ATOM 6104 C CA . VAL A 1 797 ? -5.309 2.276 16.474 1.00 98.25 797 VAL A CA 1
ATOM 6105 C C . VAL A 1 797 ? -5.595 1.962 15.013 1.00 98.25 797 VAL A C 1
ATOM 6107 O O . VAL A 1 797 ? -6.175 2.775 14.302 1.00 98.25 797 VAL A O 1
ATOM 6110 N N . ALA A 1 798 ? -5.125 0.818 14.525 1.00 98.19 798 ALA A N 1
ATOM 6111 C CA . ALA A 1 798 ? -5.231 0.445 13.119 1.00 98.19 798 ALA A CA 1
ATOM 6112 C C . ALA A 1 798 ? -5.668 -1.015 12.971 1.00 98.19 798 ALA A C 1
ATOM 6114 O O . ALA A 1 798 ? -4.817 -1.898 12.813 1.00 98.19 798 ALA A O 1
ATOM 6115 N N . PRO A 1 799 ? -6.978 -1.290 13.018 1.00 97.94 799 PRO A N 1
ATOM 6116 C CA . PRO A 1 799 ? -7.482 -2.625 12.749 1.00 97.94 799 PRO A CA 1
ATOM 6117 C C . PRO A 1 799 ? -7.298 -3.007 11.271 1.00 97.94 799 PRO A C 1
ATOM 6119 O O . PRO A 1 799 ? -7.957 -2.473 10.379 1.00 97.94 799 PRO A O 1
ATOM 6122 N N . ALA A 1 800 ? -6.386 -3.937 10.995 1.00 97.38 800 ALA A N 1
ATOM 6123 C CA . ALA A 1 800 ? -6.086 -4.372 9.635 1.00 97.38 800 ALA A CA 1
ATOM 6124 C C . ALA A 1 800 ? -7.088 -5.449 9.161 1.00 97.38 800 ALA A C 1
ATOM 6126 O O . ALA A 1 800 ? -7.248 -6.469 9.834 1.00 97.38 800 ALA A O 1
ATOM 6127 N N . PRO A 1 801 ? -7.724 -5.296 7.984 1.00 97.19 801 PRO A N 1
ATOM 6128 C CA . PRO A 1 801 ? -8.826 -6.163 7.544 1.00 97.19 801 PRO A CA 1
ATOM 6129 C C . PRO A 1 801 ? -8.432 -7.629 7.308 1.00 97.19 801 PRO A C 1
ATOM 6131 O O . PRO A 1 801 ? -9.296 -8.500 7.354 1.00 97.19 801 PRO A O 1
ATOM 6134 N N . LEU A 1 802 ? -7.146 -7.914 7.073 1.00 97.12 802 LEU A N 1
ATOM 6135 C CA . LEU A 1 802 ? -6.652 -9.276 6.834 1.00 97.12 802 LEU A CA 1
ATOM 6136 C C . LEU A 1 802 ? -6.834 -10.208 8.030 1.00 97.12 802 LEU A C 1
ATOM 6138 O O . LEU A 1 802 ? -7.013 -11.404 7.843 1.00 97.12 802 LEU A O 1
ATOM 6142 N N . TYR A 1 803 ? -6.763 -9.669 9.244 1.00 96.38 803 TYR A N 1
ATOM 6143 C CA . TYR A 1 803 ? -6.745 -10.492 10.446 1.00 96.38 803 TYR A CA 1
ATOM 6144 C C . TYR A 1 803 ? -7.552 -9.912 11.602 1.00 96.38 803 TYR A C 1
ATOM 6146 O O . TYR A 1 803 ? -7.840 -10.653 12.532 1.00 96.38 803 TYR A O 1
ATOM 6154 N N . CYS A 1 804 ? -7.955 -8.638 11.580 1.00 97.25 804 CYS A N 1
ATOM 6155 C CA . CYS A 1 804 ? -8.857 -8.090 12.593 1.00 97.25 804 CYS A CA 1
ATOM 6156 C C . CYS A 1 804 ? -10.309 -8.487 12.313 1.00 97.25 804 CYS A C 1
ATOM 6158 O O . CYS A 1 804 ? -10.764 -8.507 11.165 1.00 97.25 804 CYS A O 1
ATOM 6160 N N . ARG A 1 805 ? -11.020 -8.783 13.396 1.00 96.69 805 ARG A N 1
ATOM 6161 C CA . ARG A 1 805 ? -12.453 -9.084 13.427 1.00 96.69 805 ARG A CA 1
ATOM 6162 C C . ARG A 1 805 ? -13.253 -7.834 13.784 1.00 96.69 805 ARG A C 1
ATOM 6164 O O . ARG A 1 805 ? -12.700 -6.894 14.357 1.00 96.69 805 ARG A O 1
ATOM 6171 N N . PHE A 1 806 ? -14.548 -7.833 13.503 1.00 97.00 806 PHE A N 1
ATOM 6172 C CA . PHE A 1 806 ? -15.467 -6.823 14.018 1.00 97.00 806 PHE A CA 1
ATOM 6173 C C . PHE A 1 806 ? -15.596 -6.937 15.542 1.00 97.00 806 PHE A C 1
ATOM 6175 O O . PHE A 1 806 ? -15.530 -5.917 16.222 1.00 97.00 806 PHE A O 1
ATOM 6182 N N . ALA A 1 807 ? -15.636 -8.150 16.106 1.00 95.69 807 ALA A N 1
ATOM 6183 C CA . ALA A 1 807 ? -15.611 -8.368 17.554 1.00 95.69 807 ALA A CA 1
ATOM 6184 C C . ALA A 1 807 ? -14.375 -7.757 18.240 1.00 95.69 807 ALA A C 1
ATOM 6186 O O . ALA A 1 807 ? -14.490 -7.236 19.347 1.00 95.69 807 ALA A O 1
ATOM 6187 N N . ASP A 1 808 ? -13.215 -7.718 17.563 1.00 96.19 808 ASP A N 1
ATOM 6188 C CA . ASP A 1 808 ? -12.008 -7.076 18.112 1.00 96.19 808 ASP A CA 1
ATOM 6189 C C . ASP A 1 808 ? -12.237 -5.566 18.367 1.00 96.19 808 ASP A C 1
ATOM 6191 O O . ASP A 1 808 ? -11.592 -4.986 19.239 1.00 96.19 808 ASP A O 1
ATOM 6195 N N . VAL A 1 809 ? -13.154 -4.917 17.631 1.00 96.69 809 VAL A N 1
ATOM 6196 C CA . VAL A 1 809 ? -13.562 -3.521 17.873 1.00 96.69 809 VAL A CA 1
ATOM 6197 C C . VAL A 1 809 ? -14.354 -3.405 19.171 1.00 96.69 809 VAL A C 1
ATOM 6199 O O . VAL A 1 809 ? -14.042 -2.538 19.983 1.00 96.69 809 VAL A O 1
ATOM 6202 N N . GLY A 1 810 ? -15.346 -4.272 19.388 1.00 95.00 810 GLY A N 1
ATOM 6203 C CA . GLY A 1 810 ? -16.132 -4.289 20.626 1.00 95.00 810 GLY A CA 1
ATOM 6204 C C . GLY A 1 810 ? -15.257 -4.546 21.852 1.00 95.00 810 GLY A C 1
ATOM 6205 O O . GLY A 1 810 ? -15.287 -3.771 22.811 1.00 95.00 810 GLY A O 1
ATOM 6206 N N . ASP A 1 811 ? -14.395 -5.562 21.768 1.00 94.56 811 ASP A N 1
ATOM 6207 C CA . ASP A 1 811 ? -13.438 -5.900 22.824 1.00 94.56 811 ASP A CA 1
ATOM 6208 C C . ASP A 1 811 ? -12.488 -4.725 23.114 1.00 94.56 811 ASP A C 1
ATOM 6210 O O . ASP A 1 811 ? -12.191 -4.422 24.273 1.00 94.56 811 ASP A O 1
ATOM 6214 N N . PHE A 1 812 ? -12.021 -4.026 22.072 1.00 96.44 812 PHE A N 1
ATOM 6215 C CA . PHE A 1 812 ? -11.167 -2.850 22.223 1.00 96.44 812 PHE A CA 1
ATOM 6216 C C . PHE A 1 812 ? -11.884 -1.711 22.950 1.00 96.44 812 PHE A C 1
ATOM 6218 O O . PHE A 1 812 ? -11.306 -1.125 23.865 1.00 96.44 812 PHE A O 1
ATOM 6225 N N . ILE A 1 813 ? -13.127 -1.402 22.570 1.00 96.06 813 ILE A N 1
ATOM 6226 C CA . ILE A 1 813 ? -13.914 -0.332 23.196 1.00 96.06 813 ILE A CA 1
ATOM 6227 C C . ILE A 1 813 ? -14.145 -0.634 24.675 1.00 96.06 813 ILE A C 1
ATOM 6229 O O . ILE A 1 813 ? -13.910 0.239 25.508 1.00 96.06 813 ILE A O 1
ATOM 6233 N N . CYS A 1 814 ? -14.504 -1.876 25.014 1.00 94.25 814 CYS A N 1
ATOM 6234 C CA . CYS A 1 814 ? -14.659 -2.309 26.401 1.00 94.25 814 CYS A CA 1
ATOM 6235 C C . CYS A 1 814 ? -13.355 -2.123 27.198 1.00 94.25 814 CYS A C 1
ATOM 6237 O O . CYS A 1 814 ? -13.352 -1.493 28.255 1.00 94.25 814 CYS A O 1
ATOM 6239 N N . ARG A 1 815 ? -12.216 -2.581 26.660 1.00 94.44 815 ARG A N 1
ATOM 6240 C CA . ARG A 1 815 ? -10.908 -2.459 27.329 1.00 94.44 815 ARG A CA 1
ATOM 6241 C C . ARG A 1 815 ? -10.430 -1.013 27.447 1.00 94.44 815 ARG A C 1
ATOM 6243 O O . ARG A 1 815 ? -9.810 -0.679 28.454 1.00 94.44 815 ARG A O 1
ATOM 6250 N N . LEU A 1 816 ? -10.712 -0.161 26.459 1.00 94.94 816 LEU A N 1
ATOM 6251 C CA . LEU A 1 816 ? -10.421 1.272 26.520 1.00 94.94 816 LEU A CA 1
ATOM 6252 C C . LEU A 1 816 ? -11.284 1.963 27.576 1.00 94.94 816 LEU A C 1
ATOM 6254 O O . LEU A 1 816 ? -10.758 2.745 28.359 1.00 94.94 816 LEU A O 1
ATOM 6258 N N . GLN A 1 817 ? -12.576 1.647 27.638 1.00 92.88 817 GLN A N 1
ATOM 6259 C CA . GLN A 1 817 ? -13.472 2.183 28.657 1.00 92.88 817 GLN A CA 1
ATOM 6260 C C . GLN A 1 817 ? -13.018 1.783 30.065 1.00 92.88 817 GLN A C 1
ATOM 6262 O O . GLN A 1 817 ? -12.902 2.651 30.925 1.00 92.88 817 GLN A O 1
ATOM 6267 N N . SER A 1 818 ? -12.679 0.510 30.297 1.00 91.38 818 SER A N 1
ATOM 6268 C CA . SER A 1 818 ? -12.111 0.070 31.580 1.00 91.38 818 SER A CA 1
ATOM 6269 C C . SER A 1 818 ? -10.780 0.757 31.889 1.00 91.38 818 SER A C 1
ATOM 6271 O O . SER A 1 818 ? -10.560 1.189 33.013 1.00 91.38 818 SER A O 1
ATOM 6273 N N . ALA A 1 819 ? -9.898 0.908 30.896 1.00 91.44 819 ALA A N 1
ATOM 6274 C CA . ALA A 1 819 ? -8.624 1.602 31.073 1.00 91.44 819 ALA A CA 1
ATOM 6275 C C . ALA A 1 819 ? -8.789 3.093 31.400 1.00 91.44 819 ALA A C 1
ATOM 6277 O O . ALA A 1 819 ? -7.918 3.647 32.055 1.00 91.44 819 ALA A O 1
ATOM 6278 N N . LEU A 1 820 ? -9.860 3.742 30.937 1.00 89.81 820 LEU A N 1
ATOM 6279 C CA . LEU A 1 820 ? -10.188 5.123 31.297 1.00 89.81 820 LEU A CA 1
ATOM 6280 C C . LEU A 1 820 ? -10.863 5.221 32.669 1.00 89.81 820 LEU A C 1
ATOM 6282 O O . LEU A 1 820 ? -10.652 6.211 33.351 1.00 89.81 820 LEU A O 1
ATOM 6286 N N . PHE A 1 821 ? -11.669 4.229 33.057 1.00 86.06 821 PHE A N 1
ATOM 6287 C CA . PHE A 1 821 ? -12.372 4.202 34.345 1.00 86.06 821 PHE A CA 1
ATOM 6288 C C . PHE A 1 821 ? -11.442 3.915 35.532 1.00 86.06 821 PHE A C 1
ATOM 6290 O O . PHE A 1 821 ? -11.646 4.450 36.616 1.00 86.06 821 PHE A O 1
ATOM 6297 N N . ASP A 1 822 ? -10.429 3.069 35.335 1.00 83.69 822 ASP A N 1
ATOM 6298 C CA . ASP A 1 822 ? -9.476 2.695 36.389 1.00 83.69 822 ASP A CA 1
ATOM 6299 C C . ASP A 1 822 ? -8.427 3.786 36.689 1.00 83.69 822 ASP A C 1
ATOM 6301 O O . ASP A 1 822 ? -7.591 3.600 37.581 1.00 83.69 822 ASP A O 1
ATOM 6305 N N . LEU A 1 823 ? -8.422 4.882 35.921 1.00 80.69 823 LEU A N 1
ATOM 6306 C CA . LEU A 1 823 ? -7.493 6.009 36.040 1.00 80.69 823 LEU A CA 1
ATOM 6307 C C . LEU A 1 823 ? -8.184 7.241 36.589 1.00 80.69 823 LEU A C 1
ATOM 6309 O O . LEU A 1 823 ? -7.512 7.902 37.413 1.00 80.69 823 LEU A O 1
#

pLDDT: mean 71.66, std 23.62, range [21.28, 98.56]

Solvent-accessible surface area (backbone atoms only — not comparable to full-atom values): 47515 Å² total; per-residue (Å²): 106,71,67,57,54,50,52,51,52,49,51,50,52,51,50,52,31,45,52,48,50,29,50,63,43,48,74,63,58,86,71,78,67,88,82,67,98,83,73,96,76,86,84,82,89,78,83,97,65,75,31,35,36,31,38,42,44,29,72,75,69,50,24,53,55,50,49,54,52,48,51,58,49,64,71,38,85,71,36,77,42,50,57,38,41,36,41,35,35,42,69,88,46,60,67,48,52,55,55,54,50,62,73,50,60,93,56,98,67,47,60,42,72,43,73,38,66,64,33,74,75,94,86,78,60,73,72,57,54,57,54,51,52,52,48,50,57,57,57,70,71,42,97,79,72,81,85,78,68,76,77,76,93,73,94,79,89,82,90,89,80,95,85,90,83,87,84,73,94,79,80,94,75,90,83,84,89,80,91,80,88,78,82,87,81,84,75,84,79,80,86,73,88,78,85,86,80,95,83,74,75,69,68,60,43,54,55,34,36,51,51,27,22,55,54,28,37,57,49,40,60,76,56,61,41,46,31,36,42,30,36,63,70,65,65,29,54,30,45,53,52,24,50,55,51,35,46,47,67,65,69,39,91,73,76,58,46,30,35,37,42,50,56,82,88,43,51,76,53,72,50,74,57,51,44,49,30,60,78,61,26,71,37,72,38,79,44,68,81,30,71,67,28,58,72,70,51,84,56,80,89,64,71,77,69,83,80,75,88,87,75,89,82,76,98,69,93,71,85,79,77,70,83,75,60,74,64,42,79,34,62,56,94,89,41,72,51,32,33,26,38,53,90,72,59,46,60,43,46,93,48,61,66,61,32,49,50,53,48,29,63,73,70,72,41,94,50,68,68,55,40,26,50,53,51,42,78,65,37,94,53,54,74,50,29,80,44,42,52,76,74,76,54,90,65,73,95,62,70,98,79,58,71,60,39,69,22,32,21,72,72,50,18,59,35,45,56,85,45,70,72,42,48,50,57,52,46,54,69,76,74,45,77,79,74,80,64,62,84,81,47,78,59,71,53,66,75,44,28,61,63,53,20,60,50,42,23,42,89,44,46,45,24,42,24,74,42,72,33,31,69,59,43,47,50,52,54,55,57,27,57,64,81,77,80,78,84,76,74,89,79,83,82,72,87,81,76,37,43,34,44,41,30,85,70,82,71,59,99,76,80,56,67,69,54,57,51,49,43,53,52,33,47,75,71,78,40,53,57,85,71,28,54,31,76,44,61,42,56,92,98,49,76,54,73,57,70,67,58,54,52,51,52,47,64,76,36,27,95,39,30,44,37,42,50,35,55,38,21,36,83,76,34,20,36,27,55,66,58,49,64,52,28,48,51,34,47,75,36,71,17,46,28,34,31,41,23,45,56,22,49,65,43,43,80,45,39,39,46,82,43,57,38,44,34,35,22,19,44,24,17,13,55,40,14,13,30,89,87,15,44,3,34,34,37,29,32,72,90,56,33,60,33,66,55,68,97,75,43,49,65,54,75,80,25,70,49,6,27,27,80,92,55,46,85,70,66,81,83,69,90,49,58,30,68,40,27,36,27,66,29,44,59,84,73,62,62,69,34,34,39,37,33,49,50,23,51,58,57,52,68,77,55,49,68,69,60,42,35,54,47,19,52,54,48,39,44,51,43,50,55,54,50,54,54,69,31,50,60,96,48,99,82,60,77,53,40,43,46,72,53,25,53,83,54,57,73,28,28,48,35,40,43,17,37,36,46,73,42,67,65,91,87,37,85,51,94,46,41,52,61,40,40,54,48,40,52,51,42,30,44,75,66,32,35,43,58,44,81,44,72,78,27,26,43,37,42,14,52,40,46,61,59,49,52,46,50,52,44,57,55,46,52,54,47,49,50,51,33,60,69,81,66

Organism: Perkinsus olseni (NCBI:txid32597)